Protein 2AE8 (pdb70)

Radius of gyration: 34.4 Å; Cα contacts (8 Å, |Δi|>4): 2430; chains: 6; bounding box: 59×79×112 Å

InterPro domains:
  IPR000807 Imidazoleglycerol-phosphate dehydratase [MF_00076] (1-191)
  IPR000807 Imidazoleglycerol-phosphate dehydratase [PF00475] (29-172)
  IPR000807 Imidazoleglycerol-phosphate dehydratase [PTHR23133] (4-191)
  IPR000807 Imidazoleglycerol-phosphate dehydratase [cd07914] (4-191)
  IPR020565 Imidazoleglycerol-phosphate dehydratase, conserved site [PS00954] (59-72)
  IPR020565 Imidazoleglycerol-phosphate dehydratase, conserved site [PS00955] (154-166)
  IPR020568 Ribosomal protein uS5 domain 2-type superfamily [SSF54211] (3-84)
  IPR020568 Ribosomal protein uS5 domain 2-type superfamily [SSF54211] (86-176)
  IPR038494 Imidazole glycerol phosphate dehydratase domain superfamily [G3DSA:3.30.230.40] (1-87)
  IPR038494 Imidazole glycerol phosphate dehydratase domain superfamily [G3DSA:3.30.230.40] (88-192)

Solvent-accessible surface area: 40317 Å² total

Nearest PDB structures (foldseek):
  2ae8-assembly1_A  TM=1.005E+00  e=4.399E-32  Staphylococcus aureus subsp. aureus N315
  2ae8-assembly1_F  TM=9.992E-01  e=3.218E-31  Staphylococcus aureus subsp. aureus N315
  2ae8-assembly1_B  TM=1.002E+00  e=1.544E-30  Staphylococcus aureus subsp. aureus N315
  2ae8-assembly1_E  TM=9.959E-01  e=3.183E-30  Staphylococcus aureus subsp. aureus N315
  1rhy-assembly2_B  TM=9.177E-01  e=1.881E-15  Cryptococcus neoformans

Organism: Staphylococcus aureus (strain N315) (NCBI:txid158879)

Sequence (996 aa):
IYQKQRTQLNISISDDQSPSHINTGVGFLNHHLTLFTFHSGLSLNIEAQGDDHHVTEDIGIVIGQLLLEIKDKKHFVRYGTYIPDETLARVVVDISGRPYLSFNASLSKEKVGTFDTELVEEFFRRAVVINARLTTHIDLIRGGNTHHEIIEAIFKKAFSRALGIALTATAIYQKQRNQLNISISDDQSPSHINTGVGFLNHHLTLFTFHSGLSLNIEAQGDDHHVTEDIGIVIGQLLLEIKDKKHFVRYGTYIPDETLARVVVDISGRPYLSFNASLSKEKVGTFDTELVEEFFRRAVVINARLTTHIDLIRGGNTHHEIEAIFKAFSRALGIALTATIYQKQRTQLNISISDDQSPSHINTGVGFLNHHLTLFTFHSGLSLNIEAQGDDHHVTEDIGIVIGQLLLEIKDKKHFVRYGTYIPDETLARVVVDISGRPYLSFNASLSKEKVGTFDTELVEEFFRRAVVINARLTTHIDLIRGGNTHHEIEAIFKAFSRALGIALTATIYQKQRNQLNISISDDQSPSHINTGVGFLNHHLTLFTFHSGLSLNIEAQGDDHHVTEDIGIVIGQLLLEIKDKKHFVRYGTYIPDETLARVVVDISGRPYLSFNASLSKEKVGTFDTELVEEFFRRAVVINARLTTHIDLIRGGNTHHEIEAIFKKAFSRALGIALTATAIYQKQRNQLNISISDDQSPSHINTGVGFLNHHLTLFTFHSGLSLNIEAQDDHHVTEDIGIVIGQLLLEIKDKKHFVRYGTYIPDETLARVVVDISGRPYLSFNASLSKEKVGTFDTELVEEFFRRAVVINARLTTHIDLIRGGNTHHEIEAIFKKAFSRALGIALTATIYQKQRTQLNISISDDQSPSHINTGVGFLNHHLTLFTFHSGLSLNIEAQGDHHVTEDIGIVIGQLLLEIKDKKHFVRYGTYIPDETLARVVVDISGRPYLSFNASLSKEKVGTFDTELVEEFFRRAVVINARLTTHIDLIRGGNTHHEIEAIFKKAFSRALGIALTAT

Foldseek 3Di:
DFWDWDCTKTKDKAQAQDAEADDLVDVLVSCVVLLCVQLSMHMYMDNDDPVLVSLLVVLQRLQQRLLCCVPADAFQQWFWWFAVFWIKIKIKGLDLAQAEAEADDADDQDDPNHGLVSLVSSVSSNRRSNSMHMYIHTPGDDHRSRSSSRRSNGVSNRNSRRGHGD/DWFWDCPPPKTKIKAQAQDAAADDLVDVLVSCVVLLCVQLSMHMYMDDDDPVLCSLLVVLQVLQQSLLCCVPADAWQQWFWWFAPFWIKIKIKGLPLAQAEAEADDADDCDDVNDGLVSLVSSVSSNRRSNSMHMYIHTPGDDHRSRSSSRRSNGVSNRNSRRRHGD/DFWDWDCTKTKDKAQAQDAAADDLVDVLVSCVVLLCVQLSMHMYIDHDDPCLCSLLVVLQRLQQRLLCCVPADAWQQWFWWFAPFWIKIKIKGLPLAQAEAEADDADDQDDVPHGLVSLVSSCSNNRRSNSMHMYIHTPGDDHRSRHSSRRSNGVSNRNNRGGHHD/DFWDCDPVKIKDKAQDQDAAADDLVDVLVSCVVLLCVQQSMHMYMDDDDPVLVSLLVVLQRLQQRLLCCVPADAWQQWFWWDAVQWIKIKIKGLPLAQAEAEADDADDQDDVNHGLVSLVSSCSNNRRSNSMHMYIHTPGDDHRSRSSSRRSNGVSNRNSNRGHHD/DWFWDCPPDKTKIKAQAPDAAADDLVDVLVSCVVLLCVQQSMHMYMDDPPPLVSLLVVLQRLQQRLLCCVPADAWQQWFWWFAVFWIKIKIKGLPLAQAEAEADDADDQDDVNHGLVSLVSSVSSNRRSNSMHMYIHTPGDDHRSRSSSRRSNGVSNRNSRRGHGD/DFWDWDCTKTKDKAQDQDAAADDLVDVLVSCVVLLCVQLSMHMYMDHDDVLCSLLVVLLRLQQSLLCCVPADAWQQWFWWDAPFWIKIKIKGLDLAQAEAEADDADDQDDPNHGLVSLVSSVSNNRRSNSMHMYIHTPGDDHRSRSSSRRSSGVSN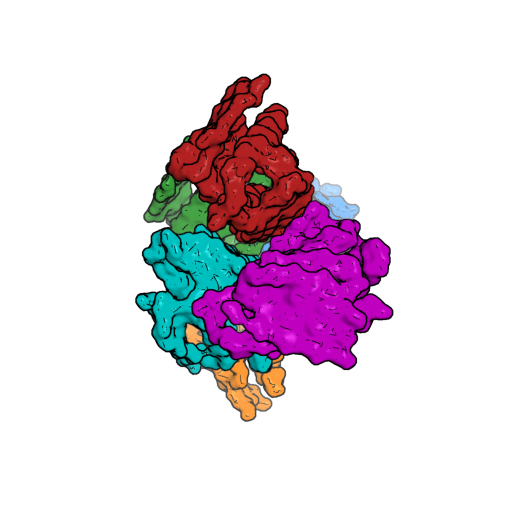RNSRRGHGD

CATH classification: 3.30.230.40 (+1 more: 3.30.230.40)

Structure (mmCIF, N/CA/C/O backbone):
data_2AE8
#
_entry.id   2AE8
#
_cell.length_a   129.247
_cell.length_b   129.247
_cell.length_c   180.143
_cell.angle_alpha   90.00
_cell.angle_beta   90.00
_cell.angle_gamma   90.00
#
_symmetry.space_group_name_H-M   'I 4'
#
loop_
_entity.id
_entity.type
_entity.pdbx_description
1 polymer 'Imidazoleglycerol-phosphate dehydratase'
2 non-polymer 'MAGNESIUM ION'
3 water water
#
loop_
_atom_site.group_PDB
_atom_site.id
_atom_site.type_symbol
_atom_site.label_atom_id
_atom_site.label_alt_id
_atom_site.label_comp_id
_atom_site.label_asym_id
_atom_site.label_entity_id
_atom_site.label_seq_id
_atom_site.pdbx_PDB_ins_code
_atom_site.Cartn_x
_atom_site.Cartn_y
_atom_site.Cartn_z
_atom_site.occupancy
_atom_site.B_iso_or_equiv
_atom_site.auth_seq_id
_atom_site.auth_comp_id
_atom_site.auth_asym_id
_atom_site.auth_atom_id
_atom_site.pdbx_PDB_model_num
ATOM 9 N N . ILE A 1 31 ? 38.489 134.287 109.623 1.00 54.61 2 ILE A N 1
ATOM 10 C CA . ILE A 1 31 ? 37.044 134.370 109.750 1.00 52.91 2 ILE A CA 1
ATOM 11 C C . ILE A 1 31 ? 36.596 135.766 109.342 1.00 51.53 2 ILE A C 1
ATOM 12 O O . ILE A 1 31 ? 37.119 136.774 109.828 1.00 51.40 2 ILE A O 1
ATOM 17 N N . TYR A 1 32 ? 35.634 135.803 108.428 1.00 49.04 3 TYR A N 1
ATOM 18 C CA . TYR A 1 32 ? 35.104 137.042 107.904 1.00 46.90 3 TYR A CA 1
ATOM 19 C C . TYR A 1 32 ? 33.709 137.141 108.447 1.00 46.94 3 TYR A C 1
ATOM 20 O O . TYR A 1 32 ? 32.965 136.165 108.409 1.00 46.53 3 TYR A O 1
ATOM 29 N N . GLN A 1 33 ? 33.367 138.300 108.995 1.00 47.24 4 GLN A N 1
ATOM 30 C CA . GLN A 1 33 ? 32.099 138.452 109.698 1.00 48.36 4 GLN A CA 1
ATOM 31 C C . GLN A 1 33 ? 31.620 139.862 109.555 1.00 48.22 4 GLN A C 1
ATOM 32 O O . GLN A 1 33 ? 32.421 140.783 109.398 1.00 47.79 4 GLN A O 1
ATOM 38 N N . LYS A 1 34 ? 30.304 140.022 109.626 1.00 48.74 5 LYS A N 1
ATOM 39 C CA . LYS A 1 34 ? 29.695 141.331 109.748 1.00 49.50 5 LYS A CA 1
ATOM 40 C C . LYS A 1 34 ? 28.224 141.226 110.116 1.00 50.39 5 LYS A C 1
ATOM 41 O O . LYS A 1 34 ? 27.600 140.167 109.972 1.00 50.75 5 LYS A O 1
ATOM 47 N N . GLN A 1 35 ? 27.684 142.332 110.610 1.00 51.19 6 GLN A N 1
ATOM 48 C CA . GLN A 1 35 ? 26.260 142.436 110.806 1.00 52.39 6 GLN A CA 1
ATOM 49 C C . GLN A 1 35 ? 25.651 143.532 109.933 1.00 52.74 6 GLN A C 1
ATOM 50 O O . GLN A 1 35 ? 26.325 144.499 109.557 1.00 52.98 6 GLN A O 1
ATOM 56 N N . ARG A 1 36 ? 24.378 143.345 109.589 1.00 53.24 7 ARG A N 1
ATOM 57 C CA . ARG A 1 36 ? 23.663 144.246 108.693 1.00 53.58 7 ARG A CA 1
ATOM 58 C C . ARG A 1 36 ? 22.252 144.506 109.214 1.00 53.76 7 ARG A C 1
ATOM 59 O O . ARG A 1 36 ? 21.599 143.604 109.745 1.00 54.16 7 ARG A O 1
ATOM 67 N N . THR A 1 41 ? 15.215 144.603 112.699 1.00 54.49 12 THR A N 1
ATOM 68 C CA . THR A 1 41 ? 15.787 143.304 112.371 1.00 54.24 12 THR A CA 1
ATOM 69 C C . THR A 1 41 ? 17.294 143.302 112.571 1.00 54.18 12 THR A C 1
ATOM 70 O O . THR A 1 41 ? 17.961 144.328 112.402 1.00 54.24 12 THR A O 1
ATOM 72 N N . GLN A 1 42 ? 17.830 142.139 112.931 1.00 53.65 13 GLN A N 1
ATOM 73 C CA . GLN A 1 42 ? 19.266 141.985 113.129 1.00 53.02 13 GLN A CA 1
ATOM 74 C C . GLN A 1 42 ? 19.749 140.810 112.296 1.00 51.91 13 GLN A C 1
ATOM 75 O O . GLN A 1 42 ? 19.134 139.742 112.304 1.00 51.67 13 GLN A O 1
ATOM 81 N N . LEU A 1 43 ? 20.846 141.017 111.576 1.00 50.51 14 LEU A N 1
ATOM 82 C CA . LEU A 1 43 ? 21.495 139.942 110.831 1.00 49.19 14 LEU A CA 1
ATOM 83 C C . LEU A 1 43 ? 22.974 139.885 111.177 1.00 47.85 14 LEU A C 1
ATOM 84 O O . LEU A 1 43 ? 23.673 140.883 111.054 1.00 47.73 14 LEU A O 1
ATOM 89 N N . ASN A 1 44 ? 23.443 138.719 111.612 1.00 46.52 15 ASN A N 1
ATOM 90 C CA . ASN A 1 44 ? 24.849 138.527 111.930 1.00 45.34 15 ASN A CA 1
ATOM 91 C C . ASN A 1 44 ? 25.388 137.286 111.230 1.00 44.33 15 ASN A C 1
ATOM 92 O O . ASN A 1 44 ? 24.895 136.167 111.455 1.00 43.35 15 ASN A O 1
ATOM 97 N N . ILE A 1 45 ? 26.406 137.487 110.396 1.00 42.95 16 ILE A N 1
ATOM 98 C CA . ILE A 1 45 ? 26.937 136.401 109.568 1.00 42.23 16 ILE A CA 1
ATOM 99 C C . ILE A 1 45 ? 28.450 136.321 109.619 1.00 41.90 16 ILE A C 1
ATOM 100 O O . ILE A 1 45 ? 29.122 137.340 109.579 1.00 41.60 16 ILE A O 1
ATOM 105 N N . SER A 1 46 ? 28.968 135.098 109.674 1.00 42.05 17 SER A N 1
ATOM 106 C CA . SER A 1 46 ? 30.388 134.856 109.459 1.00 42.69 17 SER A CA 1
ATOM 107 C C . SER A 1 46 ? 30.606 133.712 108.483 1.00 42.97 17 SER A C 1
ATOM 108 O O . SER A 1 46 ? 29.810 132.774 108.408 1.00 42.68 17 SER A O 1
ATOM 111 N N . ILE A 1 47 ? 31.698 133.790 107.742 1.00 43.71 18 ILE A N 1
ATOM 112 C CA . ILE A 1 47 ? 32.060 132.725 106.826 1.00 45.34 18 ILE A CA 1
ATOM 113 C C . ILE A 1 47 ? 33.549 132.422 106.974 1.00 46.20 18 ILE A C 1
ATOM 114 O O . ILE A 1 47 ? 34.362 133.333 107.168 1.00 46.10 18 ILE A O 1
ATOM 119 N N . SER A 1 48 ? 33.892 131.144 106.894 1.00 47.49 19 SER A N 1
ATOM 120 C CA . SER A 1 48 ? 35.270 130.699 107.081 1.00 49.31 19 SER A CA 1
ATOM 121 C C . SER A 1 48 ? 35.624 129.544 106.165 1.00 50.45 19 SER A C 1
ATOM 122 O O . SER A 1 48 ? 34.798 128.670 105.910 1.00 50.15 19 SER A O 1
ATOM 125 N N . ASP A 1 49 ? 36.869 129.542 105.693 1.00 52.35 20 ASP A N 1
ATOM 126 C CA . ASP A 1 49 ? 37.392 128.471 104.851 1.00 54.24 20 ASP A CA 1
ATOM 127 C C . ASP A 1 49 ? 38.077 127.385 105.684 1.00 55.17 20 ASP A C 1
ATOM 128 O O . ASP A 1 49 ? 39.214 126.985 105.408 1.00 55.50 20 ASP A O 1
ATOM 133 N N . ASP A 1 50 ? 37.389 126.922 106.720 1.00 56.25 21 ASP A N 1
ATOM 134 C CA . ASP A 1 50 ? 37.840 125.755 107.474 1.00 57.22 21 ASP A CA 1
ATOM 135 C C . ASP A 1 50 ? 36.678 124.808 107.740 1.00 57.70 21 ASP A C 1
ATOM 136 O O . ASP A 1 50 ? 35.609 124.913 107.106 1.00 58.23 21 ASP A O 1
ATOM 141 N N . GLN A 1 51 ? 36.891 123.888 108.677 1.00 57.74 22 GLN A N 1
ATOM 142 C CA . GLN A 1 51 ? 35.919 122.847 108.959 1.00 57.56 22 GLN A CA 1
ATOM 143 C C . GLN A 1 51 ? 35.204 123.033 110.289 1.00 56.86 22 GLN A C 1
ATOM 144 O O . GLN A 1 51 ? 34.763 122.060 110.902 1.00 57.03 22 GLN A O 1
ATOM 150 N N . SER A 1 52 ? 35.078 124.281 110.730 1.00 56.23 23 SER A N 1
ATOM 151 C CA . SER A 1 52 ? 34.226 124.594 111.880 1.00 55.61 23 SER A CA 1
ATOM 152 C C . SER A 1 52 ? 32.768 124.316 111.525 1.00 55.10 23 SER A C 1
ATOM 153 O O . SER A 1 52 ? 32.331 124.632 110.416 1.00 55.33 23 SER A O 1
ATOM 156 N N . PRO A 1 53 ? 32.012 123.697 112.451 1.00 54.49 24 PRO A N 1
ATOM 157 C CA . PRO A 1 53 ? 30.589 123.462 112.194 1.00 53.49 24 PRO A CA 1
ATOM 158 C C . PRO A 1 53 ? 29.851 124.755 111.864 1.00 52.26 24 PRO A C 1
ATOM 159 O O . PRO A 1 53 ? 30.320 125.843 112.205 1.00 52.10 24 PRO A O 1
ATOM 163 N N . SER A 1 54 ? 28.709 124.621 111.195 1.00 50.93 25 SER A N 1
ATOM 164 C CA . SER A 1 54 ? 27.932 125.768 110.739 1.00 49.53 25 SER A CA 1
ATOM 165 C C . SER A 1 54 ? 26.610 125.822 111.476 1.00 48.56 25 SER A C 1
ATOM 166 O O . SER A 1 54 ? 25.989 124.793 111.714 1.00 48.52 25 SER A O 1
ATOM 169 N N . HIS A 1 55 ? 26.190 127.023 111.847 1.00 47.20 26 HIS A N 1
ATOM 170 C CA . HIS A 1 55 ? 24.908 127.203 112.481 1.00 46.26 26 HIS A CA 1
ATOM 171 C C . HIS A 1 55 ? 24.085 128.211 111.682 1.00 44.95 26 HIS A C 1
ATOM 172 O O . HIS A 1 55 ? 24.409 129.398 111.628 1.00 44.43 26 HIS A O 1
ATOM 179 N N . ILE A 1 56 ? 23.015 127.723 111.062 1.00 43.69 27 ILE A N 1
ATOM 180 C CA . ILE A 1 56 ? 22.242 128.549 110.135 1.00 42.41 27 ILE A CA 1
ATOM 181 C C . ILE A 1 56 ? 20.806 128.759 110.606 1.00 42.00 27 ILE A C 1
ATOM 182 O O . ILE A 1 56 ? 19.999 127.836 110.645 1.00 41.54 27 ILE A O 1
ATOM 187 N N . ASN A 1 57 ? 20.517 130.000 110.966 1.00 41.93 28 ASN A N 1
ATOM 188 C CA . ASN A 1 57 ? 19.229 130.386 111.501 1.00 41.66 28 ASN A CA 1
ATOM 189 C C . ASN A 1 57 ? 18.790 131.672 110.828 1.00 41.41 28 ASN A C 1
ATOM 190 O O . ASN A 1 57 ? 19.032 132.767 111.344 1.00 41.54 28 ASN A O 1
ATOM 195 N N . THR A 1 58 ? 18.148 131.532 109.669 1.00 40.22 29 THR A N 1
ATOM 196 C CA . THR A 1 58 ? 17.781 132.670 108.835 1.00 39.09 29 THR A CA 1
ATOM 197 C C . THR A 1 58 ? 16.369 133.120 109.135 1.00 39.10 29 THR A C 1
ATOM 198 O O . THR A 1 58 ? 15.995 134.252 108.836 1.00 39.34 29 THR A O 1
ATOM 202 N N . GLY A 1 59 ? 15.581 132.226 109.717 1.00 39.13 30 GLY A N 1
ATOM 203 C CA . GLY A 1 59 ? 14.155 132.476 109.890 1.00 39.60 30 GLY A CA 1
ATOM 204 C C . GLY A 1 59 ? 13.347 132.040 108.678 1.00 39.62 30 GLY A C 1
ATOM 205 O O . GLY A 1 59 ? 12.125 132.227 108.642 1.00 39.89 30 GLY A O 1
ATOM 206 N N . VAL A 1 60 ? 14.036 131.483 107.677 1.00 39.21 31 VAL A N 1
ATOM 207 C CA . VAL A 1 60 ? 13.397 130.950 106.472 1.00 38.34 31 VAL A CA 1
ATOM 208 C C . VAL A 1 60 ? 13.820 129.493 106.338 1.00 37.62 31 VAL A C 1
ATOM 209 O O . VAL A 1 60 ? 14.985 129.188 106.025 1.00 37.75 31 VAL A O 1
ATOM 213 N N . GLY A 1 61 ? 12.880 128.590 106.593 1.00 36.76 32 GLY A N 1
ATOM 214 C CA . GLY A 1 61 ? 13.188 127.155 106.668 1.00 36.38 32 GLY A CA 1
ATOM 215 C C . GLY A 1 61 ? 13.862 126.600 105.427 1.00 35.73 32 GLY A C 1
ATOM 216 O O . GLY A 1 61 ? 14.881 125.909 105.506 1.00 35.11 32 GLY A O 1
ATOM 217 N N . PHE A 1 62 ? 13.302 126.923 104.265 1.00 35.43 33 PHE A N 1
ATOM 218 C CA . PHE A 1 62 ? 13.841 126.390 103.025 1.00 34.81 33 PHE A CA 1
ATOM 219 C C . PHE A 1 62 ? 15.238 126.970 102.783 1.00 34.31 33 PHE A C 1
ATOM 220 O O . PHE A 1 62 ? 16.138 126.267 102.327 1.00 33.49 33 PHE A O 1
ATOM 228 N N . LEU A 1 63 ? 15.415 128.245 103.117 1.00 34.41 34 LEU A N 1
ATOM 229 C CA . LEU A 1 63 ? 16.727 128.887 102.993 1.00 34.28 34 LEU A CA 1
ATOM 230 C C . LEU A 1 63 ? 17.766 128.254 103.930 1.00 34.57 34 LEU A C 1
ATOM 231 O O . LEU A 1 63 ? 18.922 128.059 103.537 1.00 34.16 34 LEU A O 1
ATOM 236 N N . ASN A 1 64 ? 17.351 127.892 105.144 1.00 34.45 35 ASN A N 1
ATOM 237 C CA . ASN A 1 64 ? 18.236 127.121 106.040 1.00 34.83 35 ASN A CA 1
ATOM 238 C C . ASN A 1 64 ? 18.771 125.867 105.363 1.00 34.68 35 ASN A C 1
ATOM 239 O O . ASN A 1 64 ? 19.983 125.614 105.379 1.00 34.72 35 ASN A O 1
ATOM 244 N N A HIS A 1 65 ? 17.878 125.089 104.758 0.50 34.62 36 HIS A N 1
ATOM 245 N N B HIS A 1 65 ? 17.859 125.101 104.767 0.50 34.74 36 HIS A N 1
ATOM 246 C CA A HIS A 1 65 ? 18.283 123.860 104.084 0.50 34.81 36 HIS A CA 1
ATOM 247 C CA B HIS A 1 65 ? 18.194 123.874 104.052 0.50 35.06 36 HIS A CA 1
ATOM 248 C C A HIS A 1 65 ? 19.224 124.124 102.906 0.50 34.67 36 HIS A C 1
ATOM 249 C C B HIS A 1 65 ? 19.185 124.116 102.910 0.50 34.80 36 HIS A C 1
ATOM 250 O O A HIS A 1 65 ? 20.231 123.427 102.748 0.50 34.36 36 HIS A O 1
ATOM 251 O O B HIS A 1 65 ? 20.185 123.402 102.783 0.50 34.48 36 HIS A O 1
ATOM 272 N N . LEU A 1 67 ? 21.183 126.742 102.399 1.00 32.69 38 LEU A N 1
ATOM 273 C CA . LEU A 1 67 ? 22.461 127.267 102.888 1.00 33.11 38 LEU A CA 1
ATOM 274 C C . LEU A 1 67 ? 23.303 126.210 103.584 1.00 33.35 38 LEU A C 1
ATOM 275 O O . LEU A 1 67 ? 24.523 126.285 103.562 1.00 34.09 38 LEU A O 1
ATOM 280 N N . THR A 1 68 ? 22.651 125.217 104.177 1.00 33.61 39 THR A N 1
ATOM 281 C CA . THR A 1 68 ? 23.360 124.066 104.724 1.00 34.83 39 THR A CA 1
ATOM 282 C C . THR A 1 68 ? 24.009 123.257 103.602 1.00 35.00 39 THR A C 1
ATOM 283 O O . THR A 1 68 ? 25.136 122.762 103.752 1.00 34.61 39 THR A O 1
ATOM 287 N N . LEU A 1 69 ? 23.306 123.146 102.471 1.00 35.15 40 LEU A N 1
ATOM 288 C CA . LEU A 1 69 ? 23.890 122.523 101.273 1.00 35.31 40 LEU A CA 1
ATOM 289 C C . LEU A 1 69 ? 25.071 123.330 100.763 1.00 34.72 40 LEU A C 1
ATOM 290 O O . LEU A 1 69 ? 26.084 122.774 100.350 1.00 34.88 40 LEU A O 1
ATOM 295 N N . PHE A 1 70 ? 24.934 124.650 100.783 1.00 35.01 41 PHE A N 1
ATOM 296 C CA . PHE A 1 70 ? 26.022 125.524 100.369 1.00 35.47 41 PHE A CA 1
ATOM 297 C C . PHE A 1 70 ? 27.281 125.283 101.224 1.00 35.69 41 PHE A C 1
ATOM 298 O O . PHE A 1 70 ? 28.396 125.219 100.700 1.00 35.18 41 PHE A O 1
ATOM 306 N N . THR A 1 71 ? 27.096 125.133 102.534 1.00 36.04 42 THR A N 1
ATOM 307 C CA . THR A 1 71 ? 28.247 124.967 103.432 1.00 36.71 42 THR A CA 1
ATOM 308 C C . THR A 1 71 ? 28.967 123.689 103.081 1.00 36.80 42 THR A C 1
ATOM 309 O O . THR A 1 71 ? 30.167 123.696 102.845 1.00 37.40 42 THR A O 1
ATOM 313 N N . PHE A 1 72 ? 28.217 122.604 102.985 1.00 37.21 43 PHE A N 1
ATOM 314 C CA . PHE A 1 72 ? 28.802 121.302 102.677 1.00 38.21 43 PHE A CA 1
ATOM 315 C C . PHE A 1 72 ? 29.526 121.236 101.326 1.00 37.75 43 PHE A C 1
ATOM 316 O O . PHE A 1 72 ? 30.624 120.678 101.235 1.00 38.06 43 PHE A O 1
ATOM 324 N N . HIS A 1 73 ? 28.912 121.785 100.275 1.00 36.19 44 HIS A N 1
ATOM 325 C CA . HIS A 1 73 ? 29.464 121.636 98.929 1.00 34.68 44 HIS A CA 1
ATOM 326 C C . HIS A 1 73 ? 30.570 122.612 98.551 1.00 34.09 44 HIS A C 1
ATOM 327 O O . HIS A 1 73 ? 31.425 122.296 97.718 1.00 34.21 44 HIS A O 1
ATOM 334 N N . SER A 1 74 ? 30.552 123.797 99.156 1.00 33.64 45 SER A N 1
ATOM 335 C CA . SER A 1 74 ? 31.595 124.788 98.952 1.00 33.83 45 SER A CA 1
ATOM 336 C C . SER A 1 74 ? 32.821 124.534 99.841 1.00 34.73 45 SER A C 1
ATOM 337 O O . SER A 1 74 ? 33.897 125.048 99.553 1.00 34.86 45 SER A O 1
ATOM 340 N N . GLY A 1 75 ? 32.628 123.791 100.928 1.00 35.41 46 GLY A N 1
ATOM 341 C CA . GLY A 1 75 ? 33.647 123.624 101.975 1.00 37.72 46 GLY A CA 1
ATOM 342 C C . GLY A 1 75 ? 33.756 124.808 102.936 1.00 38.96 46 GLY A C 1
ATOM 343 O O . GLY A 1 75 ? 34.622 124.821 103.824 1.00 39.72 46 GLY A O 1
ATOM 344 N N . LEU A 1 76 ? 32.875 125.793 102.780 1.00 39.56 47 LEU A N 1
ATOM 345 C CA . LEU A 1 76 ? 32.907 127.006 103.591 1.00 40.83 47 LEU A CA 1
ATOM 346 C C . LEU A 1 76 ? 31.967 126.888 104.781 1.00 41.70 47 LEU A C 1
ATOM 347 O O . LEU A 1 76 ? 30.834 126.429 104.639 1.00 42.04 47 LEU A O 1
ATOM 352 N N . SER A 1 77 ? 32.447 127.283 105.955 1.00 41.90 48 SER A N 1
ATOM 353 C CA . SER A 1 77 ? 31.621 127.298 107.155 1.00 42.63 48 SER A CA 1
ATOM 354 C C . SER A 1 77 ? 30.854 128.602 107.215 1.00 42.06 48 SER A C 1
ATOM 355 O O . SER A 1 77 ? 31.442 129.672 107.104 1.00 42.18 48 SER A O 1
ATOM 358 N N . LEU A 1 78 ? 29.544 128.504 107.389 1.00 42.15 49 LEU A N 1
ATOM 359 C CA . LEU A 1 78 ? 28.676 129.676 107.494 1.00 42.27 49 LEU A CA 1
ATOM 360 C C . LEU A 1 78 ? 28.024 129.696 108.851 1.00 42.23 49 LEU A C 1
ATOM 361 O O . LEU A 1 78 ? 27.545 128.665 109.324 1.00 42.14 49 LEU A O 1
ATOM 366 N N . ASN A 1 79 ? 27.965 130.874 109.457 1.00 42.16 50 ASN A N 1
ATOM 367 C CA . ASN A 1 79 ? 27.195 131.047 110.671 1.00 42.66 50 ASN A CA 1
ATOM 368 C C . ASN A 1 79 ? 26.290 132.240 110.525 1.00 42.63 50 ASN A C 1
ATOM 369 O O . ASN A 1 79 ? 26.748 133.325 110.191 1.00 42.39 50 ASN A O 1
ATOM 374 N N . ILE A 1 80 ? 24.992 132.013 110.726 1.00 43.25 51 ILE A N 1
ATOM 375 C CA . ILE A 1 80 ? 23.981 133.046 110.496 1.00 43.93 51 ILE A CA 1
ATOM 376 C C . ILE A 1 80 ? 22.969 133.144 111.624 1.00 44.84 51 ILE A C 1
ATOM 377 O O . ILE A 1 80 ? 22.314 132.165 111.965 1.00 44.80 51 ILE A O 1
ATOM 382 N N . GLU A 1 81 ? 22.847 134.345 112.176 1.00 46.64 52 GLU A N 1
ATOM 383 C CA . GLU A 1 81 ? 21.790 134.686 113.116 1.00 48.79 52 GLU A CA 1
ATOM 384 C C . GLU A 1 81 ? 20.939 135.811 112.564 1.00 49.51 52 GLU A C 1
ATOM 385 O O . GLU A 1 81 ? 21.417 136.940 112.379 1.00 49.42 52 GLU A O 1
ATOM 391 N N . ALA A 1 82 ? 19.676 135.493 112.297 1.00 50.97 53 ALA A N 1
ATOM 392 C CA . ALA A 1 82 ? 18.714 136.482 111.830 1.00 52.59 53 ALA A CA 1
ATOM 393 C C . ALA A 1 82 ? 17.628 136.667 112.884 1.00 53.82 53 ALA A C 1
ATOM 394 O O . ALA A 1 82 ? 17.034 135.687 113.351 1.00 54.10 53 ALA A O 1
ATOM 396 N N . GLN A 1 83 ? 17.390 137.919 113.277 1.00 55.18 54 GLN A N 1
ATOM 397 C CA . GLN A 1 83 ? 16.381 138.239 114.302 1.00 56.74 54 GLN A CA 1
ATOM 398 C C . GLN A 1 83 ? 15.449 139.345 113.832 1.00 57.00 54 GLN A C 1
ATOM 399 O O . GLN A 1 83 ? 15.862 140.236 113.092 1.00 57.51 54 GLN A O 1
ATOM 405 N N . GLY A 1 84 ? 14.197 139.292 114.282 1.00 57.73 55 GLY A N 1
ATOM 406 C CA . GLY A 1 84 ? 13.203 140.311 113.935 1.00 58.16 55 GLY A CA 1
ATOM 407 C C . GLY A 1 84 ? 11.812 140.000 114.464 1.00 58.41 55 GLY A C 1
ATOM 408 O O . GLY A 1 84 ? 11.438 138.834 114.620 1.00 58.44 55 GLY A O 1
ATOM 409 N N . ASP A 1 89 ? 9.334 140.059 102.524 1.00 48.91 60 ASP A N 1
ATOM 410 C CA . ASP A 1 89 ? 9.674 139.732 103.926 1.00 48.31 60 ASP A CA 1
ATOM 411 C C . ASP A 1 89 ? 10.678 138.596 103.961 1.00 46.96 60 ASP A C 1
ATOM 412 O O . ASP A 1 89 ? 11.795 138.779 104.452 1.00 47.13 60 ASP A O 1
ATOM 417 N N . ASP A 1 90 ? 10.279 137.431 103.440 1.00 45.30 61 ASP A N 1
ATOM 418 C CA . ASP A 1 90 ? 11.246 136.416 103.025 1.00 43.67 61 ASP A CA 1
ATOM 419 C C . ASP A 1 90 ? 12.195 137.023 101.991 1.00 42.31 61 ASP A C 1
ATOM 420 O O . ASP A 1 90 ? 13.377 136.684 101.957 1.00 41.25 61 ASP A O 1
ATOM 425 N N . HIS A 1 91 ? 11.656 137.930 101.173 1.00 40.97 62 HIS A N 1
ATOM 426 C CA . HIS A 1 91 ? 12.413 138.629 100.142 1.00 41.06 62 HIS A CA 1
ATOM 427 C C . HIS A 1 91 ? 13.553 139.409 100.776 1.00 40.73 62 HIS A C 1
ATOM 428 O O . HIS A 1 91 ? 14.705 139.258 100.376 1.00 40.69 62 HIS A O 1
ATOM 435 N N . HIS A 1 92 ? 13.226 140.217 101.780 1.00 40.12 63 HIS A N 1
ATOM 436 C CA . HIS A 1 92 ? 14.216 141.082 102.409 1.00 39.96 63 HIS A CA 1
ATOM 437 C C . HIS A 1 92 ? 15.302 140.259 103.083 1.00 38.84 63 HIS A C 1
ATOM 438 O O . HIS A 1 92 ? 16.484 140.523 102.891 1.00 38.84 63 HIS A O 1
ATOM 445 N N . VAL A 1 93 ? 14.894 139.230 103.820 1.00 37.93 64 VAL A N 1
ATOM 446 C CA . VAL A 1 93 ? 15.843 138.348 104.503 1.00 36.77 64 VAL A CA 1
ATOM 447 C C . VAL A 1 93 ? 16.758 137.626 103.507 1.00 35.71 64 VAL A C 1
ATOM 448 O O . VAL A 1 93 ? 17.985 137.630 103.668 1.00 34.52 64 VAL A O 1
ATOM 452 N N . THR A 1 94 ? 16.160 137.012 102.485 1.00 34.48 65 THR A N 1
ATOM 453 C CA . THR A 1 94 ? 16.926 136.296 101.451 1.00 33.67 65 THR A CA 1
ATOM 454 C C . THR A 1 94 ? 17.923 137.217 100.764 1.00 33.39 65 THR A C 1
ATOM 455 O O . THR A 1 94 ? 19.089 136.870 100.629 1.00 33.43 65 THR A O 1
ATOM 459 N N . GLU A 1 95 ? 17.463 138.390 100.335 1.00 33.69 66 GLU A N 1
ATOM 460 C CA . GLU A 1 95 ? 18.333 139.332 99.650 1.00 34.60 66 GLU A CA 1
ATOM 461 C C . GLU A 1 95 ? 19.476 139.839 100.562 1.00 34.34 66 GLU A C 1
ATOM 462 O O . GLU A 1 95 ? 20.631 139.909 100.123 1.00 33.38 66 GLU A O 1
ATOM 468 N N . ASP A 1 96 ? 19.149 140.190 101.811 1.00 34.05 67 ASP A N 1
ATOM 469 C CA . ASP A 1 96 ? 20.157 140.697 102.767 1.00 34.45 67 ASP A CA 1
ATOM 470 C C . ASP A 1 96 ? 21.226 139.668 103.092 1.00 33.43 67 ASP A C 1
ATOM 471 O O . ASP A 1 96 ? 22.401 139.994 103.173 1.00 34.33 67 ASP A O 1
ATOM 476 N N . ILE A 1 97 ? 20.809 138.429 103.298 1.00 32.43 68 ILE A N 1
ATOM 477 C CA . ILE A 1 97 ? 21.735 137.321 103.495 1.00 31.89 68 ILE A CA 1
ATOM 478 C C . ILE A 1 97 ? 22.644 137.133 102.269 1.00 31.43 68 ILE A C 1
ATOM 479 O O . ILE A 1 97 ? 23.866 136.976 102.397 1.00 31.25 68 ILE A O 1
ATOM 484 N N . GLY A 1 98 ? 22.053 137.162 101.076 1.00 31.29 69 GLY A N 1
ATOM 485 C CA . GLY A 1 98 ? 22.840 137.032 99.844 1.00 30.56 69 GLY A CA 1
ATOM 486 C C . GLY A 1 98 ? 23.856 138.155 99.683 1.00 30.36 69 GLY A C 1
ATOM 487 O O . GLY A 1 98 ? 24.995 137.915 99.274 1.00 30.77 69 GLY A O 1
ATOM 488 N N . ILE A 1 99 ? 23.458 139.381 100.014 1.00 30.35 70 ILE A N 1
ATOM 489 C CA . ILE A 1 99 ? 24.359 140.549 99.894 1.00 30.27 70 ILE A CA 1
ATOM 490 C C . ILE A 1 99 ? 25.582 140.404 100.824 1.00 30.81 70 ILE A C 1
ATOM 491 O O . ILE A 1 99 ? 26.738 140.573 100.402 1.00 30.74 70 ILE A O 1
ATOM 496 N N . VAL A 1 100 ? 25.308 140.056 102.075 1.00 30.84 71 VAL A N 1
ATOM 497 C CA . VAL A 1 100 ? 26.349 139.909 103.101 1.00 31.31 71 VAL A CA 1
ATOM 498 C C . VAL A 1 100 ? 27.286 138.747 102.790 1.00 31.42 71 VAL A C 1
ATOM 499 O O . VAL A 1 100 ? 28.507 138.893 102.902 1.00 31.44 71 VAL A O 1
ATOM 503 N N . ILE A 1 101 ? 26.721 137.609 102.377 1.00 31.30 72 ILE A N 1
ATOM 504 C CA . ILE A 1 101 ? 27.534 136.478 101.913 1.00 31.28 72 ILE A CA 1
ATOM 505 C C . ILE A 1 101 ? 28.428 136.905 100.758 1.00 31.18 72 ILE A C 1
ATOM 506 O O . ILE A 1 101 ? 29.631 136.637 100.770 1.00 31.97 72 ILE A O 1
ATOM 511 N N . GLY A 1 102 ? 27.850 137.581 99.771 1.00 31.06 73 GLY A N 1
ATOM 512 C CA . GLY A 1 102 ? 28.627 138.154 98.672 1.00 30.69 73 GLY A CA 1
ATOM 513 C C . GLY A 1 102 ? 29.798 139.028 99.134 1.00 31.01 73 GLY A C 1
ATOM 514 O O . GLY A 1 102 ? 30.938 138.808 98.729 1.00 30.13 73 GLY A O 1
ATOM 515 N N . GLN A 1 103 ? 29.518 140.012 99.979 1.00 31.24 74 GLN A N 1
ATOM 516 C CA . GLN A 1 103 ? 30.544 140.955 100.450 1.00 32.81 74 GLN A CA 1
ATOM 517 C C . GLN A 1 103 ? 31.673 140.238 101.231 1.00 32.99 74 GLN A C 1
ATOM 518 O O . GLN A 1 103 ? 32.861 140.529 101.063 1.00 33.41 74 GLN A O 1
ATOM 524 N N . LEU A 1 104 ? 31.286 139.282 102.062 1.00 33.12 75 LEU A N 1
ATOM 525 C CA . LEU A 1 104 ? 32.253 138.469 102.806 1.00 33.39 75 LEU A CA 1
ATOM 526 C C . LEU A 1 104 ? 33.065 137.558 101.917 1.00 33.38 75 LEU A C 1
ATOM 527 O O . LEU A 1 104 ? 34.258 137.328 102.177 1.00 33.19 75 LEU A O 1
ATOM 532 N N . LEU A 1 105 ? 32.438 137.017 100.868 1.00 32.84 76 LEU A N 1
ATOM 533 C CA . LEU A 1 105 ? 33.207 136.229 99.907 1.00 32.50 76 LEU A CA 1
ATOM 534 C C . LEU A 1 105 ? 34.220 137.133 99.253 1.00 32.14 76 LEU A C 1
ATOM 535 O O . LEU A 1 105 ? 35.341 136.708 98.997 1.00 32.51 76 LEU A O 1
ATOM 540 N N . LEU A 1 106 ? 33.832 138.379 98.975 1.00 31.89 77 LEU A N 1
ATOM 541 C CA . LEU A 1 106 ? 34.773 139.303 98.348 1.00 32.58 77 LEU A CA 1
ATOM 542 C C . LEU A 1 106 ? 35.982 139.544 99.266 1.00 34.01 77 LEU A C 1
ATOM 543 O O . LEU A 1 106 ? 37.127 139.632 98.796 1.00 33.91 77 LEU A O 1
ATOM 548 N N . GLU A 1 107 ? 35.719 139.633 100.568 1.00 35.50 78 GLU A N 1
ATOM 549 C CA . GLU A 1 107 ? 36.793 139.824 101.555 1.00 37.76 78 GLU A CA 1
ATOM 550 C C . GLU A 1 107 ? 37.775 138.658 101.517 1.00 38.63 78 GLU A C 1
ATOM 551 O O . GLU A 1 107 ? 38.983 138.864 101.436 1.00 39.15 78 GLU A O 1
ATOM 565 N N . ILE A 1 109 ? 38.229 136.498 99.032 1.00 40.35 80 ILE A N 1
ATOM 566 C CA . ILE A 1 109 ? 38.883 136.479 97.724 1.00 39.46 80 ILE A CA 1
ATOM 567 C C . ILE A 1 109 ? 40.052 137.467 97.676 1.00 40.18 80 ILE A C 1
ATOM 568 O O . ILE A 1 109 ? 41.131 137.152 97.165 1.00 39.64 80 ILE A O 1
ATOM 573 N N . LYS A 1 110 ? 39.817 138.660 98.198 1.00 41.18 81 LYS A N 1
ATOM 574 C CA . LYS A 1 110 ? 40.855 139.675 98.275 1.00 43.42 81 LYS A CA 1
ATOM 575 C C . LYS A 1 110 ? 42.066 139.204 99.082 1.00 44.15 81 LYS A C 1
ATOM 576 O O . LYS A 1 110 ? 43.192 139.539 98.735 1.00 45.00 81 LYS A O 1
ATOM 582 N N . ASP A 1 111 ? 41.840 138.399 100.118 1.00 45.13 82 ASP A N 1
ATOM 583 C CA . ASP A 1 111 ? 42.947 137.853 100.911 1.00 46.43 82 ASP A CA 1
ATOM 584 C C . ASP A 1 111 ? 43.728 136.748 100.214 1.00 47.24 82 ASP A C 1
ATOM 585 O O . ASP A 1 111 ? 44.935 136.634 100.426 1.00 47.31 82 ASP A O 1
ATOM 590 N N . LYS A 1 112 ? 43.048 135.938 99.400 1.00 47.98 83 LYS A N 1
ATOM 591 C CA . LYS A 1 112 ? 43.702 134.848 98.667 1.00 49.02 83 LYS A CA 1
ATOM 592 C C . LYS A 1 112 ? 44.552 135.375 97.532 1.00 49.61 83 LYS A C 1
ATOM 593 O O . LYS A 1 112 ? 44.160 136.307 96.826 1.00 49.82 83 LYS A O 1
ATOM 599 N N . LYS A 1 113 ? 45.719 134.774 97.345 1.00 50.50 84 LYS A N 1
ATOM 600 C CA . LYS A 1 113 ? 46.595 135.189 96.255 1.00 51.60 84 LYS A CA 1
ATOM 601 C C . LYS A 1 113 ? 46.308 134.358 95.008 1.00 51.12 84 LYS A C 1
ATOM 602 O O . LYS A 1 113 ? 45.650 134.824 94.072 1.00 52.30 84 LYS A O 1
ATOM 608 N N . HIS A 1 114 ? 46.790 133.123 95.011 1.00 50.19 85 HIS A N 1
ATOM 609 C CA . HIS A 1 114 ? 46.704 132.265 93.854 1.00 48.92 85 HIS A CA 1
ATOM 610 C C . HIS A 1 114 ? 45.642 131.196 94.077 1.00 46.95 85 HIS A C 1
ATOM 611 O O . HIS A 1 114 ? 45.766 130.364 94.987 1.00 46.97 85 HIS A O 1
ATOM 618 N N . PHE A 1 115 ? 44.597 131.237 93.245 1.00 43.79 86 PHE A N 1
ATOM 619 C CA . PHE A 1 115 ? 43.505 130.267 93.296 1.00 41.00 86 PHE A CA 1
ATOM 620 C C . PHE A 1 115 ? 43.111 129.808 91.886 1.00 39.25 86 PHE A C 1
ATOM 621 O O . PHE A 1 115 ? 43.451 130.456 90.895 1.00 37.96 86 PHE A O 1
ATOM 629 N N . VAL A 1 116 ? 42.410 128.684 91.813 1.00 37.53 87 VAL A N 1
ATOM 630 C CA . VAL A 1 116 ? 41.985 128.090 90.532 1.00 36.56 87 VAL A CA 1
ATOM 631 C C . VAL A 1 116 ? 41.180 129.069 89.645 1.00 35.26 87 VAL A C 1
ATOM 632 O O . VAL A 1 116 ? 41.380 129.120 88.423 1.00 34.93 87 VAL A O 1
ATOM 636 N N . ARG A 1 117 ? 40.314 129.863 90.278 1.00 33.78 88 ARG A N 1
ATOM 637 C CA . ARG A 1 117 ? 39.559 130.951 89.637 1.00 32.99 88 ARG A CA 1
ATOM 638 C C . ARG A 1 117 ? 38.321 130.496 88.840 1.00 32.14 88 ARG A C 1
ATOM 639 O O . ARG A 1 117 ? 37.269 131.115 88.946 1.00 30.87 88 ARG A O 1
ATOM 647 N N . TYR A 1 118 ? 38.468 129.428 88.055 1.00 31.38 89 TYR A N 1
ATOM 648 C CA . TYR A 1 118 ? 37.384 128.887 87.216 1.00 31.52 89 TYR A CA 1
ATOM 649 C C . TYR A 1 118 ? 36.811 127.600 87.814 1.00 30.66 89 TYR A C 1
ATOM 650 O O . TYR A 1 118 ? 37.557 126.684 88.159 1.00 30.02 89 TYR A O 1
ATOM 659 N N . GLY A 1 119 ? 35.487 127.519 87.920 1.00 29.85 90 GLY A N 1
ATOM 660 C CA . GLY A 1 119 ? 34.832 126.271 88.324 1.00 28.70 90 GLY A CA 1
ATOM 661 C C . GLY A 1 119 ? 33.544 126.000 87.552 1.00 28.92 90 GLY A C 1
ATOM 662 O O . GLY A 1 119 ? 32.766 126.931 87.263 1.00 28.36 90 GLY A O 1
ATOM 663 N N . THR A 1 120 ? 33.334 124.731 87.208 1.00 28.21 91 THR A N 1
ATOM 664 C CA . THR A 1 120 ? 32.118 124.283 86.522 1.00 28.18 91 THR A CA 1
ATOM 665 C C . THR A 1 120 ? 31.669 123.023 87.213 1.00 28.35 91 THR A C 1
ATOM 666 O O . THR A 1 120 ? 32.486 122.130 87.466 1.00 28.55 91 THR A O 1
ATOM 678 N N . TYR A 1 122 ? 28.290 120.154 86.987 1.00 28.14 93 TYR A N 1
ATOM 679 C CA . TYR A 1 122 ? 26.978 119.603 86.635 1.00 28.40 93 TYR A CA 1
ATOM 680 C C . TYR A 1 122 ? 26.490 118.812 87.830 1.00 28.24 93 TYR A C 1
ATOM 681 O O . TYR A 1 122 ? 27.269 118.033 88.396 1.00 28.17 93 TYR A O 1
ATOM 690 N N . ILE A 1 123 ? 25.222 119.011 88.205 1.00 27.33 94 ILE A N 1
ATOM 691 C CA . ILE A 1 123 ? 24.564 118.234 89.271 1.00 27.41 94 ILE A CA 1
ATOM 692 C C . ILE A 1 123 ? 23.215 117.714 88.776 1.00 27.59 94 ILE A C 1
ATOM 693 O O . ILE A 1 123 ? 22.346 118.515 88.413 1.00 27.74 94 ILE A O 1
ATOM 698 N N . PRO A 1 124 ? 23.028 116.380 88.772 1.00 27.77 95 PRO A N 1
ATOM 699 C CA . PRO A 1 124 ? 21.707 115.858 88.486 1.00 27.49 95 PRO A CA 1
ATOM 700 C C . PRO A 1 124 ? 20.886 115.684 89.765 1.00 28.14 95 PRO A C 1
ATOM 701 O O . PRO A 1 124 ? 21.434 115.385 90.849 1.00 27.12 95 PRO A O 1
ATOM 713 N N . ASP A 1 126 ? 17.484 113.561 90.179 1.00 29.29 97 ASP A N 1
ATOM 714 C CA . ASP A 1 126 ? 16.522 112.764 89.428 1.00 29.31 97 ASP A CA 1
ATOM 715 C C . ASP A 1 126 ? 16.363 113.371 88.030 1.00 28.51 97 ASP A C 1
ATOM 716 O O . ASP A 1 126 ? 17.338 113.437 87.289 1.00 28.49 97 ASP A O 1
ATOM 721 N N . GLU A 1 127 ? 15.158 113.841 87.695 1.00 28.41 98 GLU A N 1
ATOM 722 C CA . GLU A 1 127 ? 14.848 114.425 86.371 1.00 27.84 98 GLU A CA 1
ATOM 723 C C . GLU A 1 127 ? 15.664 115.666 85.999 1.00 26.97 98 GLU A C 1
ATOM 724 O O . GLU A 1 127 ? 15.905 115.934 84.824 1.00 27.26 98 GLU A O 1
ATOM 730 N N . THR A 1 128 ? 16.091 116.411 87.011 1.00 26.03 99 THR A N 1
ATOM 731 C CA . THR A 1 128 ? 16.754 117.693 86.837 1.00 24.97 99 THR A CA 1
ATOM 732 C C . THR A 1 128 ? 18.233 117.533 86.521 1.00 24.85 99 THR A C 1
ATOM 733 O O . THR A 1 128 ? 18.893 116.632 87.048 1.00 24.37 99 THR A O 1
ATOM 737 N N . LEU A 1 129 ? 18.743 118.403 85.654 1.00 23.97 100 LEU A N 1
ATOM 738 C CA . LEU A 1 129 ? 20.183 118.563 85.470 1.00 23.96 100 LEU A CA 1
ATOM 739 C C . LEU A 1 129 ? 20.502 120.055 85.458 1.00 24.11 100 LEU A C 1
ATOM 740 O O . LEU A 1 129 ? 19.909 120.825 84.686 1.00 23.81 100 LEU A O 1
ATOM 745 N N . ALA A 1 130 ? 21.417 120.480 86.322 1.00 23.91 101 ALA A N 1
ATOM 746 C CA . ALA A 1 130 ? 21.834 121.874 86.311 1.00 23.86 101 ALA A CA 1
ATOM 747 C C . ALA A 1 130 ? 23.331 121.998 86.060 1.00 24.37 101 ALA A C 1
ATOM 748 O O . ALA A 1 130 ? 24.124 121.123 86.464 1.00 24.67 101 ALA A O 1
ATOM 750 N N . ARG A 1 131 ? 23.723 123.073 85.377 1.00 23.59 102 ARG A N 1
ATOM 751 C CA . ARG A 1 131 ? 25.136 123.411 85.234 1.00 23.18 102 ARG A CA 1
ATOM 752 C C . ARG A 1 131 ? 25.366 124.810 85.791 1.00 22.87 102 ARG A C 1
ATOM 753 O O . ARG A 1 131 ? 24.605 125.726 85.502 1.00 23.29 102 ARG A O 1
ATOM 761 N N . VAL A 1 132 ? 26.412 124.973 86.595 1.00 22.47 103 VAL A N 1
ATOM 762 C CA . VAL A 1 132 ? 26.817 126.303 87.038 1.00 23.01 103 VAL A CA 1
ATOM 763 C C . VAL A 1 132 ? 28.292 126.496 86.703 1.00 24.29 103 VAL A C 1
ATOM 764 O O . VAL A 1 132 ? 29.125 125.605 86.956 1.00 24.61 103 VAL A O 1
ATOM 768 N N . VAL A 1 133 ? 28.587 127.635 86.085 1.00 24.85 104 VAL A N 1
ATOM 769 C CA . VAL A 1 133 ? 29.950 128.016 85.740 1.00 25.61 104 VAL A CA 1
ATOM 770 C C . VAL A 1 133 ? 30.253 129.273 86.554 1.00 26.59 104 VAL A C 1
ATOM 771 O O . VAL A 1 133 ? 29.506 130.256 86.489 1.00 26.43 104 VAL A O 1
ATOM 775 N N . VAL A 1 134 ? 31.316 129.215 87.354 1.00 27.98 105 VAL A N 1
ATOM 776 C CA . VAL A 1 134 ? 31.801 130.418 88.070 1.00 28.99 105 VAL A CA 1
ATOM 777 C C . VAL A 1 134 ? 33.212 130.833 87.712 1.00 29.89 105 VAL A C 1
ATOM 778 O O . VAL A 1 134 ? 34.102 129.987 87.478 1.00 30.48 105 VAL A O 1
ATOM 782 N N . ASP A 1 135 ? 33.386 132.145 87.611 1.00 30.12 106 ASP A N 1
ATOM 783 C CA . ASP A 1 135 ? 34.690 132.737 87.376 1.00 31.10 106 ASP A CA 1
ATOM 784 C C . ASP A 1 135 ? 34.875 133.854 88.390 1.00 31.00 106 ASP A C 1
ATOM 785 O O . ASP A 1 135 ? 34.148 134.857 88.374 1.00 30.50 106 ASP A O 1
ATOM 790 N N . ILE A 1 136 ? 35.832 133.654 89.295 1.00 30.81 107 ILE A N 1
ATOM 791 C CA . ILE A 1 136 ? 36.239 134.713 90.220 1.00 30.58 107 ILE A CA 1
ATOM 792 C C . ILE A 1 136 ? 37.021 135.755 89.412 1.00 30.59 107 ILE A C 1
ATOM 793 O O . ILE A 1 136 ? 38.251 135.721 89.351 1.00 30.58 107 ILE A O 1
ATOM 798 N N . SER A 1 137 ? 36.291 136.659 88.763 1.00 30.82 108 SER A N 1
ATOM 799 C CA . SER A 1 137 ? 36.876 137.527 87.743 1.00 30.73 108 SER A CA 1
ATOM 800 C C . SER A 1 137 ? 37.011 138.970 88.182 1.00 31.17 108 SER A C 1
ATOM 801 O O . SER A 1 137 ? 37.764 139.731 87.577 1.00 32.31 108 SER A O 1
ATOM 804 N N . GLY A 1 138 ? 36.246 139.366 89.188 1.00 31.05 109 GLY A N 1
ATOM 805 C CA . GLY A 1 138 ? 36.160 140.778 89.547 1.00 31.45 109 GLY A CA 1
ATOM 806 C C . GLY A 1 138 ? 35.190 141.561 88.672 1.00 31.97 109 GLY A C 1
ATOM 807 O O . GLY A 1 138 ? 35.020 142.770 88.860 1.00 32.16 109 GLY A O 1
ATOM 808 N N . ARG A 1 139 ? 34.545 140.866 87.726 1.00 31.68 110 ARG A N 1
ATOM 809 C CA . ARG A 1 139 ? 33.524 141.458 86.856 1.00 31.87 110 ARG A CA 1
ATOM 810 C C . ARG A 1 139 ? 32.139 140.968 87.290 1.00 30.57 110 ARG A C 1
ATOM 811 O O . ARG A 1 139 ? 31.755 139.851 86.943 1.00 32.05 110 ARG A O 1
ATOM 819 N N . PRO A 1 140 ? 31.382 141.786 88.051 1.00 29.50 111 PRO A N 1
ATOM 820 C CA . PRO A 1 140 ? 30.132 141.242 88.598 1.00 28.36 111 PRO A CA 1
ATOM 821 C C . PRO A 1 140 ? 29.126 141.010 87.469 1.00 27.45 111 PRO A C 1
ATOM 822 O O . PRO A 1 140 ? 28.751 141.950 86.766 1.00 27.30 111 PRO A O 1
ATOM 826 N N . TYR A 1 141 ? 28.711 139.763 87.292 1.00 26.88 112 TYR A N 1
ATOM 827 C CA . TYR A 1 141 ? 27.773 139.418 86.212 1.00 26.37 112 TYR A CA 1
ATOM 828 C C . TYR A 1 141 ? 27.103 138.077 86.501 1.00 25.66 112 TYR A C 1
ATOM 829 O O . TYR A 1 141 ? 27.781 137.055 86.710 1.00 24.81 112 TYR A O 1
ATOM 838 N N . LEU A 1 142 ? 25.775 138.084 86.499 1.00 24.88 113 LEU A N 1
ATOM 839 C CA . LEU A 1 142 ? 24.995 136.863 86.599 1.00 24.95 113 LEU A CA 1
ATOM 840 C C . LEU A 1 142 ? 24.159 136.600 85.343 1.00 25.38 113 LEU A C 1
ATOM 841 O O . LEU A 1 142 ? 23.336 137.436 84.972 1.00 24.33 113 LEU A O 1
ATOM 846 N N . SER A 1 143 ? 24.340 135.428 84.731 1.00 25.42 114 SER A N 1
ATOM 847 C CA . SER A 1 143 ? 23.412 134.955 83.709 1.00 25.91 114 SER A CA 1
ATOM 848 C C . SER A 1 143 ? 22.627 133.799 84.314 1.00 25.77 114 SER A C 1
ATOM 849 O O . SER A 1 143 ? 23.160 132.706 84.504 1.00 26.30 114 SER A O 1
ATOM 852 N N . PHE A 1 144 ? 21.373 134.069 84.648 1.00 25.47 115 PHE A N 1
ATOM 853 C CA . PHE A 1 144 ? 20.493 133.125 85.339 1.00 25.64 115 PHE A CA 1
ATOM 854 C C . PHE A 1 144 ? 19.449 132.619 84.341 1.00 26.11 115 PHE A C 1
ATOM 855 O O . PHE A 1 144 ? 18.626 133.400 83.841 1.00 25.97 115 PHE A O 1
ATOM 863 N N . ASN A 1 145 ? 19.497 131.322 84.052 1.00 25.91 116 ASN A N 1
ATOM 864 C CA . ASN A 1 145 ? 18.768 130.733 82.942 1.00 26.85 116 ASN A CA 1
ATOM 865 C C . ASN A 1 145 ? 18.073 129.481 83.463 1.00 27.22 116 ASN A C 1
ATOM 866 O O . ASN A 1 145 ? 18.533 128.362 83.244 1.00 28.03 116 ASN A O 1
ATOM 871 N N . ALA A 1 146 ? 16.985 129.681 84.186 1.00 27.30 117 ALA A N 1
ATOM 872 C CA . ALA A 1 146 ? 16.306 128.579 84.849 1.00 28.86 117 ALA A CA 1
ATOM 873 C C . ALA A 1 146 ? 14.868 128.984 85.073 1.00 29.67 117 ALA A C 1
ATOM 874 O O . ALA A 1 146 ? 14.599 129.846 85.890 1.00 30.75 117 ALA A O 1
ATOM 876 N N . SER A 1 147 ? 13.955 128.371 84.338 1.00 30.07 118 SER A N 1
ATOM 877 C CA . SER A 1 147 ? 12.538 128.578 84.552 1.00 31.23 118 SER A CA 1
ATOM 878 C C . SER A 1 147 ? 12.080 127.510 85.508 1.00 30.14 118 SER A C 1
ATOM 879 O O . SER A 1 147 ? 11.984 126.348 85.128 1.00 30.46 118 SER A O 1
ATOM 882 N N . LEU A 1 148 ? 11.777 127.909 86.734 1.00 28.50 119 LEU A N 1
ATOM 883 C CA . LEU A 1 148 ? 11.432 126.960 87.782 1.00 28.28 119 LEU A CA 1
ATOM 884 C C . LEU A 1 148 ? 9.976 126.533 87.652 1.00 27.90 119 LEU A C 1
ATOM 885 O O . LEU A 1 148 ? 9.132 127.343 87.300 1.00 28.23 119 LEU A O 1
ATOM 890 N N . SER A 1 149 ? 9.686 125.271 87.961 1.00 27.27 120 SER A N 1
ATOM 891 C CA . SER A 1 149 ? 8.404 124.684 87.605 1.00 26.70 120 SER A CA 1
ATOM 892 C C . SER A 1 149 ? 7.186 125.199 88.388 1.00 26.61 120 SER A C 1
ATOM 893 O O . SER A 1 149 ? 6.059 125.147 87.887 1.00 26.86 120 SER A O 1
ATOM 896 N N . LYS A 1 150 ? 7.395 125.679 89.608 1.00 25.32 121 LYS A N 1
ATOM 897 C CA . LYS A 1 150 ? 6.270 126.026 90.487 1.00 25.58 121 LYS A CA 1
ATOM 898 C C . LYS A 1 150 ? 6.559 127.364 91.134 1.00 25.47 121 LYS A C 1
ATOM 899 O O . LYS A 1 150 ? 7.728 127.730 91.261 1.00 24.83 121 LYS A O 1
ATOM 905 N N . GLU A 1 151 ? 5.513 128.088 91.528 1.00 24.99 122 GLU A N 1
ATOM 906 C CA . GLU A 1 151 ? 5.676 129.423 92.124 1.00 26.04 122 GLU A CA 1
ATOM 907 C C . GLU A 1 151 ? 6.157 129.368 93.581 1.00 25.58 122 GLU A C 1
ATOM 908 O O . GLU A 1 151 ? 6.745 130.320 94.081 1.00 25.44 122 GLU A O 1
ATOM 914 N N . LYS A 1 152 ? 5.901 128.251 94.252 1.00 26.76 123 LYS A N 1
ATOM 915 C CA . LYS A 1 152 ? 6.310 128.049 95.648 1.00 28.27 123 LYS A CA 1
ATOM 916 C C . LYS A 1 152 ? 6.859 126.639 95.851 1.00 28.08 123 LYS A C 1
ATOM 917 O O . LYS A 1 152 ? 6.425 125.706 95.180 1.00 27.75 123 LYS A O 1
ATOM 923 N N . VAL A 1 153 ? 7.833 126.502 96.747 1.00 28.10 124 VAL A N 1
ATOM 924 C CA . VAL A 1 153 ? 8.108 125.215 97.389 1.00 29.22 124 VAL A CA 1
ATOM 925 C C . VAL A 1 153 ? 7.779 125.388 98.864 1.00 29.87 124 VAL A C 1
ATOM 926 O O . VAL A 1 153 ? 8.391 126.213 99.554 1.00 30.43 124 VAL A O 1
ATOM 930 N N . GLY A 1 154 ? 6.775 124.658 99.340 1.00 30.73 125 GLY A N 1
ATOM 931 C CA . GLY A 1 154 ? 6.240 124.919 100.683 1.00 31.06 125 GLY A CA 1
ATOM 932 C C . GLY A 1 154 ? 5.726 126.348 100.706 1.00 31.84 125 GLY A C 1
ATOM 933 O O . GLY A 1 154 ? 4.905 126.733 99.853 1.00 31.61 125 GLY A O 1
ATOM 934 N N . THR A 1 155 ? 6.210 127.151 101.655 1.00 31.19 126 THR A N 1
ATOM 935 C CA . THR A 1 155 ? 5.769 128.549 101.763 1.00 31.35 126 THR A CA 1
ATOM 936 C C . THR A 1 155 ? 6.786 129.480 101.102 1.00 31.31 126 THR A C 1
ATOM 937 O O . THR A 1 155 ? 6.608 130.706 101.081 1.00 31.93 126 THR A O 1
ATOM 941 N N . PHE A 1 156 ? 7.854 128.901 100.559 1.00 30.25 127 PHE A N 1
ATOM 942 C CA . PHE A 1 156 ? 8.960 129.691 100.022 1.00 29.35 127 PHE A CA 1
ATOM 943 C C . PHE A 1 156 ? 8.699 130.129 98.575 1.00 28.59 127 PHE A C 1
ATOM 944 O O . PHE A 1 156 ? 8.537 129.272 97.695 1.00 26.64 127 PHE A O 1
ATOM 952 N N . ASP A 1 157 ? 8.685 131.449 98.333 1.00 27.94 128 ASP A N 1
ATOM 953 C CA . ASP A 1 157 ? 8.561 131.991 96.966 1.00 27.52 128 ASP A CA 1
ATOM 954 C C . ASP A 1 157 ? 9.795 131.666 96.128 1.00 27.27 128 ASP A C 1
ATOM 955 O O . ASP A 1 157 ? 10.911 132.094 96.395 1.00 25.53 128 ASP A O 1
ATOM 960 N N . THR A 1 158 ? 9.536 130.924 95.069 1.00 26.40 129 THR A N 1
ATOM 961 C CA . THR A 1 158 ? 10.539 130.369 94.207 1.00 26.55 129 THR A CA 1
ATOM 962 C C . THR A 1 158 ? 11.296 131.478 93.406 1.00 26.30 129 THR A C 1
ATOM 963 O O . THR A 1 158 ? 12.484 131.328 93.041 1.00 25.56 129 THR A O 1
ATOM 967 N N . GLU A 1 159 ? 10.635 132.616 93.184 1.00 25.88 130 GLU A N 1
ATOM 968 C CA . GLU A 1 159 ? 11.292 133.766 92.561 1.00 26.63 130 GLU A CA 1
ATOM 969 C C . GLU A 1 159 ? 12.457 134.333 93.406 1.00 27.15 130 GLU A C 1
ATOM 970 O O . GLU A 1 159 ? 13.272 135.103 92.911 1.00 27.81 130 GLU A O 1
ATOM 976 N N . LEU A 1 160 ? 12.552 133.917 94.664 1.00 27.17 131 LEU A N 1
ATOM 977 C CA . LEU A 1 160 ? 13.641 134.352 95.550 1.00 27.28 131 LEU A CA 1
ATOM 978 C C . LEU A 1 160 ? 14.982 133.732 95.237 1.00 27.15 131 LEU A C 1
ATOM 979 O O . LEU A 1 160 ? 16.009 134.257 95.636 1.00 28.38 131 LEU A O 1
ATOM 984 N N . VAL A 1 161 ? 14.984 132.604 94.536 1.00 26.83 132 VAL A N 1
ATOM 985 C CA . VAL A 1 161 ? 16.238 131.931 94.191 1.00 25.98 132 VAL A CA 1
ATOM 986 C C . VAL A 1 161 ? 17.129 132.806 93.292 1.00 26.26 132 VAL A C 1
ATOM 987 O O . VAL A 1 161 ? 18.325 132.983 93.565 1.00 25.76 132 VAL A O 1
ATOM 991 N N . GLU A 1 162 ? 16.558 133.350 92.218 1.00 25.93 133 GLU A N 1
ATOM 992 C CA . GLU A 1 162 ? 17.314 134.299 91.384 1.00 26.84 133 GLU A CA 1
ATOM 993 C C . GLU A 1 162 ? 17.787 135.510 92.200 1.00 27.03 133 GLU A C 1
ATOM 994 O O . GLU A 1 162 ? 18.928 135.974 92.051 1.00 27.60 133 GLU A O 1
ATOM 1000 N N . GLU A 1 163 ? 16.915 136.016 93.067 1.00 26.85 134 GLU A N 1
ATOM 1001 C CA . GLU A 1 163 ? 17.257 137.180 93.874 1.00 27.62 134 GLU A CA 1
ATOM 1002 C C . GLU A 1 163 ? 18.432 136.869 94.803 1.00 27.04 134 GLU A C 1
ATOM 1003 O O . GLU A 1 163 ? 19.312 137.716 94.965 1.00 26.84 134 GLU A O 1
ATOM 1009 N N . PHE A 1 164 ? 18.447 135.655 95.371 1.00 26.39 135 PHE A N 1
ATOM 1010 C CA . PHE A 1 164 ? 19.575 135.224 96.200 1.00 26.32 135 PHE A CA 1
ATOM 1011 C C . PHE A 1 164 ? 20.869 135.236 95.405 1.00 26.36 135 PHE A C 1
ATOM 1012 O O . PHE A 1 164 ? 21.841 135.878 95.818 1.00 25.60 135 PHE A O 1
ATOM 1020 N N . PHE A 1 165 ? 20.881 134.541 94.262 1.00 25.71 136 PHE A N 1
ATOM 1021 C CA . PHE A 1 165 ? 22.108 134.414 93.479 1.00 25.69 136 PHE A CA 1
ATOM 1022 C C . PHE A 1 165 ? 22.630 135.736 92.911 1.00 26.49 136 PHE A C 1
ATOM 1023 O O . PHE A 1 165 ? 23.847 135.934 92.823 1.00 26.43 136 PHE A O 1
ATOM 1031 N N A ARG A 1 166 ? 21.710 136.618 92.532 0.50 26.57 137 ARG A N 1
ATOM 1032 N N B ARG A 1 166 ? 21.738 136.637 92.518 0.50 26.59 137 ARG A N 1
ATOM 1033 C CA A ARG A 1 166 ? 22.054 137.964 92.077 0.50 27.36 137 ARG A CA 1
ATOM 1034 C CA B ARG A 1 166 ? 22.212 137.939 92.065 0.50 27.43 137 ARG A CA 1
ATOM 1035 C C A ARG A 1 166 ? 22.782 138.757 93.170 0.50 27.58 137 ARG A C 1
ATOM 1036 C C B ARG A 1 166 ? 22.870 138.714 93.207 0.50 27.60 137 ARG A C 1
ATOM 1037 O O A ARG A 1 166 ? 23.804 139.389 92.902 0.50 28.03 137 ARG A O 1
ATOM 1038 O O B ARG A 1 166 ? 23.940 139.295 93.013 0.50 28.04 137 ARG A O 1
ATOM 1053 N N . ALA A 1 167 ? 22.253 138.705 94.390 1.00 27.43 138 ALA A N 1
ATOM 1054 C CA . ALA A 1 167 ? 22.862 139.377 95.561 1.00 27.90 138 ALA A CA 1
ATOM 1055 C C . ALA A 1 167 ? 24.273 138.826 95.822 1.00 28.01 138 ALA A C 1
ATOM 1056 O O . ALA A 1 167 ? 25.244 139.585 95.863 1.00 28.19 138 ALA A O 1
ATOM 1058 N N . VAL A 1 168 ? 24.390 137.506 95.926 1.00 28.51 139 VAL A N 1
ATOM 1059 C CA . VAL A 1 168 ? 25.709 136.861 96.147 1.00 28.19 139 VAL A CA 1
ATOM 1060 C C . VAL A 1 168 ? 26.726 137.177 95.043 1.00 28.49 139 VAL A C 1
ATOM 1061 O O . VAL A 1 168 ? 27.838 137.663 95.318 1.00 28.72 139 VAL A O 1
ATOM 1065 N N . VAL A 1 169 ? 26.353 136.900 93.794 1.00 27.87 140 VAL A N 1
ATOM 1066 C CA . VAL A 1 169 ? 27.293 136.954 92.661 1.00 26.82 140 VAL A CA 1
ATOM 1067 C C . VAL A 1 169 ? 27.774 138.381 92.373 1.00 27.49 140 VAL A C 1
ATOM 1068 O O . VAL A 1 169 ? 28.985 138.622 92.128 1.00 27.68 140 VAL A O 1
ATOM 1072 N N . ILE A 1 170 ? 26.845 139.329 92.375 1.00 26.78 141 ILE A N 1
ATOM 1073 C CA . ILE A 1 170 ? 27.218 140.731 92.107 1.00 27.09 141 ILE A CA 1
ATOM 1074 C C . ILE A 1 170 ? 28.130 141.300 93.224 1.00 27.12 141 ILE A C 1
ATOM 1075 O O . ILE A 1 170 ? 29.122 141.987 92.951 1.00 27.00 141 ILE A O 1
ATOM 1080 N N . ASN A 1 171 ? 27.777 141.012 94.470 1.00 27.39 142 ASN A N 1
ATOM 1081 C CA . ASN A 1 171 ? 28.524 141.554 95.613 1.00 27.29 142 ASN A CA 1
ATOM 1082 C C . ASN A 1 171 ? 29.841 140.843 95.904 1.00 27.15 142 ASN A C 1
ATOM 1083 O O . ASN A 1 171 ? 30.767 141.446 96.470 1.00 27.12 142 ASN A O 1
ATOM 1088 N N . ALA A 1 172 ? 29.928 139.566 95.524 1.00 26.11 143 ALA A N 1
ATOM 1089 C CA . ALA A 1 172 ? 31.199 138.856 95.533 1.00 26.33 143 ALA A CA 1
ATOM 1090 C C . ALA A 1 172 ? 32.066 139.138 94.310 1.00 26.94 143 ALA A C 1
ATOM 1091 O O . ALA A 1 172 ? 33.224 138.679 94.247 1.00 27.27 143 ALA A O 1
ATOM 1093 N N . ARG A 1 173 ? 31.527 139.896 93.348 1.00 27.45 144 ARG A N 1
ATOM 1094 C CA . ARG A 1 173 ? 32.235 140.243 92.092 1.00 28.11 144 ARG A CA 1
ATOM 1095 C C . ARG A 1 173 ? 32.665 139.032 91.251 1.00 27.99 144 ARG A C 1
ATOM 1096 O O . ARG A 1 173 ? 33.798 138.952 90.731 1.00 27.61 144 ARG A O 1
ATOM 1104 N N . LEU A 1 174 ? 31.755 138.071 91.135 1.00 27.99 145 LEU A N 1
ATOM 1105 C CA . LEU A 1 174 ? 31.962 136.899 90.289 1.00 27.49 145 LEU A CA 1
ATOM 1106 C C . LEU A 1 174 ? 31.219 137.061 88.978 1.00 27.97 145 LEU A C 1
ATOM 1107 O O . LEU A 1 174 ? 30.206 137.764 88.908 1.00 27.64 145 LEU A O 1
ATOM 1112 N N . THR A 1 175 ? 31.706 136.404 87.936 1.00 28.34 146 THR A N 1
ATOM 1113 C CA . THR A 1 175 ? 30.820 136.140 86.807 1.00 29.23 146 THR A CA 1
ATOM 1114 C C . THR A 1 175 ? 30.369 134.682 86.857 1.00 29.24 146 THR A C 1
ATOM 1115 O O . THR A 1 175 ? 31.188 133.762 86.941 1.00 29.93 146 THR A O 1
ATOM 1119 N N . THR A 1 176 ? 29.055 134.493 86.932 1.00 28.36 147 THR A N 1
ATOM 1120 C CA . THR A 1 176 ? 28.490 133.145 86.949 1.00 27.18 147 THR A CA 1
ATOM 1121 C C . THR A 1 176 ? 27.312 132.994 85.992 1.00 26.90 147 THR A C 1
ATOM 1122 O O . THR A 1 176 ? 26.531 133.932 85.778 1.00 26.61 147 THR A O 1
ATOM 1126 N N . HIS A 1 177 ? 27.248 131.810 85.386 1.00 26.00 148 HIS A N 1
ATOM 1127 C CA . HIS A 1 177 ? 26.139 131.400 84.532 1.00 25.17 148 HIS A CA 1
ATOM 1128 C C . HIS A 1 177 ? 25.496 130.199 85.204 1.00 25.44 148 HIS A C 1
ATOM 1129 O O . HIS A 1 177 ? 26.185 129.214 85.538 1.00 24.11 148 HIS A O 1
ATOM 1136 N N . ILE A 1 178 ? 24.190 130.315 85.450 1.00 25.27 149 ILE A N 1
ATOM 1137 C CA . ILE A 1 178 ? 23.392 129.223 86.004 1.00 25.49 149 ILE A CA 1
ATOM 1138 C C . ILE A 1 178 ? 22.453 128.719 84.907 1.00 25.77 149 ILE A C 1
ATOM 1139 O O . ILE A 1 178 ? 21.703 129.509 84.316 1.00 25.93 149 ILE A O 1
ATOM 1144 N N . ASP A 1 179 ? 22.492 127.417 84.631 1.00 25.98 150 ASP A N 1
ATOM 1145 C CA . ASP A 1 179 ? 21.699 126.850 83.541 1.00 26.79 150 ASP A CA 1
ATOM 1146 C C . ASP A 1 179 ? 20.970 125.625 84.023 1.00 26.93 150 ASP A C 1
ATOM 1147 O O . ASP A 1 179 ? 21.580 124.675 84.486 1.00 27.24 150 ASP A O 1
ATOM 1152 N N . LEU A 1 180 ? 19.656 125.661 83.927 1.00 26.77 151 LEU A N 1
ATOM 1153 C CA . LEU A 1 180 ? 18.873 124.491 84.220 1.00 27.71 151 LEU A CA 1
ATOM 1154 C C . LEU A 1 180 ? 18.734 123.788 82.892 1.00 27.17 151 LEU A C 1
ATOM 1155 O O . LEU A 1 180 ? 17.975 124.238 82.046 1.00 27.97 151 LEU A O 1
ATOM 1160 N N . ILE A 1 181 ? 19.474 122.709 82.682 1.00 27.46 152 ILE A N 1
ATOM 1161 C CA . ILE A 1 181 ? 19.449 121.999 81.397 1.00 26.84 152 ILE A CA 1
ATOM 1162 C C . ILE A 1 181 ? 18.101 121.307 81.187 1.00 26.80 152 ILE A C 1
ATOM 1163 O O . ILE A 1 181 ? 17.520 121.367 80.108 1.00 26.14 152 ILE A O 1
ATOM 1168 N N . ARG A 1 182 ? 17.610 120.665 82.236 1.00 26.49 153 ARG A N 1
ATOM 1169 C CA . ARG A 1 182 ? 16.272 120.114 82.246 1.00 25.95 153 ARG A CA 1
ATOM 1170 C C . ARG A 1 182 ? 15.795 120.125 83.683 1.00 25.52 153 ARG A C 1
ATOM 1171 O O . ARG A 1 182 ? 16.601 120.099 84.599 1.00 23.77 153 ARG A O 1
ATOM 1179 N N . GLY A 1 183 ? 14.485 120.176 83.875 1.00 25.90 154 GLY A N 1
ATOM 1180 C CA . GLY A 1 183 ? 13.910 120.233 85.210 1.00 26.90 154 GLY A CA 1
ATOM 1181 C C . GLY A 1 183 ? 12.660 119.387 85.269 1.00 27.60 154 GLY A C 1
ATOM 1182 O O . GLY A 1 183 ? 12.498 118.468 84.475 1.00 28.68 154 GLY A O 1
ATOM 1183 N N . GLY A 1 184 ? 11.765 119.707 86.197 1.00 27.92 155 GLY A N 1
ATOM 1184 C CA . GLY A 1 184 ? 10.516 118.939 86.379 1.00 28.01 155 GLY A CA 1
ATOM 1185 C C . GLY A 1 184 ? 9.935 119.197 87.755 1.00 27.66 155 GLY A C 1
ATOM 1186 O O . GLY A 1 184 ? 8.816 119.706 87.888 1.00 28.52 155 GLY A O 1
ATOM 1187 N N . ASN A 1 185 ? 10.723 118.870 88.776 1.00 26.67 156 ASN A N 1
ATOM 1188 C CA . ASN A 1 185 ? 10.363 119.067 90.169 1.00 25.99 156 ASN A CA 1
ATOM 1189 C C . ASN A 1 185 ? 11.151 120.268 90.715 1.00 25.16 156 ASN A C 1
ATOM 1190 O O . ASN A 1 185 ? 12.371 120.326 90.581 1.00 23.90 156 ASN A O 1
ATOM 1195 N N . THR A 1 186 ? 10.437 121.220 91.305 1.00 24.89 157 THR A N 1
ATOM 1196 C CA . THR A 1 186 ? 11.013 122.504 91.672 1.00 25.18 157 THR A CA 1
ATOM 1197 C C . THR A 1 186 ? 12.012 122.399 92.826 1.00 24.70 157 THR A C 1
ATOM 1198 O O . THR A 1 186 ? 13.022 123.112 92.836 1.00 23.50 157 THR A O 1
ATOM 1202 N N . HIS A 1 187 ? 11.726 121.524 93.794 1.00 24.85 158 HIS A N 1
ATOM 1203 C CA . HIS A 1 187 ? 12.654 121.288 94.907 1.00 26.46 158 HIS A CA 1
ATOM 1204 C C . HIS A 1 187 ? 13.973 120.785 94.314 1.00 26.31 158 HIS A C 1
ATOM 1205 O O . HIS A 1 187 ? 15.051 121.278 94.661 1.00 26.66 158 HIS A O 1
ATOM 1212 N N . HIS A 1 188 ? 13.876 119.828 93.393 1.00 25.95 159 HIS A N 1
ATOM 1213 C CA . HIS A 1 188 ? 15.063 119.275 92.724 1.00 25.99 159 HIS A CA 1
ATOM 1214 C C . HIS A 1 188 ? 15.799 120.303 91.904 1.00 25.08 159 HIS A C 1
ATOM 1215 O O . HIS A 1 188 ? 17.029 120.293 91.862 1.00 24.04 159 HIS A O 1
ATOM 1222 N N . GLU A 1 189 ? 15.040 121.167 91.226 1.00 23.99 160 GLU A N 1
ATOM 1223 C CA . GLU A 1 189 ? 15.612 122.210 90.386 1.00 24.10 160 GLU A CA 1
ATOM 1224 C C . GLU A 1 189 ? 16.467 123.165 91.221 1.00 24.22 160 GLU A C 1
ATOM 1225 O O . GLU A 1 189 ? 17.601 123.490 90.844 1.00 23.87 160 GLU A O 1
ATOM 1231 N N A ILE A 1 190 ? 15.963 123.615 92.356 0.50 24.68 161 ILE A N 1
ATOM 1232 N N B ILE A 1 190 ? 15.916 123.615 92.348 0.50 23.52 161 ILE A N 1
ATOM 1233 C CA A ILE A 1 190 ? 16.746 124.612 93.066 0.50 25.09 161 ILE A CA 1
ATOM 1234 C CA B ILE A 1 190 ? 16.600 124.584 93.213 0.50 22.81 161 ILE A CA 1
ATOM 1235 C C A ILE A 1 190 ? 17.833 124.007 93.981 0.50 25.28 161 ILE A C 1
ATOM 1236 C C B ILE A 1 190 ? 17.826 123.958 93.884 0.50 24.03 161 ILE A C 1
ATOM 1237 O O A ILE A 1 190 ? 18.858 124.645 94.231 0.50 24.87 161 ILE A O 1
ATOM 1238 O O B ILE A 1 190 ? 18.919 124.533 93.897 0.50 23.71 161 ILE A O 1
ATOM 1247 N N . GLU A 1 191 ? 17.625 122.765 94.432 1.00 24.55 162 GLU A N 1
ATOM 1248 C CA . GLU A 1 191 ? 18.690 122.020 95.094 1.00 26.21 162 GLU A CA 1
ATOM 1249 C C . GLU A 1 191 ? 19.853 121.752 94.143 1.00 25.89 162 GLU A C 1
ATOM 1250 O O . GLU A 1 191 ? 21.026 121.937 94.520 1.00 26.72 162 GLU A O 1
ATOM 1256 N N . ALA A 1 192 ? 19.554 121.326 92.914 1.00 24.96 163 ALA A N 1
ATOM 1257 C CA . ALA A 1 192 ? 20.620 121.090 91.913 1.00 25.35 163 ALA A CA 1
ATOM 1258 C C . ALA A 1 192 ? 21.423 122.359 91.670 1.00 25.02 163 ALA A C 1
ATOM 1259 O O . ALA A 1 192 ? 22.661 122.338 91.620 1.00 25.41 163 ALA A O 1
ATOM 1261 N N . ILE A 1 193 ? 20.713 123.471 91.536 1.00 25.81 164 ILE A N 1
ATOM 1262 C CA . ILE A 1 193 ? 21.350 124.781 91.324 1.00 25.81 164 ILE A CA 1
ATOM 1263 C C . ILE A 1 193 ? 22.255 125.168 92.508 1.00 26.27 164 ILE A C 1
ATOM 1264 O O . ILE A 1 193 ? 23.410 125.580 92.300 1.00 25.88 164 ILE A O 1
ATOM 1269 N N . PHE A 1 194 ? 21.735 125.039 93.730 1.00 25.92 165 PHE A N 1
ATOM 1270 C CA . PHE A 1 194 ? 22.531 125.344 94.928 1.00 27.00 165 PHE A CA 1
ATOM 1271 C C . PHE A 1 194 ? 23.778 124.462 95.027 1.00 27.23 165 PHE A C 1
ATOM 1272 O O . PHE A 1 194 ? 24.864 124.976 95.278 1.00 27.68 165 PHE A O 1
ATOM 1280 N N A LYS A 1 195 ? 23.611 123.152 94.818 0.50 27.25 166 LYS A N 1
ATOM 1281 N N B LYS A 1 195 ? 23.617 123.157 94.808 0.50 27.51 166 LYS A N 1
ATOM 1282 C CA A LYS A 1 195 ? 24.727 122.193 94.842 0.50 27.34 166 LYS A CA 1
ATOM 1283 C CA B LYS A 1 195 ? 24.739 122.214 94.865 0.50 27.95 166 LYS A CA 1
ATOM 1284 C C A LYS A 1 195 ? 25.798 122.553 93.823 0.50 27.30 166 LYS A C 1
ATOM 1285 C C B LYS A 1 195 ? 25.804 122.525 93.816 0.50 27.59 166 LYS A C 1
ATOM 1286 O O A LYS A 1 195 ? 26.991 122.596 94.148 0.50 26.79 166 LYS A O 1
ATOM 1287 O O B LYS A 1 195 ? 27.003 122.519 94.120 0.50 27.06 166 LYS A O 1
ATOM 1298 N N . ALA A 1 196 ? 25.366 122.805 92.586 1.00 27.42 167 ALA A N 1
ATOM 1299 C CA . ALA A 1 196 ? 26.292 123.123 91.485 1.00 26.83 167 ALA A CA 1
ATOM 1300 C C . ALA A 1 196 ? 27.017 124.442 91.687 1.00 26.55 167 ALA A C 1
ATOM 1301 O O . ALA A 1 196 ? 28.210 124.528 91.436 1.00 26.43 167 ALA A O 1
ATOM 1303 N N . PHE A 1 197 ? 26.307 125.471 92.128 1.00 26.23 168 PHE A N 1
ATOM 1304 C CA . PHE A 1 197 ? 26.968 126.742 92.384 1.00 26.73 168 PHE A CA 1
ATOM 1305 C C . PHE A 1 197 ? 28.039 126.575 93.482 1.00 27.85 168 PHE A C 1
ATOM 1306 O O . PHE A 1 197 ? 29.162 127.100 93.373 1.00 27.93 168 PHE A O 1
ATOM 1314 N N . SER A 1 198 ? 27.655 125.856 94.537 1.00 28.81 169 SER A N 1
ATOM 1315 C CA . SER A 1 198 ? 28.485 125.700 95.723 1.00 29.56 169 SER A CA 1
ATOM 1316 C C . SER A 1 198 ? 29.749 124.986 95.366 1.00 30.19 169 SER A C 1
ATOM 1317 O O . SER A 1 198 ? 30.824 125.412 95.784 1.00 31.58 169 SER A O 1
ATOM 1320 N N . ARG A 1 199 ? 29.629 123.914 94.576 1.00 30.36 170 ARG A N 1
ATOM 1321 C CA . ARG A 1 199 ? 30.798 123.134 94.174 1.00 30.57 170 ARG A CA 1
ATOM 1322 C C . ARG A 1 199 ? 31.675 123.913 93.221 1.00 30.34 170 ARG A C 1
ATOM 1323 O O . ARG A 1 199 ? 32.905 123.920 93.356 1.00 30.02 170 ARG A O 1
ATOM 1331 N N . ALA A 1 200 ? 31.047 124.583 92.261 1.00 29.18 171 ALA A N 1
ATOM 1332 C CA . ALA A 1 200 ? 31.793 125.377 91.311 1.00 28.87 171 ALA A CA 1
ATOM 1333 C C . ALA A 1 200 ? 32.601 126.449 92.050 1.00 28.98 171 ALA A C 1
ATOM 1334 O O . ALA A 1 200 ? 33.778 126.676 91.732 1.00 28.71 171 ALA A O 1
ATOM 1336 N N . LEU A 1 201 ? 31.984 127.093 93.035 1.00 28.65 172 LEU A N 1
ATOM 1337 C CA . LEU A 1 201 ? 32.681 128.134 93.829 1.00 29.78 172 LEU A CA 1
ATOM 1338 C C . LEU A 1 201 ? 33.870 127.552 94.611 1.00 30.24 172 LEU A C 1
ATOM 1339 O O . LEU A 1 201 ? 34.988 128.072 94.526 1.00 30.80 172 LEU A O 1
ATOM 1344 N N . GLY A 1 202 ? 33.601 126.485 95.365 1.00 30.88 173 GLY A N 1
ATOM 1345 C CA . GLY A 1 202 ? 34.622 125.741 96.106 1.00 31.48 173 GLY A CA 1
ATOM 1346 C C . GLY A 1 202 ? 35.799 125.362 95.234 1.00 32.51 173 GLY A C 1
ATOM 1347 O O . GLY A 1 202 ? 36.955 125.477 95.654 1.00 33.08 173 GLY A O 1
ATOM 1348 N N . ILE A 1 203 ? 35.519 124.916 94.012 1.00 32.45 174 ILE A N 1
ATOM 1349 C CA . ILE A 1 203 ? 36.583 124.591 93.062 1.00 32.94 174 ILE A CA 1
ATOM 1350 C C . ILE A 1 203 ? 37.370 125.837 92.678 1.00 33.74 174 ILE A C 1
ATOM 1351 O O . ILE A 1 203 ? 38.605 125.820 92.677 1.00 33.85 174 ILE A O 1
ATOM 1356 N N . ALA A 1 204 ? 36.655 126.909 92.344 1.00 33.64 175 ALA A N 1
ATOM 1357 C CA . ALA A 1 204 ? 37.295 128.160 91.945 1.00 34.84 175 ALA A CA 1
ATOM 1358 C C . ALA A 1 204 ? 38.149 128.768 93.072 1.00 35.63 175 ALA A C 1
ATOM 1359 O O . ALA A 1 204 ? 39.167 129.412 92.808 1.00 36.29 175 ALA A O 1
ATOM 1361 N N . LEU A 1 205 ? 37.714 128.575 94.313 1.00 36.62 176 LEU A N 1
ATOM 1362 C CA . LEU A 1 205 ? 38.394 129.142 95.482 1.00 38.21 176 LEU A CA 1
ATOM 1363 C C . LEU A 1 205 ? 39.655 128.367 95.890 1.00 39.31 176 LEU A C 1
ATOM 1364 O O . LEU A 1 205 ? 40.406 128.836 96.730 1.00 40.16 176 LEU A O 1
ATOM 1369 N N . THR A 1 206 ? 39.875 127.195 95.299 1.00 40.94 177 THR A N 1
ATOM 1370 C CA . THR A 1 206 ? 41.015 126.325 95.627 1.00 42.40 177 THR A CA 1
ATOM 1371 C C . THR A 1 206 ? 42.361 127.013 95.402 1.00 43.56 177 THR A C 1
ATOM 1372 O O . THR A 1 206 ? 42.647 127.483 94.307 1.00 43.59 177 THR A O 1
ATOM 1376 N N . ALA A 1 207 ? 43.184 127.064 96.449 1.00 45.01 178 ALA A N 1
ATOM 1377 C CA . ALA A 1 207 ? 44.503 127.692 96.356 1.00 46.34 178 ALA A CA 1
ATOM 1378 C C . ALA A 1 207 ? 45.394 126.931 95.380 1.00 47.20 178 ALA A C 1
ATOM 1379 O O . ALA A 1 207 ? 45.308 125.707 95.276 1.00 47.55 178 ALA A O 1
ATOM 1381 N N . THR A 1 208 ? 46.232 127.655 94.647 1.00 48.53 179 THR A N 1
ATOM 1382 C CA . THR A 1 208 ? 47.226 127.007 93.783 1.00 49.54 179 THR A CA 1
ATOM 1383 C C . THR A 1 208 ? 48.637 127.308 94.282 1.00 49.83 179 THR A C 1
ATOM 1384 O O . THR A 1 208 ? 49.615 126.776 93.751 1.00 50.84 179 THR A O 1
ATOM 1388 N N . ALA B 1 29 ? 42.846 94.280 96.467 1.00 44.02 0 ALA B N 1
ATOM 1389 C CA . ALA B 1 29 ? 41.668 94.504 95.576 1.00 43.99 0 ALA B CA 1
ATOM 1390 C C . ALA B 1 29 ? 40.439 93.693 95.999 1.00 44.00 0 ALA B C 1
ATOM 1391 O O . ALA B 1 29 ? 40.558 92.620 96.624 1.00 44.11 0 ALA B O 1
ATOM 1401 N N . ILE B 1 31 ? 37.028 91.761 94.515 1.00 39.11 2 ILE B N 1
ATOM 1402 C CA . ILE B 1 31 ? 36.412 91.184 93.325 1.00 38.15 2 ILE B CA 1
ATOM 1403 C C . ILE B 1 31 ? 34.975 90.815 93.651 1.00 38.22 2 ILE B C 1
ATOM 1404 O O . ILE B 1 31 ? 34.706 90.102 94.620 1.00 37.48 2 ILE B O 1
ATOM 1409 N N . TYR B 1 32 ? 34.054 91.329 92.848 1.00 37.68 3 TYR B N 1
ATOM 1410 C CA . TYR B 1 32 ? 32.640 91.042 93.016 1.00 37.97 3 TYR B CA 1
ATOM 1411 C C . TYR B 1 32 ? 32.202 90.203 91.854 1.00 38.77 3 TYR B C 1
ATOM 1412 O O . TYR B 1 32 ? 32.561 90.469 90.699 1.00 38.25 3 TYR B O 1
ATOM 1421 N N . GLN B 1 33 ? 31.422 89.181 92.159 1.00 39.66 4 GLN B N 1
ATOM 1422 C CA . GLN B 1 33 ? 31.240 88.105 91.223 1.00 41.22 4 GLN B CA 1
ATOM 1423 C C . GLN B 1 33 ? 29.834 87.587 91.361 1.00 41.74 4 GLN B C 1
ATOM 1424 O O . GLN B 1 33 ? 29.286 87.571 92.461 1.00 41.12 4 GLN B O 1
ATOM 1430 N N . LYS B 1 34 ? 29.252 87.176 90.238 1.00 42.86 5 LYS B N 1
ATOM 1431 C CA . LYS B 1 34 ? 27.858 86.780 90.183 1.00 44.76 5 LYS B CA 1
ATOM 1432 C C . LYS B 1 34 ? 27.658 85.801 89.038 1.00 46.03 5 LYS B C 1
ATOM 1433 O O . LYS B 1 34 ? 28.198 85.993 87.947 1.00 45.69 5 LYS B O 1
ATOM 1439 N N . GLN B 1 35 ? 26.893 84.745 89.307 1.00 47.92 6 GLN B N 1
ATOM 1440 C CA . GLN B 1 35 ? 26.443 83.818 88.279 1.00 50.22 6 GLN B CA 1
ATOM 1441 C C . GLN B 1 35 ? 24.917 83.858 88.189 1.00 51.37 6 GLN B C 1
ATOM 1442 O O . GLN B 1 35 ? 24.224 83.664 89.185 1.00 51.91 6 GLN B O 1
ATOM 1448 N N . ARG B 1 36 ? 24.396 84.122 86.996 1.00 52.81 7 ARG B N 1
ATOM 1449 C CA . ARG B 1 36 ? 22.955 84.279 86.822 1.00 54.29 7 ARG B CA 1
ATOM 1450 C C . ARG B 1 36 ? 22.468 83.369 85.709 1.00 55.00 7 ARG B C 1
ATOM 1451 O O . ARG B 1 36 ? 22.916 83.483 84.568 1.00 55.09 7 ARG B O 1
ATOM 1459 N N . ASN B 1 37 ? 21.563 82.454 86.053 1.00 55.92 8 ASN B N 1
ATOM 1460 C CA . ASN B 1 37 ? 21.058 81.476 85.094 1.00 56.92 8 ASN B CA 1
ATOM 1461 C C . ASN B 1 37 ? 19.532 81.424 85.067 1.00 56.99 8 ASN B C 1
ATOM 1462 O O . ASN B 1 37 ? 18.896 82.115 84.264 1.00 57.31 8 ASN B O 1
ATOM 1467 N N . GLN B 1 42 ? 22.640 82.334 80.876 1.00 47.02 13 GLN B N 1
ATOM 1468 C CA . GLN B 1 42 ? 23.792 81.688 81.523 1.00 47.00 13 GLN B CA 1
ATOM 1469 C C . GLN B 1 42 ? 25.008 82.612 81.527 1.00 45.90 13 GLN B C 1
ATOM 1470 O O . GLN B 1 42 ? 25.817 82.591 80.593 1.00 46.27 13 GLN B O 1
ATOM 1476 N N . LEU B 1 43 ? 25.132 83.410 82.582 1.00 44.60 14 LEU B N 1
ATOM 1477 C CA . LEU B 1 43 ? 26.190 84.407 82.679 1.00 43.46 14 LEU B CA 1
ATOM 1478 C C . LEU B 1 43 ? 27.061 84.175 83.905 1.00 42.09 14 LEU B C 1
ATOM 1479 O O . LEU B 1 43 ? 26.564 83.853 84.980 1.00 41.55 14 LEU B O 1
ATOM 1484 N N . ASN B 1 44 ? 28.361 84.372 83.731 1.00 40.72 15 ASN B N 1
ATOM 1485 C CA . ASN B 1 44 ? 29.292 84.401 84.844 1.00 39.74 15 ASN B CA 1
ATOM 1486 C C . ASN B 1 44 ? 30.121 85.668 84.729 1.00 38.14 15 ASN B C 1
ATOM 1487 O O . ASN B 1 44 ? 30.854 85.851 83.754 1.00 37.62 15 ASN B O 1
ATOM 1492 N N . ILE B 1 45 ? 29.981 86.552 85.709 1.00 36.56 16 ILE B N 1
ATOM 1493 C CA . ILE B 1 45 ? 30.588 87.873 85.609 1.00 35.85 16 ILE B CA 1
ATOM 1494 C C . ILE B 1 45 ? 31.280 88.275 86.895 1.00 35.40 16 ILE B C 1
ATOM 1495 O O . ILE B 1 45 ? 30.746 88.072 87.979 1.00 34.76 16 ILE B O 1
ATOM 1500 N N . SER B 1 46 ? 32.469 88.851 86.753 1.00 35.34 17 SER B N 1
ATOM 1501 C CA . SER B 1 46 ? 33.158 89.470 87.862 1.00 35.91 17 SER B CA 1
ATOM 1502 C C . SER B 1 46 ? 33.620 90.847 87.456 1.00 36.01 17 SER B C 1
ATOM 1503 O O . SER B 1 46 ? 34.005 91.062 86.311 1.00 35.86 17 SER B O 1
ATOM 1506 N N . ILE B 1 47 ? 33.616 91.754 88.424 1.00 36.56 18 ILE B N 1
ATOM 1507 C CA . ILE B 1 47 ? 34.152 93.086 88.256 1.00 37.75 18 ILE B CA 1
ATOM 1508 C C . ILE B 1 47 ? 35.146 93.385 89.389 1.00 38.95 18 ILE B C 1
ATOM 1509 O O . ILE B 1 47 ? 34.970 92.907 90.508 1.00 38.38 18 ILE B O 1
ATOM 1514 N N . SER B 1 48 ? 36.175 94.173 89.092 1.00 40.89 19 SER B N 1
ATOM 1515 C CA . SER B 1 48 ? 37.164 94.559 90.100 1.00 43.17 19 SER B CA 1
ATOM 1516 C C . SER B 1 48 ? 37.773 95.923 89.809 1.00 44.61 19 SER B C 1
ATOM 1517 O O . SER B 1 48 ? 38.034 96.245 88.650 1.00 44.54 19 SER B O 1
ATOM 1520 N N . ASP B 1 49 ? 38.024 96.706 90.862 1.00 46.69 20 ASP B N 1
ATOM 1521 C CA . ASP B 1 49 ? 38.660 98.023 90.719 1.00 49.55 20 ASP B CA 1
ATOM 1522 C C . ASP B 1 49 ? 40.178 97.929 90.852 1.00 51.03 20 ASP B C 1
ATOM 1523 O O . ASP B 1 49 ? 40.808 98.713 91.566 1.00 51.76 20 ASP B O 1
ATOM 1528 N N . ASP B 1 50 ? 40.762 96.950 90.179 1.00 52.90 21 ASP B N 1
ATOM 1529 C CA . ASP B 1 50 ? 42.206 96.856 90.093 1.00 54.31 21 ASP B CA 1
ATOM 1530 C C . ASP B 1 50 ? 42.586 96.997 88.623 1.00 55.12 21 ASP B C 1
ATOM 1531 O O . ASP B 1 50 ? 41.808 97.558 87.828 1.00 55.37 21 ASP B O 1
ATOM 1536 N N . GLN B 1 51 ? 43.754 96.483 88.246 1.00 55.64 22 GLN B N 1
ATOM 1537 C CA . GLN B 1 51 ? 44.172 96.591 86.859 1.00 56.08 22 GLN B CA 1
ATOM 1538 C C . GLN B 1 51 ? 44.539 95.264 86.183 1.00 55.51 22 GLN B C 1
ATOM 1539 O O . GLN B 1 51 ? 45.416 95.209 85.320 1.00 55.99 22 GLN B O 1
ATOM 1545 N N . SER B 1 52 ? 43.828 94.208 86.560 1.00 54.60 23 SER B N 1
ATOM 1546 C CA . SER B 1 52 ? 43.962 92.903 85.930 1.00 53.73 23 SER B CA 1
ATOM 1547 C C . SER B 1 52 ? 43.344 92.878 84.520 1.00 53.04 23 SER B C 1
ATOM 1548 O O . SER B 1 52 ? 42.421 93.651 84.233 1.00 53.46 23 SER B O 1
ATOM 1551 N N . PRO B 1 53 ? 43.856 92.002 83.631 1.00 52.01 24 PRO B N 1
ATOM 1552 C CA . PRO B 1 53 ? 43.277 91.864 82.286 1.00 50.94 24 PRO B CA 1
ATOM 1553 C C . PRO B 1 53 ? 41.792 91.502 82.300 1.00 49.54 24 PRO B C 1
ATOM 1554 O O . PRO B 1 53 ? 41.338 90.776 83.188 1.00 49.95 24 PRO B O 1
ATOM 1558 N N . SER B 1 54 ? 41.045 92.023 81.328 1.00 47.85 25 SER B N 1
ATOM 1559 C CA . SER B 1 54 ? 39.624 91.714 81.190 1.00 46.04 25 SER B CA 1
ATOM 1560 C C . SER B 1 54 ? 39.435 90.648 80.145 1.00 44.71 25 SER B C 1
ATOM 1561 O O . SER B 1 54 ? 40.143 90.632 79.144 1.00 44.70 25 SER B O 1
ATOM 1564 N N . HIS B 1 55 ? 38.478 89.759 80.380 1.00 43.40 26 HIS B N 1
ATOM 1565 C CA . HIS B 1 55 ? 38.113 88.747 79.398 1.00 42.92 26 HIS B CA 1
ATOM 1566 C C . HIS B 1 55 ? 36.618 88.847 79.151 1.00 41.48 26 HIS B C 1
ATOM 1567 O O . HIS B 1 55 ? 35.818 88.470 80.003 1.00 41.44 26 HIS B O 1
ATOM 1574 N N . ILE B 1 56 ? 36.246 89.351 77.982 1.00 40.19 27 ILE B N 1
ATOM 1575 C CA . ILE B 1 56 ? 34.837 89.619 77.702 1.00 38.86 27 ILE B CA 1
ATOM 1576 C C . ILE B 1 56 ? 34.291 88.748 76.573 1.00 38.61 27 ILE B C 1
ATOM 1577 O O . ILE B 1 56 ? 34.667 88.893 75.412 1.00 38.70 27 ILE B O 1
ATOM 1582 N N . ASN B 1 57 ? 33.416 87.824 76.940 1.00 38.47 28 ASN B N 1
ATOM 1583 C CA . ASN B 1 57 ? 32.824 86.890 76.001 1.00 38.57 28 ASN B CA 1
ATOM 1584 C C . ASN B 1 57 ? 31.310 86.864 76.146 1.00 38.14 28 ASN B C 1
ATOM 1585 O O . ASN B 1 57 ? 30.747 85.926 76.743 1.00 38.11 28 ASN B O 1
ATOM 1590 N N . THR B 1 58 ? 30.652 87.897 75.600 1.00 37.23 29 THR B N 1
ATOM 1591 C CA . THR B 1 58 ? 29.190 88.048 75.725 1.00 36.27 29 THR B CA 1
ATOM 1592 C C . THR B 1 58 ? 28.420 87.247 74.686 1.00 36.42 29 THR B C 1
ATOM 1593 O O . THR B 1 58 ? 27.223 86.992 74.851 1.00 36.59 29 THR B O 1
ATOM 1597 N N . GLY B 1 59 ? 29.097 86.885 73.607 1.00 36.67 30 GLY B N 1
ATOM 1598 C CA . GLY B 1 59 ? 28.442 86.280 72.451 1.00 37.25 30 GLY B CA 1
ATOM 1599 C C . GLY B 1 59 ? 27.832 87.311 71.506 1.00 37.49 30 GLY B C 1
ATOM 1600 O O . GLY B 1 59 ? 27.098 86.946 70.584 1.00 38.02 30 GLY B O 1
ATOM 1601 N N . VAL B 1 60 ? 28.125 88.596 71.740 1.00 36.80 31 VAL B N 1
ATOM 1602 C CA . VAL B 1 60 ? 27.639 89.685 70.890 1.00 36.01 31 VAL B CA 1
ATOM 1603 C C . VAL B 1 60 ? 28.845 90.553 70.586 1.00 35.59 31 VAL B C 1
ATOM 1604 O O . VAL B 1 60 ? 29.374 91.234 71.475 1.00 35.44 31 VAL B O 1
ATOM 1608 N N . GLY B 1 61 ? 29.295 90.509 69.336 1.00 35.15 32 GLY B N 1
ATOM 1609 C CA . GLY B 1 61 ? 30.540 91.164 68.933 1.00 34.54 32 GLY B CA 1
ATOM 1610 C C . GLY B 1 61 ? 30.607 92.639 69.287 1.00 34.40 32 GLY B C 1
ATOM 1611 O O . GLY B 1 61 ? 31.591 93.109 69.862 1.00 33.59 32 GLY B O 1
ATOM 1612 N N . PHE B 1 62 ? 29.549 93.381 68.959 1.00 34.18 33 PHE B N 1
ATOM 1613 C CA . PHE B 1 62 ? 29.578 94.821 69.184 1.00 33.43 33 PHE B CA 1
ATOM 1614 C C . PHE B 1 62 ? 29.606 95.111 70.680 1.00 32.89 33 PHE B C 1
ATOM 1615 O O . PHE B 1 62 ? 30.289 96.030 71.114 1.00 33.22 33 PHE B O 1
ATOM 1623 N N . LEU B 1 63 ? 28.872 94.316 71.455 1.00 32.75 34 LEU B N 1
ATOM 1624 C CA . LEU B 1 63 ? 28.831 94.473 72.907 1.00 33.06 34 LEU B CA 1
ATOM 1625 C C . LEU B 1 63 ? 30.211 94.184 73.515 1.00 33.41 34 LEU B C 1
ATOM 1626 O O . LEU B 1 63 ? 30.651 94.904 74.408 1.00 32.85 34 LEU B O 1
ATOM 1631 N N . ASN B 1 64 ? 30.902 93.167 72.989 1.00 33.42 35 ASN B N 1
ATOM 1632 C CA . ASN B 1 64 ? 32.305 92.913 73.373 1.00 33.33 35 ASN B CA 1
ATOM 1633 C C . ASN B 1 64 ? 33.181 94.153 73.265 1.00 32.90 35 ASN B C 1
ATOM 1634 O O . ASN B 1 64 ? 33.901 94.493 74.211 1.00 33.20 35 ASN B O 1
ATOM 1639 N N A HIS B 1 65 ? 33.111 94.843 72.128 0.80 33.10 36 HIS B N 1
ATOM 1640 N N B HIS B 1 65 ? 33.107 94.820 72.113 0.20 32.66 36 HIS B N 1
ATOM 1641 C CA A HIS B 1 65 ? 33.945 96.016 71.912 0.80 33.02 36 HIS B CA 1
ATOM 1642 C CA B HIS B 1 65 ? 33.887 96.024 71.832 0.20 32.26 36 HIS B CA 1
ATOM 1643 C C A HIS B 1 65 ? 33.598 97.134 72.894 0.80 32.56 36 HIS B C 1
ATOM 1644 C C B HIS B 1 65 ? 33.587 97.156 72.816 0.20 32.14 36 HIS B C 1
ATOM 1645 O O A HIS B 1 65 ? 34.502 97.770 73.473 0.80 31.90 36 HIS B O 1
ATOM 1646 O O B HIS B 1 65 ? 34.507 97.813 73.318 0.20 31.97 36 HIS B O 1
ATOM 1667 N N . LEU B 1 67 ? 32.065 96.967 75.927 1.00 31.25 38 LEU B N 1
ATOM 1668 C CA . LEU B 1 67 ? 32.462 96.611 77.301 1.00 31.41 38 LEU B CA 1
ATOM 1669 C C . LEU B 1 67 ? 33.977 96.614 77.455 1.00 31.68 38 LEU B C 1
ATOM 1670 O O . LEU B 1 67 ? 34.488 96.903 78.525 1.00 32.75 38 LEU B O 1
ATOM 1675 N N . THR B 1 68 ? 34.704 96.320 76.382 1.00 32.38 39 THR B N 1
ATOM 1676 C CA . THR B 1 68 ? 36.160 96.476 76.423 1.00 32.78 39 THR B CA 1
ATOM 1677 C C . THR B 1 68 ? 36.503 97.951 76.635 1.00 33.00 39 THR B C 1
ATOM 1678 O O . THR B 1 68 ? 37.394 98.283 77.422 1.00 32.43 39 THR B O 1
ATOM 1682 N N . LEU B 1 69 ? 35.764 98.838 75.966 1.00 32.56 40 LEU B N 1
ATOM 1683 C CA . LEU B 1 69 ? 35.929 100.281 76.161 1.00 32.37 40 LEU B CA 1
ATOM 1684 C C . LEU B 1 69 ? 35.596 100.714 77.590 1.00 31.75 40 LEU B C 1
ATOM 1685 O O . LEU B 1 69 ? 36.322 101.513 78.208 1.00 32.16 40 LEU B O 1
ATOM 1690 N N . PHE B 1 70 ? 34.496 100.182 78.110 1.00 31.33 41 PHE B N 1
ATOM 1691 C CA . PHE B 1 70 ? 34.085 100.422 79.488 1.00 32.07 41 PHE B CA 1
ATOM 1692 C C . PHE B 1 70 ? 35.229 100.078 80.455 1.00 32.75 41 PHE B C 1
ATOM 1693 O O . PHE B 1 70 ? 35.589 100.875 81.330 1.00 32.09 41 PHE B O 1
ATOM 1701 N N . THR B 1 71 ? 35.816 98.897 80.286 1.00 33.39 42 THR B N 1
ATOM 1702 C CA . THR B 1 71 ? 36.878 98.482 81.217 1.00 34.21 42 THR B CA 1
ATOM 1703 C C . THR B 1 71 ? 38.035 99.447 81.209 1.00 34.94 42 THR B C 1
ATOM 1704 O O . THR B 1 71 ? 38.472 99.889 82.274 1.00 35.97 42 THR B O 1
ATOM 1708 N N . PHE B 1 72 ? 38.502 99.827 80.020 1.00 35.63 43 PHE B N 1
ATOM 1709 C CA . PHE B 1 72 ? 39.639 100.743 79.899 1.00 36.02 43 PHE B CA 1
ATOM 1710 C C . PHE B 1 72 ? 39.346 102.119 80.477 1.00 35.64 43 PHE B C 1
ATOM 1711 O O . PHE B 1 72 ? 40.181 102.704 81.183 1.00 35.28 43 PHE B O 1
ATOM 1719 N N . HIS B 1 73 ? 38.168 102.656 80.172 1.00 34.35 44 HIS B N 1
ATOM 1720 C CA . HIS B 1 73 ? 37.858 104.037 80.569 1.00 33.35 44 HIS B CA 1
ATOM 1721 C C . HIS B 1 73 ? 37.352 104.216 81.987 1.00 33.06 44 HIS B C 1
ATOM 1722 O O . HIS B 1 73 ? 37.455 105.314 82.523 1.00 33.37 44 HIS B O 1
ATOM 1729 N N . SER B 1 74 ? 36.791 103.154 82.577 1.00 33.13 45 SER B N 1
ATOM 1730 C CA . SER B 1 74 ? 36.360 103.170 83.981 1.00 33.38 45 SER B CA 1
ATOM 1731 C C . SER B 1 74 ? 37.480 102.785 84.964 1.00 34.51 45 SER B C 1
ATOM 1732 O O . SER B 1 74 ? 37.389 103.088 86.153 1.00 34.53 45 SER B O 1
ATOM 1735 N N . GLY B 1 75 ? 38.498 102.091 84.463 1.00 35.25 46 GLY B N 1
ATOM 1736 C CA . GLY B 1 75 ? 39.535 101.494 85.313 1.00 36.56 46 GLY B CA 1
ATOM 1737 C C . GLY B 1 75 ? 39.119 100.186 85.975 1.00 37.26 46 GLY B C 1
ATOM 1738 O O . GLY B 1 75 ? 39.876 99.619 86.775 1.00 38.26 46 GLY B O 1
ATOM 1739 N N . LEU B 1 76 ? 37.920 99.699 85.662 1.00 37.35 47 LEU B N 1
ATOM 1740 C CA . LEU B 1 76 ? 37.420 98.459 86.260 1.00 37.25 47 LEU B CA 1
ATOM 1741 C C . LEU B 1 76 ? 37.657 97.262 85.357 1.00 38.11 47 LEU B C 1
ATOM 1742 O O . LEU B 1 76 ? 37.492 97.355 84.141 1.00 38.15 47 LEU B O 1
ATOM 1747 N N . SER B 1 77 ? 38.020 96.130 85.957 1.00 37.87 48 SER B N 1
ATOM 1748 C CA . SER B 1 77 ? 38.255 94.909 85.204 1.00 38.08 48 SER B CA 1
ATOM 1749 C C . SER B 1 77 ? 36.983 94.092 85.134 1.00 37.77 48 SER B C 1
ATOM 1750 O O . SER B 1 77 ? 36.351 93.811 86.156 1.00 37.70 48 SER B O 1
ATOM 1753 N N . LEU B 1 78 ? 36.612 93.716 83.923 1.00 37.55 49 LEU B N 1
ATOM 1754 C CA . LEU B 1 78 ? 35.446 92.889 83.708 1.00 38.53 49 LEU B CA 1
ATOM 1755 C C . LEU B 1 78 ? 35.841 91.537 83.168 1.00 39.04 49 LEU B C 1
ATOM 1756 O O . LEU B 1 78 ? 36.650 91.435 82.243 1.00 39.04 49 LEU B O 1
ATOM 1761 N N . ASN B 1 79 ? 35.254 90.498 83.735 1.00 40.01 50 ASN B N 1
ATOM 1762 C CA . ASN B 1 79 ? 35.345 89.186 83.143 1.00 40.96 50 ASN B CA 1
ATOM 1763 C C . ASN B 1 79 ? 33.962 88.620 82.953 1.00 41.31 50 ASN B C 1
ATOM 1764 O O . ASN B 1 79 ? 33.220 88.423 83.910 1.00 41.42 50 ASN B O 1
ATOM 1769 N N . ILE B 1 80 ? 33.618 88.382 81.696 1.00 41.89 51 ILE B N 1
ATOM 1770 C CA . ILE B 1 80 ? 32.286 87.935 81.360 1.00 42.64 51 ILE B CA 1
ATOM 1771 C C . ILE B 1 80 ? 32.348 86.651 80.570 1.00 43.93 51 ILE B C 1
ATOM 1772 O O . ILE B 1 80 ? 33.054 86.550 79.572 1.00 43.29 51 ILE B O 1
ATOM 1777 N N . GLU B 1 81 ? 31.591 85.674 81.034 1.00 46.12 52 GLU B N 1
ATOM 1778 C CA . GLU B 1 81 ? 31.376 84.467 80.276 1.00 48.76 52 GLU B CA 1
ATOM 1779 C C . GLU B 1 81 ? 29.889 84.236 80.142 1.00 50.09 52 GLU B C 1
ATOM 1780 O O . GLU B 1 81 ? 29.197 83.992 81.130 1.00 50.18 52 GLU B O 1
ATOM 1786 N N . ALA B 1 82 ? 29.399 84.356 78.912 1.00 52.40 53 ALA B N 1
ATOM 1787 C CA . ALA B 1 82 ? 27.987 84.152 78.625 1.00 54.73 53 ALA B CA 1
ATOM 1788 C C . ALA B 1 82 ? 27.808 82.908 77.765 1.00 56.52 53 ALA B C 1
ATOM 1789 O O . ALA B 1 82 ? 28.647 82.617 76.903 1.00 56.93 53 ALA B O 1
ATOM 1791 N N . GLN B 1 83 ? 26.728 82.168 78.023 1.00 58.38 54 GLN B N 1
ATOM 1792 C CA . GLN B 1 83 ? 26.391 80.963 77.258 1.00 60.23 54 GLN B CA 1
ATOM 1793 C C . GLN B 1 83 ? 24.906 80.982 76.907 1.00 60.87 54 GLN B C 1
ATOM 1794 O O . GLN B 1 83 ? 24.081 81.493 77.678 1.00 61.40 54 GLN B O 1
ATOM 1800 N N . GLY B 1 84 ? 24.562 80.433 75.743 1.00 61.53 55 GLY B N 1
ATOM 1801 C CA . GLY B 1 84 ? 23.182 80.488 75.254 1.00 61.84 55 GLY B CA 1
ATOM 1802 C C . GLY B 1 84 ? 22.752 79.232 74.525 1.00 62.13 55 GLY B C 1
ATOM 1803 O O . GLY B 1 84 ? 23.447 78.765 73.626 1.00 62.63 55 GLY B O 1
ATOM 1804 N N . ASP B 1 89 ? 17.115 87.790 71.596 1.00 49.16 60 ASP B N 1
ATOM 1805 C CA . ASP B 1 89 ? 18.389 87.077 71.752 1.00 47.44 60 ASP B CA 1
ATOM 1806 C C . ASP B 1 89 ? 19.466 88.012 72.278 1.00 45.86 60 ASP B C 1
ATOM 1807 O O . ASP B 1 89 ? 19.849 87.906 73.460 1.00 45.04 60 ASP B O 1
ATOM 1812 N N . ASP B 1 90 ? 19.942 88.924 71.414 1.00 43.44 61 ASP B N 1
ATOM 1813 C CA . ASP B 1 90 ? 20.859 89.994 71.838 1.00 41.30 61 ASP B CA 1
ATOM 1814 C C . ASP B 1 90 ? 20.213 90.834 72.931 1.00 39.62 61 ASP B C 1
ATOM 1815 O O . ASP B 1 90 ? 20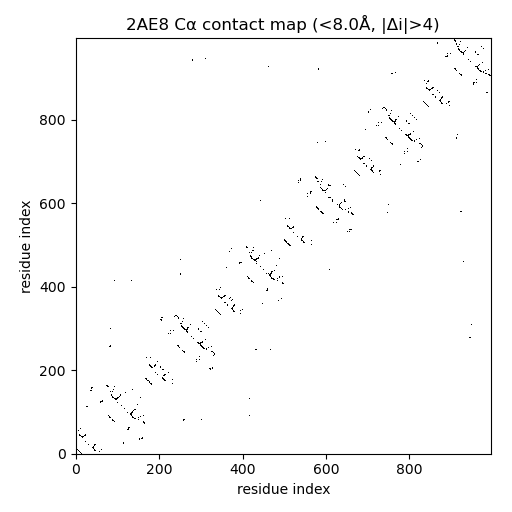.910 91.380 73.762 1.00 39.08 61 ASP B O 1
ATOM 1820 N N . HIS B 1 91 ? 18.885 90.937 72.920 1.00 38.17 62 HIS B N 1
ATOM 1821 C CA . HIS B 1 91 ? 18.167 91.750 73.909 1.00 37.72 62 HIS B CA 1
ATOM 1822 C C . HIS B 1 91 ? 18.330 91.151 75.303 1.00 37.03 62 HIS B C 1
ATOM 1823 O O . HIS B 1 91 ? 18.743 91.833 76.242 1.00 35.62 62 HIS B O 1
ATOM 1830 N N . HIS B 1 92 ? 17.997 89.870 75.435 1.00 36.26 63 HIS B N 1
ATOM 1831 C CA . HIS B 1 92 ? 18.112 89.217 76.735 1.00 36.12 63 HIS B CA 1
ATOM 1832 C C . HIS B 1 92 ? 19.557 89.275 77.212 1.00 34.95 63 HIS B C 1
ATOM 1833 O O . HIS B 1 92 ? 19.825 89.742 78.305 1.00 35.59 63 HIS B O 1
ATOM 1840 N N . VAL B 1 93 ? 20.485 88.902 76.350 1.00 34.33 64 VAL B N 1
ATOM 1841 C CA . VAL B 1 93 ? 21.907 88.914 76.695 1.00 34.34 64 VAL B CA 1
ATOM 1842 C C . VAL B 1 93 ? 22.377 90.300 77.181 1.00 33.33 64 VAL B C 1
ATOM 1843 O O . VAL B 1 93 ? 22.949 90.425 78.258 1.00 32.33 64 VAL B O 1
ATOM 1847 N N . THR B 1 94 ? 22.112 91.336 76.393 1.00 31.87 65 THR B N 1
ATOM 1848 C CA . THR B 1 94 ? 22.556 92.690 76.719 1.00 31.27 65 THR B CA 1
ATOM 1849 C C . THR B 1 94 ? 21.947 93.186 78.022 1.00 31.09 65 THR B C 1
ATOM 1850 O O . THR B 1 94 ? 22.651 93.725 78.870 1.00 30.87 65 THR B O 1
ATOM 1854 N N . GLU B 1 95 ? 20.639 92.991 78.174 1.00 31.06 66 GLU B N 1
ATOM 1855 C CA . GLU B 1 95 ? 19.930 93.381 79.380 1.00 32.16 66 GLU B CA 1
ATOM 1856 C C . GLU B 1 95 ? 20.427 92.619 80.625 1.00 31.80 66 GLU B C 1
ATOM 1857 O O . GLU B 1 95 ? 20.631 93.219 81.678 1.00 30.96 66 GLU B O 1
ATOM 1863 N N . ASP B 1 96 ? 20.589 91.305 80.503 1.00 32.20 67 ASP B N 1
ATOM 1864 C CA . ASP B 1 96 ? 21.020 90.491 81.657 1.00 32.78 67 ASP B CA 1
ATOM 1865 C C . ASP B 1 96 ? 22.442 90.842 82.077 1.00 31.51 67 ASP B C 1
ATOM 1866 O O . ASP B 1 96 ? 22.730 90.942 83.266 1.00 32.31 67 ASP B O 1
ATOM 1871 N N . ILE B 1 97 ? 23.313 91.080 81.105 1.00 30.27 68 ILE B N 1
ATOM 1872 C CA . ILE B 1 97 ? 24.652 91.584 81.385 1.00 29.56 68 ILE B CA 1
ATOM 1873 C C . ILE B 1 97 ? 24.608 92.970 82.076 1.00 29.63 68 ILE B C 1
ATOM 1874 O O . ILE B 1 97 ? 25.339 93.234 83.041 1.00 29.04 68 ILE B O 1
ATOM 1879 N N . GLY B 1 98 ? 23.739 93.850 81.587 1.00 29.57 69 GLY B N 1
ATOM 1880 C CA . GLY B 1 98 ? 23.579 95.179 82.208 1.00 28.69 69 GLY B CA 1
ATOM 1881 C C . GLY B 1 98 ? 23.082 95.105 83.641 1.00 28.19 69 GLY B C 1
ATOM 1882 O O . GLY B 1 98 ? 23.559 95.835 84.516 1.00 28.32 69 GLY B O 1
ATOM 1883 N N . ILE B 1 99 ? 22.111 94.233 83.878 1.00 27.95 70 ILE B N 1
ATOM 1884 C CA . ILE B 1 99 ? 21.547 94.047 85.212 1.00 28.42 70 ILE B CA 1
ATOM 1885 C C . ILE B 1 99 ? 22.643 93.565 86.218 1.00 29.28 70 ILE B C 1
ATOM 1886 O O . ILE B 1 99 ? 22.790 94.119 87.315 1.00 29.17 70 ILE B O 1
ATOM 1891 N N . VAL B 1 100 ? 23.419 92.567 85.807 1.00 29.87 71 VAL B N 1
ATOM 1892 C CA . VAL B 1 100 ? 24.469 91.992 86.669 1.00 30.18 71 VAL B CA 1
ATOM 1893 C C . VAL B 1 100 ? 25.574 92.989 86.945 1.00 30.44 71 VAL B C 1
ATOM 1894 O O . VAL B 1 100 ? 26.014 93.118 88.090 1.00 31.68 71 VAL B O 1
ATOM 1898 N N . ILE B 1 101 ? 26.019 93.701 85.909 1.00 30.02 72 ILE B N 1
ATOM 1899 C CA . ILE B 1 101 ? 27.015 94.753 86.087 1.00 29.63 72 ILE B CA 1
ATOM 1900 C C . ILE B 1 101 ? 26.500 95.814 87.050 1.00 29.23 72 ILE B C 1
ATOM 1901 O O . ILE B 1 101 ? 27.237 96.249 87.923 1.00 29.54 72 ILE B O 1
ATOM 1906 N N . GLY B 1 102 ? 25.238 96.221 86.909 1.00 28.63 73 GLY B N 1
ATOM 1907 C CA . GLY B 1 102 ? 24.660 97.202 87.832 1.00 28.90 73 GLY B CA 1
ATOM 1908 C C . GLY B 1 102 ? 24.663 96.696 89.273 1.00 29.54 73 GLY B C 1
ATOM 1909 O O . GLY B 1 102 ? 25.022 97.436 90.195 1.00 29.23 73 GLY B O 1
ATOM 1910 N N . GLN B 1 103 ? 24.264 95.437 89.454 1.00 30.17 74 GLN B N 1
ATOM 1911 C CA . GLN B 1 103 ? 24.190 94.810 90.778 1.00 31.38 74 GLN B CA 1
ATOM 1912 C C . GLN B 1 103 ? 25.580 94.683 91.421 1.00 31.35 74 GLN B C 1
ATOM 1913 O O . GLN B 1 103 ? 25.750 94.957 92.615 1.00 32.07 74 GLN B O 1
ATOM 1919 N N . LEU B 1 104 ? 26.571 94.289 90.628 1.00 30.89 75 LEU B N 1
ATOM 1920 C CA . LEU B 1 104 ? 27.946 94.184 91.131 1.00 30.44 75 LEU B CA 1
ATOM 1921 C C . LEU B 1 104 ? 28.511 95.554 91.458 1.00 30.51 75 LEU B C 1
ATOM 1922 O O . LEU B 1 104 ? 29.218 95.727 92.466 1.00 29.95 75 LEU B O 1
ATOM 1927 N N . LEU B 1 105 ? 28.166 96.552 90.638 1.00 30.70 76 LEU B N 1
ATOM 1928 C CA . LEU B 1 105 ? 28.589 97.920 90.927 1.00 30.25 76 LEU B CA 1
ATOM 1929 C C . LEU B 1 105 ? 28.044 98.384 92.266 1.00 29.93 76 LEU B C 1
ATOM 1930 O O . LEU B 1 105 ? 28.755 99.035 93.039 1.00 29.75 76 LEU B O 1
ATOM 1935 N N . LEU B 1 106 ? 26.786 98.050 92.540 1.00 30.54 77 LEU B N 1
ATOM 1936 C CA . LEU B 1 106 ? 26.172 98.450 93.806 1.00 30.92 77 LEU B CA 1
ATOM 1937 C C . LEU B 1 106 ? 26.945 97.812 94.970 1.00 32.03 77 LEU B C 1
ATOM 1938 O O . LEU B 1 106 ? 27.284 98.490 95.936 1.00 31.35 77 LEU B O 1
ATOM 1943 N N . GLU B 1 107 ? 27.263 96.526 94.844 1.00 33.46 78 GLU B N 1
ATOM 1944 C CA . GLU B 1 107 ? 28.084 95.850 95.863 1.00 35.94 78 GLU B CA 1
ATOM 1945 C C . GLU B 1 107 ? 29.400 96.565 96.082 1.00 36.41 78 GLU B C 1
ATOM 1946 O O . GLU B 1 107 ? 29.757 96.866 97.219 1.00 37.09 78 GLU B O 1
ATOM 1960 N N . ILE B 1 109 ? 30.058 99.747 95.386 1.00 37.31 80 ILE B N 1
ATOM 1961 C CA . ILE B 1 109 ? 29.773 101.064 95.941 1.00 37.01 80 ILE B CA 1
ATOM 1962 C C . ILE B 1 109 ? 29.483 100.990 97.444 1.00 37.61 80 ILE B C 1
ATOM 1963 O O . ILE B 1 109 ? 29.985 101.801 98.223 1.00 37.26 80 ILE B O 1
ATOM 1968 N N . LYS B 1 110 ? 28.677 100.011 97.834 1.00 38.80 81 LYS B N 1
ATOM 1969 C CA . LYS B 1 110 ? 28.371 99.756 99.239 1.00 40.95 81 LYS B CA 1
ATOM 1970 C C . LYS B 1 110 ? 29.639 99.641 100.094 1.00 42.03 81 LYS B C 1
ATOM 1971 O O . LYS B 1 110 ? 29.716 100.258 101.159 1.00 42.24 81 LYS B O 1
ATOM 1977 N N . ASP B 1 111 ? 30.639 98.912 99.596 1.00 43.20 82 ASP B N 1
ATOM 1978 C CA . ASP B 1 111 ? 31.888 98.709 100.333 1.00 45.01 82 ASP B CA 1
ATOM 1979 C C . ASP B 1 111 ? 32.829 99.909 100.371 1.00 45.81 82 ASP B C 1
ATOM 1980 O O . ASP B 1 111 ? 33.599 100.057 101.314 1.00 46.02 82 ASP B O 1
ATOM 1985 N N . LYS B 1 112 ? 32.785 100.759 99.353 1.00 47.08 83 LYS B N 1
ATOM 1986 C CA . LYS B 1 112 ? 33.494 102.029 99.415 1.00 48.38 83 LYS B CA 1
ATOM 1987 C C . LYS B 1 112 ? 32.694 102.939 100.338 1.00 49.25 83 LYS B C 1
ATOM 1988 O O . LYS B 1 112 ? 31.465 102.875 100.372 1.00 50.27 83 LYS B O 1
ATOM 1994 N N . LYS B 1 113 ? 33.371 103.766 101.115 1.00 50.08 84 LYS B N 1
ATOM 1995 C CA . LYS B 1 113 ? 32.647 104.706 101.972 1.00 50.82 84 LYS B CA 1
ATOM 1996 C C . LYS B 1 113 ? 32.848 106.147 101.512 1.00 50.56 84 LYS B C 1
ATOM 1997 O O . LYS B 1 113 ? 31.902 106.937 101.500 1.00 50.86 84 LYS B O 1
ATOM 2003 N N . HIS B 1 114 ? 34.080 106.466 101.122 1.00 49.79 85 HIS B N 1
ATOM 2004 C CA . HIS B 1 114 ? 34.456 107.806 100.702 1.00 48.93 85 HIS B CA 1
ATOM 2005 C C . HIS B 1 114 ? 34.932 107.840 99.236 1.00 47.21 85 HIS B C 1
ATOM 2006 O O . HIS B 1 114 ? 36.027 107.362 98.911 1.00 47.41 85 HIS B O 1
ATOM 2013 N N . PHE B 1 115 ? 34.113 108.428 98.364 1.00 44.80 86 PHE B N 1
ATOM 2014 C CA . PHE B 1 115 ? 34.463 108.601 96.951 1.00 41.90 86 PHE B CA 1
ATOM 2015 C C . PHE B 1 115 ? 34.011 109.978 96.436 1.00 39.91 86 PHE B C 1
ATOM 2016 O O . PHE B 1 115 ? 33.216 110.660 97.090 1.00 38.97 86 PHE B O 1
ATOM 2024 N N . VAL B 1 116 ? 34.539 110.378 95.281 1.00 37.50 87 VAL B N 1
ATOM 2025 C CA . VAL B 1 116 ? 34.240 111.679 94.666 1.00 36.35 87 VAL B CA 1
ATOM 2026 C C . VAL B 1 116 ? 32.733 111.856 94.432 1.00 35.09 87 VAL B C 1
ATOM 2027 O O . VAL B 1 116 ? 32.210 112.959 94.579 1.00 34.81 87 VAL B O 1
ATOM 2031 N N . ARG B 1 117 ? 32.053 110.758 94.095 1.00 33.73 88 ARG B N 1
ATOM 2032 C CA . ARG B 1 117 ? 30.584 110.698 93.967 1.00 33.41 88 ARG B CA 1
ATOM 2033 C C . ARG B 1 117 ? 30.020 111.285 92.660 1.00 32.64 88 ARG B C 1
ATOM 2034 O O . ARG B 1 117 ? 29.147 110.672 92.032 1.00 32.48 88 ARG B O 1
ATOM 2042 N N . TYR B 1 118 ? 30.522 112.452 92.267 1.00 31.83 89 TYR B N 1
ATOM 2043 C CA . TYR B 1 118 ? 30.063 113.149 91.064 1.00 31.87 89 TYR B CA 1
ATOM 2044 C C . TYR B 1 118 ? 31.101 113.052 89.956 1.00 31.51 89 TYR B C 1
ATOM 2045 O O . TYR B 1 118 ? 32.271 113.349 90.172 1.00 30.91 89 TYR B O 1
ATOM 2054 N N . GLY B 1 119 ? 30.677 112.636 88.763 1.00 30.54 90 GLY B N 1
ATOM 2055 C CA . GLY B 1 119 ? 31.562 112.648 87.591 1.00 29.98 90 GLY B CA 1
ATOM 2056 C C . GLY B 1 119 ? 30.830 113.106 86.338 1.00 29.98 90 GLY B C 1
ATOM 2057 O O . GLY B 1 119 ? 29.697 112.672 86.095 1.00 29.80 90 GLY B O 1
ATOM 2058 N N . THR B 1 120 ? 31.474 113.989 85.574 1.00 29.34 91 THR B N 1
ATOM 2059 C CA . THR B 1 120 ? 30.979 114.464 84.271 1.00 29.72 91 THR B CA 1
ATOM 2060 C C . THR B 1 120 ? 32.075 114.313 83.207 1.00 29.60 91 THR B C 1
ATOM 2061 O O . THR B 1 120 ? 33.226 114.707 83.433 1.00 29.54 91 THR B O 1
ATOM 2073 N N . TYR B 1 122 ? 32.785 114.845 78.832 1.00 28.01 93 TYR B N 1
ATOM 2074 C CA . TYR B 1 122 ? 32.461 115.108 77.438 1.00 27.69 93 TYR B CA 1
ATOM 2075 C C . TYR B 1 122 ? 33.410 114.271 76.588 1.00 27.89 93 TYR B C 1
ATOM 2076 O O . TYR B 1 122 ? 34.634 114.252 76.837 1.00 27.52 93 TYR B O 1
ATOM 2085 N N . ILE B 1 123 ? 32.862 113.550 75.617 1.00 26.16 94 ILE B N 1
ATOM 2086 C CA . ILE B 1 123 ? 33.696 112.830 74.658 1.00 27.04 94 ILE B CA 1
ATOM 2087 C C . ILE B 1 123 ? 33.286 113.166 73.215 1.00 27.40 94 ILE B C 1
ATOM 2088 O O . ILE B 1 123 ? 32.127 112.941 72.839 1.00 27.74 94 ILE B O 1
ATOM 2093 N N . PRO B 1 124 ? 34.241 113.660 72.408 1.00 27.37 95 PRO B N 1
ATOM 2094 C CA . PRO B 1 124 ? 34.008 113.853 70.996 1.00 27.29 95 PRO B CA 1
ATOM 2095 C C . PRO B 1 124 ? 34.441 112.601 70.218 1.00 28.90 95 PRO B C 1
ATOM 2096 O O . PRO B 1 124 ? 35.404 111.908 70.614 1.00 27.96 95 PRO B O 1
ATOM 2108 N N . ASP B 1 126 ? 34.822 112.292 66.225 1.00 29.70 97 ASP B N 1
ATOM 2109 C CA . ASP B 1 126 ? 34.660 113.056 64.999 1.00 29.15 97 ASP B CA 1
ATOM 2110 C C . ASP B 1 126 ? 33.455 114.005 65.130 1.00 28.47 97 ASP B C 1
ATOM 2111 O O . ASP B 1 126 ? 33.487 114.902 65.975 1.00 27.43 97 ASP B O 1
ATOM 2116 N N . GLU B 1 127 ? 32.408 113.790 64.327 1.00 27.48 98 GLU B N 1
ATOM 2117 C CA . GLU B 1 127 ? 31.225 114.667 64.302 1.00 27.46 98 GLU B CA 1
ATOM 2118 C C . GLU B 1 127 ? 30.410 114.646 65.600 1.00 27.02 98 GLU B C 1
ATOM 2119 O O . GLU B 1 127 ? 29.670 115.585 65.908 1.00 27.09 98 GLU B O 1
ATOM 2125 N N . THR B 1 128 ? 30.554 113.568 66.363 1.00 26.10 99 THR B N 1
ATOM 2126 C CA . THR B 1 128 ? 29.706 113.329 67.535 1.00 25.81 99 THR B CA 1
ATOM 2127 C C . THR B 1 128 ? 30.295 113.992 68.761 1.00 25.59 99 THR B C 1
ATOM 2128 O O . THR B 1 128 ? 31.523 114.058 68.908 1.00 25.18 99 THR B O 1
ATOM 2132 N N . LEU B 1 129 ? 29.425 114.475 69.643 1.00 24.53 100 LEU B N 1
ATOM 2133 C CA . LEU B 1 129 ? 29.840 114.903 70.976 1.00 24.37 100 LEU B CA 1
ATOM 2134 C C . LEU B 1 129 ? 28.825 114.366 71.985 1.00 24.73 100 LEU B C 1
ATOM 2135 O O . LEU B 1 129 ? 27.622 114.585 71.818 1.00 24.55 100 LEU B O 1
ATOM 2140 N N . ALA B 1 130 ? 29.294 113.632 72.995 1.00 23.93 101 ALA B N 1
ATOM 2141 C CA . ALA B 1 130 ? 28.415 113.190 74.063 1.00 23.99 101 ALA B CA 1
ATOM 2142 C C . ALA B 1 130 ? 28.840 113.731 75.416 1.00 24.09 101 ALA B C 1
ATOM 2143 O O . ALA B 1 130 ? 30.047 113.937 75.672 1.00 23.46 101 ALA B O 1
ATOM 2145 N N . ARG B 1 131 ? 27.847 113.967 76.273 1.00 23.50 102 ARG B N 1
ATOM 2146 C CA . ARG B 1 131 ? 28.089 114.311 77.670 1.00 23.57 102 ARG B CA 1
ATOM 2147 C C . ARG B 1 131 ? 27.380 113.298 78.545 1.00 23.71 102 ARG B C 1
ATOM 2148 O O . ARG B 1 131 ? 26.200 113.005 78.341 1.00 23.99 102 ARG B O 1
ATOM 2156 N N . VAL B 1 132 ? 28.094 112.779 79.539 1.00 22.95 103 VAL B N 1
ATOM 2157 C CA . VAL B 1 132 ? 27.460 111.921 80.542 1.00 23.68 103 VAL B CA 1
ATOM 2158 C C . VAL B 1 132 ? 27.785 112.453 81.927 1.00 24.32 103 VAL B C 1
ATOM 2159 O O . VAL B 1 132 ? 28.940 112.789 82.215 1.00 24.64 103 VAL B O 1
ATOM 2163 N N . VAL B 1 133 ? 26.750 112.532 82.756 1.00 24.94 104 VAL B N 1
ATOM 2164 C CA . VAL B 1 133 ? 26.832 113.020 84.129 1.00 25.93 104 VAL B CA 1
ATOM 2165 C C . VAL B 1 133 ? 26.385 111.870 85.014 1.00 27.26 104 VAL B C 1
ATOM 2166 O O . VAL B 1 133 ? 25.283 111.362 84.841 1.00 26.73 104 VAL B O 1
ATOM 2170 N N . VAL B 1 134 ? 27.241 111.441 85.943 1.00 28.53 105 VAL B N 1
ATOM 2171 C CA . VAL B 1 134 ? 26.806 110.439 86.935 1.00 29.13 105 VAL B CA 1
ATOM 2172 C C . VAL B 1 134 ? 26.937 110.902 88.375 1.00 29.96 105 VAL B C 1
ATOM 2173 O O . VAL B 1 134 ? 27.874 111.622 88.737 1.00 30.00 105 VAL B O 1
ATOM 2177 N N . ASP B 1 135 ? 25.946 110.533 89.170 1.00 30.15 106 ASP B N 1
ATOM 2178 C CA . ASP B 1 135 ? 25.958 110.800 90.586 1.00 31.03 106 ASP B CA 1
ATOM 2179 C C . ASP B 1 135 ? 25.733 109.460 91.270 1.00 30.86 106 ASP B C 1
ATOM 2180 O O . ASP B 1 135 ? 24.670 108.849 91.110 1.00 30.11 106 ASP B O 1
ATOM 2185 N N . ILE B 1 136 ? 26.745 108.994 92.009 1.00 30.51 107 ILE B N 1
ATOM 2186 C CA . ILE B 1 136 ? 26.570 107.811 92.870 1.00 30.48 107 ILE B CA 1
ATOM 2187 C C . ILE B 1 136 ? 25.732 108.270 94.069 1.00 30.66 107 ILE B C 1
ATOM 2188 O O . ILE B 1 136 ? 26.259 108.561 95.142 1.00 30.60 107 ILE B O 1
ATOM 2193 N N . SER B 1 137 ? 24.420 108.355 93.857 1.00 30.52 108 SER B N 1
ATOM 2194 C CA . SER B 1 137 ? 23.502 108.998 94.782 1.00 30.70 108 SER B CA 1
ATOM 2195 C C . SER B 1 137 ? 22.699 108.018 95.621 1.00 31.09 108 SER B C 1
ATOM 2196 O O . SER B 1 137 ? 22.154 108.386 96.669 1.00 30.64 108 SER B O 1
ATOM 2199 N N . GLY B 1 138 ? 22.575 106.792 95.138 1.00 31.11 109 GLY B N 1
ATOM 2200 C CA . GLY B 1 138 ? 21.642 105.834 95.733 1.00 31.77 109 GLY B CA 1
ATOM 2201 C C . GLY B 1 138 ? 20.204 105.996 95.260 1.00 32.41 109 GLY B C 1
ATOM 2202 O O . GLY B 1 138 ? 19.344 105.214 95.647 1.00 32.77 109 GLY B O 1
ATOM 2203 N N . ARG B 1 139 ? 19.941 107.004 94.421 1.00 31.95 110 ARG B N 1
ATOM 2204 C CA . ARG B 1 139 ? 18.609 107.192 93.825 1.00 32.51 110 ARG B CA 1
ATOM 2205 C C . ARG B 1 139 ? 18.636 106.725 92.363 1.00 31.34 110 ARG B C 1
ATOM 2206 O O . ARG B 1 139 ? 19.195 107.409 91.508 1.00 31.94 110 ARG B O 1
ATOM 2214 N N . PRO B 1 140 ? 18.049 105.554 92.069 1.00 30.53 111 PRO B N 1
ATOM 2215 C CA . PRO B 1 140 ? 18.194 104.989 90.726 1.00 29.40 111 PRO B CA 1
ATOM 2216 C C . PRO B 1 140 ? 17.373 105.791 89.703 1.00 28.91 111 PRO B C 1
ATOM 2217 O O . PRO B 1 140 ? 16.143 105.907 89.841 1.00 26.93 111 PRO B O 1
ATOM 2221 N N . TYR B 1 141 ? 18.063 106.373 88.721 1.00 27.87 112 TYR B N 1
ATOM 2222 C CA . TYR B 1 141 ? 17.416 107.278 87.750 1.00 27.31 112 TYR B CA 1
ATOM 2223 C C . TYR B 1 141 ? 18.300 107.468 86.523 1.00 26.56 112 TYR B C 1
ATOM 2224 O O . TYR B 1 141 ? 19.469 107.834 86.653 1.00 25.98 112 TYR B O 1
ATOM 2233 N N . LEU B 1 142 ? 17.714 107.261 85.343 1.00 25.72 113 LEU B N 1
ATOM 2234 C CA . LEU B 1 142 ? 18.392 107.503 84.060 1.00 25.23 113 LEU B CA 1
ATOM 2235 C C . LEU B 1 142 ? 17.598 108.466 83.187 1.00 25.39 113 LEU B C 1
ATOM 2236 O O . LEU B 1 142 ? 16.421 108.219 82.897 1.00 24.73 113 LEU B O 1
ATOM 2241 N N . SER B 1 143 ? 18.273 109.517 82.732 1.00 24.85 114 SER B N 1
ATOM 2242 C CA . SER B 1 143 ? 17.745 110.394 81.694 1.00 25.22 114 SER B CA 1
ATOM 2243 C C . SER B 1 143 ? 18.570 110.160 80.426 1.00 24.73 114 SER B C 1
ATOM 2244 O O . SER B 1 143 ? 19.725 110.562 80.343 1.00 24.93 114 SER B O 1
ATOM 2247 N N . PHE B 1 144 ? 17.983 109.444 79.465 1.00 24.76 115 PHE B N 1
ATOM 2248 C CA . PHE B 1 144 ? 18.692 109.045 78.252 1.00 25.18 115 PHE B CA 1
ATOM 2249 C C . PHE B 1 144 ? 18.189 109.897 77.094 1.00 25.50 115 PHE B C 1
ATOM 2250 O O . PHE B 1 144 ? 17.030 109.786 76.699 1.00 24.84 115 PHE B O 1
ATOM 2258 N N . ASN B 1 145 ? 19.047 110.750 76.560 1.00 25.53 116 ASN B N 1
ATOM 2259 C CA . ASN B 1 145 ? 18.615 111.751 75.580 1.00 26.57 116 ASN B CA 1
ATOM 2260 C C . ASN B 1 145 ? 19.555 111.680 74.398 1.00 27.58 116 ASN B C 1
ATOM 2261 O O . ASN B 1 145 ? 20.501 112.468 74.306 1.00 28.54 116 ASN B O 1
ATOM 2266 N N . ALA B 1 146 ? 19.341 110.682 73.545 1.00 28.36 117 ALA B N 1
ATOM 2267 C CA . ALA B 1 146 ? 20.204 110.425 72.405 1.00 29.62 117 ALA B CA 1
ATOM 2268 C C . ALA B 1 146 ? 19.399 109.704 71.327 1.00 30.38 117 ALA B C 1
ATOM 2269 O O . ALA B 1 146 ? 18.992 108.554 71.515 1.00 31.54 117 ALA B O 1
ATOM 2271 N N . SER B 1 147 ? 19.153 110.381 70.213 1.00 30.55 118 SER B N 1
ATOM 2272 C CA . SER B 1 147 ? 18.493 109.769 69.066 1.00 30.58 118 SER B CA 1
ATOM 2273 C C . SER B 1 147 ? 19.594 109.275 68.163 1.00 29.76 118 SER B C 1
ATOM 2274 O O . SER B 1 147 ? 20.278 110.070 67.509 1.00 30.38 118 SER B O 1
ATOM 2277 N N . LEU B 1 148 ? 19.776 107.963 68.130 1.00 28.03 119 LEU B N 1
ATOM 2278 C CA . LEU B 1 148 ? 20.862 107.376 67.354 1.00 27.35 119 LEU B CA 1
ATOM 2279 C C . LEU B 1 148 ? 20.490 107.340 65.882 1.00 26.66 119 LEU B C 1
ATOM 2280 O O . LEU B 1 148 ? 19.321 107.144 65.559 1.00 26.56 119 LEU B O 1
ATOM 2285 N N . SER B 1 149 ? 21.482 107.501 65.001 1.00 26.23 120 SER B N 1
ATOM 2286 C CA . SER B 1 149 ? 21.232 107.736 63.573 1.00 25.99 120 SER B CA 1
ATOM 2287 C C . SER B 1 149 ? 20.747 106.551 62.748 1.00 25.93 120 SER B C 1
ATOM 2288 O O . SER B 1 149 ? 20.101 106.758 61.733 1.00 26.76 120 SER B O 1
ATOM 2291 N N . LYS B 1 150 ? 21.037 105.323 63.175 1.00 25.28 121 LYS B N 1
ATOM 2292 C CA . LYS B 1 150 ? 20.668 104.139 62.397 1.00 24.61 121 LYS B CA 1
ATOM 2293 C C . LYS B 1 150 ? 20.054 103.077 63.315 1.00 24.59 121 LYS B C 1
ATOM 2294 O O . LYS B 1 150 ? 20.281 103.092 64.521 1.00 24.87 121 LYS B O 1
ATOM 2300 N N . GLU B 1 151 ? 19.261 102.177 62.756 1.00 24.43 122 GLU B N 1
ATOM 2301 C CA . GLU B 1 151 ? 18.576 101.165 63.552 1.00 25.82 122 GLU B CA 1
ATOM 2302 C C . GLU B 1 151 ? 19.536 100.020 63.949 1.00 26.05 122 GLU B C 1
ATOM 2303 O O . GLU B 1 151 ? 19.295 99.294 64.922 1.00 25.69 122 GLU B O 1
ATOM 2309 N N . LYS B 1 152 ? 20.610 99.872 63.176 1.00 26.54 123 LYS B N 1
ATOM 2310 C CA . LYS B 1 152 ? 21.631 98.855 63.423 1.00 28.02 123 LYS B CA 1
ATOM 2311 C C . LYS B 1 152 ? 23.028 99.390 63.206 1.00 28.11 123 LYS B C 1
ATOM 2312 O O . LYS B 1 152 ? 23.246 100.258 62.349 1.00 27.60 123 LYS B O 1
ATOM 2318 N N . VAL B 1 153 ? 23.976 98.855 63.979 1.00 28.62 124 VAL B N 1
ATOM 2319 C CA . VAL B 1 153 ? 25.388 98.942 63.636 1.00 30.06 124 VAL B CA 1
ATOM 2320 C C . VAL B 1 153 ? 25.852 97.508 63.431 1.00 30.45 124 VAL B C 1
ATOM 2321 O O . VAL B 1 153 ? 25.800 96.685 64.357 1.00 30.34 124 VAL B O 1
ATOM 2325 N N . GLY B 1 154 ? 26.268 97.202 62.208 1.00 30.77 125 GLY B N 1
ATOM 2326 C CA . GLY B 1 154 ? 26.448 95.809 61.785 1.00 30.92 125 GLY B CA 1
ATOM 2327 C C . GLY B 1 154 ? 25.165 95.044 62.055 1.00 31.46 125 GLY B C 1
ATOM 2328 O O . GLY B 1 154 ? 24.097 95.366 61.528 1.00 30.44 125 GLY B O 1
ATOM 2329 N N . THR B 1 155 ? 25.255 94.042 62.917 1.00 31.14 126 THR B N 1
ATOM 2330 C CA . THR B 1 155 ? 24.101 93.211 63.197 1.00 31.67 126 THR B CA 1
ATOM 2331 C C . THR B 1 155 ? 23.424 93.612 64.525 1.00 30.77 126 THR B C 1
ATOM 2332 O O . THR B 1 155 ? 22.387 93.065 64.906 1.00 31.72 126 THR B O 1
ATOM 2336 N N . PHE B 1 156 ? 24.017 94.573 65.224 1.00 29.70 127 PHE B N 1
ATOM 2337 C CA . PHE B 1 156 ? 23.556 94.980 66.566 1.00 28.87 127 PHE B CA 1
ATOM 2338 C C . PHE B 1 156 ? 22.400 95.996 66.535 1.00 28.24 127 PHE B C 1
ATOM 2339 O O . PHE B 1 156 ? 22.549 97.079 65.974 1.00 27.83 127 PHE B O 1
ATOM 2347 N N . ASP B 1 157 ? 21.283 95.652 67.180 1.00 27.65 128 ASP B N 1
ATOM 2348 C CA . ASP B 1 157 ? 20.143 96.557 67.340 1.00 27.34 128 ASP B CA 1
ATOM 2349 C C . ASP B 1 157 ? 20.501 97.700 68.273 1.00 26.90 128 ASP B C 1
ATOM 2350 O O . ASP B 1 157 ? 20.760 97.521 69.447 1.00 25.77 128 ASP B O 1
ATOM 2355 N N . THR B 1 158 ? 20.510 98.885 67.698 1.00 25.61 129 THR B N 1
ATOM 2356 C CA . THR B 1 158 ? 20.931 100.098 68.325 1.00 25.67 129 THR B CA 1
ATOM 2357 C C . THR B 1 158 ? 19.974 100.494 69.504 1.00 25.12 129 THR B C 1
ATOM 2358 O O . THR B 1 158 ? 20.386 101.148 70.484 1.00 24.31 129 THR B O 1
ATOM 2362 N N . GLU B 1 159 ? 18.713 100.080 69.434 1.00 25.24 130 GLU B N 1
ATOM 2363 C CA . GLU B 1 159 ? 17.805 100.268 70.584 1.00 26.04 130 GLU B CA 1
ATOM 2364 C C . GLU B 1 159 ? 18.285 99.581 71.880 1.00 26.26 130 GLU B C 1
ATOM 2365 O O . GLU B 1 159 ? 17.798 99.894 72.969 1.00 25.66 130 GLU B O 1
ATOM 2371 N N . LEU B 1 160 ? 19.255 98.667 71.752 1.00 26.26 131 LEU B N 1
ATOM 2372 C CA . LEU B 1 160 ? 19.781 97.933 72.910 1.00 26.36 131 LEU B CA 1
ATOM 2373 C C . LEU B 1 160 ? 20.666 98.809 73.772 1.00 25.69 131 LEU B C 1
ATOM 2374 O O . LEU B 1 160 ? 20.862 98.511 74.938 1.00 25.47 131 LEU B O 1
ATOM 2379 N N . VAL B 1 161 ? 21.225 99.867 73.189 1.00 24.72 132 VAL B N 1
ATOM 2380 C CA . VAL B 1 161 ? 22.121 100.753 73.932 1.00 24.72 132 VAL B CA 1
ATOM 2381 C C . VAL B 1 161 ? 21.403 101.360 75.158 1.00 25.27 132 VAL B C 1
ATOM 2382 O O . VAL B 1 161 ? 21.912 101.312 76.304 1.00 25.18 132 VAL B O 1
ATOM 2386 N N . GLU B 1 162 ? 20.213 101.910 74.937 1.00 24.50 133 GLU B N 1
ATOM 2387 C CA . GLU B 1 162 ? 19.449 102.466 76.067 1.00 25.88 133 GLU B CA 1
ATOM 2388 C C . GLU B 1 162 ? 19.038 101.358 77.055 1.00 26.35 133 GLU B C 1
ATOM 2389 O O . GLU B 1 162 ? 19.061 101.559 78.269 1.00 27.28 133 GLU B O 1
ATOM 2395 N N . GLU B 1 163 ? 18.648 100.194 76.543 1.00 26.44 134 GLU B N 1
ATOM 2396 C CA . GLU B 1 163 ? 18.318 99.069 77.436 1.00 27.27 134 GLU B CA 1
ATOM 2397 C C . GLU B 1 163 ? 19.486 98.671 78.349 1.00 26.98 134 GLU B C 1
ATOM 2398 O O . GLU B 1 163 ? 19.272 98.342 79.514 1.00 27.06 134 GLU B O 1
ATOM 2404 N N . PHE B 1 164 ? 20.707 98.723 77.816 1.00 26.88 135 PHE B N 1
ATOM 2405 C CA . PHE B 1 164 ? 21.908 98.368 78.583 1.00 26.85 135 PHE B CA 1
ATOM 2406 C C . PHE B 1 164 ? 22.143 99.384 79.690 1.00 27.15 135 PHE B C 1
ATOM 2407 O O . PHE B 1 164 ? 22.331 99.015 80.854 1.00 27.28 135 PHE B O 1
ATOM 2415 N N . PHE B 1 165 ? 22.107 100.669 79.334 1.00 26.06 136 PHE B N 1
ATOM 2416 C CA . PHE B 1 165 ? 22.327 101.724 80.303 1.00 26.53 136 PHE B CA 1
ATOM 2417 C C . PHE B 1 165 ? 21.268 101.832 81.390 1.00 26.51 136 PHE B C 1
ATOM 2418 O O . PHE B 1 165 ? 21.603 102.113 82.547 1.00 26.56 136 PHE B O 1
ATOM 2426 N N A ARG B 1 166 ? 20.016 101.584 81.020 0.50 26.74 137 ARG B N 1
ATOM 2427 N N B ARG B 1 166 ? 20.004 101.600 81.049 0.50 26.62 137 ARG B N 1
ATOM 2428 C CA A ARG B 1 166 ? 18.915 101.487 81.972 0.50 27.30 137 ARG B CA 1
ATOM 2429 C CA B ARG B 1 166 ? 18.973 101.532 82.082 0.50 27.12 137 ARG B CA 1
ATOM 2430 C C A ARG B 1 166 ? 19.150 100.367 82.991 0.50 27.26 137 ARG B C 1
ATOM 2431 C C B ARG B 1 166 ? 19.255 100.381 83.044 0.50 27.13 137 ARG B C 1
ATOM 2432 O O A ARG B 1 166 ? 18.956 100.567 84.185 0.50 27.10 137 ARG B O 1
ATOM 2433 O O B ARG B 1 166 ? 19.202 100.572 84.253 0.50 27.04 137 ARG B O 1
ATOM 2448 N N . ALA B 1 167 ? 19.576 99.202 82.510 1.00 27.34 138 ALA B N 1
ATOM 2449 C CA . ALA B 1 167 ? 19.838 98.037 83.374 1.00 27.59 138 ALA B CA 1
ATOM 2450 C C . ALA B 1 167 ? 20.996 98.322 84.351 1.00 27.31 138 ALA B C 1
ATOM 2451 O O . ALA B 1 167 ? 20.877 98.067 85.545 1.00 27.46 138 ALA B O 1
ATOM 2453 N N . VAL B 1 168 ? 22.085 98.891 83.843 1.00 28.00 139 VAL B N 1
ATOM 2454 C CA . VAL B 1 168 ? 23.251 99.220 84.671 1.00 27.84 139 VAL B CA 1
ATOM 2455 C C . VAL B 1 168 ? 22.946 100.301 85.717 1.00 27.41 139 VAL B C 1
ATOM 2456 O O . VAL B 1 168 ? 23.217 100.145 86.900 1.00 27.45 139 VAL B O 1
ATOM 2460 N N . VAL B 1 169 ? 22.422 101.424 85.265 1.00 26.44 140 VAL B N 1
ATOM 2461 C CA . VAL B 1 169 ? 22.224 102.602 86.099 1.00 25.94 140 VAL B CA 1
ATOM 2462 C C . VAL B 1 169 ? 21.215 102.339 87.203 1.00 26.20 140 VAL B C 1
ATOM 2463 O O . VAL B 1 169 ? 21.412 102.732 88.361 1.00 27.09 140 VAL B O 1
ATOM 2467 N N . ILE B 1 170 ? 20.130 101.671 86.857 1.00 25.79 141 ILE B N 1
ATOM 2468 C CA . ILE B 1 170 ? 19.053 101.460 87.816 1.00 26.83 141 ILE B CA 1
ATOM 2469 C C . ILE B 1 170 ? 19.496 100.453 88.893 1.00 27.06 141 ILE B C 1
ATOM 2470 O O . ILE B 1 170 ? 19.248 100.656 90.084 1.00 27.21 141 ILE B O 1
ATOM 2475 N N . ASN B 1 171 ? 20.163 99.386 88.470 1.00 27.23 142 ASN B N 1
ATOM 2476 C CA . ASN B 1 171 ? 20.579 98.346 89.421 1.00 28.07 142 ASN B CA 1
ATOM 2477 C C . ASN B 1 171 ? 21.803 98.730 90.246 1.00 28.12 142 ASN B C 1
ATOM 2478 O O . ASN B 1 171 ? 21.958 98.273 91.378 1.00 28.92 142 ASN B O 1
ATOM 2483 N N . ALA B 1 172 ? 22.652 99.594 89.687 1.00 27.73 143 ALA B N 1
ATOM 2484 C CA . ALA B 1 172 ? 23.717 100.229 90.442 1.00 26.99 143 ALA B CA 1
ATOM 2485 C C . ALA B 1 172 ? 23.265 101.373 91.355 1.00 27.42 143 ALA B C 1
ATOM 2486 O O . ALA B 1 172 ? 24.070 101.891 92.155 1.00 27.68 143 ALA B O 1
ATOM 2488 N N . ARG B 1 173 ? 21.992 101.766 91.245 1.00 27.71 144 ARG B N 1
ATOM 2489 C CA . ARG B 1 173 ? 21.420 102.900 92.001 1.00 27.12 144 ARG B CA 1
ATOM 2490 C C . ARG B 1 173 ? 22.189 104.202 91.767 1.00 27.33 144 ARG B C 1
ATOM 2491 O O . ARG B 1 173 ? 22.487 104.950 92.724 1.00 27.33 144 ARG B O 1
ATOM 2499 N N . LEU B 1 174 ? 22.526 104.461 90.500 1.00 26.55 145 LEU B N 1
ATOM 2500 C CA . LEU B 1 174 ? 23.122 105.741 90.090 1.00 26.34 145 LEU B CA 1
ATOM 2501 C C . LEU B 1 174 ? 22.041 106.673 89.560 1.00 26.03 145 LEU B C 1
ATOM 2502 O O . LEU B 1 174 ? 21.014 106.214 89.062 1.00 25.90 145 LEU B O 1
ATOM 2507 N N . THR B 1 175 ? 22.266 107.975 89.686 1.00 26.85 146 THR B N 1
ATOM 2508 C CA . THR B 1 175 ? 21.504 108.949 88.900 1.00 27.35 146 THR B CA 1
ATOM 2509 C C . THR B 1 175 ? 22.419 109.299 87.725 1.00 27.74 146 THR B C 1
ATOM 2510 O O . THR B 1 175 ? 23.577 109.706 87.934 1.00 28.10 146 THR B O 1
ATOM 2514 N N . THR B 1 176 ? 21.932 109.117 86.502 1.00 26.44 147 THR B N 1
ATOM 2515 C CA . THR B 1 176 ? 22.776 109.335 85.311 1.00 26.17 147 THR B CA 1
ATOM 2516 C C . THR B 1 176 ? 22.010 110.092 84.223 1.00 26.28 147 THR B C 1
ATOM 2517 O O . THR B 1 176 ? 20.873 109.745 83.929 1.00 26.15 147 THR B O 1
ATOM 2521 N N . HIS B 1 177 ? 22.633 111.134 83.664 1.00 25.43 148 HIS B N 1
ATOM 2522 C CA . HIS B 1 177 ? 22.096 111.826 82.488 1.00 24.84 148 HIS B CA 1
ATOM 2523 C C . HIS B 1 177 ? 23.039 111.600 81.315 1.00 25.04 148 HIS B C 1
ATOM 2524 O O . HIS B 1 177 ? 24.215 111.965 81.377 1.00 24.52 148 HIS B O 1
ATOM 2531 N N . ILE B 1 178 ? 22.506 111.004 80.249 1.00 24.53 149 ILE B N 1
ATOM 2532 C CA . ILE B 1 178 ? 23.249 110.801 79.011 1.00 24.48 149 ILE B CA 1
ATOM 2533 C C . ILE B 1 178 ? 22.664 111.717 77.930 1.00 24.66 149 ILE B C 1
ATOM 2534 O O . ILE B 1 178 ? 21.454 111.686 77.668 1.00 24.01 149 ILE B O 1
ATOM 2539 N N . ASP B 1 179 ? 23.527 112.519 77.312 1.00 24.37 150 ASP B N 1
ATOM 2540 C CA . ASP B 1 179 ? 23.100 113.494 76.304 1.00 25.32 150 ASP B CA 1
ATOM 2541 C C . ASP B 1 179 ? 24.004 113.404 75.076 1.00 25.81 150 ASP B C 1
ATOM 2542 O O . ASP B 1 179 ? 25.223 113.564 75.184 1.00 25.85 150 ASP B O 1
ATOM 2547 N N . LEU B 1 180 ? 23.404 113.160 73.917 1.00 26.21 151 LEU B N 1
ATOM 2548 C CA . LEU B 1 180 ? 24.114 113.257 72.665 1.00 27.54 151 LEU B CA 1
ATOM 2549 C C . LEU B 1 180 ? 23.956 114.690 72.222 1.00 27.46 151 LEU B C 1
ATOM 2550 O O . LEU B 1 180 ? 22.873 115.082 71.782 1.00 27.31 151 LEU B O 1
ATOM 2555 N N . ILE B 1 181 ? 25.013 115.485 72.333 1.00 27.34 152 ILE B N 1
ATOM 2556 C CA . ILE B 1 181 ? 24.920 116.909 71.992 1.00 27.39 152 ILE B CA 1
ATOM 2557 C C . ILE B 1 181 ? 24.819 117.095 70.478 1.00 27.12 152 ILE B C 1
ATOM 2558 O O . ILE B 1 181 ? 24.053 117.923 70.003 1.00 26.13 152 ILE B O 1
ATOM 2563 N N . ARG B 1 182 ? 25.588 116.302 69.736 1.00 26.28 153 ARG B N 1
ATOM 2564 C CA . ARG B 1 182 ? 25.455 116.205 68.285 1.00 25.55 153 ARG B CA 1
ATOM 2565 C C . ARG B 1 182 ? 25.940 114.827 67.844 1.00 25.71 153 ARG B C 1
ATOM 2566 O O . ARG B 1 182 ? 26.721 114.194 68.548 1.00 24.26 153 ARG B O 1
ATOM 2574 N N . GLY B 1 183 ? 25.444 114.342 66.712 1.00 25.83 154 GLY B N 1
ATOM 2575 C CA . GLY B 1 183 ? 25.846 113.039 66.223 1.00 26.54 154 GLY B CA 1
ATOM 2576 C C . GLY B 1 183 ? 25.983 113.060 64.723 1.00 27.46 154 GLY B C 1
ATOM 2577 O O . GLY B 1 183 ? 26.223 114.110 64.122 1.00 28.54 154 GLY B O 1
ATOM 2578 N N . GLY B 1 184 ? 25.800 111.898 64.112 1.00 26.83 155 GLY B N 1
ATOM 2579 C CA . GLY B 1 184 ? 25.942 111.759 62.665 1.00 27.26 155 GLY B CA 1
ATOM 2580 C C . GLY B 1 184 ? 26.223 110.315 62.297 1.00 26.71 155 GLY B C 1
ATOM 2581 O O . GLY B 1 184 ? 25.512 109.741 61.484 1.00 27.02 155 GLY B O 1
ATOM 2582 N N . ASN B 1 185 ? 27.276 109.745 62.889 1.00 25.80 156 ASN B N 1
ATOM 2583 C CA . ASN B 1 185 ? 27.645 108.330 62.674 1.00 25.51 156 ASN B CA 1
ATOM 2584 C C . ASN B 1 185 ? 27.272 107.532 63.921 1.00 25.04 156 ASN B C 1
ATOM 2585 O O . ASN B 1 185 ? 27.655 107.907 65.026 1.00 24.94 156 ASN B O 1
ATOM 2590 N N . THR B 1 186 ? 26.494 106.467 63.737 1.00 24.33 157 THR B N 1
ATOM 2591 C CA . THR B 1 186 ? 25.904 105.719 64.836 1.00 24.80 157 THR B CA 1
ATOM 2592 C C . THR B 1 186 ? 26.967 104.991 65.668 1.00 25.16 157 THR B C 1
ATOM 2593 O O . THR B 1 186 ? 26.849 104.922 66.881 1.00 24.42 157 THR B O 1
ATOM 2597 N N . HIS B 1 187 ? 27.991 104.443 65.009 1.00 25.62 158 HIS B N 1
ATOM 2598 C CA . HIS B 1 187 ? 29.088 103.789 65.725 1.00 27.16 158 HIS B CA 1
ATOM 2599 C C . HIS B 1 187 ? 29.766 104.811 66.655 1.00 26.83 158 HIS B C 1
ATOM 2600 O O . HIS B 1 187 ? 29.990 104.534 67.832 1.00 27.74 158 HIS B O 1
ATOM 2607 N N . HIS B 1 188 ? 30.039 106.003 66.127 1.00 26.29 159 HIS B N 1
ATOM 2608 C CA . HIS B 1 188 ? 30.635 107.087 66.885 1.00 25.51 159 HIS B CA 1
ATOM 2609 C C . HIS B 1 188 ? 29.737 107.524 68.036 1.00 25.27 159 HIS B C 1
ATOM 2610 O O . HIS B 1 188 ? 30.219 107.850 69.129 1.00 23.34 159 HIS B O 1
ATOM 2617 N N . GLU B 1 189 ? 28.427 107.554 67.775 1.00 24.28 160 GLU B N 1
ATOM 2618 C CA . GLU B 1 189 ? 27.460 108.006 68.763 1.00 23.90 160 GLU B CA 1
ATOM 2619 C C . GLU B 1 189 ? 27.478 107.082 69.977 1.00 24.09 160 GLU B C 1
ATOM 2620 O O . GLU B 1 189 ? 27.572 107.526 71.110 1.00 23.92 160 GLU B O 1
ATOM 2626 N N . ILE B 1 190 ? 27.340 105.792 69.727 1.00 24.33 161 ILE B N 1
ATOM 2627 C CA . ILE B 1 190 ? 27.362 104.808 70.787 1.00 24.59 161 ILE B CA 1
ATOM 2628 C C . ILE B 1 190 ? 28.720 104.784 71.505 1.00 25.38 161 ILE B C 1
ATOM 2629 O O . ILE B 1 190 ? 28.784 104.721 72.732 1.00 25.23 161 ILE B O 1
ATOM 2634 N N . GLU B 1 191 ? 29.797 104.830 70.734 1.00 26.13 162 GLU B N 1
ATOM 2635 C CA . GLU B 1 191 ? 31.137 104.813 71.316 1.00 27.33 162 GLU B CA 1
ATOM 2636 C C . GLU B 1 191 ? 31.396 106.014 72.218 1.00 26.35 162 GLU B C 1
ATOM 2637 O O . GLU B 1 191 ? 31.895 105.851 73.332 1.00 27.08 162 GLU B O 1
ATOM 2643 N N . ALA B 1 192 ? 31.072 107.223 71.757 1.00 25.89 163 ALA B N 1
ATOM 2644 C CA . ALA B 1 192 ? 31.197 108.416 72.609 1.00 24.99 163 ALA B CA 1
ATOM 2645 C C . ALA B 1 192 ? 30.414 108.265 73.917 1.00 24.85 163 ALA B C 1
ATOM 2646 O O . ALA B 1 192 ? 30.902 108.631 74.993 1.00 25.42 163 ALA B O 1
ATOM 2648 N N . ILE B 1 193 ? 29.198 107.723 73.832 1.00 24.82 164 ILE B N 1
ATOM 2649 C CA . ILE B 1 193 ? 28.368 107.504 75.030 1.00 24.33 164 ILE B CA 1
ATOM 2650 C C . ILE B 1 193 ? 29.018 106.488 76.009 1.00 25.01 164 ILE B C 1
ATOM 2651 O O . ILE B 1 193 ? 29.087 106.734 77.214 1.00 23.93 164 ILE B O 1
ATOM 2656 N N . PHE B 1 194 ? 29.479 105.353 75.488 1.00 25.50 165 PHE B N 1
ATOM 2657 C CA . PHE B 1 194 ? 30.194 104.377 76.325 1.00 26.22 165 PHE B CA 1
ATOM 2658 C C . PHE B 1 194 ? 31.465 104.951 76.933 1.00 26.62 165 PHE B C 1
ATOM 2659 O O . PHE B 1 194 ? 31.715 104.753 78.120 1.00 28.12 165 PHE B O 1
ATOM 2667 N N . LYS B 1 195 ? 32.253 105.676 76.146 1.00 26.87 166 LYS B N 1
ATOM 2668 C CA . LYS B 1 195 ? 33.460 106.311 76.664 1.00 26.98 166 LYS B CA 1
ATOM 2669 C C . LYS B 1 195 ? 33.153 107.323 77.774 1.00 26.74 166 LYS B C 1
ATOM 2670 O O . LYS B 1 195 ? 33.774 107.305 78.839 1.00 26.36 166 LYS B O 1
ATOM 2676 N N . ALA B 1 196 ? 32.192 108.207 77.528 1.00 25.99 167 ALA B N 1
ATOM 2677 C CA . ALA B 1 196 ? 31.837 109.234 78.492 1.00 25.48 167 ALA B CA 1
ATOM 2678 C C . ALA B 1 196 ? 31.248 108.650 79.772 1.00 25.67 167 ALA B C 1
ATOM 2679 O O . ALA B 1 196 ? 31.599 109.097 80.848 1.00 26.96 167 ALA B O 1
ATOM 2681 N N . PHE B 1 197 ? 30.335 107.691 79.665 1.00 25.34 168 PHE B N 1
ATOM 2682 C CA . PHE B 1 197 ? 29.767 107.082 80.861 1.00 25.59 168 PHE B CA 1
ATOM 2683 C C . PHE B 1 197 ? 30.857 106.423 81.723 1.00 26.50 168 PHE B C 1
ATOM 2684 O O . PHE B 1 197 ? 30.883 106.602 82.938 1.00 25.91 168 PHE B O 1
ATOM 2692 N N . SER B 1 198 ? 31.731 105.645 81.078 1.00 27.23 169 SER B N 1
ATOM 2693 C CA . SER B 1 198 ? 32.803 104.910 81.765 1.00 28.09 169 SER B CA 1
ATOM 2694 C C . SER B 1 198 ? 33.711 105.876 82.507 1.00 28.82 169 SER B C 1
ATOM 2695 O O . SER B 1 198 ? 34.047 105.649 83.661 1.00 29.59 169 SER B O 1
ATOM 2698 N N . ARG B 1 199 ? 34.121 106.940 81.827 1.00 29.05 170 ARG B N 1
ATOM 2699 C CA . ARG B 1 199 ? 35.023 107.903 82.409 1.00 29.69 170 ARG B CA 1
ATOM 2700 C C . ARG B 1 199 ? 34.366 108.636 83.559 1.00 29.38 170 ARG B C 1
ATOM 2701 O O . ARG B 1 199 ? 34.971 108.792 84.607 1.00 28.93 170 ARG B O 1
ATOM 2709 N N . ALA B 1 200 ? 33.125 109.080 83.360 1.00 29.15 171 ALA B N 1
ATOM 2710 C CA . ALA B 1 200 ? 32.360 109.758 84.412 1.00 28.88 171 ALA B CA 1
ATOM 2711 C C . ALA B 1 200 ? 32.188 108.854 85.631 1.00 29.28 171 ALA B C 1
ATOM 2712 O O . ALA B 1 200 ? 32.322 109.314 86.774 1.00 29.06 171 ALA B O 1
ATOM 2714 N N . LEU B 1 201 ? 31.847 107.592 85.387 1.00 29.28 172 LEU B N 1
ATOM 2715 C CA . LEU B 1 201 ? 31.738 106.604 86.459 1.00 30.35 172 LEU B CA 1
ATOM 2716 C C . LEU B 1 201 ? 33.073 106.440 87.179 1.00 31.16 172 LEU B C 1
ATOM 2717 O O . LEU B 1 201 ? 33.125 106.548 88.397 1.00 31.86 172 LEU B O 1
ATOM 2722 N N . GLY B 1 202 ? 34.143 106.204 86.418 1.00 32.22 173 GLY B N 1
ATOM 2723 C CA . GLY B 1 202 ? 35.490 106.124 86.974 1.00 32.46 173 GLY B CA 1
ATOM 2724 C C . GLY B 1 202 ? 35.782 107.297 87.898 1.00 33.36 173 GLY B C 1
ATOM 2725 O O . GLY B 1 202 ? 36.208 107.097 89.046 1.00 33.21 173 GLY B O 1
ATOM 2726 N N . ILE B 1 203 ? 35.542 108.520 87.410 1.00 32.62 174 ILE B N 1
ATOM 2727 C CA . ILE B 1 203 ? 35.783 109.741 88.196 1.00 32.81 174 ILE B CA 1
ATOM 2728 C C . ILE B 1 203 ? 35.001 109.706 89.506 1.00 33.02 174 ILE B C 1
ATOM 2729 O O . ILE B 1 203 ? 35.553 109.991 90.565 1.00 32.78 174 ILE B O 1
ATOM 2734 N N . ALA B 1 204 ? 33.714 109.370 89.415 1.00 32.56 175 ALA B N 1
ATOM 2735 C CA . ALA B 1 204 ? 32.829 109.328 90.574 1.00 32.65 175 ALA B CA 1
ATOM 2736 C C . ALA B 1 204 ? 33.258 108.279 91.619 1.00 32.72 175 ALA B C 1
ATOM 2737 O O . ALA B 1 204 ? 33.065 108.484 92.813 1.00 32.37 175 ALA B O 1
ATOM 2739 N N . LEU B 1 205 ? 33.802 107.153 91.157 1.00 33.59 176 LEU B N 1
ATOM 2740 C CA . LEU B 1 205 ? 34.237 106.067 92.045 1.00 34.72 176 LEU B CA 1
ATOM 2741 C C . LEU B 1 205 ? 35.590 106.342 92.710 1.00 36.04 176 LEU B C 1
ATOM 2742 O O . LEU B 1 205 ? 36.023 105.577 93.570 1.00 36.50 176 LEU B O 1
ATOM 2747 N N . THR B 1 206 ? 36.261 107.419 92.312 1.00 37.59 177 THR B N 1
ATOM 2748 C CA . THR B 1 206 ? 37.581 107.747 92.857 1.00 39.43 177 THR B CA 1
ATOM 2749 C C . THR B 1 206 ? 37.530 107.961 94.374 1.00 40.46 177 THR B C 1
ATOM 2750 O O . THR B 1 206 ? 36.751 108.780 94.873 1.00 39.97 177 THR B O 1
ATOM 2754 N N . ALA B 1 207 ? 38.367 107.207 95.095 1.00 42.13 178 ALA B N 1
ATOM 2755 C CA . ALA B 1 207 ? 38.427 107.254 96.558 1.00 43.57 178 ALA B CA 1
ATOM 2756 C C . ALA B 1 207 ? 38.770 108.649 97.073 1.00 44.48 178 ALA B C 1
ATOM 2757 O O . ALA B 1 207 ? 39.568 109.360 96.469 1.00 44.55 178 ALA B O 1
ATOM 2759 N N . THR B 1 208 ? 38.165 109.024 98.195 1.00 45.85 179 THR B N 1
ATOM 2760 C CA . THR B 1 208 ? 38.380 110.346 98.770 1.00 47.43 179 THR B CA 1
ATOM 2761 C C . THR B 1 208 ? 39.056 110.270 100.148 1.00 47.96 179 THR B C 1
ATOM 2762 O O . THR B 1 208 ? 39.998 111.023 100.438 1.00 48.81 179 THR B O 1
ATOM 2774 N N . ILE C 1 31 ? 62.078 122.316 73.064 1.00 55.90 2 ILE C N 1
ATOM 2775 C CA . ILE C 1 31 ? 61.635 123.433 72.254 1.00 54.01 2 ILE C CA 1
ATOM 2776 C C . ILE C 1 31 ? 61.353 122.967 70.814 1.00 52.46 2 ILE C C 1
ATOM 2777 O O . ILE C 1 31 ? 62.107 122.175 70.245 1.00 52.14 2 ILE C O 1
ATOM 2782 N N . TYR C 1 32 ? 60.233 123.434 70.263 1.00 50.37 3 TYR C N 1
ATOM 2783 C CA . TYR C 1 32 ? 59.773 123.041 68.930 1.00 48.08 3 TYR C CA 1
ATOM 2784 C C . TYR C 1 32 ? 59.657 124.299 68.089 1.00 47.50 3 TYR C C 1
ATOM 2785 O O . TYR C 1 32 ? 59.104 125.306 68.536 1.00 47.12 3 TYR C O 1
ATOM 2794 N N . GLN C 1 33 ? 60.187 124.234 66.874 1.00 47.01 4 GLN C N 1
ATOM 2795 C CA . GLN C 1 33 ? 60.632 125.429 66.172 1.00 47.60 4 GLN C CA 1
ATOM 2796 C C . GLN C 1 33 ? 60.568 125.246 64.664 1.00 47.34 4 GLN C C 1
ATOM 2797 O O . GLN C 1 33 ? 60.983 124.204 64.152 1.00 46.98 4 GLN C O 1
ATOM 2803 N N . LYS C 1 34 ? 60.072 126.259 63.950 1.00 47.66 5 LYS C N 1
ATOM 2804 C CA . LYS C 1 34 ? 60.221 126.305 62.489 1.00 47.82 5 LYS C CA 1
ATOM 2805 C C . LYS C 1 34 ? 59.968 127.671 61.869 1.00 48.72 5 LYS C C 1
ATOM 2806 O O . LYS C 1 34 ? 59.370 128.557 62.492 1.00 48.14 5 LYS C O 1
ATOM 2812 N N . GLN C 1 35 ? 60.428 127.827 60.630 1.00 49.51 6 GLN C N 1
ATOM 2813 C CA . GLN C 1 35 ? 60.163 129.046 59.886 1.00 51.41 6 GLN C CA 1
ATOM 2814 C C . GLN C 1 35 ? 59.610 128.779 58.489 1.00 52.22 6 GLN C C 1
ATOM 2815 O O . GLN C 1 35 ? 59.891 127.736 57.891 1.00 52.51 6 GLN C O 1
ATOM 2821 N N . ARG C 1 36 ? 58.801 129.723 58.005 1.00 53.36 7 ARG C N 1
ATOM 2822 C CA . ARG C 1 36 ? 58.217 129.684 56.662 1.00 54.16 7 ARG C CA 1
ATOM 2823 C C . ARG C 1 36 ? 58.558 130.943 55.877 1.00 54.30 7 ARG C C 1
ATOM 2824 O O . ARG C 1 36 ? 59.004 130.868 54.729 1.00 54.56 7 ARG C O 1
ATOM 2832 N N . THR C 1 41 ? 56.825 136.378 52.380 1.00 59.39 12 THR C N 1
ATOM 2833 C CA . THR C 1 41 ? 56.662 136.477 53.829 1.00 59.09 12 THR C CA 1
ATOM 2834 C C . THR C 1 41 ? 57.894 135.918 54.519 1.00 58.58 12 THR C C 1
ATOM 2835 O O . THR C 1 41 ? 58.715 135.239 53.895 1.00 58.81 12 THR C O 1
ATOM 2839 N N . GLN C 1 42 ? 58.011 136.208 55.810 1.00 57.58 13 GLN C N 1
ATOM 2840 C CA . GLN C 1 42 ? 58.879 135.445 56.691 1.00 56.39 13 GLN C CA 1
ATOM 2841 C C . GLN C 1 42 ? 58.159 135.221 58.015 1.00 54.67 13 GLN C C 1
ATOM 2842 O O . GLN C 1 42 ? 57.721 136.174 58.663 1.00 54.36 13 GLN C O 1
ATOM 2848 N N . LEU C 1 43 ? 58.009 133.949 58.375 1.00 52.50 14 LEU C N 1
ATOM 2849 C CA . LEU C 1 43 ? 57.384 133.548 59.629 1.00 50.60 14 LEU C CA 1
ATOM 2850 C C . LEU C 1 43 ? 58.353 132.701 60.446 1.00 48.89 14 LEU C C 1
ATOM 2851 O O . LEU C 1 43 ? 58.936 131.758 59.923 1.00 48.34 14 LEU C O 1
ATOM 2856 N N . ASN C 1 44 ? 58.502 133.037 61.725 1.00 46.94 15 ASN C N 1
ATOM 2857 C CA . ASN C 1 44 ? 59.430 132.354 62.623 1.00 45.71 15 ASN C CA 1
ATOM 2858 C C . ASN C 1 44 ? 58.729 132.054 63.945 1.00 43.71 15 ASN C C 1
ATOM 2859 O O . ASN C 1 44 ? 58.373 132.974 64.681 1.00 42.96 15 ASN C O 1
ATOM 2864 N N . ILE C 1 45 ? 58.528 130.772 64.245 1.00 41.84 16 ILE C N 1
ATOM 2865 C CA . ILE C 1 45 ? 57.727 130.398 65.407 1.00 40.64 16 ILE C CA 1
ATOM 2866 C C . ILE C 1 45 ? 58.352 129.291 66.230 1.00 40.03 16 ILE C C 1
ATOM 2867 O O . ILE C 1 45 ? 58.824 128.288 65.692 1.00 39.26 16 ILE C O 1
ATOM 2872 N N . SER C 1 46 ? 58.311 129.482 67.544 1.00 39.64 17 SER C N 1
ATOM 2873 C CA . SER C 1 46 ? 58.678 128.444 68.490 1.00 40.55 17 SER C CA 1
ATOM 2874 C C . SER C 1 46 ? 57.634 128.287 69.588 1.00 40.71 17 SER C C 1
ATOM 2875 O O . SER C 1 46 ? 56.981 129.245 69.987 1.00 40.51 17 SER C O 1
ATOM 2878 N N . ILE C 1 47 ? 57.507 127.061 70.074 1.00 41.93 18 ILE C N 1
ATOM 2879 C CA . ILE C 1 47 ? 56.609 126.733 71.164 1.00 43.76 18 ILE C CA 1
ATOM 2880 C C . ILE C 1 47 ? 57.357 125.842 72.163 1.00 44.99 18 ILE C C 1
ATOM 2881 O O . ILE C 1 47 ? 58.250 125.082 71.781 1.00 45.00 18 ILE C O 1
ATOM 2886 N N . SER C 1 48 ? 56.999 125.943 73.439 1.00 46.63 19 SER C N 1
ATOM 2887 C CA . SER C 1 48 ? 57.663 125.171 74.478 1.00 48.52 19 SER C CA 1
ATOM 2888 C C . SER C 1 48 ? 56.741 124.966 75.673 1.00 49.71 19 SER C C 1
ATOM 2889 O O . SER C 1 48 ? 56.093 125.912 76.110 1.00 49.70 19 SER C O 1
ATOM 2892 N N . ASP C 1 49 ? 56.689 123.742 76.204 1.00 51.56 20 ASP C N 1
ATOM 2893 C CA . ASP C 1 49 ? 55.902 123.463 77.413 1.00 53.66 20 ASP C CA 1
ATOM 2894 C C . ASP C 1 49 ? 56.687 123.766 78.691 1.00 55.17 20 ASP C C 1
ATOM 2895 O O . ASP C 1 49 ? 56.855 122.907 79.569 1.00 55.60 20 ASP C O 1
ATOM 2900 N N . ASP C 1 50 ? 57.178 124.989 78.790 1.00 56.52 21 ASP C N 1
ATOM 2901 C CA . ASP C 1 50 ? 57.833 125.421 80.005 1.00 58.03 21 ASP C CA 1
ATOM 2902 C C . ASP C 1 50 ? 57.332 126.822 80.317 1.00 58.79 21 ASP C C 1
ATOM 2903 O O . ASP C 1 50 ? 56.285 127.250 79.797 1.00 58.91 21 ASP C O 1
ATOM 2908 N N . GLN C 1 51 ? 58.083 127.540 81.143 1.00 59.39 22 GLN C N 1
ATOM 2909 C CA . GLN C 1 51 ? 57.663 128.858 81.560 1.00 59.82 22 GLN C CA 1
ATOM 2910 C C . GLN C 1 51 ? 58.484 130.013 81.011 1.00 59.55 22 GLN C C 1
ATOM 2911 O O . GLN C 1 51 ? 58.362 131.146 81.484 1.00 59.87 22 GLN C O 1
ATOM 2917 N N . SER C 1 52 ? 59.289 129.732 79.988 1.00 59.00 23 SER C N 1
ATOM 2918 C CA . SER C 1 52 ? 60.046 130.776 79.297 1.00 58.47 23 SER C CA 1
ATOM 2919 C C . SER C 1 52 ? 59.103 131.882 78.810 1.00 57.69 23 SER C C 1
ATOM 2920 O O . SER C 1 52 ? 57.898 131.647 78.663 1.00 58.14 23 SER C O 1
ATOM 2923 N N . PRO C 1 53 ? 59.631 133.100 78.581 1.00 56.73 24 PRO C N 1
ATOM 2924 C CA . PRO C 1 53 ? 58.722 134.197 78.228 1.00 55.71 24 PRO C CA 1
ATOM 2925 C C . PRO C 1 53 ? 58.208 134.099 76.790 1.00 54.55 24 PRO C C 1
ATOM 2926 O O . PRO C 1 53 ? 58.837 133.451 75.946 1.00 54.61 24 PRO C O 1
ATOM 2930 N N . SER C 1 54 ? 57.072 134.738 76.527 1.00 53.17 25 SER C N 1
ATOM 2931 C CA . SER C 1 54 ? 56.463 134.738 75.200 1.00 51.78 25 SER C CA 1
ATOM 2932 C C . SER C 1 54 ? 56.608 136.092 74.532 1.00 50.82 25 SER C C 1
ATOM 2933 O O . SER C 1 54 ? 56.289 137.117 75.126 1.00 50.84 25 SER C O 1
ATOM 2936 N N . HIS C 1 55 ? 57.095 136.089 73.298 1.00 49.61 26 HIS C N 1
ATOM 2937 C CA . HIS C 1 55 ? 57.125 137.293 72.486 1.00 48.90 26 HIS C CA 1
ATOM 2938 C C . HIS C 1 55 ? 56.290 137.039 71.232 1.00 47.43 26 HIS C C 1
ATOM 2939 O O . HIS C 1 55 ? 56.655 136.223 70.388 1.00 46.87 26 HIS C O 1
ATOM 2946 N N . ILE C 1 56 ? 55.167 137.738 71.116 1.00 46.26 27 ILE C N 1
ATOM 2947 C CA . ILE C 1 56 ? 54.263 137.525 69.978 1.00 44.60 27 ILE C CA 1
ATOM 2948 C C . ILE C 1 56 ? 54.148 138.772 69.098 1.00 44.01 27 ILE C C 1
ATOM 2949 O O . ILE C 1 56 ? 53.626 139.806 69.507 1.00 43.34 27 ILE C O 1
ATOM 2954 N N . ASN C 1 57 ? 54.663 138.656 67.884 1.00 43.46 28 ASN C N 1
ATOM 2955 C CA . ASN C 1 57 ? 54.623 139.740 66.918 1.00 43.39 28 ASN C CA 1
ATOM 2956 C C . ASN C 1 57 ? 54.154 139.203 65.572 1.00 42.65 28 ASN C C 1
ATOM 2957 O O . ASN C 1 57 ? 54.973 138.802 64.737 1.00 42.52 28 ASN C O 1
ATOM 2962 N N . THR C 1 58 ? 52.833 139.183 65.380 1.00 41.16 29 THR C N 1
ATOM 2963 C CA . THR C 1 58 ? 52.215 138.592 64.179 1.00 40.05 29 THR C CA 1
ATOM 2964 C C . THR C 1 58 ? 51.970 139.637 63.107 1.00 39.57 29 THR C C 1
ATOM 2965 O O . THR C 1 58 ? 51.705 139.301 61.949 1.00 39.21 29 THR C O 1
ATOM 2969 N N . GLY C 1 59 ? 52.032 140.903 63.501 1.00 39.36 30 GLY C N 1
ATOM 2970 C CA . GLY C 1 59 ? 51.646 141.989 62.607 1.00 39.26 30 GLY C CA 1
ATOM 2971 C C . GLY C 1 59 ? 50.148 142.274 62.691 1.00 38.98 30 GLY C C 1
ATOM 2972 O O . GLY C 1 59 ? 49.665 143.251 62.125 1.00 39.14 30 GLY C O 1
ATOM 2973 N N . VAL C 1 60 ? 49.420 141.424 63.413 1.00 38.19 31 VAL C N 1
ATOM 2974 C CA . VAL C 1 60 ? 47.972 141.596 63.600 1.00 37.68 31 VAL C CA 1
ATOM 2975 C C . VAL C 1 60 ? 47.680 141.822 65.072 1.00 36.79 31 VAL C C 1
ATOM 2976 O O . VAL C 1 60 ? 47.801 140.906 65.875 1.00 37.06 31 VAL C O 1
ATOM 2980 N N . GLY C 1 61 ? 47.301 143.049 65.415 1.00 36.53 32 GLY C N 1
ATOM 2981 C CA . GLY C 1 61 ? 47.123 143.455 66.811 1.00 36.01 32 GLY C CA 1
ATOM 2982 C C . GLY C 1 61 ? 46.167 142.586 67.606 1.00 35.88 32 GLY C C 1
ATOM 2983 O O . GLY C 1 61 ? 46.483 142.156 68.725 1.00 35.42 32 GLY C O 1
ATOM 2984 N N . PHE C 1 62 ? 44.991 142.318 67.029 1.00 35.49 33 PHE C N 1
ATOM 2985 C CA . PHE C 1 62 ? 44.007 141.471 67.708 1.00 34.84 33 PHE C CA 1
ATOM 2986 C C . PHE C 1 62 ? 44.539 140.072 67.914 1.00 34.02 33 PHE C C 1
ATOM 2987 O O . PHE C 1 62 ? 44.375 139.518 68.988 1.00 34.55 33 PHE C O 1
ATOM 2995 N N . LEU C 1 63 ? 45.180 139.502 66.895 1.00 34.48 34 LEU C N 1
ATOM 2996 C CA . LEU C 1 63 ? 45.734 138.147 67.008 1.00 34.17 34 LEU C CA 1
ATOM 2997 C C . LEU C 1 63 ? 46.877 138.111 68.030 1.00 34.45 34 LEU C C 1
ATOM 2998 O O . LEU C 1 63 ? 47.006 137.145 68.783 1.00 34.57 34 LEU C O 1
ATOM 3003 N N . ASN C 1 64 ? 47.686 139.173 68.074 1.00 34.61 35 ASN C N 1
ATOM 3004 C CA . ASN C 1 64 ? 48.659 139.329 69.173 1.00 34.96 35 ASN C CA 1
ATOM 3005 C C . ASN C 1 64 ? 48.006 139.087 70.545 1.00 34.78 35 ASN C C 1
ATOM 3006 O O . ASN C 1 64 ? 48.504 138.306 71.340 1.00 34.85 35 ASN C O 1
ATOM 3011 N N A HIS C 1 65 ? 46.879 139.745 70.795 0.70 35.30 36 HIS C N 1
ATOM 3012 N N B HIS C 1 65 ? 46.880 139.757 70.786 0.30 34.69 36 HIS C N 1
ATOM 3013 C CA A HIS C 1 65 ? 46.193 139.634 72.079 0.70 35.75 36 HIS C CA 1
ATOM 3014 C CA B HIS C 1 65 ? 46.157 139.657 72.053 0.30 34.57 36 HIS C CA 1
ATOM 3015 C C A HIS C 1 65 ? 45.673 138.225 72.345 0.70 35.12 36 HIS C C 1
ATOM 3016 C C B HIS C 1 65 ? 45.640 138.253 72.348 0.30 34.45 36 HIS C C 1
ATOM 3017 O O A HIS C 1 65 ? 45.840 137.700 73.452 0.70 35.48 36 HIS C O 1
ATOM 3018 O O B HIS C 1 65 ? 45.767 137.769 73.477 0.30 34.64 36 HIS C O 1
ATOM 3039 N N . LEU C 1 67 ? 46.668 135.350 71.044 1.00 33.24 38 LEU C N 1
ATOM 3040 C CA . LEU C 1 67 ? 47.770 134.411 71.189 1.00 33.77 38 LEU C CA 1
ATOM 3041 C C . LEU C 1 67 ? 48.475 134.562 72.530 1.00 34.08 38 LEU C C 1
ATOM 3042 O O . LEU C 1 67 ? 49.029 133.595 73.061 1.00 34.57 38 LEU C O 1
ATOM 3047 N N . THR C 1 68 ? 48.438 135.776 73.073 1.00 34.82 39 THR C N 1
ATOM 3048 C CA . THR C 1 68 ? 48.913 136.050 74.435 1.00 35.35 39 THR C CA 1
ATOM 3049 C C . THR C 1 68 ? 48.034 135.301 75.441 1.00 35.66 39 THR C C 1
ATOM 3050 O O . THR C 1 68 ? 48.534 134.659 76.384 1.00 34.67 39 THR C O 1
ATOM 3054 N N . LEU C 1 69 ? 46.721 135.333 75.215 1.00 35.61 40 LEU C N 1
ATOM 3055 C CA . LEU C 1 69 ? 45.800 134.530 76.027 1.00 35.74 40 LEU C CA 1
ATOM 3056 C C . LEU C 1 69 ? 46.103 133.053 75.897 1.00 35.25 40 LEU C C 1
ATOM 3057 O O . LEU C 1 69 ? 46.150 132.339 76.889 1.00 35.99 40 LEU C O 1
ATOM 3062 N N . PHE C 1 70 ? 46.317 132.594 74.673 1.00 35.04 41 PHE C N 1
ATOM 3063 C CA . PHE C 1 70 ? 46.660 131.202 74.446 1.00 35.20 41 PHE C CA 1
ATOM 3064 C C . PHE C 1 70 ? 47.873 130.754 75.296 1.00 35.64 41 PHE C C 1
ATOM 3065 O O . PHE C 1 70 ? 47.835 129.700 75.939 1.00 35.73 41 PHE C O 1
ATOM 3073 N N . THR C 1 71 ? 48.935 131.555 75.306 1.00 36.40 42 THR C N 1
ATOM 3074 C CA . THR C 1 71 ? 50.143 131.185 76.053 1.00 37.17 42 THR C CA 1
ATOM 3075 C C . THR C 1 71 ? 49.840 131.045 77.527 1.00 37.06 42 THR C C 1
ATOM 3076 O O . THR C 1 71 ? 50.202 130.058 78.134 1.00 37.60 42 THR C O 1
ATOM 3080 N N . PHE C 1 72 ? 49.145 132.030 78.085 1.00 37.59 43 PHE C N 1
ATOM 3081 C CA . PHE C 1 72 ? 48.843 132.049 79.509 1.00 37.68 43 PHE C CA 1
ATOM 3082 C C . PHE C 1 72 ? 47.952 130.895 79.906 1.00 37.48 43 PHE C C 1
ATOM 3083 O O . PHE C 1 72 ? 48.178 130.248 80.936 1.00 37.22 43 PHE C O 1
ATOM 3091 N N . HIS C 1 73 ? 46.949 130.615 79.079 1.00 36.26 44 HIS C N 1
ATOM 3092 C CA . HIS C 1 73 ? 45.951 129.611 79.430 1.00 36.04 44 HIS C CA 1
ATOM 3093 C C . HIS C 1 73 ? 46.316 128.174 79.092 1.00 35.54 44 HIS C C 1
ATOM 3094 O O . HIS C 1 73 ? 45.819 127.248 79.732 1.00 36.76 44 HIS C O 1
ATOM 3101 N N . SER C 1 74 ? 47.180 127.977 78.100 1.00 35.87 45 SER C N 1
ATOM 3102 C CA . SER C 1 74 ? 47.682 126.634 77.763 1.00 35.25 45 SER C CA 1
ATOM 3103 C C . SER C 1 74 ? 48.899 126.236 78.578 1.00 35.72 45 SER C C 1
ATOM 3104 O O . SER C 1 74 ? 49.205 125.050 78.684 1.00 34.94 45 SER C O 1
ATOM 3107 N N . GLY C 1 75 ? 49.598 127.225 79.122 1.00 36.28 46 GLY C N 1
ATOM 3108 C CA . GLY C 1 75 ? 50.885 126.980 79.761 1.00 37.82 46 GLY C CA 1
ATOM 3109 C C . GLY C 1 75 ? 52.038 126.793 78.785 1.00 38.58 46 GLY C C 1
ATOM 3110 O O . GLY C 1 75 ? 53.161 126.506 79.207 1.00 39.35 46 GLY C O 1
ATOM 3111 N N . LEU C 1 76 ? 51.782 126.971 77.488 1.00 38.99 47 LEU C N 1
ATOM 3112 C CA . LEU C 1 76 ? 52.821 126.822 76.472 1.00 39.83 47 LEU C CA 1
ATOM 3113 C C . LEU C 1 76 ? 53.369 128.185 76.098 1.00 40.71 47 LEU C C 1
ATOM 3114 O O . LEU C 1 76 ? 52.605 129.092 75.778 1.00 41.78 47 LEU C O 1
ATOM 3119 N N . SER C 1 77 ? 54.691 128.337 76.157 1.00 41.27 48 SER C N 1
ATOM 3120 C CA . SER C 1 77 ? 55.356 129.571 75.736 1.00 42.00 48 SER C CA 1
ATOM 3121 C C . SER C 1 77 ? 55.383 129.641 74.222 1.00 42.19 48 SER C C 1
ATOM 3122 O O . SER C 1 77 ? 55.804 128.688 73.563 1.00 42.68 48 SER C O 1
ATOM 3125 N N . LEU C 1 78 ? 54.949 130.765 73.669 1.00 42.52 49 LEU C N 1
ATOM 3126 C CA . LEU C 1 78 ? 54.981 130.961 72.226 1.00 43.21 49 LEU C CA 1
ATOM 3127 C C . LEU C 1 78 ? 55.843 132.146 71.859 1.00 43.35 49 LEU C C 1
ATOM 3128 O O . LEU C 1 78 ? 55.681 133.232 72.411 1.00 43.46 49 LEU C O 1
ATOM 3133 N N . ASN C 1 79 ? 56.729 131.947 70.892 1.00 43.32 50 ASN C N 1
ATOM 3134 C CA . ASN C 1 79 ? 57.455 133.067 70.320 1.00 43.57 50 ASN C CA 1
ATOM 3135 C C . ASN C 1 79 ? 57.221 133.157 68.824 1.00 43.39 50 ASN C C 1
ATOM 3136 O O . ASN C 1 79 ? 57.473 132.205 68.096 1.00 43.34 50 ASN C O 1
ATOM 3141 N N . ILE C 1 80 ? 56.709 134.302 68.384 1.00 43.35 51 ILE C N 1
ATOM 3142 C CA . ILE C 1 80 ? 56.287 134.474 67.003 1.00 43.54 51 ILE C CA 1
ATOM 3143 C C . ILE C 1 80 ? 56.827 135.768 66.451 1.00 44.30 51 ILE C C 1
ATOM 3144 O O . ILE C 1 80 ? 56.656 136.827 67.040 1.00 44.14 51 ILE C O 1
ATOM 3149 N N . GLU C 1 81 ? 57.473 135.663 65.302 1.00 45.85 52 GLU C N 1
ATOM 3150 C CA . GLU C 1 81 ? 57.928 136.818 64.569 1.00 48.11 52 GLU C CA 1
ATOM 3151 C C . GLU C 1 81 ? 57.520 136.686 63.121 1.00 49.10 52 GLU C C 1
ATOM 3152 O O . GLU C 1 81 ? 57.937 135.754 62.430 1.00 49.10 52 GLU C O 1
ATOM 3158 N N . ALA C 1 82 ? 56.675 137.610 62.684 1.00 50.89 53 ALA C N 1
ATOM 3159 C CA . ALA C 1 82 ? 56.234 137.672 61.300 1.00 53.08 53 ALA C CA 1
ATOM 3160 C C . ALA C 1 82 ? 56.744 138.959 60.672 1.00 54.73 53 ALA C C 1
ATOM 3161 O O . ALA C 1 82 ? 56.742 140.016 61.315 1.00 54.94 53 ALA C O 1
ATOM 3163 N N . GLN C 1 83 ? 57.207 138.860 59.427 1.00 56.68 54 GLN C N 1
ATOM 3164 C CA . GLN C 1 83 ? 57.622 140.036 58.661 1.00 58.40 54 GLN C CA 1
ATOM 3165 C C . GLN C 1 83 ? 57.256 139.865 57.193 1.00 59.07 54 GLN C C 1
ATOM 3166 O O . GLN C 1 83 ? 57.388 138.774 56.636 1.00 59.32 54 GLN C O 1
ATOM 3172 N N . GLY C 1 84 ? 56.778 140.947 56.581 1.00 60.02 55 GLY C N 1
ATOM 3173 C CA . GLY C 1 84 ? 56.299 140.903 55.202 1.00 60.72 55 GLY C CA 1
ATOM 3174 C C . GLY C 1 84 ? 55.773 142.238 54.708 1.00 61.31 55 GLY C C 1
ATOM 3175 O O . GLY C 1 84 ? 56.372 142.863 53.826 1.00 61.75 55 GLY C O 1
ATOM 3176 N N . ASP C 1 89 ? 45.226 138.820 53.512 1.00 50.31 60 ASP C N 1
ATOM 3177 C CA . ASP C 1 89 ? 46.398 139.471 54.126 1.00 49.73 60 ASP C CA 1
ATOM 3178 C C . ASP C 1 89 ? 46.496 139.120 55.605 1.00 48.41 60 ASP C C 1
ATOM 3179 O O . ASP C 1 89 ? 47.389 138.357 55.992 1.00 48.53 60 ASP C O 1
ATOM 3184 N N . ASP C 1 90 ? 45.582 139.665 56.424 1.00 46.64 61 ASP C N 1
ATOM 3185 C CA . ASP C 1 90 ? 45.359 139.134 57.775 1.00 44.21 61 ASP C CA 1
ATOM 3186 C C . ASP C 1 90 ? 44.964 137.670 57.648 1.00 42.59 61 ASP C C 1
ATOM 3187 O O . ASP C 1 90 ? 45.301 136.858 58.511 1.00 42.18 61 ASP C O 1
ATOM 3192 N N . HIS C 1 91 ? 44.249 137.346 56.572 1.00 40.77 62 HIS C N 1
ATOM 3193 C CA . HIS C 1 91 ? 43.827 135.973 56.306 1.00 40.32 62 HIS C CA 1
ATOM 3194 C C . HIS C 1 91 ? 45.033 135.057 56.169 1.00 39.76 62 HIS C C 1
ATOM 3195 O O . HIS C 1 91 ? 45.096 134.016 56.834 1.00 38.85 62 HIS C O 1
ATOM 3202 N N . HIS C 1 92 ? 45.977 135.433 55.304 1.00 39.11 63 HIS C N 1
ATOM 3203 C CA . HIS C 1 92 ? 47.152 134.585 55.082 1.00 39.67 63 HIS C CA 1
ATOM 3204 C C . HIS C 1 92 ? 48.024 134.491 56.339 1.00 38.28 63 HIS C C 1
ATOM 3205 O O . HIS C 1 92 ? 48.393 133.391 56.752 1.00 38.29 63 HIS C O 1
ATOM 3212 N N . VAL C 1 93 ? 48.294 135.630 56.973 1.00 37.63 64 VAL C N 1
ATOM 3213 C CA . VAL C 1 93 ? 49.063 135.628 58.233 1.00 36.77 64 VAL C CA 1
ATOM 3214 C C . VAL C 1 93 ? 48.404 134.731 59.294 1.00 35.57 64 VAL C C 1
ATOM 3215 O O . VAL C 1 93 ? 49.060 133.890 59.916 1.00 34.22 64 VAL C O 1
ATOM 3219 N N . THR C 1 94 ? 47.101 134.912 59.487 1.00 33.88 65 THR C N 1
ATOM 3220 C CA . THR C 1 94 ? 46.394 134.201 60.534 1.00 33.34 65 THR C CA 1
ATOM 3221 C C . THR C 1 94 ? 46.427 132.701 60.283 1.00 32.24 65 THR C C 1
ATOM 3222 O O . THR C 1 94 ? 46.743 131.938 61.181 1.00 31.41 65 THR C O 1
ATOM 3226 N N . GLU C 1 95 ? 46.136 132.294 59.052 1.00 32.40 66 GLU C N 1
ATOM 3227 C CA . GLU C 1 95 ? 46.096 130.878 58.706 1.00 32.98 66 GLU C CA 1
ATOM 3228 C C . GLU C 1 95 ? 47.501 130.233 58.779 1.00 32.83 66 GLU C C 1
ATOM 3229 O O . GLU C 1 95 ? 47.638 129.095 59.217 1.00 31.89 66 GLU C O 1
ATOM 3235 N N . ASP C 1 96 ? 48.515 130.971 58.326 1.00 33.11 67 ASP C N 1
ATOM 3236 C CA . ASP C 1 96 ? 49.888 130.458 58.301 1.00 34.13 67 ASP C CA 1
ATOM 3237 C C . ASP C 1 96 ? 50.428 130.229 59.706 1.00 33.11 67 ASP C C 1
ATOM 3238 O O . ASP C 1 96 ? 51.138 129.262 59.951 1.00 33.94 67 ASP C O 1
ATOM 3243 N N . ILE C 1 97 ? 50.076 131.126 60.621 1.00 32.23 68 ILE C N 1
ATOM 3244 C CA . ILE C 1 97 ? 50.424 130.979 62.016 1.00 31.42 68 ILE C CA 1
ATOM 3245 C C . ILE C 1 97 ? 49.723 129.771 62.629 1.00 31.26 68 ILE C C 1
ATOM 3246 O O . ILE C 1 97 ? 50.333 128.979 63.359 1.00 29.78 68 ILE C O 1
ATOM 3251 N N . GLY C 1 98 ? 48.428 129.633 62.337 1.00 30.98 69 GLY C N 1
ATOM 3252 C CA . GLY C 1 98 ? 47.675 128.471 62.815 1.00 30.00 69 GLY C CA 1
ATOM 3253 C C . GLY C 1 98 ? 48.232 127.156 62.310 1.00 29.63 69 GLY C C 1
ATOM 3254 O O . GLY C 1 98 ? 48.317 126.180 63.068 1.00 30.65 69 GLY C O 1
ATOM 3255 N N . ILE C 1 99 ? 48.599 127.101 61.032 1.00 30.00 70 ILE C N 1
ATOM 3256 C CA . ILE C 1 99 ? 49.149 125.860 60.465 1.00 30.51 70 ILE C CA 1
ATOM 3257 C C . ILE C 1 99 ? 50.447 125.427 61.203 1.00 31.23 70 ILE C C 1
ATOM 3258 O O . ILE C 1 99 ? 50.619 124.256 61.567 1.00 31.81 70 ILE C O 1
ATOM 3263 N N . VAL C 1 100 ? 51.331 126.391 61.430 1.00 31.88 71 VAL C N 1
ATOM 3264 C CA . VAL C 1 100 ? 52.642 126.130 62.038 1.00 31.85 71 VAL C CA 1
ATOM 3265 C C . VAL C 1 100 ? 52.480 125.756 63.498 1.00 31.98 71 VAL C C 1
ATOM 3266 O O . VAL C 1 100 ? 53.053 124.760 63.945 1.00 32.46 71 VAL C O 1
ATOM 3270 N N . ILE C 1 101 ? 51.698 126.540 64.242 1.00 31.22 72 ILE C N 1
ATOM 3271 C CA . ILE C 1 101 ? 51.371 126.176 65.616 1.00 30.94 72 ILE C CA 1
ATOM 3272 C C . ILE C 1 101 ? 50.821 124.759 65.686 1.00 30.70 72 ILE C C 1
ATOM 3273 O O . ILE C 1 101 ? 51.220 123.978 66.546 1.00 31.35 72 ILE C O 1
ATOM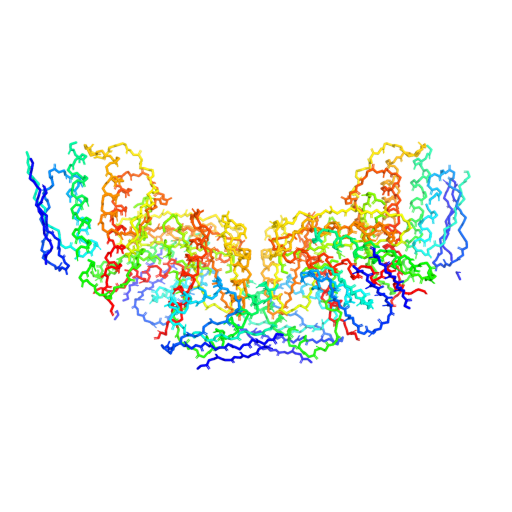 3278 N N . GLY C 1 102 ? 49.906 124.425 64.783 1.00 30.47 73 GLY C N 1
ATOM 3279 C CA . GLY C 1 102 ? 49.380 123.064 64.703 1.00 30.18 73 GLY C CA 1
ATOM 3280 C C . GLY C 1 102 ? 50.451 122.011 64.427 1.00 30.50 73 GLY C C 1
ATOM 3281 O O . GLY C 1 102 ? 50.467 120.969 65.060 1.00 30.19 73 GLY C O 1
ATOM 3282 N N . GLN C 1 103 ? 51.339 122.283 63.477 1.00 31.56 74 GLN C N 1
ATOM 3283 C CA . GLN C 1 103 ? 52.409 121.339 63.108 1.00 32.22 74 GLN C CA 1
ATOM 3284 C C . GLN C 1 103 ? 53.395 121.138 64.275 1.00 32.35 74 GLN C C 1
ATOM 3285 O O . GLN C 1 103 ? 53.829 120.007 64.563 1.00 32.45 74 GLN C O 1
ATOM 3291 N N . LEU C 1 104 ? 53.702 122.233 64.966 1.00 31.98 75 LEU C N 1
ATOM 3292 C CA . LEU C 1 104 ? 54.570 122.190 66.159 1.00 32.31 75 LEU C CA 1
ATOM 3293 C C . LEU C 1 104 ? 53.915 121.507 67.352 1.00 32.74 75 LEU C C 1
ATOM 3294 O O . LEU C 1 104 ? 54.588 120.780 68.092 1.00 32.95 75 LEU C O 1
ATOM 3299 N N . LEU C 1 105 ? 52.603 121.706 67.543 1.00 32.48 76 LEU C N 1
ATOM 3300 C CA . LEU C 1 105 ? 51.878 120.951 68.573 1.00 32.08 76 LEU C CA 1
ATOM 3301 C C . LEU C 1 105 ? 51.974 119.463 68.308 1.00 31.90 76 LEU C C 1
ATOM 3302 O O . LEU C 1 105 ? 52.156 118.664 69.235 1.00 32.92 76 LEU C O 1
ATOM 3307 N N . LEU C 1 106 ? 51.846 119.079 67.048 1.00 31.61 77 LEU C N 1
ATOM 3308 C CA . LEU C 1 106 ? 51.948 117.680 66.694 1.00 32.77 77 LEU C CA 1
ATOM 3309 C C . LEU C 1 106 ? 53.353 117.102 67.021 1.00 33.29 77 LEU C C 1
ATOM 3310 O O . LEU C 1 106 ? 53.454 115.971 67.476 1.00 32.37 77 LEU C O 1
ATOM 3315 N N . GLU C 1 107 ? 54.403 117.892 66.798 1.00 34.55 78 GLU C N 1
ATOM 3316 C CA . GLU C 1 107 ? 55.770 117.490 67.182 1.00 37.06 78 GLU C CA 1
ATOM 3317 C C . GLU C 1 107 ? 55.824 117.228 68.684 1.00 37.83 78 GLU C C 1
ATOM 3318 O O . GLU C 1 107 ? 56.306 116.175 69.128 1.00 38.42 78 GLU C O 1
ATOM 3332 N N . ILE C 1 109 ? 53.301 116.627 70.788 1.00 38.97 80 ILE C N 1
ATOM 3333 C CA . ILE C 1 109 ? 52.443 115.490 71.115 1.00 38.40 80 ILE C CA 1
ATOM 3334 C C . ILE C 1 109 ? 53.136 114.168 70.830 1.00 39.11 80 ILE C C 1
ATOM 3335 O O . ILE C 1 109 ? 53.035 113.220 71.616 1.00 38.26 80 ILE C O 1
ATOM 3340 N N . LYS C 1 110 ? 53.822 114.107 69.695 1.00 40.60 81 LYS C N 1
ATOM 3341 C CA . LYS C 1 110 ? 54.501 112.888 69.287 1.00 42.76 81 LYS C CA 1
ATOM 3342 C C . LYS C 1 110 ? 55.614 112.494 70.255 1.00 43.57 81 LYS C C 1
ATOM 3343 O O . LYS C 1 110 ? 55.861 111.306 70.459 1.00 44.14 81 LYS C O 1
ATOM 3349 N N . ASP C 1 111 ? 56.247 113.486 70.876 1.00 44.79 82 ASP C N 1
ATOM 3350 C CA . ASP C 1 111 ? 57.274 113.218 71.878 1.00 46.04 82 ASP C CA 1
ATOM 3351 C C . ASP C 1 111 ? 56.690 112.784 73.213 1.00 46.94 82 ASP C C 1
ATOM 3352 O O . ASP C 1 111 ? 57.237 111.896 73.862 1.00 47.01 82 ASP C O 1
ATOM 3357 N N . LYS C 1 112 ? 55.583 113.402 73.619 1.00 47.76 83 LYS C N 1
ATOM 3358 C CA . LYS C 1 112 ? 54.931 113.047 74.880 1.00 48.43 83 LYS C CA 1
ATOM 3359 C C . LYS C 1 112 ? 54.465 111.602 74.848 1.00 48.90 83 LYS C C 1
ATOM 3360 O O . LYS C 1 112 ? 53.975 111.111 73.830 1.00 49.22 83 LYS C O 1
ATOM 3366 N N . LYS C 1 113 ? 54.625 110.916 75.970 1.00 49.51 84 LYS C N 1
ATOM 3367 C CA . LYS C 1 113 ? 54.259 109.506 76.045 1.00 50.22 84 LYS C CA 1
ATOM 3368 C C . LYS C 1 113 ? 52.834 109.381 76.592 1.00 50.23 84 LYS C C 1
ATOM 3369 O O . LYS C 1 113 ? 51.865 109.264 75.822 1.00 50.78 84 LYS C O 1
ATOM 3375 N N . HIS C 1 114 ? 52.716 109.426 77.916 1.00 49.53 85 HIS C N 1
ATOM 3376 C CA . HIS C 1 114 ? 51.431 109.371 78.574 1.00 48.88 85 HIS C CA 1
ATOM 3377 C C . HIS C 1 114 ? 50.930 110.792 78.802 1.00 47.07 85 HIS C C 1
ATOM 3378 O O . HIS C 1 114 ? 51.680 111.663 79.265 1.00 46.99 85 HIS C O 1
ATOM 3385 N N . PHE C 1 115 ? 49.668 111.029 78.443 1.00 44.50 86 PHE C N 1
ATOM 3386 C CA . PHE C 1 115 ? 49.031 112.313 78.721 1.00 42.10 86 PHE C CA 1
ATOM 3387 C C . PHE C 1 115 ? 47.538 112.138 78.944 1.00 40.11 86 PHE C C 1
ATOM 3388 O O . PHE C 1 115 ? 46.961 111.121 78.568 1.00 39.50 86 PHE C O 1
ATOM 3396 N N . VAL C 1 116 ? 46.938 113.133 79.578 1.00 37.67 87 VAL C N 1
ATOM 3397 C CA . VAL C 1 116 ? 45.536 113.075 79.988 1.00 36.68 87 VAL C CA 1
ATOM 3398 C C . VAL C 1 116 ? 44.612 112.872 78.772 1.00 35.16 87 VAL C C 1
ATOM 3399 O O . VAL C 1 116 ? 43.622 112.142 78.856 1.00 35.16 87 VAL C O 1
ATOM 3403 N N . ARG C 1 117 ? 44.987 113.473 77.643 1.00 33.97 88 ARG C N 1
ATOM 3404 C CA . ARG C 1 117 ? 44.345 113.271 76.318 1.00 33.10 88 ARG C CA 1
ATOM 3405 C C . ARG C 1 117 ? 43.029 114.046 76.104 1.00 32.09 88 ARG C C 1
ATOM 3406 O O . ARG C 1 117 ? 42.839 114.650 75.049 1.00 31.58 88 ARG C O 1
ATOM 3414 N N . TYR C 1 118 ? 42.136 113.989 77.088 1.00 31.34 89 TYR C N 1
ATOM 3415 C CA . TYR C 1 118 ? 40.827 114.663 77.031 1.00 30.99 89 TYR C CA 1
ATOM 3416 C C . TYR C 1 118 ? 40.817 115.920 77.880 1.00 31.03 89 TYR C C 1
ATOM 3417 O O . TYR C 1 118 ? 41.304 115.917 79.016 1.00 31.05 89 TYR C O 1
ATOM 3426 N N . GLY C 1 119 ? 40.265 117.006 77.337 1.00 30.53 90 GLY C N 1
ATOM 3427 C CA . GLY C 1 119 ? 40.100 118.242 78.104 1.00 29.09 90 GLY C CA 1
ATOM 3428 C C . GLY C 1 119 ? 38.831 118.968 77.693 1.00 29.41 90 GLY C C 1
ATOM 3429 O O . GLY C 1 119 ? 38.509 119.043 76.506 1.00 29.37 90 GLY C O 1
ATOM 3430 N N . THR C 1 120 ? 38.138 119.526 78.676 1.00 28.61 91 THR C N 1
ATOM 3431 C CA . THR C 1 120 ? 36.921 120.299 78.448 1.00 29.04 91 THR C CA 1
ATOM 3432 C C . THR C 1 120 ? 37.024 121.525 79.317 1.00 29.02 91 THR C C 1
ATOM 3433 O O . THR C 1 120 ? 37.438 121.429 80.471 1.00 29.17 91 THR C O 1
ATOM 3445 N N . TYR C 1 122 ? 34.733 125.263 80.170 1.00 27.46 93 TYR C N 1
ATOM 3446 C CA . TYR C 1 122 ? 33.745 126.316 80.014 1.00 26.82 93 TYR C CA 1
ATOM 3447 C C . TYR C 1 122 ? 34.388 127.603 80.496 1.00 26.93 93 TYR C C 1
ATOM 3448 O O . TYR C 1 122 ? 35.018 127.619 81.574 1.00 27.08 93 TYR C O 1
ATOM 3457 N N . ILE C 1 123 ? 34.256 128.657 79.699 1.00 26.54 94 ILE C N 1
ATOM 3458 C CA . ILE C 1 123 ? 34.715 130.006 80.069 1.00 26.96 94 ILE C CA 1
ATOM 3459 C C . ILE C 1 123 ? 33.579 131.027 79.882 1.00 27.53 94 ILE C C 1
ATOM 3460 O O . ILE C 1 123 ? 33.074 131.181 78.760 1.00 27.50 94 ILE C O 1
ATOM 3465 N N . PRO C 1 124 ? 33.191 131.739 80.964 1.00 28.05 95 PRO C N 1
ATOM 3466 C CA . PRO C 1 124 ? 32.249 132.842 80.807 1.00 28.61 95 PRO C CA 1
ATOM 3467 C C . PRO C 1 124 ? 32.991 134.170 80.571 1.00 29.37 95 PRO C C 1
ATOM 3468 O O . PRO C 1 124 ? 34.102 134.366 81.101 1.00 29.27 95 PRO C O 1
ATOM 3480 N N . ASP C 1 126 ? 31.376 137.796 80.801 1.00 28.74 97 ASP C N 1
ATOM 3481 C CA . ASP C 1 126 ? 30.134 138.517 81.020 1.00 28.99 97 ASP C CA 1
ATOM 3482 C C . ASP C 1 126 ? 28.964 137.697 80.453 1.00 28.24 97 ASP C C 1
ATOM 3483 O O . ASP C 1 126 ? 28.725 136.585 80.935 1.00 28.35 97 ASP C O 1
ATOM 3488 N N . GLU C 1 127 ? 28.288 138.229 79.431 1.00 27.82 98 GLU C N 1
ATOM 3489 C CA . GLU C 1 127 ? 27.128 137.599 78.786 1.00 27.40 98 GLU C CA 1
ATOM 3490 C C . GLU C 1 127 ? 27.447 136.303 78.040 1.00 26.88 98 GLU C C 1
ATOM 3491 O O . GLU C 1 127 ? 26.567 135.463 77.858 1.00 25.77 98 GLU C O 1
ATOM 3497 N N . THR C 1 128 ? 28.706 136.155 77.619 1.00 25.27 99 THR C N 1
ATOM 3498 C CA . THR C 1 128 ? 29.124 135.039 76.789 1.00 25.56 99 THR C CA 1
ATOM 3499 C C . THR C 1 128 ? 29.458 133.801 77.623 1.00 25.77 99 THR C C 1
ATOM 3500 O O . THR C 1 128 ? 30.027 133.890 78.713 1.00 26.17 99 THR C O 1
ATOM 3504 N N . LEU C 1 129 ? 29.104 132.638 77.103 1.00 25.65 100 LEU C N 1
ATOM 3505 C CA . LEU C 1 129 ? 29.608 131.403 77.664 1.00 24.71 100 LEU C CA 1
ATOM 3506 C C . LEU C 1 129 ? 30.085 130.496 76.520 1.00 24.70 100 LEU C C 1
ATOM 3507 O O . LEU C 1 129 ? 29.323 130.181 75.611 1.00 23.78 100 LEU C O 1
ATOM 3512 N N . ALA C 1 130 ? 31.343 130.070 76.568 1.00 24.28 101 ALA C N 1
ATOM 3513 C CA . ALA C 1 130 ? 31.833 129.141 75.558 1.00 24.70 101 ALA C CA 1
ATOM 3514 C C . ALA C 1 130 ? 32.251 127.832 76.184 1.00 24.77 101 ALA C C 1
ATOM 3515 O O . ALA C 1 130 ? 32.711 127.811 77.334 1.00 25.61 101 ALA C O 1
ATOM 3517 N N . ARG C 1 131 ? 32.080 126.743 75.435 1.00 24.12 102 ARG C N 1
ATOM 3518 C CA . ARG C 1 131 ? 32.606 125.445 75.819 1.00 24.13 102 ARG C CA 1
ATOM 3519 C C . ARG C 1 131 ? 33.526 124.918 74.715 1.00 23.75 102 ARG C C 1
ATOM 3520 O O . ARG C 1 131 ? 33.183 124.975 73.537 1.00 22.74 102 ARG C O 1
ATOM 3528 N N . VAL C 1 132 ? 34.698 124.410 75.097 1.00 22.61 103 VAL C N 1
ATOM 3529 C CA . VAL C 1 132 ? 35.579 123.792 74.118 1.00 23.06 103 VAL C CA 1
ATOM 3530 C C . VAL C 1 132 ? 35.982 122.447 74.664 1.00 23.67 103 VAL C C 1
ATOM 3531 O O . VAL C 1 132 ? 36.346 122.326 75.839 1.00 24.70 103 VAL C O 1
ATOM 3535 N N . VAL C 1 133 ? 35.853 121.437 73.817 1.00 23.97 104 VAL C N 1
ATOM 3536 C CA . VAL C 1 133 ? 36.212 120.066 74.136 1.00 23.57 104 VAL C CA 1
ATOM 3537 C C . VAL C 1 133 ? 37.360 119.685 73.205 1.00 24.63 104 VAL C C 1
ATOM 3538 O O . VAL C 1 133 ? 37.257 119.826 71.999 1.00 24.24 104 VAL C O 1
ATOM 3542 N N . VAL C 1 134 ? 38.468 119.230 73.780 1.00 25.83 105 VAL C N 1
ATOM 3543 C CA . VAL C 1 134 ? 39.644 118.828 72.985 1.00 26.40 105 VAL C CA 1
ATOM 3544 C C . VAL C 1 134 ? 39.965 117.355 73.258 1.00 27.76 105 VAL C C 1
ATOM 3545 O O . VAL C 1 134 ? 39.993 116.922 74.426 1.00 27.36 105 VAL C O 1
ATOM 3549 N N . ASP C 1 135 ? 40.155 116.581 72.186 1.00 28.08 106 ASP C N 1
ATOM 3550 C CA . ASP C 1 135 ? 40.690 115.223 72.289 1.00 29.02 106 ASP C CA 1
ATOM 3551 C C . ASP C 1 135 ? 41.961 115.130 71.432 1.00 29.46 106 ASP C C 1
ATOM 3552 O O . ASP C 1 135 ? 41.908 115.297 70.208 1.00 28.09 106 ASP C O 1
ATOM 3557 N N . ILE C 1 136 ? 43.098 114.887 72.085 1.00 29.92 107 ILE C N 1
ATOM 3558 C CA . ILE C 1 136 ? 44.358 114.580 71.360 1.00 30.85 107 ILE C CA 1
ATOM 3559 C C . ILE C 1 136 ? 44.243 113.142 70.849 1.00 30.73 107 ILE C C 1
ATOM 3560 O O . ILE C 1 136 ? 44.714 112.192 71.479 1.00 31.24 107 ILE C O 1
ATOM 3565 N N . SER C 1 137 ? 43.576 112.992 69.713 1.00 30.49 108 SER C N 1
ATOM 3566 C CA . SER C 1 137 ? 43.117 111.701 69.269 1.00 30.47 108 SER C CA 1
ATOM 3567 C C . SER C 1 137 ? 43.932 111.151 68.115 1.00 30.79 108 SER C C 1
ATOM 3568 O O . SER C 1 137 ? 43.917 109.946 67.890 1.00 30.50 108 SER C O 1
ATOM 3571 N N . GLY C 1 138 ? 44.593 112.041 67.375 1.00 30.74 109 GLY C N 1
ATOM 3572 C CA . GLY C 1 138 ? 45.237 111.690 66.104 1.00 31.53 109 GLY C CA 1
ATOM 3573 C C . GLY C 1 138 ? 44.279 111.699 64.906 1.00 32.12 109 GLY C C 1
ATOM 3574 O O . GLY C 1 138 ? 44.694 111.445 63.771 1.00 32.23 109 GLY C O 1
ATOM 3575 N N . ARG C 1 139 ? 43.002 111.981 65.161 1.00 31.64 110 ARG C N 1
ATOM 3576 C CA . ARG C 1 139 ? 41.996 112.125 64.100 1.00 32.57 110 ARG C CA 1
ATOM 3577 C C . ARG C 1 139 ? 41.648 113.607 63.907 1.00 31.08 110 ARG C C 1
ATOM 3578 O O . ARG C 1 139 ? 40.917 114.179 64.717 1.00 31.98 110 ARG C O 1
ATOM 3586 N N . PRO C 1 140 ? 42.172 114.242 62.847 1.00 30.00 111 PRO C N 1
ATOM 3587 C CA . PRO C 1 140 ? 41.976 115.686 62.680 1.00 29.14 111 PRO C CA 1
ATOM 3588 C C . PRO C 1 140 ? 40.517 116.008 62.371 1.00 28.57 111 PRO C C 1
ATOM 3589 O O . PRO C 1 140 ? 39.997 115.551 61.353 1.00 28.36 111 PRO C O 1
ATOM 3593 N N . TYR C 1 141 ? 39.864 116.761 63.257 1.00 27.79 112 TYR C N 1
ATOM 3594 C CA . TYR C 1 141 ? 38.441 117.100 63.101 1.00 27.42 112 TYR C CA 1
ATOM 3595 C C . TYR C 1 141 ? 38.079 118.315 63.938 1.00 26.64 112 TYR C C 1
ATOM 3596 O O . TYR C 1 141 ? 38.319 118.331 65.141 1.00 26.72 112 TYR C O 1
ATOM 3605 N N . LEU C 1 142 ? 37.492 119.330 63.305 1.00 25.44 113 LEU C N 1
ATOM 3606 C CA . LEU C 1 142 ? 36.951 120.480 64.032 1.00 24.48 113 LEU C CA 1
ATOM 3607 C C . LEU C 1 142 ? 35.453 120.637 63.791 1.00 24.67 113 LEU C C 1
ATOM 3608 O O . LEU C 1 142 ? 35.012 120.740 62.648 1.00 24.03 113 LEU C O 1
ATOM 3613 N N . SER C 1 143 ? 34.689 120.677 64.877 1.00 24.85 114 SER C N 1
ATOM 3614 C CA . SER C 1 143 ? 33.297 121.117 64.825 1.00 24.83 114 SER C CA 1
ATOM 3615 C C . SER C 1 143 ? 33.225 122.516 65.427 1.00 24.27 114 SER C C 1
ATOM 3616 O O . SER C 1 143 ? 33.400 122.688 66.625 1.00 23.49 114 SER C O 1
ATOM 3619 N N . PHE C 1 144 ? 32.998 123.519 64.589 1.00 24.17 115 PHE C N 1
ATOM 3620 C CA . PHE C 1 144 ? 33.044 124.901 65.030 1.00 24.93 115 PHE C CA 1
ATOM 3621 C C . PHE C 1 144 ? 31.631 125.456 65.003 1.00 25.85 115 PHE C C 1
ATOM 3622 O O . PHE C 1 144 ? 31.058 125.634 63.920 1.00 25.97 115 PHE C O 1
ATOM 3630 N N . ASN C 1 145 ? 31.079 125.727 66.181 1.00 26.13 116 ASN C N 1
ATOM 3631 C CA . ASN C 1 145 ? 29.666 126.087 66.320 1.00 26.56 116 ASN C CA 1
ATOM 3632 C C . ASN C 1 145 ? 29.536 127.400 67.079 1.00 27.11 116 ASN C C 1
ATOM 3633 O O . ASN C 1 145 ? 29.295 127.431 68.291 1.00 27.44 116 ASN C O 1
ATOM 3638 N N . ALA C 1 146 ? 29.722 128.491 66.370 1.00 27.31 117 ALA C N 1
ATOM 3639 C CA . ALA C 1 146 ? 29.750 129.782 67.034 1.00 28.98 117 ALA C CA 1
ATOM 3640 C C . ALA C 1 146 ? 29.402 130.842 66.020 1.00 29.76 117 ALA C C 1
ATOM 3641 O O . ALA C 1 146 ? 30.178 131.080 65.107 1.00 31.89 117 ALA C O 1
ATOM 3643 N N . SER C 1 147 ? 28.242 131.470 66.171 1.00 29.86 118 SER C N 1
ATOM 3644 C CA . SER C 1 147 ? 27.850 132.546 65.297 1.00 30.58 118 SER C CA 1
ATOM 3645 C C . SER C 1 147 ? 28.244 133.859 65.937 1.00 29.68 118 SER C C 1
ATOM 3646 O O . SER C 1 147 ? 27.588 134.315 66.871 1.00 30.12 118 SER C O 1
ATOM 3649 N N . LEU C 1 148 ? 29.301 134.471 65.426 1.00 27.98 119 LEU C N 1
ATOM 3650 C CA . LEU C 1 148 ? 29.871 135.649 66.076 1.00 27.86 119 LEU C CA 1
ATOM 3651 C C . LEU C 1 148 ? 29.027 136.865 65.751 1.00 27.19 119 LEU C C 1
ATOM 3652 O O . LEU C 1 148 ? 28.503 136.962 64.653 1.00 27.40 119 LEU C O 1
ATOM 3657 N N . SER C 1 149 ? 28.913 137.791 66.696 1.00 26.93 120 SER C N 1
ATOM 3658 C CA . SER C 1 149 ? 27.914 138.858 66.604 1.00 26.47 120 SER C CA 1
ATOM 3659 C C . SER C 1 149 ? 28.227 139.975 65.598 1.00 25.99 120 SER C C 1
ATOM 3660 O O . SER C 1 149 ? 27.315 140.626 65.120 1.00 26.23 120 SER C O 1
ATOM 3663 N N . LYS C 1 150 ? 29.498 140.205 65.268 1.00 25.48 121 LYS C N 1
ATOM 3664 C CA . LYS C 1 150 ? 29.841 141.324 64.387 1.00 24.21 121 LYS C CA 1
ATOM 3665 C C . LYS C 1 150 ? 30.829 140.861 63.331 1.00 25.07 121 LYS C C 1
ATOM 3666 O O . LYS C 1 150 ? 31.550 139.895 63.554 1.00 26.24 121 LYS C O 1
ATOM 3672 N N . GLU C 1 151 ? 30.883 141.556 62.202 1.00 24.47 122 GLU C N 1
ATOM 3673 C CA . GLU C 1 151 ? 31.784 141.167 61.116 1.00 25.06 122 GLU C CA 1
ATOM 3674 C C . GLU C 1 151 ? 33.246 141.534 61.439 1.00 25.36 122 GLU C C 1
ATOM 3675 O O . GLU C 1 151 ? 34.181 140.900 60.933 1.00 24.85 122 GLU C O 1
ATOM 3681 N N . LYS C 1 152 ? 33.430 142.543 62.293 1.00 26.15 123 LYS C N 1
ATOM 3682 C CA . LYS C 1 152 ? 34.770 142.997 62.689 1.00 27.67 123 LYS C CA 1
ATOM 3683 C C . LYS C 1 152 ? 34.882 143.258 64.177 1.00 27.44 123 LYS C C 1
ATOM 3684 O O . LYS C 1 152 ? 33.921 143.713 64.810 1.00 27.14 123 LYS C O 1
ATOM 3690 N N . VAL C 1 153 ? 36.066 142.986 64.720 1.00 27.54 124 VAL C N 1
ATOM 3691 C CA . VAL C 1 153 ? 36.475 143.570 66.008 1.00 28.27 124 VAL C CA 1
ATOM 3692 C C . VAL C 1 153 ? 37.669 144.479 65.720 1.00 28.40 124 VAL C C 1
ATOM 3693 O O . VAL C 1 153 ? 38.717 144.014 65.291 1.00 28.03 124 VAL C O 1
ATOM 3697 N N . GLY C 1 154 ? 37.481 145.781 65.901 1.00 28.61 125 GLY C N 1
ATOM 3698 C CA . GLY C 1 154 ? 38.422 146.763 65.357 1.00 28.77 125 GLY C CA 1
ATOM 3699 C C . GLY C 1 154 ? 38.553 146.588 63.847 1.00 28.83 125 GLY C C 1
ATOM 3700 O O . GLY C 1 154 ? 37.556 146.642 63.114 1.00 28.49 125 GLY C O 1
ATOM 3701 N N . THR C 1 155 ? 39.781 146.353 63.387 1.00 28.40 126 THR C N 1
ATOM 3702 C CA . THR C 1 155 ? 40.071 146.127 61.984 1.00 29.26 126 THR C CA 1
ATOM 3703 C C . THR C 1 155 ? 40.122 144.630 61.651 1.00 29.27 126 THR C C 1
ATOM 3704 O O . THR C 1 155 ? 40.300 144.265 60.484 1.00 30.51 126 THR C O 1
ATOM 3708 N N . PHE C 1 156 ? 40.004 143.776 62.665 1.00 28.33 127 PHE C N 1
ATOM 3709 C CA . PHE C 1 156 ? 40.182 142.328 62.504 1.00 28.29 127 PHE C CA 1
ATOM 3710 C C . PHE C 1 156 ? 38.906 141.652 61.995 1.00 27.59 127 PHE C C 1
ATOM 3711 O O . PHE C 1 156 ? 37.876 141.738 62.660 1.00 26.48 127 PHE C O 1
ATOM 3719 N N . ASP C 1 157 ? 38.998 140.958 60.854 1.00 27.14 128 ASP C N 1
ATOM 3720 C CA . ASP C 1 157 ? 37.858 140.187 60.313 1.00 27.02 128 ASP C CA 1
ATOM 3721 C C . ASP C 1 157 ? 37.554 138.967 61.177 1.00 26.17 128 ASP C C 1
ATOM 3722 O O . ASP C 1 157 ? 38.329 138.032 61.299 1.00 24.44 128 ASP C O 1
ATOM 3727 N N . THR C 1 158 ? 36.357 138.980 61.723 1.00 24.99 129 THR C N 1
ATOM 3728 C CA . THR C 1 158 ? 35.876 138.004 62.668 1.00 24.79 129 THR C CA 1
ATOM 3729 C C . THR C 1 158 ? 35.795 136.563 62.062 1.00 24.38 129 THR C C 1
ATOM 3730 O O . THR C 1 158 ? 35.953 135.549 62.779 1.00 23.35 129 THR C O 1
ATOM 3734 N N . GLU C 1 159 ? 35.633 136.468 60.742 1.00 23.88 130 GLU C N 1
ATOM 3735 C CA . GLU C 1 159 ? 35.624 135.155 60.064 1.00 24.76 130 GLU C CA 1
ATOM 3736 C C . GLU C 1 159 ? 36.987 134.446 60.159 1.00 25.56 130 GLU C C 1
ATOM 3737 O O . GLU C 1 159 ? 37.094 133.225 59.966 1.00 24.79 130 GLU C O 1
ATOM 3743 N N . LEU C 1 160 ? 38.016 135.214 60.516 1.00 25.38 131 LEU C N 1
ATOM 3744 C CA . LEU C 1 160 ? 39.372 134.666 60.694 1.00 26.49 131 LEU C CA 1
ATOM 3745 C C . LEU C 1 160 ? 39.489 133.724 61.878 1.00 26.51 131 LEU C C 1
ATOM 3746 O O . LEU C 1 160 ? 40.360 132.870 61.906 1.00 27.22 131 LEU C O 1
ATOM 3751 N N . VAL C 1 161 ? 38.603 133.868 62.856 1.00 26.46 132 VAL C N 1
ATOM 3752 C CA . VAL C 1 161 ? 38.647 133.024 64.051 1.00 26.37 132 VAL C CA 1
ATOM 3753 C C . VAL C 1 161 ? 38.499 131.543 63.721 1.00 26.29 132 VAL C C 1
ATOM 3754 O O . VAL C 1 161 ? 39.342 130.731 64.094 1.00 25.82 132 VAL C O 1
ATOM 3758 N N . GLU C 1 162 ? 37.442 131.183 62.993 1.00 25.85 133 GLU C N 1
ATOM 3759 C CA . GLU C 1 162 ? 37.281 129.797 62.533 1.00 26.13 133 GLU C CA 1
ATOM 3760 C C . GLU C 1 162 ? 38.456 129.316 61.675 1.00 26.15 133 GLU C C 1
ATOM 3761 O O . GLU C 1 162 ? 38.866 128.156 61.781 1.00 26.21 133 GLU C O 1
ATOM 3767 N N . GLU C 1 163 ? 38.992 130.197 60.824 1.00 26.02 134 GLU C N 1
ATOM 3768 C CA . GLU C 1 163 ? 40.123 129.812 59.953 1.00 26.59 134 GLU C CA 1
ATOM 3769 C C . GLU C 1 163 ? 41.356 129.465 60.789 1.00 25.92 134 GLU C C 1
ATOM 3770 O O . GLU C 1 163 ? 42.081 128.526 60.463 1.00 25.58 134 GLU C O 1
ATOM 3776 N N . PHE C 1 164 ? 41.588 130.239 61.846 1.00 25.87 135 PHE C N 1
ATOM 3777 C CA . PHE C 1 164 ? 42.705 129.966 62.750 1.00 26.09 135 PHE C CA 1
ATOM 3778 C C . PHE C 1 164 ? 42.541 128.612 63.414 1.00 26.08 135 PHE C C 1
ATOM 3779 O O . PHE C 1 164 ? 43.456 127.786 63.406 1.00 26.33 135 PHE C O 1
ATOM 3787 N N . PHE C 1 165 ? 41.364 128.369 63.988 1.00 25.44 136 PHE C N 1
ATOM 3788 C CA . PHE C 1 165 ? 41.136 127.122 64.697 1.00 25.63 136 PHE C CA 1
ATOM 3789 C C . PHE C 1 165 ? 41.179 125.898 63.811 1.00 25.93 136 PHE C C 1
ATOM 3790 O O . PHE C 1 165 ? 41.706 124.876 64.230 1.00 25.92 136 PHE C O 1
ATOM 3798 N N A ARG C 1 166 ? 40.646 125.968 62.592 0.50 26.21 137 ARG C N 1
ATOM 3799 N N B ARG C 1 166 ? 40.641 126.012 62.597 0.50 26.32 137 ARG C N 1
ATOM 3800 C CA A ARG C 1 166 ? 40.800 124.813 61.694 0.50 26.72 137 ARG C CA 1
ATOM 3801 C CA B ARG C 1 166 ? 40.745 124.951 61.587 0.50 26.92 137 ARG C CA 1
ATOM 3802 C C A ARG C 1 166 ? 42.280 124.554 61.375 0.50 26.90 137 ARG C C 1
ATOM 3803 C C B ARG C 1 166 ? 42.214 124.593 61.285 0.50 27.07 137 ARG C C 1
ATOM 3804 O O A ARG C 1 166 ? 42.722 123.411 61.400 0.50 27.15 137 ARG C O 1
ATOM 3805 O O B ARG C 1 166 ? 42.581 123.425 61.238 0.50 27.34 137 ARG C O 1
ATOM 3820 N N . ALA C 1 167 ? 43.044 125.612 61.113 1.00 27.43 138 ALA C N 1
ATOM 3821 C CA . ALA C 1 167 ? 44.478 125.434 60.820 1.00 27.85 138 ALA C CA 1
ATOM 3822 C C . ALA C 1 167 ? 45.199 124.698 61.977 1.00 27.65 138 ALA C C 1
ATOM 3823 O O . ALA C 1 167 ? 45.911 123.724 61.749 1.00 28.49 138 ALA C O 1
ATOM 3825 N N . VAL C 1 168 ? 44.967 125.123 63.213 1.00 28.58 139 VAL C N 1
ATOM 3826 C CA . VAL C 1 168 ? 45.641 124.516 64.382 1.00 28.45 139 VAL C CA 1
ATOM 3827 C C . VAL C 1 168 ? 45.194 123.072 64.601 1.00 29.02 139 VAL C C 1
ATOM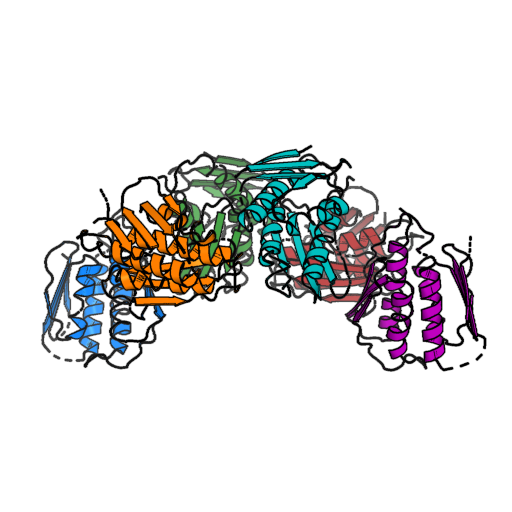 3828 O O . VAL C 1 168 ? 46.016 122.138 64.703 1.00 29.20 139 VAL C O 1
ATOM 3832 N N . VAL C 1 169 ? 43.879 122.895 64.699 1.00 27.58 140 VAL C N 1
ATOM 3833 C CA . VAL C 1 169 ? 43.283 121.610 65.027 1.00 27.19 140 VAL C CA 1
ATOM 3834 C C . VAL C 1 169 ? 43.584 120.530 63.991 1.00 27.59 140 VAL C C 1
ATOM 3835 O O . VAL C 1 169 ? 43.919 119.384 64.346 1.00 27.71 140 VAL C O 1
ATOM 3839 N N . ILE C 1 170 ? 43.426 120.867 62.715 1.00 27.59 141 ILE C N 1
ATOM 3840 C CA . ILE C 1 170 ? 43.642 119.862 61.674 1.00 28.31 141 ILE C CA 1
ATOM 3841 C C . ILE C 1 170 ? 45.124 119.472 61.631 1.00 28.55 141 ILE C C 1
ATOM 3842 O O . ILE C 1 170 ? 45.458 118.301 61.466 1.00 29.46 141 ILE C O 1
ATOM 3847 N N . ASN C 1 171 ? 45.997 120.460 61.790 1.00 28.89 142 ASN C N 1
ATOM 3848 C CA . ASN C 1 171 ? 47.425 120.206 61.643 1.00 29.68 142 ASN C CA 1
ATOM 3849 C C . ASN C 1 171 ? 48.080 119.558 62.873 1.00 29.65 142 ASN C C 1
ATOM 3850 O O . ASN C 1 171 ? 49.104 118.865 62.747 1.00 30.03 142 ASN C O 1
ATOM 3855 N N . ALA C 1 172 ? 47.456 119.751 64.042 1.00 29.02 143 ALA C N 1
ATOM 3856 C CA . ALA C 1 172 ? 47.873 119.118 65.294 1.00 28.52 143 ALA C CA 1
ATOM 3857 C C . ALA C 1 172 ? 47.273 117.738 65.479 1.00 29.07 143 ALA C C 1
ATOM 3858 O O . ALA C 1 172 ? 47.639 117.020 66.419 1.00 29.87 143 ALA C O 1
ATOM 3860 N N . ARG C 1 173 ? 46.365 117.367 64.571 1.00 29.05 144 ARG C N 1
ATOM 3861 C CA . ARG C 1 173 ? 45.630 116.092 64.607 1.00 28.24 144 ARG C CA 1
ATOM 3862 C C . ARG C 1 173 ? 44.798 115.916 65.884 1.00 27.84 144 ARG C C 1
ATOM 3863 O O . ARG C 1 173 ? 44.808 114.853 66.534 1.00 27.45 144 ARG C O 1
ATOM 3871 N N . LEU C 1 174 ? 44.077 116.979 66.233 1.00 27.40 145 LEU C N 1
ATOM 3872 C CA . LEU C 1 174 ? 43.156 116.977 67.364 1.00 26.85 145 LEU C CA 1
ATOM 3873 C C . LEU C 1 174 ? 41.728 116.812 66.877 1.00 26.63 145 LEU C C 1
ATOM 3874 O O . LEU C 1 174 ? 41.410 117.201 65.752 1.00 25.05 145 LEU C O 1
ATOM 3879 N N . THR C 1 175 ? 40.879 116.233 67.725 1.00 27.24 146 THR C N 1
ATOM 3880 C CA . THR C 1 175 ? 39.449 116.323 67.532 1.00 28.17 146 THR C CA 1
ATOM 3881 C C . THR C 1 175 ? 39.010 117.418 68.504 1.00 28.54 146 THR C C 1
ATOM 3882 O O . THR C 1 175 ? 39.237 117.287 69.707 1.00 28.59 146 THR C O 1
ATOM 3886 N N . THR C 1 176 ? 38.449 118.519 67.990 1.00 28.14 147 THR C N 1
ATOM 3887 C CA . THR C 1 176 ? 37.879 119.561 68.870 1.00 27.71 147 THR C CA 1
ATOM 3888 C C . THR C 1 176 ? 36.485 120.100 68.482 1.00 27.44 147 THR C C 1
ATOM 3889 O O . THR C 1 176 ? 36.175 120.279 67.314 1.00 26.11 147 THR C O 1
ATOM 3893 N N . HIS C 1 177 ? 35.649 120.286 69.507 1.00 26.65 148 HIS C N 1
ATOM 3894 C CA . HIS C 1 177 ? 34.319 120.876 69.345 1.00 24.63 148 HIS C CA 1
ATOM 3895 C C . HIS C 1 177 ? 34.353 122.196 70.074 1.00 24.43 148 HIS C C 1
ATOM 3896 O O . HIS C 1 177 ? 34.667 122.251 71.269 1.00 24.35 148 HIS C O 1
ATOM 3903 N N . ILE C 1 178 ? 34.067 123.263 69.340 1.00 23.15 149 ILE C N 1
ATOM 3904 C CA . ILE C 1 178 ? 33.959 124.603 69.916 1.00 23.40 149 ILE C CA 1
ATOM 3905 C C . ILE C 1 178 ? 32.489 125.017 69.861 1.00 24.32 149 ILE C C 1
ATOM 3906 O O . ILE C 1 178 ? 31.863 124.929 68.797 1.00 24.38 149 ILE C O 1
ATOM 3911 N N . ASP C 1 179 ? 31.951 125.464 70.987 1.00 25.06 150 ASP C N 1
ATOM 3912 C CA . ASP C 1 179 ? 30.528 125.798 71.094 1.00 26.22 150 ASP C CA 1
ATOM 3913 C C . ASP C 1 179 ? 30.357 127.137 71.821 1.00 26.91 150 ASP C C 1
ATOM 3914 O O . ASP C 1 179 ? 30.785 127.281 72.970 1.00 27.04 150 ASP C O 1
ATOM 3919 N N . LEU C 1 180 ? 29.769 128.121 71.147 1.00 27.23 151 LEU C N 1
ATOM 3920 C CA . LEU C 1 180 ? 29.315 129.322 71.827 1.00 28.08 151 LEU C CA 1
ATOM 3921 C C . LEU C 1 180 ? 27.963 129.002 72.396 1.00 28.21 151 LEU C C 1
ATOM 3922 O O . LEU C 1 180 ? 26.998 128.844 71.645 1.00 29.06 151 LEU C O 1
ATOM 3927 N N . ILE C 1 181 ? 27.872 128.868 73.710 1.00 27.90 152 ILE C N 1
ATOM 3928 C CA . ILE C 1 181 ? 26.588 128.522 74.319 1.00 27.51 152 ILE C CA 1
ATOM 3929 C C . ILE C 1 181 ? 25.648 129.730 74.324 1.00 26.86 152 ILE C C 1
ATOM 3930 O O . ILE C 1 181 ? 24.481 129.620 73.965 1.00 25.74 152 ILE C O 1
ATOM 3935 N N . ARG C 1 182 ? 26.189 130.893 74.671 1.00 25.63 153 ARG C N 1
ATOM 3936 C CA . ARG C 1 182 ? 25.469 132.142 74.483 1.00 25.60 153 ARG C CA 1
ATOM 3937 C C . ARG C 1 182 ? 26.512 133.210 74.206 1.00 25.35 153 ARG C C 1
ATOM 3938 O O . ARG C 1 182 ? 27.683 133.016 74.527 1.00 24.42 153 ARG C O 1
ATOM 3946 N N . GLY C 1 183 ? 26.120 134.292 73.544 1.00 25.60 154 GLY C N 1
ATOM 3947 C CA . GLY C 1 183 ? 27.069 135.363 73.251 1.00 26.21 154 GLY C CA 1
ATOM 3948 C C . GLY C 1 183 ? 26.419 136.721 73.369 1.00 26.52 154 GLY C C 1
ATOM 3949 O O . GLY C 1 183 ? 25.452 136.887 74.102 1.00 27.00 154 GLY C O 1
ATOM 3950 N N . GLY C 1 184 ? 26.946 137.695 72.636 1.00 26.19 155 GLY C N 1
ATOM 3951 C CA . GLY C 1 184 ? 26.404 139.054 72.674 1.00 26.53 155 GLY C CA 1
ATOM 3952 C C . GLY C 1 184 ? 27.423 140.064 72.191 1.00 25.65 155 GLY C C 1
ATOM 3953 O O . GLY C 1 184 ? 27.166 140.812 71.249 1.00 25.97 155 GLY C O 1
ATOM 3954 N N . ASN C 1 185 ? 28.583 140.072 72.840 1.00 25.30 156 ASN C N 1
ATOM 3955 C CA . ASN C 1 185 ? 29.665 140.985 72.485 1.00 25.49 156 ASN C CA 1
ATOM 3956 C C . ASN C 1 185 ? 30.769 140.178 71.812 1.00 24.72 156 ASN C C 1
ATOM 3957 O O . ASN C 1 185 ? 31.210 139.175 72.352 1.00 24.73 156 ASN C O 1
ATOM 3962 N N . THR C 1 186 ? 31.184 140.618 70.630 1.00 24.99 157 THR C N 1
ATOM 3963 C CA . THR C 1 186 ? 32.027 139.822 69.750 1.00 24.53 157 THR C CA 1
ATOM 3964 C C . THR C 1 186 ? 33.439 139.599 70.328 1.00 24.54 157 THR C C 1
ATOM 3965 O O . THR C 1 186 ? 34.009 138.527 70.194 1.00 24.43 157 THR C O 1
ATOM 3969 N N . HIS C 1 187 ? 33.995 140.616 70.972 1.00 25.47 158 HIS C N 1
ATOM 3970 C CA . HIS C 1 187 ? 35.313 140.483 71.613 1.00 25.50 158 HIS C CA 1
ATOM 3971 C C . HIS C 1 187 ? 35.230 139.414 72.692 1.00 25.18 158 HIS C C 1
ATOM 3972 O O . HIS C 1 187 ? 36.104 138.558 72.801 1.00 25.34 158 HIS C O 1
ATOM 3979 N N . HIS C 1 188 ? 34.159 139.457 73.484 1.00 24.98 159 HIS C N 1
ATOM 3980 C CA . HIS C 1 188 ? 33.944 138.453 74.522 1.00 25.19 159 HIS C CA 1
ATOM 3981 C C . HIS C 1 188 ? 33.810 137.055 73.973 1.00 24.72 159 HIS C C 1
ATOM 3982 O O . HIS C 1 188 ? 34.379 136.119 74.531 1.00 23.82 159 HIS C O 1
ATOM 3989 N N . GLU C 1 189 ? 33.037 136.916 72.888 1.00 24.94 160 GLU C N 1
ATOM 3990 C CA . GLU C 1 189 ? 32.840 135.620 72.216 1.00 24.25 160 GLU C CA 1
ATOM 3991 C C . GLU C 1 189 ? 34.178 134.981 71.814 1.00 24.28 160 GLU C C 1
ATOM 3992 O O . GLU C 1 189 ? 34.440 133.825 72.119 1.00 24.17 160 GLU C O 1
ATOM 3998 N N . ILE C 1 190 ? 35.014 135.741 71.126 1.00 24.89 161 ILE C N 1
ATOM 3999 C CA . ILE C 1 190 ? 36.299 135.245 70.616 1.00 24.76 161 ILE C CA 1
ATOM 4000 C C . ILE C 1 190 ? 37.294 134.964 71.773 1.00 25.57 161 ILE C C 1
ATOM 4001 O O . ILE C 1 190 ? 37.963 133.921 71.825 1.00 25.49 161 ILE C O 1
ATOM 4006 N N . GLU C 1 191 ? 37.363 135.904 72.707 1.00 26.39 162 GLU C N 1
ATOM 4007 C CA . GLU C 1 191 ? 38.174 135.747 73.905 1.00 26.88 162 GLU C CA 1
ATOM 4008 C C . GLU C 1 191 ? 37.778 134.517 74.702 1.00 26.12 162 GLU C C 1
ATOM 4009 O O . GLU C 1 191 ? 38.638 133.745 75.078 1.00 26.35 162 GLU C O 1
ATOM 4015 N N . ALA C 1 192 ? 36.481 134.316 74.961 1.00 25.86 163 ALA C N 1
ATOM 4016 C CA . ALA C 1 192 ? 36.024 133.109 75.672 1.00 25.11 163 ALA C CA 1
ATOM 4017 C C . ALA C 1 192 ? 36.423 131.828 74.933 1.00 25.43 163 ALA C C 1
ATOM 4018 O O . ALA C 1 192 ? 36.831 130.834 75.548 1.00 25.84 163 ALA C O 1
ATOM 4020 N N . ILE C 1 193 ? 36.257 131.833 73.611 1.00 24.86 164 ILE C N 1
ATOM 4021 C CA . ILE C 1 193 ? 36.639 130.686 72.791 1.00 24.77 164 ILE C CA 1
ATOM 4022 C C . ILE C 1 193 ? 38.154 130.383 72.899 1.00 24.96 164 ILE C C 1
ATOM 4023 O O . ILE C 1 193 ? 38.566 129.231 73.033 1.00 24.25 164 ILE C O 1
ATOM 4028 N N . PHE C 1 194 ? 38.963 131.423 72.795 1.00 25.47 165 PHE C N 1
ATOM 4029 C CA . PHE C 1 194 ? 40.418 131.256 72.887 1.00 26.59 165 PHE C CA 1
ATOM 4030 C C . PHE C 1 194 ? 40.861 130.764 74.252 1.00 26.12 165 PHE C C 1
ATOM 4031 O O . PHE C 1 194 ? 41.714 129.891 74.323 1.00 26.66 165 PHE C O 1
ATOM 4039 N N . LYS C 1 195 ? 40.286 131.322 75.316 1.00 26.40 166 LYS C N 1
ATOM 4040 C CA . LYS C 1 195 ? 40.573 130.870 76.684 1.00 27.13 166 LYS C CA 1
ATOM 4041 C C . LYS C 1 195 ? 40.174 129.435 76.921 1.00 27.20 166 LYS C C 1
ATOM 4042 O O . LYS C 1 195 ? 40.947 128.651 77.497 1.00 26.38 166 LYS C O 1
ATOM 4048 N N . ALA C 1 196 ? 38.957 129.087 76.496 1.00 26.15 167 ALA C N 1
ATOM 4049 C CA . ALA C 1 196 ? 38.465 127.720 76.629 1.00 25.82 167 ALA C CA 1
ATOM 4050 C C . ALA C 1 196 ? 39.300 126.719 75.852 1.00 26.05 167 ALA C C 1
ATOM 4051 O O . ALA C 1 196 ? 39.636 125.638 76.382 1.00 26.36 167 ALA C O 1
ATOM 4053 N N . PHE C 1 197 ? 39.589 127.020 74.585 1.00 25.55 168 PHE C N 1
ATOM 4054 C CA . PHE C 1 197 ? 40.407 126.091 73.806 1.00 25.85 168 PHE C CA 1
ATOM 4055 C C . PHE C 1 197 ? 41.785 125.887 74.477 1.00 26.17 168 PHE C C 1
ATOM 4056 O O . PHE C 1 197 ? 42.281 124.766 74.581 1.00 26.02 168 PHE C O 1
ATOM 4064 N N . SER C 1 198 ? 42.397 126.990 74.896 1.00 27.02 169 SER C N 1
ATOM 4065 C CA . SER C 1 198 ? 43.769 126.955 75.423 1.00 28.19 169 SER C CA 1
ATOM 4066 C C . SER C 1 198 ? 43.835 126.132 76.698 1.00 29.20 169 SER C C 1
ATOM 4067 O O . SER C 1 198 ? 44.753 125.328 76.894 1.00 29.77 169 SER C O 1
ATOM 4070 N N . ARG C 1 199 ? 42.848 126.348 77.563 1.00 28.76 170 ARG C N 1
ATOM 4071 C CA . ARG C 1 199 ? 42.780 125.673 78.827 1.00 29.85 170 ARG C CA 1
ATOM 4072 C C . ARG C 1 199 ? 42.525 124.189 78.604 1.00 29.23 170 ARG C C 1
ATOM 4073 O O . ARG C 1 199 ? 43.198 123.336 79.208 1.00 29.04 170 ARG C O 1
ATOM 4081 N N . ALA C 1 200 ? 41.575 123.871 77.720 1.00 27.97 171 ALA C N 1
ATOM 4082 C CA . ALA C 1 200 ? 41.274 122.484 77.365 1.00 27.66 171 ALA C CA 1
ATOM 4083 C C . ALA C 1 200 ? 42.470 121.753 76.734 1.00 28.04 171 ALA C C 1
ATOM 4084 O O . ALA C 1 200 ? 42.692 120.558 77.011 1.00 28.02 171 ALA C O 1
ATOM 4086 N N . LEU C 1 201 ? 43.224 122.450 75.889 1.00 27.60 172 LEU C N 1
ATOM 4087 C CA . LEU C 1 201 ? 44.436 121.849 75.314 1.00 28.70 172 LEU C CA 1
ATOM 4088 C C . LEU C 1 201 ? 45.464 121.567 76.421 1.00 29.81 172 LEU C C 1
ATOM 4089 O O . LEU C 1 201 ? 46.020 120.458 76.485 1.00 30.57 172 LEU C O 1
ATOM 4094 N N . GLY C 1 202 ? 45.660 122.555 77.302 1.00 30.30 173 GLY C N 1
ATOM 4095 C CA . GLY C 1 202 ? 46.557 122.452 78.459 1.00 31.17 173 GLY C CA 1
ATOM 4096 C C . GLY C 1 202 ? 46.262 121.280 79.364 1.00 32.08 173 GLY C C 1
ATOM 4097 O O . GLY C 1 202 ? 47.187 120.532 79.759 1.00 32.11 173 GLY C O 1
ATOM 4098 N N . ILE C 1 203 ? 44.977 121.106 79.691 1.00 31.24 174 ILE C N 1
ATOM 4099 C CA . ILE C 1 203 ? 44.501 119.932 80.413 1.00 32.01 174 ILE C CA 1
ATOM 4100 C C . ILE C 1 203 ? 44.831 118.621 79.692 1.00 32.22 174 ILE C C 1
ATOM 4101 O O . ILE C 1 203 ? 45.358 117.694 80.308 1.00 32.18 174 ILE C O 1
ATOM 4106 N N . ALA C 1 204 ? 44.508 118.549 78.399 1.00 31.90 175 ALA C N 1
ATOM 4107 C CA . ALA C 1 204 ? 44.731 117.345 77.599 1.00 32.42 175 ALA C CA 1
ATOM 4108 C C . ALA C 1 204 ? 46.208 116.945 77.481 1.00 32.70 175 ALA C C 1
ATOM 4109 O O . ALA C 1 204 ? 46.524 115.757 77.396 1.00 33.45 175 ALA C O 1
ATOM 4111 N N . LEU C 1 205 ? 47.087 117.937 77.469 1.00 33.32 176 LEU C N 1
ATOM 4112 C CA . LEU C 1 205 ? 48.526 117.719 77.280 1.00 35.19 176 LEU C CA 1
ATOM 4113 C C . LEU C 1 205 ? 49.265 117.315 78.558 1.00 36.45 176 LEU C C 1
ATOM 4114 O O . LEU C 1 205 ? 50.445 116.936 78.501 1.00 37.26 176 LEU C O 1
ATOM 4119 N N . THR C 1 206 ? 48.589 117.434 79.697 1.00 38.08 177 THR C N 1
ATOM 4120 C CA . THR C 1 206 ? 49.170 117.130 81.015 1.00 39.47 177 THR C CA 1
ATOM 4121 C C . THR C 1 206 ? 49.692 115.697 81.104 1.00 40.90 177 THR C C 1
ATOM 4122 O O . THR C 1 206 ? 48.960 114.733 80.869 1.00 40.34 177 THR C O 1
ATOM 4126 N N . ALA C 1 207 ? 50.979 115.574 81.438 1.00 42.72 178 ALA C N 1
ATOM 4127 C CA . ALA C 1 207 ? 51.647 114.278 81.482 1.00 44.14 178 ALA C CA 1
ATOM 4128 C C . ALA C 1 207 ? 50.983 113.373 82.504 1.00 45.17 178 ALA C C 1
ATOM 4129 O O . ALA C 1 207 ? 50.561 113.830 83.565 1.00 45.40 178 ALA C O 1
ATOM 4131 N N . THR C 1 208 ? 50.858 112.095 82.159 1.00 46.68 179 THR C N 1
ATOM 4132 C CA . THR C 1 208 ? 50.413 111.088 83.109 1.00 48.41 179 THR C CA 1
ATOM 4133 C C . THR C 1 208 ? 51.634 110.317 83.624 1.00 48.60 179 THR C C 1
ATOM 4134 O O . THR C 1 208 ? 51.607 109.776 84.733 1.00 49.71 179 THR C O 1
ATOM 4146 N N . ILE D 1 31 ? 51.617 141.387 22.549 1.00 53.81 2 ILE D N 1
ATOM 4147 C CA . ILE D 1 31 ? 51.280 142.217 23.702 1.00 52.06 2 ILE D CA 1
ATOM 4148 C C . ILE D 1 31 ? 50.180 143.197 23.312 1.00 50.84 2 ILE D C 1
ATOM 4149 O O . ILE D 1 31 ? 50.217 143.793 22.234 1.00 50.60 2 ILE D O 1
ATOM 4154 N N . TYR D 1 32 ? 49.201 143.348 24.199 1.00 48.85 3 TYR D N 1
ATOM 4155 C CA . TYR D 1 32 ? 48.105 144.285 24.010 1.00 46.93 3 TYR D CA 1
ATOM 4156 C C . TYR D 1 32 ? 48.179 145.225 25.190 1.00 46.76 3 TYR D C 1
ATOM 4157 O O . TYR D 1 32 ? 48.388 144.784 26.325 1.00 46.38 3 TYR D O 1
ATOM 4166 N N . GLN D 1 33 ? 48.052 146.520 24.927 1.00 46.60 4 GLN D N 1
ATOM 4167 C CA . GLN D 1 33 ? 48.200 147.511 25.979 1.00 47.42 4 GLN D CA 1
ATOM 4168 C C . GLN D 1 33 ? 47.416 148.764 25.692 1.00 47.72 4 GLN D C 1
ATOM 4169 O O . GLN D 1 33 ? 47.107 149.065 24.546 1.00 47.48 4 GLN D O 1
ATOM 4175 N N . LYS D 1 34 ? 47.092 149.493 26.751 1.00 48.58 5 LYS D N 1
ATOM 4176 C CA . LYS D 1 34 ? 46.526 150.819 26.616 1.00 49.55 5 LYS D CA 1
ATOM 4177 C C . LYS D 1 34 ? 46.610 151.572 27.925 1.00 50.74 5 LYS D C 1
ATOM 4178 O O . LYS D 1 34 ? 46.942 150.997 28.960 1.00 50.65 5 LYS D O 1
ATOM 4184 N N . GLN D 1 35 ? 46.308 152.864 27.855 1.00 52.14 6 GLN D N 1
ATOM 4185 C CA . GLN D 1 35 ? 46.182 153.703 29.028 1.00 54.09 6 GLN D CA 1
ATOM 4186 C C . GLN D 1 35 ? 44.752 154.207 29.138 1.00 55.16 6 GLN D C 1
ATOM 4187 O O . GLN D 1 35 ? 44.069 154.383 28.125 1.00 55.52 6 GLN D O 1
ATOM 4193 N N . ARG D 1 36 ? 44.302 154.409 30.372 1.00 56.53 7 ARG D N 1
ATOM 4194 C CA . ARG D 1 36 ? 42.990 154.990 30.648 1.00 57.59 7 ARG D CA 1
ATOM 4195 C C . ARG D 1 36 ? 43.199 156.101 31.662 1.00 58.26 7 ARG D C 1
ATOM 4196 O O . ARG D 1 36 ? 43.332 155.852 32.865 1.00 58.42 7 ARG D O 1
ATOM 4204 N N . ASN D 1 37 ? 43.265 157.329 31.162 1.00 59.07 8 ASN D N 1
ATOM 4205 C CA . ASN D 1 37 ? 43.515 158.487 32.013 1.00 59.84 8 ASN D CA 1
ATOM 4206 C C . ASN D 1 37 ? 42.332 159.449 32.013 1.00 60.04 8 ASN D C 1
ATOM 4207 O O . ASN D 1 37 ? 42.166 160.243 32.942 1.00 60.72 8 ASN D O 1
ATOM 4212 N N . GLN D 1 42 ? 45.945 157.959 36.657 1.00 50.83 13 GLN D N 1
ATOM 4213 C CA . GLN D 1 42 ? 46.723 157.354 35.577 1.00 50.79 13 GLN D CA 1
ATOM 4214 C C . GLN D 1 42 ? 46.643 155.819 35.622 1.00 49.90 13 GLN D C 1
ATOM 4215 O O . GLN D 1 42 ? 46.916 155.194 36.657 1.00 49.87 13 GLN D O 1
ATOM 4221 N N . LEU D 1 43 ? 46.266 155.220 34.495 1.00 48.46 14 LEU D N 1
ATOM 4222 C CA . LEU D 1 43 ? 46.177 153.768 34.387 1.00 47.22 14 LEU D CA 1
ATOM 4223 C C . LEU D 1 43 ? 46.851 153.292 33.104 1.00 45.75 14 LEU D C 1
ATOM 4224 O O . LEU D 1 43 ? 46.565 153.800 32.032 1.00 45.58 14 LEU D O 1
ATOM 4229 N N . ASN D 1 44 ? 47.742 152.320 33.233 1.00 44.39 15 ASN D N 1
ATOM 4230 C CA . ASN D 1 44 ? 48.423 151.736 32.092 1.00 43.53 15 ASN D CA 1
ATOM 4231 C C . ASN D 1 44 ? 48.532 150.234 32.321 1.00 42.17 15 ASN D C 1
ATOM 4232 O O . ASN D 1 44 ? 49.013 149.796 33.363 1.00 41.62 15 ASN D O 1
ATOM 4237 N N . ILE D 1 45 ? 48.052 149.456 31.352 1.00 41.10 16 ILE D N 1
ATOM 4238 C CA . ILE D 1 45 ? 47.951 148.008 31.497 1.00 40.13 16 ILE D CA 1
ATOM 4239 C C . ILE D 1 45 ? 48.332 147.320 30.209 1.00 39.77 16 ILE D C 1
ATOM 4240 O O . ILE D 1 45 ? 47.965 147.765 29.121 1.00 39.50 16 ILE D O 1
ATOM 4245 N N . SER D 1 46 ? 49.041 146.210 30.343 1.00 39.57 17 SER D N 1
ATOM 4246 C CA . SER D 1 46 ? 49.328 145.372 29.209 1.00 39.98 17 SER D CA 1
ATOM 4247 C C . SER D 1 46 ? 48.993 143.948 29.583 1.00 40.37 17 SER D C 1
ATOM 4248 O O . SER D 1 46 ? 49.072 143.574 30.747 1.00 39.60 17 SER D O 1
ATOM 4251 N N . ILE D 1 47 ? 48.619 143.167 28.578 1.00 41.15 18 ILE D N 1
ATOM 4252 C CA . ILE D 1 47 ? 48.319 141.760 28.751 1.00 42.41 18 ILE D CA 1
ATOM 4253 C C . ILE D 1 47 ? 48.965 140.991 27.602 1.00 43.16 18 ILE D C 1
ATOM 4254 O O . ILE D 1 47 ? 49.062 141.501 26.481 1.00 42.72 18 ILE D O 1
ATOM 4259 N N . SER D 1 48 ? 49.413 139.776 27.892 1.00 44.55 19 SER D N 1
ATOM 4260 C CA . SER D 1 48 ? 50.059 138.937 26.894 1.00 46.52 19 SER D CA 1
ATOM 4261 C C . SER D 1 48 ? 49.923 137.456 27.214 1.00 47.66 19 SER D C 1
ATOM 4262 O O . SER D 1 48 ? 49.950 137.055 28.370 1.00 47.37 19 SER D O 1
ATOM 4265 N N . ASP D 1 49 ? 49.810 136.650 26.166 1.00 49.61 20 ASP D N 1
ATOM 4266 C CA . ASP D 1 49 ? 49.723 135.210 26.301 1.00 51.96 20 ASP D CA 1
ATOM 4267 C C . ASP D 1 49 ? 51.097 134.543 26.171 1.00 53.44 20 ASP D C 1
ATOM 4268 O O . ASP D 1 49 ? 51.274 133.590 25.416 1.00 53.99 20 ASP D O 1
ATOM 4273 N N . ASP D 1 50 ? 52.076 135.058 26.898 1.00 55.22 21 ASP D N 1
ATOM 4274 C CA . ASP D 1 50 ? 53.372 134.404 26.988 1.00 56.74 21 ASP D CA 1
ATOM 4275 C C . ASP D 1 50 ? 53.570 134.012 28.441 1.00 57.59 21 ASP D C 1
ATOM 4276 O O . ASP D 1 50 ? 52.617 134.063 29.244 1.00 58.11 21 ASP D O 1
ATOM 4281 N N . GLN D 1 51 ? 54.789 133.620 28.790 1.00 58.17 22 GLN D N 1
ATOM 4282 C CA . GLN D 1 51 ? 55.091 133.390 30.186 1.00 58.75 22 GLN D CA 1
ATOM 4283 C C . GLN D 1 51 ? 56.014 134.455 30.773 1.00 58.41 22 GLN D C 1
ATOM 4284 O O . GLN D 1 51 ? 56.808 134.178 31.674 1.00 58.77 22 GLN D O 1
ATOM 4290 N N . SER D 1 52 ? 55.882 135.684 30.277 1.00 57.78 23 SER D N 1
ATOM 4291 C CA . SER D 1 52 ? 56.636 136.809 30.816 1.00 57.22 23 SER D CA 1
ATOM 4292 C C . SER D 1 52 ? 56.093 137.188 32.201 1.00 56.76 23 SER D C 1
ATOM 4293 O O . SER D 1 52 ? 54.913 136.942 32.485 1.00 57.02 23 SER D O 1
ATOM 4296 N N . PRO D 1 53 ? 56.949 137.773 33.070 1.00 55.70 24 PRO D N 1
ATOM 4297 C CA . PRO D 1 53 ? 56.560 138.131 34.443 1.00 54.70 24 PRO D CA 1
ATOM 4298 C C . PRO D 1 53 ? 55.486 139.215 34.515 1.00 53.48 24 PRO D C 1
ATOM 4299 O O . PRO D 1 53 ? 55.357 140.028 33.600 1.00 53.51 24 PRO D O 1
ATOM 4303 N N . SER D 1 54 ? 54.726 139.209 35.607 1.00 52.27 25 SER D N 1
ATOM 4304 C CA . SER D 1 54 ? 53.652 140.173 35.826 1.00 51.00 25 SER D CA 1
ATOM 4305 C C . SER D 1 54 ? 54.013 141.183 36.893 1.00 50.03 25 SER D C 1
ATOM 4306 O O . SER D 1 54 ? 54.564 140.823 37.924 1.00 50.11 25 SER D O 1
ATOM 4309 N N . HIS D 1 55 ? 53.688 142.446 36.651 1.00 49.08 26 HIS D N 1
ATOM 4310 C CA . HIS D 1 55 ? 53.833 143.471 37.671 1.00 48.41 26 HIS D CA 1
ATOM 4311 C C . HIS D 1 55 ? 52.488 144.140 37.901 1.00 46.98 26 HIS D C 1
ATOM 4312 O O . HIS D 1 55 ? 51.974 144.833 37.028 1.00 47.14 26 HIS D O 1
ATOM 4319 N N . ILE D 1 56 ? 51.925 143.939 39.086 1.00 45.49 27 ILE D N 1
ATOM 4320 C CA . ILE D 1 56 ? 50.593 144.459 39.376 1.00 44.05 27 ILE D CA 1
ATOM 4321 C C . ILE D 1 56 ? 50.610 145.455 40.527 1.00 43.42 27 ILE D C 1
ATOM 4322 O O . ILE D 1 56 ? 50.831 145.097 41.690 1.00 42.86 27 ILE D O 1
ATOM 4327 N N . ASN D 1 57 ? 50.355 146.706 40.171 1.00 42.48 28 ASN D N 1
ATOM 4328 C CA . ASN D 1 57 ? 50.343 147.806 41.105 1.00 41.87 28 ASN D CA 1
ATOM 4329 C C . ASN D 1 57 ? 49.079 148.632 40.897 1.00 41.32 28 ASN D C 1
ATOM 4330 O O . ASN D 1 57 ? 49.100 149.655 40.214 1.00 41.16 28 ASN D O 1
ATOM 4335 N N . THR D 1 58 ? 47.972 148.164 41.481 1.00 40.82 29 THR D N 1
ATOM 4336 C CA . THR D 1 58 ? 46.658 148.788 41.307 1.00 40.10 29 THR D CA 1
ATOM 4337 C C . THR D 1 58 ? 46.428 149.842 42.375 1.00 40.23 29 THR D C 1
ATOM 4338 O O . THR D 1 58 ? 45.567 150.716 42.226 1.00 40.38 29 THR D O 1
ATOM 4342 N N . GLY D 1 59 ? 47.171 149.736 43.472 1.00 40.00 30 GLY D N 1
ATOM 4343 C CA . GLY D 1 59 ? 46.945 150.602 44.629 1.00 40.56 30 GLY D CA 1
ATOM 4344 C C . GLY D 1 59 ? 45.890 150.037 45.561 1.00 40.43 30 GLY D C 1
ATOM 4345 O O . GLY D 1 59 ? 45.523 150.665 46.558 1.00 40.79 30 GLY D O 1
ATOM 4346 N N . VAL D 1 60 ? 45.387 148.852 45.228 1.00 40.03 31 VAL D N 1
ATOM 4347 C CA . VAL D 1 60 ? 44.403 148.172 46.049 1.00 39.37 31 VAL D CA 1
ATOM 4348 C C . VAL D 1 60 ? 44.982 146.812 46.359 1.00 38.91 31 VAL D C 1
ATOM 4349 O O . VAL D 1 60 ? 45.076 145.944 45.479 1.00 39.47 31 VAL D O 1
ATOM 4353 N N . GLY D 1 61 ? 45.376 146.629 47.616 1.00 38.41 32 GLY D N 1
ATOM 4354 C CA . GLY D 1 61 ? 46.086 145.421 48.032 1.00 37.21 32 GLY D CA 1
ATOM 4355 C C . GLY D 1 61 ? 45.348 144.134 47.700 1.00 36.47 32 GLY D C 1
ATOM 4356 O O . GLY D 1 61 ? 45.917 143.196 47.143 1.00 35.58 32 GLY D O 1
ATOM 4357 N N . PHE D 1 62 ? 44.071 144.082 48.049 1.00 35.68 33 PHE D N 1
ATOM 4358 C CA . PHE D 1 62 ? 43.344 142.844 47.867 1.00 34.86 33 PHE D CA 1
ATOM 4359 C C . PHE D 1 62 ? 43.225 142.510 46.381 1.00 34.03 33 PHE D C 1
ATOM 4360 O O . PHE D 1 62 ? 43.321 141.342 45.992 1.00 33.11 33 PHE D O 1
ATOM 4368 N N . LEU D 1 63 ? 43.016 143.544 45.569 1.00 33.61 34 LEU D N 1
ATOM 4369 C CA . LEU D 1 63 ? 42.930 143.406 44.121 1.00 33.73 34 LEU D CA 1
ATOM 4370 C C . LEU D 1 63 ? 44.278 142.927 43.538 1.00 34.02 34 LEU D C 1
ATOM 4371 O O . LEU D 1 63 ? 44.316 142.075 42.635 1.00 33.76 34 LEU D O 1
ATOM 4376 N N . ASN D 1 64 ? 45.382 143.452 44.078 1.00 34.08 35 ASN D N 1
ATOM 4377 C CA . ASN D 1 64 ? 46.718 142.960 43.711 1.00 34.23 35 ASN D CA 1
ATOM 4378 C C . ASN D 1 64 ? 46.812 141.446 43.830 1.00 33.89 35 ASN D C 1
ATOM 4379 O O . ASN D 1 64 ? 47.241 140.771 42.894 1.00 34.16 35 ASN D O 1
ATOM 4384 N N A HIS D 1 65 ? 46.388 140.917 44.971 0.50 33.83 36 HIS D N 1
ATOM 4385 N N B HIS D 1 65 ? 46.396 140.927 44.985 0.50 33.84 36 HIS D N 1
ATOM 4386 C CA A HIS D 1 65 ? 46.434 139.480 45.212 0.50 34.03 36 HIS D CA 1
ATOM 4387 C CA B HIS D 1 65 ? 46.392 139.486 45.257 0.50 34.08 36 HIS D CA 1
ATOM 4388 C C A HIS D 1 65 ? 45.501 138.683 44.282 0.50 33.67 36 HIS D C 1
ATOM 4389 C C B HIS D 1 65 ? 45.512 138.705 44.274 0.50 33.68 36 HIS 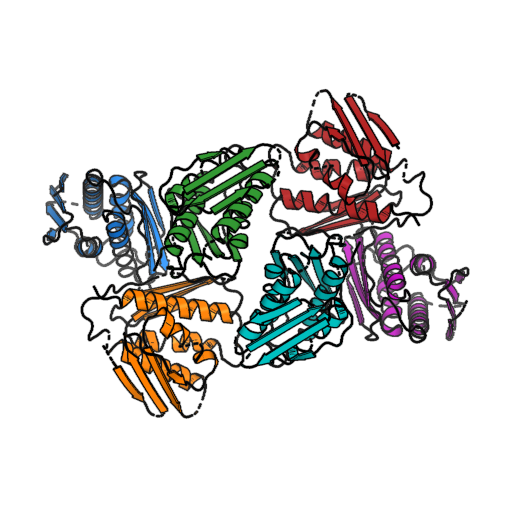D C 1
ATOM 4390 O O A HIS D 1 65 ? 45.872 137.607 43.813 0.50 33.45 36 HIS D O 1
ATOM 4391 O O B HIS D 1 65 ? 45.921 137.663 43.764 0.50 33.48 36 HIS D O 1
ATOM 4412 N N . LEU D 1 67 ? 44.403 139.658 41.212 1.00 32.67 38 LEU D N 1
ATOM 4413 C CA . LEU D 1 67 ? 44.938 139.744 39.851 1.00 32.93 38 LEU D CA 1
ATOM 4414 C C . LEU D 1 67 ? 46.175 138.875 39.649 1.00 33.35 38 LEU D C 1
ATOM 4415 O O . LEU D 1 67 ? 46.415 138.381 38.552 1.00 33.40 38 LEU D O 1
ATOM 4420 N N . THR D 1 68 ? 46.940 138.672 40.721 1.00 33.92 39 THR D N 1
ATOM 4421 C CA . THR D 1 68 ? 48.082 137.770 40.693 1.00 34.17 39 THR D CA 1
ATOM 4422 C C . THR D 1 68 ? 47.568 136.345 40.503 1.00 34.74 39 THR D C 1
ATOM 4423 O O . THR D 1 68 ? 48.115 135.572 39.698 1.00 34.74 39 THR D O 1
ATOM 4427 N N . LEU D 1 69 ? 46.486 136.000 41.198 1.00 34.77 40 LEU D N 1
ATOM 4428 C CA . LEU D 1 69 ? 45.826 134.705 40.942 1.00 35.04 40 LEU D CA 1
ATOM 4429 C C . LEU D 1 69 ? 45.375 134.594 39.482 1.00 34.20 40 LEU D C 1
ATOM 4430 O O . LEU D 1 69 ? 45.592 133.579 38.820 1.00 33.95 40 LEU D O 1
ATOM 4435 N N . PHE D 1 70 ? 44.758 135.655 38.977 1.00 34.34 41 PHE D N 1
ATOM 4436 C CA . PHE D 1 70 ? 44.298 135.672 37.595 1.00 34.70 41 PHE D CA 1
ATOM 4437 C C . PHE D 1 70 ? 45.449 135.366 36.602 1.00 35.12 41 PHE D C 1
ATOM 4438 O O . PHE D 1 70 ? 45.303 134.536 35.700 1.00 34.59 41 PHE D O 1
ATOM 4446 N N . THR D 1 71 ? 46.597 136.011 36.786 1.00 35.49 42 THR D N 1
ATOM 4447 C CA . THR D 1 71 ? 47.717 135.796 35.869 1.00 35.85 42 THR D CA 1
ATOM 4448 C C . THR D 1 71 ? 48.189 134.355 35.907 1.00 36.13 42 THR D C 1
ATOM 4449 O O . THR D 1 71 ? 48.394 133.753 34.858 1.00 36.07 42 THR D O 1
ATOM 4453 N N . PHE D 1 72 ? 48.332 133.799 37.112 1.00 36.41 43 PHE D N 1
ATOM 4454 C CA . PHE D 1 72 ? 48.797 132.424 37.268 1.00 36.90 43 PHE D CA 1
ATOM 4455 C C . PHE D 1 72 ? 47.841 131.400 36.661 1.00 36.87 43 PHE D C 1
ATOM 4456 O O . PHE D 1 72 ? 48.260 130.485 35.933 1.00 36.95 43 PHE D O 1
ATOM 4464 N N . HIS D 1 73 ? 46.550 131.553 36.940 1.00 35.95 44 HIS D N 1
ATOM 4465 C CA . HIS D 1 73 ? 45.585 130.529 36.538 1.00 35.36 44 HIS D CA 1
ATOM 4466 C C . HIS D 1 73 ? 45.098 130.667 35.100 1.00 34.90 44 HIS D C 1
ATOM 4467 O O . HIS D 1 73 ? 44.700 129.685 34.482 1.00 34.60 44 HIS D O 1
ATOM 4474 N N . SER D 1 74 ? 45.162 131.877 34.555 1.00 35.39 45 SER D N 1
ATOM 4475 C CA . SER D 1 74 ? 44.754 132.107 33.163 1.00 35.54 45 SER D CA 1
ATOM 4476 C C . SER D 1 74 ? 45.882 131.833 32.157 1.00 36.52 45 SER D C 1
ATOM 4477 O O . SER D 1 74 ? 45.630 131.624 30.965 1.00 36.41 45 SER D O 1
ATOM 4480 N N . GLY D 1 75 ? 47.119 131.849 32.641 1.00 37.31 46 GLY D N 1
ATOM 4481 C CA . GLY D 1 75 ? 48.299 131.715 31.770 1.00 38.54 46 GLY D CA 1
ATOM 4482 C C . GLY D 1 75 ? 48.695 133.020 31.107 1.00 39.30 46 GLY D C 1
ATOM 4483 O O . GLY D 1 75 ? 49.673 133.065 30.362 1.00 40.02 46 GLY D O 1
ATOM 4484 N N . LEU D 1 76 ? 47.933 134.082 31.367 1.00 39.41 47 LEU D N 1
ATOM 4485 C CA . LEU D 1 76 ? 48.212 135.391 30.795 1.00 40.16 47 LEU D CA 1
ATOM 4486 C C . LEU D 1 76 ? 49.077 136.205 31.746 1.00 40.74 47 LEU D C 1
ATOM 4487 O O . LEU D 1 76 ? 48.956 136.061 32.960 1.00 41.07 47 LEU D O 1
ATOM 4492 N N . SER D 1 77 ? 49.958 137.035 31.187 1.00 40.69 48 SER D N 1
ATOM 4493 C CA . SER D 1 77 ? 50.790 137.949 31.969 1.00 41.07 48 SER D CA 1
ATOM 4494 C C . SER D 1 77 ? 50.164 139.339 31.987 1.00 40.52 48 SER D C 1
ATOM 4495 O O . SER D 1 77 ? 49.784 139.867 30.945 1.00 40.59 48 SER D O 1
ATOM 4498 N N . LEU D 1 78 ? 50.058 139.919 33.174 1.00 40.55 49 LEU D N 1
ATOM 4499 C CA . LEU D 1 78 ? 49.456 141.227 33.354 1.00 41.14 49 LEU D CA 1
ATOM 4500 C C . LEU D 1 78 ? 50.444 142.196 33.962 1.00 41.50 49 LEU D C 1
ATOM 4501 O O . LEU D 1 78 ? 51.119 141.874 34.938 1.00 41.00 49 LEU D O 1
ATOM 4506 N N . ASN D 1 79 ? 50.489 143.397 33.406 1.00 41.89 50 ASN D N 1
ATOM 4507 C CA . ASN D 1 79 ? 51.241 144.475 34.007 1.00 42.73 50 ASN D CA 1
ATOM 4508 C C . ASN D 1 79 ? 50.362 145.687 34.130 1.00 42.69 50 ASN D C 1
ATOM 4509 O O . ASN D 1 79 ? 49.804 146.149 33.145 1.00 42.45 50 ASN D O 1
ATOM 4514 N N . ILE D 1 80 ? 50.222 146.173 35.357 1.00 42.80 51 ILE D N 1
ATOM 4515 C CA . ILE D 1 80 ? 49.311 147.260 35.652 1.00 43.59 51 ILE D CA 1
ATOM 4516 C C . ILE D 1 80 ? 50.028 148.324 36.458 1.00 44.49 51 ILE D C 1
ATOM 4517 O O . ILE D 1 80 ? 50.637 148.032 37.473 1.00 44.10 51 ILE D O 1
ATOM 4522 N N . GLU D 1 81 ? 49.935 149.559 35.991 1.00 46.58 52 GLU D N 1
ATOM 4523 C CA . GLU D 1 81 ? 50.427 150.699 36.731 1.00 48.83 52 GLU D CA 1
ATOM 4524 C C . GLU D 1 81 ? 49.307 151.686 36.909 1.00 49.68 52 GLU D C 1
ATOM 4525 O O . GLU D 1 81 ? 48.851 152.295 35.941 1.00 49.66 52 GLU D O 1
ATOM 4531 N N . ALA D 1 82 ? 48.847 151.809 38.149 1.00 51.37 53 ALA D N 1
ATOM 4532 C CA . ALA D 1 82 ? 47.865 152.822 38.515 1.00 53.44 53 ALA D CA 1
ATOM 4533 C C . ALA D 1 82 ? 48.564 153.886 39.345 1.00 54.87 53 ALA D C 1
ATOM 4534 O O . ALA D 1 82 ? 49.459 153.573 40.140 1.00 55.08 53 ALA D O 1
ATOM 4536 N N . GLN D 1 83 ? 48.163 155.139 39.141 1.00 56.51 54 GLN D N 1
ATOM 4537 C CA . GLN D 1 83 ? 48.771 156.282 39.810 1.00 58.38 54 GLN D CA 1
ATOM 4538 C C . GLN D 1 83 ? 47.710 157.348 40.083 1.00 58.88 54 GLN D C 1
ATOM 4539 O O . GLN D 1 83 ? 46.845 157.595 39.240 1.00 59.16 54 GLN D O 1
ATOM 4545 N N . GLY D 1 84 ? 47.776 157.973 41.261 1.00 59.71 55 GLY D N 1
ATOM 4546 C CA . GLY D 1 84 ? 46.896 159.102 41.592 1.00 60.38 55 GLY D CA 1
ATOM 4547 C C . GLY D 1 84 ? 46.496 159.200 43.055 1.00 61.04 55 GLY D C 1
ATOM 4548 O O . GLY D 1 84 ? 47.345 159.183 43.952 1.00 61.48 55 GLY D O 1
ATOM 4549 N N . ASP D 1 89 ? 36.227 155.255 45.088 1.00 49.97 60 ASP D N 1
ATOM 4550 C CA . ASP D 1 89 ? 37.683 155.422 44.941 1.00 49.24 60 ASP D CA 1
ATOM 4551 C C . ASP D 1 89 ? 38.349 154.079 44.649 1.00 48.06 60 ASP D C 1
ATOM 4552 O O . ASP D 1 89 ? 39.001 153.937 43.609 1.00 48.26 60 ASP D O 1
ATOM 4557 N N . ASP D 1 90 ? 38.184 153.103 45.552 1.00 46.58 61 ASP D N 1
ATOM 4558 C CA . ASP D 1 90 ? 38.463 151.694 45.218 1.00 45.12 61 ASP D CA 1
ATOM 4559 C C . ASP D 1 90 ? 37.525 151.245 44.099 1.00 43.73 61 ASP D C 1
ATOM 4560 O O . ASP D 1 90 ? 37.894 150.391 43.294 1.00 43.58 61 ASP D O 1
ATOM 4565 N N . HIS D 1 91 ? 36.321 151.821 44.071 1.00 42.11 62 HIS D N 1
ATOM 4566 C CA . HIS D 1 91 ? 35.292 151.497 43.083 1.00 41.58 62 HIS D CA 1
ATOM 4567 C C . HIS D 1 91 ? 35.735 151.884 41.683 1.00 40.96 62 HIS D C 1
ATOM 4568 O O . HIS D 1 91 ? 35.694 151.058 40.759 1.00 40.51 62 HIS D O 1
ATOM 4575 N N . HIS D 1 92 ? 36.146 153.142 41.533 1.00 40.04 63 HIS D N 1
ATOM 4576 C CA . HIS D 1 92 ? 36.566 153.653 40.235 1.00 39.75 63 HIS D CA 1
ATOM 4577 C C . HIS D 1 92 ? 37.766 152.878 39.737 1.00 38.49 63 HIS D C 1
ATOM 4578 O O . HIS D 1 92 ? 37.773 152.438 38.600 1.00 38.82 63 HIS D O 1
ATOM 4585 N N . VAL D 1 93 ? 38.744 152.668 40.611 1.00 37.29 64 VAL D N 1
ATOM 4586 C CA . VAL D 1 93 ? 39.975 151.954 40.250 1.00 36.35 64 VAL D CA 1
ATOM 4587 C C . VAL D 1 93 ? 39.711 150.489 39.862 1.00 35.23 64 VAL D C 1
ATOM 4588 O O . VAL D 1 93 ? 40.214 150.009 38.842 1.00 34.31 64 VAL D O 1
ATOM 4592 N N . THR D 1 94 ? 38.938 149.780 40.681 1.00 33.77 65 THR D N 1
ATOM 4593 C CA . THR D 1 94 ? 38.604 148.388 40.375 1.00 33.27 65 THR D CA 1
ATOM 4594 C C . THR D 1 94 ? 37.853 148.290 39.047 1.00 32.52 65 THR D C 1
ATOM 4595 O O . THR D 1 94 ? 38.228 147.507 38.179 1.00 32.19 65 THR D O 1
ATOM 4599 N N . GLU D 1 95 ? 36.822 149.107 38.887 1.00 32.29 66 GLU D N 1
ATOM 4600 C CA . GLU D 1 95 ? 36.048 149.124 37.656 1.00 33.06 66 GLU D CA 1
ATOM 4601 C C . GLU D 1 95 ? 36.898 149.481 36.407 1.00 33.08 66 GLU D C 1
ATOM 4602 O O . GLU D 1 95 ? 36.780 148.812 35.369 1.00 32.18 66 GLU D O 1
ATOM 4608 N N . ASP D 1 96 ? 37.729 150.526 36.512 1.00 32.63 67 ASP D N 1
ATOM 4609 C CA . ASP D 1 96 ? 38.567 150.951 35.370 1.00 33.50 67 ASP D CA 1
ATOM 4610 C C . ASP D 1 96 ? 39.516 149.856 34.914 1.00 32.27 67 ASP D C 1
ATOM 4611 O O . ASP D 1 96 ? 39.665 149.625 33.721 1.00 33.04 67 ASP D O 1
ATOM 4616 N N . ILE D 1 97 ? 40.159 149.195 35.875 1.00 31.21 68 ILE D N 1
ATOM 4617 C CA . ILE D 1 97 ? 41.028 148.054 35.595 1.00 30.28 68 ILE D CA 1
ATOM 4618 C C . ILE D 1 97 ? 40.252 146.937 34.887 1.00 30.23 68 ILE D C 1
ATOM 4619 O O . ILE D 1 97 ? 40.708 146.388 33.865 1.00 29.97 68 ILE D O 1
ATOM 4624 N N . GLY D 1 98 ? 39.069 146.604 35.409 1.00 29.22 69 GLY D N 1
ATOM 4625 C CA . GLY D 1 98 ? 38.253 145.570 34.755 1.00 28.43 69 GLY D CA 1
ATOM 4626 C C . GLY D 1 98 ? 37.841 145.901 33.329 1.00 27.88 69 GLY D C 1
ATOM 4627 O O . GLY D 1 98 ? 37.849 145.034 32.460 1.00 28.56 69 GLY D O 1
ATOM 4628 N N . ILE D 1 99 ? 37.472 147.152 33.082 1.00 28.10 70 ILE D N 1
ATOM 4629 C CA . ILE D 1 99 ? 37.065 147.587 31.736 1.00 28.91 70 ILE D CA 1
ATOM 4630 C C . ILE D 1 99 ? 38.254 147.449 30.758 1.00 29.66 70 ILE D C 1
ATOM 4631 O O . ILE D 1 99 ? 38.136 146.831 29.680 1.00 29.59 70 ILE D O 1
ATOM 4636 N N . VAL D 1 100 ? 39.393 148.008 31.158 1.00 29.59 71 VAL D N 1
ATOM 4637 C CA . VAL D 1 100 ? 40.601 147.942 30.328 1.00 29.84 71 VAL D CA 1
ATOM 4638 C C . VAL D 1 100 ? 41.043 146.508 30.071 1.00 29.53 71 VAL D C 1
ATOM 4639 O O . VAL D 1 100 ? 41.312 146.149 28.927 1.00 30.14 71 VAL D O 1
ATOM 4643 N N . ILE D 1 101 ? 41.110 145.686 31.121 1.00 29.38 72 ILE D N 1
ATOM 4644 C CA . ILE D 1 101 ? 41.372 144.252 30.933 1.00 29.17 72 ILE D CA 1
ATOM 4645 C C . ILE D 1 101 ? 40.350 143.650 29.959 1.00 29.59 72 ILE D C 1
ATOM 4646 O O . ILE D 1 101 ? 40.715 142.905 29.044 1.00 30.46 72 ILE D O 1
ATOM 4651 N N . GLY D 1 102 ? 39.070 143.967 30.134 1.00 29.62 73 GLY D N 1
ATOM 4652 C CA . GLY D 1 102 ? 38.051 143.451 29.203 1.00 28.83 73 GLY D CA 1
ATOM 4653 C C . GLY D 1 102 ? 38.356 143.827 27.754 1.00 28.81 73 GLY D C 1
ATOM 4654 O O . GLY D 1 102 ? 38.350 142.976 26.868 1.00 28.75 73 GLY D O 1
ATOM 4655 N N . GLN D 1 103 ? 38.626 145.105 27.514 1.00 29.30 74 GLN D N 1
ATOM 4656 C CA . GLN D 1 103 ? 38.899 145.596 26.159 1.00 30.41 74 GLN D CA 1
ATOM 4657 C C . GLN D 1 103 ? 40.167 144.961 25.584 1.00 30.87 74 GLN D C 1
ATOM 4658 O O . GLN D 1 103 ? 40.207 144.613 24.406 1.00 31.65 74 GLN D O 1
ATOM 4664 N N . LEU D 1 104 ? 41.189 144.778 26.418 1.00 30.87 75 LEU D N 1
ATOM 4665 C CA . LEU D 1 104 ? 42.416 144.148 25.931 1.00 31.01 75 LEU D CA 1
ATOM 4666 C C . LEU D 1 104 ? 42.206 142.674 25.611 1.00 30.76 75 LEU D C 1
ATOM 4667 O O . LEU D 1 104 ? 42.714 142.184 24.604 1.00 30.54 75 LEU D O 1
ATOM 4672 N N . LEU D 1 105 ? 41.439 141.972 26.453 1.00 30.29 76 LEU D N 1
ATOM 4673 C CA . LEU D 1 105 ? 41.053 140.587 26.146 1.00 29.98 76 LEU D CA 1
ATOM 4674 C C . LEU D 1 105 ? 40.363 140.502 24.806 1.00 29.29 76 LEU D C 1
ATOM 4675 O O . LEU D 1 105 ? 40.602 139.570 24.038 1.00 30.01 76 LEU D O 1
ATOM 4680 N N . LEU D 1 106 ? 39.522 141.485 24.517 1.00 29.54 77 LEU D N 1
ATOM 4681 C CA . LEU D 1 106 ? 38.788 141.514 23.249 1.00 29.73 77 LEU D CA 1
ATOM 4682 C C . LEU D 1 106 ? 39.755 141.636 22.052 1.00 30.84 77 LEU D C 1
ATOM 4683 O O . LEU D 1 106 ? 39.615 140.933 21.052 1.00 28.83 77 LEU D O 1
ATOM 4688 N N . GLU D 1 107 ? 40.736 142.528 22.166 1.00 32.61 78 GLU D N 1
ATOM 4689 C CA . GLU D 1 107 ? 41.779 142.629 21.127 1.00 35.27 78 GLU D CA 1
ATOM 4690 C C . GLU D 1 107 ? 42.439 141.272 20.879 1.00 35.80 78 GLU D C 1
ATOM 4691 O O . GLU D 1 107 ? 42.527 140.813 19.734 1.00 36.17 78 GLU D O 1
ATOM 4705 N N . ILE D 1 109 ? 41.340 138.243 21.628 1.00 36.96 80 ILE D N 1
ATOM 4706 C CA . ILE D 1 109 ? 40.360 137.320 21.049 1.00 36.69 80 ILE D CA 1
ATOM 4707 C C . ILE D 1 109 ? 40.187 137.528 19.545 1.00 36.79 80 ILE D C 1
ATOM 4708 O O . ILE D 1 109 ? 40.138 136.563 18.782 1.00 36.18 80 ILE D O 1
ATOM 4713 N N . LYS D 1 110 ? 40.087 138.786 19.131 1.00 37.86 81 LYS D N 1
ATOM 4714 C CA . LYS D 1 110 ? 39.923 139.128 17.719 1.00 40.07 81 LYS D CA 1
ATOM 4715 C C . LYS D 1 110 ? 41.103 138.674 16.843 1.00 41.23 81 LYS D C 1
ATOM 4716 O O . LYS D 1 110 ? 40.912 138.353 15.674 1.00 41.86 81 LYS D O 1
ATOM 4722 N N . ASP D 1 111 ? 42.301 138.644 17.415 1.00 42.21 82 ASP D N 1
ATOM 4723 C CA . ASP D 1 111 ? 43.489 138.141 16.727 1.00 43.82 82 ASP D CA 1
ATOM 4724 C C . ASP D 1 111 ? 43.548 136.628 16.626 1.00 44.81 82 ASP D C 1
ATOM 4725 O O . ASP D 1 111 ? 44.201 136.092 15.734 1.00 45.61 82 ASP D O 1
ATOM 4730 N N . LYS D 1 112 ? 42.906 135.930 17.553 1.00 45.69 83 LYS D N 1
ATOM 4731 C CA . LYS D 1 112 ? 42.917 134.476 17.525 1.00 46.56 83 LYS D CA 1
ATOM 4732 C C . LYS D 1 112 ? 41.944 133.941 16.491 1.00 47.37 83 LYS D C 1
ATOM 4733 O O . LYS D 1 112 ? 40.902 134.545 16.206 1.00 47.83 83 LYS D O 1
ATOM 4739 N N . LYS D 1 113 ? 42.288 132.807 15.904 1.00 48.08 84 LYS D N 1
ATOM 4740 C CA . LYS D 1 113 ? 41.414 132.229 14.899 1.00 48.96 84 LYS D CA 1
ATOM 4741 C C . LYS D 1 113 ? 40.608 131.097 15.524 1.00 48.55 84 LYS D C 1
ATOM 4742 O O . LYS D 1 113 ? 39.418 131.248 15.821 1.00 48.99 84 LYS D O 1
ATOM 4748 N N . HIS D 1 114 ? 41.275 129.971 15.726 1.00 47.48 85 HIS D N 1
ATOM 4749 C CA . HIS D 1 114 ? 40.643 128.791 16.257 1.00 46.48 85 HIS D CA 1
ATOM 4750 C C . HIS D 1 114 ? 41.005 128.620 17.732 1.00 44.48 85 HIS D C 1
ATOM 4751 O O . HIS D 1 114 ? 42.171 128.384 18.077 1.00 44.45 85 HIS D O 1
ATOM 4758 N N . PHE D 1 115 ? 39.999 128.746 18.597 1.00 41.29 86 PHE D N 1
ATOM 4759 C CA . PHE D 1 115 ? 40.185 128.486 20.016 1.00 38.49 86 PHE D CA 1
ATOM 4760 C C . PHE D 1 115 ? 39.079 127.587 20.582 1.00 36.60 86 PHE D C 1
ATOM 4761 O O . PHE D 1 115 ? 38.042 127.368 19.946 1.00 35.66 86 PHE D O 1
ATOM 4769 N N . VAL D 1 116 ? 39.329 127.049 21.764 1.00 34.58 87 VAL D N 1
ATOM 4770 C CA . VAL D 1 116 ? 38.393 126.130 22.414 1.00 33.13 87 VAL D CA 1
ATOM 4771 C C . VAL D 1 116 ? 37.009 126.787 22.647 1.00 31.67 87 VAL D C 1
ATOM 4772 O O . VAL D 1 116 ? 35.976 126.139 22.444 1.00 31.25 87 VAL D O 1
ATOM 4776 N N . ARG D 1 117 ? 37.006 128.067 23.026 1.00 29.93 88 ARG D N 1
ATOM 4777 C CA . ARG D 1 117 ? 35.781 128.891 23.133 1.00 28.83 88 ARG D CA 1
ATOM 4778 C C . ARG D 1 117 ? 34.991 128.653 24.434 1.00 28.08 88 ARG D C 1
ATOM 4779 O O . ARG D 1 117 ? 34.543 129.615 25.068 1.00 26.80 88 ARG D O 1
ATOM 4787 N N . TYR D 1 118 ? 34.818 127.385 24.809 1.00 27.22 89 TYR D N 1
ATOM 4788 C CA . TYR D 1 118 ? 34.080 127.013 26.015 1.00 28.04 89 TYR D CA 1
ATOM 4789 C C . TYR D 1 118 ? 35.015 126.530 27.121 1.00 28.54 89 TYR D C 1
ATOM 4790 O O . TYR D 1 118 ? 35.895 125.684 26.887 1.00 28.38 89 TYR D O 1
ATOM 4799 N N . GLY D 1 119 ? 34.822 127.072 28.327 1.00 27.42 90 GLY D N 1
ATOM 4800 C CA . GLY D 1 119 ? 35.573 126.630 29.495 1.00 27.18 90 GLY D CA 1
ATOM 4801 C C . GLY D 1 119 ? 34.698 126.592 30.744 1.00 27.06 90 GLY D C 1
ATOM 4802 O O . GLY D 1 119 ? 33.895 127.523 30.978 1.00 25.94 90 GLY D O 1
ATOM 4803 N N . THR D 1 120 ? 34.850 125.513 31.516 1.00 26.07 91 THR D N 1
ATOM 4804 C CA . THR D 1 120 ? 34.208 125.362 32.836 1.00 26.61 91 THR D CA 1
ATOM 4805 C C . THR D 1 120 ? 35.233 124.922 33.862 1.00 26.60 91 THR D C 1
ATOM 4806 O O . THR D 1 120 ? 36.022 124.020 33.603 1.00 27.68 91 THR D O 1
ATOM 4818 N N . TYR D 1 122 ? 35.364 124.129 38.200 1.00 25.10 93 TYR D N 1
ATOM 4819 C CA . TYR D 1 122 ? 35.022 124.109 39.612 1.00 24.78 93 TYR D CA 1
ATOM 4820 C C . TYR D 1 122 ? 36.291 124.258 40.443 1.00 25.21 93 TYR D C 1
ATOM 4821 O O . TYR D 1 122 ? 37.291 123.579 40.162 1.00 25.46 93 TYR D O 1
ATOM 4830 N N . ILE D 1 123 ? 36.257 125.130 41.453 1.00 24.53 94 ILE D N 1
ATOM 4831 C CA . ILE D 1 123 ? 37.379 125.281 42.403 1.00 24.85 94 ILE D CA 1
ATOM 4832 C C . ILE D 1 123 ? 36.837 125.207 43.828 1.00 25.60 94 ILE D C 1
ATOM 4833 O O . ILE D 1 123 ? 35.943 126.013 44.182 1.00 25.50 94 ILE D O 1
ATOM 4838 N N . PRO D 1 124 ? 37.382 124.281 44.651 1.00 25.78 95 PRO D N 1
ATOM 4839 C CA . PRO D 1 124 ? 37.071 124.275 46.068 1.00 26.49 95 PRO D CA 1
ATOM 4840 C C . PRO D 1 124 ? 38.102 125.074 46.887 1.00 28.07 95 PRO D C 1
ATOM 4841 O O . PRO D 1 124 ? 39.310 125.074 46.557 1.00 28.06 95 PRO D O 1
ATOM 4853 N N . ASP D 1 126 ? 38.533 125.199 50.864 1.00 29.14 97 ASP D N 1
ATOM 4854 C CA . ASP D 1 126 ? 37.975 124.682 52.110 1.00 29.60 97 ASP D CA 1
ATOM 4855 C C . ASP D 1 126 ? 36.448 124.509 51.993 1.00 28.30 97 ASP D C 1
ATOM 4856 O O . ASP D 1 126 ? 35.995 123.725 51.171 1.00 28.41 97 ASP D O 1
ATOM 4861 N N . GLU D 1 127 ? 35.675 125.255 52.775 1.00 28.15 98 GLU D N 1
ATOM 4862 C CA . GLU D 1 127 ? 34.214 125.123 52.789 1.00 27.31 98 GLU D CA 1
ATOM 4863 C C . GLU D 1 127 ? 33.554 125.528 51.466 1.00 26.71 98 GLU D C 1
ATOM 4864 O O . GLU D 1 127 ? 32.442 125.072 51.153 1.00 27.16 98 GLU D O 1
ATOM 4870 N N . THR D 1 128 ? 34.251 126.370 50.700 1.00 25.37 99 THR D N 1
ATOM 4871 C CA . THR D 1 128 ? 33.713 127.004 49.502 1.00 25.01 99 THR D CA 1
ATOM 4872 C C . THR D 1 128 ? 33.860 126.123 48.248 1.00 24.96 99 THR D C 1
ATOM 4873 O O . THR D 1 128 ? 34.879 125.445 48.063 1.00 25.02 99 THR D O 1
ATOM 4877 N N . LEU D 1 129 ? 32.842 126.147 47.392 1.00 23.79 100 LEU D N 1
ATOM 4878 C CA . LEU D 1 129 ? 32.933 125.548 46.054 1.00 23.26 100 LEU D CA 1
ATOM 4879 C C . LEU D 1 129 ? 32.380 126.546 45.051 1.00 22.84 100 LEU D C 1
ATOM 4880 O O . LEU D 1 129 ? 31.247 127.015 45.199 1.00 23.04 100 LEU D O 1
ATOM 4885 N N . ALA D 1 130 ? 33.161 126.895 44.042 1.00 22.53 101 ALA D N 1
ATOM 4886 C CA . ALA D 1 130 ? 32.661 127.797 43.026 1.00 22.47 101 ALA D CA 1
ATOM 4887 C C . ALA D 1 130 ? 32.745 127.151 41.663 1.00 22.68 101 ALA D C 1
ATOM 4888 O O . ALA D 1 130 ? 33.672 126.368 41.371 1.00 22.31 101 ALA D O 1
ATOM 4890 N N . ARG D 1 131 ? 31.761 127.467 40.826 1.00 21.90 102 ARG D N 1
ATOM 4891 C CA . ARG D 1 131 ? 31.798 127.081 39.424 1.00 21.25 102 ARG D CA 1
ATOM 4892 C C . ARG D 1 131 ? 31.732 128.318 38.542 1.00 21.70 102 ARG D C 1
ATOM 4893 O O . ARG D 1 131 ? 30.880 129.196 38.728 1.00 21.83 102 ARG D O 1
ATOM 4901 N N . VAL D 1 132 ? 32.613 128.371 37.551 1.00 20.69 103 VAL D N 1
ATOM 4902 C CA . VAL D 1 132 ? 32.534 129.405 36.553 1.00 21.52 103 VAL D CA 1
ATOM 4903 C C . VAL D 1 132 ? 32.517 128.782 35.161 1.00 21.87 103 VAL D C 1
ATOM 4904 O O . VAL D 1 132 ? 33.271 127.862 34.878 1.00 22.87 103 VAL D O 1
ATOM 4908 N N . VAL D 1 133 ? 31.622 129.294 34.323 1.00 22.37 104 VAL D N 1
ATOM 4909 C CA . VAL D 1 133 ? 31.435 128.833 32.951 1.00 22.38 104 VAL D CA 1
ATOM 4910 C C . VAL D 1 133 ? 31.667 130.049 32.062 1.00 23.24 104 VAL D C 1
ATOM 4911 O O . VAL D 1 133 ? 31.012 131.068 32.222 1.00 22.78 104 VAL D O 1
ATOM 4915 N N . VAL D 1 134 ? 32.629 129.950 31.152 1.00 23.70 105 VAL D N 1
ATOM 4916 C CA . VAL D 1 134 ? 32.840 131.019 30.189 1.00 24.58 105 VAL D CA 1
ATOM 4917 C C . VAL D 1 134 ? 32.701 130.543 28.768 1.00 25.52 105 VAL D C 1
ATOM 4918 O O . VAL D 1 134 ? 33.105 129.417 28.425 1.00 24.73 105 VAL D O 1
ATOM 4922 N N . ASP D 1 135 ? 32.044 131.389 27.978 1.00 24.89 106 ASP D N 1
ATOM 4923 C CA . ASP D 1 135 ? 31.915 131.180 26.552 1.00 26.07 106 ASP D CA 1
ATOM 4924 C C . ASP D 1 135 ? 32.389 132.460 25.862 1.00 25.89 106 ASP D C 1
ATOM 4925 O O . ASP D 1 135 ? 31.819 133.530 26.070 1.00 24.97 106 ASP D O 1
ATOM 4930 N N . ILE D 1 136 ? 33.449 132.354 25.064 1.00 25.90 107 ILE D N 1
ATOM 4931 C CA . ILE D 1 136 ? 33.897 133.492 24.236 1.00 26.10 107 ILE D CA 1
ATOM 4932 C C . ILE D 1 136 ? 32.935 133.544 23.043 1.00 26.01 107 ILE D C 1
ATOM 4933 O O . ILE D 1 136 ? 33.234 133.020 21.972 1.00 26.26 107 ILE D O 1
ATOM 4938 N N . SER D 1 137 ? 31.758 134.136 23.262 1.00 25.91 108 SER D N 1
ATOM 4939 C CA . SER D 1 137 ? 30.639 134.074 22.330 1.00 25.61 108 SER D CA 1
ATOM 4940 C C . SER D 1 137 ? 30.517 135.301 21.439 1.00 26.11 108 SER D C 1
ATOM 4941 O O . SER D 1 137 ? 29.871 135.244 20.381 1.00 25.89 108 SER D O 1
ATOM 4944 N N . GLY D 1 138 ? 31.058 136.427 21.895 1.00 26.73 109 GLY D N 1
ATOM 4945 C CA . GLY D 1 138 ? 30.748 137.716 21.275 1.00 27.41 109 GLY D CA 1
ATOM 4946 C C . GLY D 1 138 ? 29.424 138.312 21.747 1.00 27.92 109 GLY D C 1
ATOM 4947 O O . GLY D 1 138 ? 29.026 139.384 21.288 1.00 27.62 109 GLY D O 1
ATOM 4948 N N . ARG D 1 139 ? 28.754 137.621 22.672 1.00 27.63 110 ARG D N 1
ATOM 4949 C CA . ARG D 1 139 ? 27.522 138.118 23.303 1.00 28.59 110 ARG D CA 1
ATOM 4950 C C . ARG D 1 139 ? 27.804 138.484 24.759 1.00 27.80 110 ARG D C 1
ATOM 4951 O O . ARG D 1 139 ? 27.869 137.600 25.610 1.00 29.30 110 ARG D O 1
ATOM 4959 N N . PRO D 1 140 ? 27.971 139.790 25.054 1.00 27.34 111 PRO D N 1
ATOM 4960 C CA . PRO D 1 140 ? 28.387 140.253 26.399 1.00 26.42 111 PRO D CA 1
ATOM 4961 C C . PRO D 1 140 ? 27.268 139.973 27.411 1.00 26.37 111 PRO D C 1
ATOM 4962 O O . PRO D 1 140 ? 26.202 140.604 27.341 1.00 25.18 111 PRO D O 1
ATOM 4966 N N . TYR D 1 141 ? 27.505 139.032 28.318 1.00 26.05 112 TYR D N 1
ATOM 4967 C CA . TYR D 1 141 ? 26.488 138.668 29.312 1.00 25.40 112 TYR D CA 1
ATOM 4968 C C . TYR D 1 141 ? 27.135 138.075 30.569 1.00 24.73 112 TYR D C 1
ATOM 4969 O O . TYR D 1 141 ? 27.921 137.128 30.480 1.00 24.77 112 TYR D O 1
ATOM 4978 N N . LEU D 1 142 ? 26.785 138.619 31.732 1.00 23.09 113 LEU D N 1
ATOM 4979 C CA . LEU D 1 142 ? 27.211 138.060 33.021 1.00 22.06 113 LEU D CA 1
ATOM 4980 C C . LEU D 1 142 ? 26.010 137.635 33.881 1.00 22.15 113 LEU D C 1
ATOM 4981 O O . LEU D 1 142 ? 25.118 138.442 34.143 1.00 21.05 113 LEU D O 1
ATOM 4986 N N . SER D 1 143 ? 25.997 136.372 34.291 1.00 21.46 114 SER D N 1
ATOM 4987 C CA . SER D 1 143 ? 25.093 135.910 35.334 1.00 22.47 114 SER D CA 1
ATOM 4988 C C . SER D 1 143 ? 25.933 135.677 36.602 1.00 22.20 114 SER D C 1
ATOM 4989 O O . SER D 1 143 ? 26.716 134.721 36.682 1.00 22.11 114 SER D O 1
ATOM 4992 N N . PHE D 1 144 ? 25.806 136.578 37.568 1.00 22.13 115 PHE D N 1
ATOM 4993 C CA . PHE D 1 144 ? 26.615 136.539 38.785 1.00 22.98 115 PHE D CA 1
ATOM 4994 C C . PHE D 1 144 ? 25.740 136.093 39.963 1.00 23.63 115 PHE D C 1
ATOM 4995 O O . PHE D 1 144 ? 24.862 136.834 40.409 1.00 24.13 115 PHE D O 1
ATOM 5003 N N . ASN D 1 145 ? 25.984 134.881 40.445 1.00 23.36 116 ASN D N 1
ATOM 5004 C CA . ASN D 1 145 ? 25.159 134.255 41.461 1.00 24.17 116 ASN D CA 1
ATOM 5005 C C . ASN D 1 145 ? 26.026 133.842 42.637 1.00 24.85 116 ASN D C 1
ATOM 5006 O O . ASN D 1 145 ? 26.463 132.688 42.743 1.00 24.93 116 ASN D O 1
ATOM 5011 N N . ALA D 1 146 ? 26.295 134.791 43.512 1.00 25.39 117 ALA D N 1
ATOM 5012 C CA . ALA D 1 146 ? 27.186 134.533 44.639 1.00 26.58 117 ALA D CA 1
ATOM 5013 C C . ALA D 1 146 ? 26.871 135.561 45.685 1.00 27.52 117 ALA D C 1
ATOM 5014 O O . ALA D 1 146 ? 27.164 136.721 45.480 1.00 28.38 117 ALA D O 1
ATOM 5016 N N . SER D 1 147 ? 26.241 135.151 46.787 1.00 28.00 118 SER D N 1
ATOM 5017 C CA . SER D 1 147 ? 26.035 136.049 47.917 1.00 28.61 118 SER D CA 1
ATOM 5018 C C . SER D 1 147 ? 27.210 135.889 48.850 1.00 27.87 118 SER D C 1
ATOM 5019 O O . SER D 1 147 ? 27.353 134.863 49.519 1.00 28.77 118 SER D O 1
ATOM 5022 N N . LEU D 1 148 ? 28.025 136.927 48.918 1.00 26.55 119 LEU D N 1
ATOM 5023 C CA . LEU D 1 148 ? 29.289 136.870 49.644 1.00 26.10 119 LEU D CA 1
ATOM 5024 C C . LEU D 1 148 ? 28.976 137.061 51.110 1.00 25.84 119 LEU D C 1
ATOM 5025 O O . LEU D 1 148 ? 28.044 137.787 51.450 1.00 25.69 119 LEU D O 1
ATOM 5030 N N . SER D 1 149 ? 29.742 136.397 51.971 1.00 25.14 120 SER D N 1
ATOM 5031 C CA . SER D 1 149 ? 29.409 136.326 53.376 1.00 25.24 120 SER D CA 1
ATOM 5032 C C . SER D 1 149 ? 29.616 137.581 54.208 1.00 24.65 120 SER D C 1
ATOM 5033 O O . SER D 1 149 ? 28.956 137.733 55.229 1.00 25.42 120 SER D O 1
ATOM 5036 N N . LYS D 1 150 ? 30.502 138.482 53.786 1.00 23.79 121 LYS D N 1
ATOM 5037 C CA . LYS D 1 150 ? 30.838 139.648 54.600 1.00 23.26 121 LYS D CA 1
ATOM 5038 C C . LYS D 1 150 ? 30.903 140.865 53.691 1.00 23.33 121 LYS D C 1
ATOM 5039 O O . LYS D 1 150 ? 31.128 140.720 52.495 1.00 22.95 121 LYS D O 1
ATOM 5045 N N . GLU D 1 151 ? 30.662 142.049 54.259 1.00 23.20 122 GLU D N 1
ATOM 5046 C CA . GLU D 1 151 ? 30.688 143.315 53.519 1.00 24.54 122 GLU D CA 1
ATOM 5047 C C . GLU D 1 151 ? 32.103 143.772 53.131 1.00 24.30 122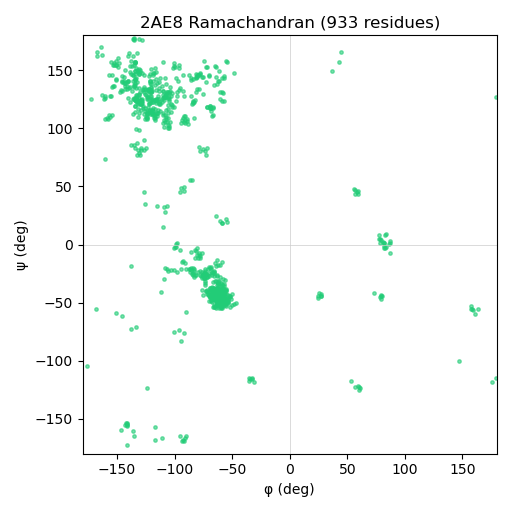 GLU D C 1
ATOM 5048 O O . GLU D 1 151 ? 32.280 144.520 52.167 1.00 24.63 122 GLU D O 1
ATOM 5054 N N . LYS D 1 152 ? 33.100 143.334 53.889 1.00 25.29 123 LYS D N 1
ATOM 5055 C CA . LYS D 1 152 ? 34.491 143.634 53.584 1.00 25.58 123 LYS D CA 1
ATOM 5056 C C . LYS D 1 152 ? 35.389 142.424 53.816 1.00 25.67 123 LYS D C 1
ATOM 5057 O O . LYS D 1 152 ? 35.075 141.560 54.617 1.00 25.07 123 LYS D O 1
ATOM 5063 N N . VAL D 1 153 ? 36.505 142.371 53.099 1.00 25.88 124 VAL D N 1
ATOM 5064 C CA . VAL D 1 153 ? 37.641 141.545 53.489 1.00 26.78 124 VAL D CA 1
ATOM 5065 C C . VAL D 1 153 ? 38.776 142.545 53.673 1.00 26.91 124 VAL D C 1
ATOM 5066 O O . VAL D 1 153 ? 39.158 143.240 52.729 1.00 26.12 124 VAL D O 1
ATOM 5070 N N . GLY D 1 154 ? 39.269 142.660 54.900 1.00 27.51 125 GLY D N 1
ATOM 5071 C CA . GLY D 1 154 ? 40.177 143.765 55.244 1.00 28.47 125 GLY D CA 1
ATOM 5072 C C . GLY D 1 154 ? 39.480 145.085 54.994 1.00 28.48 125 GLY D C 1
ATOM 5073 O O . GLY D 1 154 ? 38.406 145.350 55.547 1.00 27.56 125 GLY D O 1
ATOM 5074 N N . THR D 1 155 ? 40.068 145.917 54.143 1.00 28.61 126 THR D N 1
ATOM 5075 C CA . THR D 1 155 ? 39.464 147.209 53.831 1.00 29.30 126 THR D CA 1
ATOM 5076 C C . THR D 1 155 ? 38.700 147.167 52.511 1.00 29.10 126 THR D C 1
ATOM 5077 O O . THR D 1 155 ? 38.111 148.177 52.101 1.00 29.82 126 THR D O 1
ATOM 5081 N N . PHE D 1 156 ? 38.729 146.021 51.834 1.00 28.73 127 PHE D N 1
ATOM 5082 C CA . PHE D 1 156 ? 38.167 145.893 50.475 1.00 28.37 127 PHE D CA 1
ATOM 5083 C C . PHE D 1 156 ? 36.659 145.636 50.544 1.00 27.81 127 PHE D C 1
ATOM 5084 O O . PHE D 1 156 ? 36.246 144.666 51.156 1.00 27.14 127 PHE D O 1
ATOM 5092 N N . ASP D 1 157 ? 35.852 146.500 49.915 1.00 28.01 128 ASP D N 1
ATOM 5093 C CA . ASP D 1 157 ? 34.392 146.300 49.808 1.00 27.26 128 ASP D CA 1
ATOM 5094 C C . ASP D 1 157 ? 34.078 145.122 48.883 1.00 26.42 128 ASP D C 1
ATOM 5095 O O . ASP D 1 157 ? 34.430 145.147 47.702 1.00 24.97 128 ASP D O 1
ATOM 5100 N N . THR D 1 158 ? 33.414 144.095 49.418 1.00 25.04 129 THR D N 1
ATOM 5101 C CA . THR D 1 158 ? 33.189 142.869 48.648 1.00 25.00 129 THR D CA 1
ATOM 5102 C C . THR D 1 158 ? 32.223 143.064 47.468 1.00 25.01 129 THR D C 1
ATOM 5103 O O . THR D 1 158 ? 32.236 142.273 46.508 1.00 24.63 129 THR D O 1
ATOM 5107 N N . GLU D 1 159 ? 31.422 144.130 47.514 1.00 24.68 130 GLU D N 1
ATOM 5108 C CA . GLU D 1 159 ? 30.503 144.433 46.421 1.00 25.47 130 GLU D CA 1
ATOM 5109 C C . GLU D 1 159 ? 31.277 144.747 45.141 1.00 25.76 130 GLU D C 1
ATOM 5110 O O . GLU D 1 159 ? 30.744 144.642 44.049 1.00 24.49 130 GLU D O 1
ATOM 5116 N N . LEU D 1 160 ? 32.561 145.076 45.286 1.00 25.32 131 LEU D N 1
ATOM 5117 C CA . LEU D 1 160 ? 33.417 145.389 44.125 1.00 25.95 131 LEU D CA 1
ATOM 5118 C C . LEU D 1 160 ? 33.742 144.176 43.266 1.00 25.68 131 LEU D C 1
ATOM 5119 O O . LEU D 1 160 ? 34.157 144.335 42.129 1.00 26.58 131 LEU D O 1
ATOM 5124 N N . VAL D 1 161 ? 33.593 142.975 43.823 1.00 25.41 132 VAL D N 1
ATOM 5125 C CA . VAL D 1 161 ? 33.906 141.731 43.086 1.00 25.07 132 VAL D CA 1
ATOM 5126 C C . VAL D 1 161 ? 32.978 141.591 41.860 1.00 25.24 132 VAL D C 1
ATOM 5127 O O . VAL D 1 161 ? 33.442 141.386 40.718 1.00 24.55 132 VAL D O 1
ATOM 5131 N N . GLU D 1 162 ? 31.672 141.737 42.083 1.00 24.48 133 GLU D N 1
ATOM 5132 C CA . GLU D 1 162 ? 30.719 141.715 40.953 1.00 24.71 133 GLU D CA 1
ATOM 5133 C C . GLU D 1 162 ? 30.967 142.863 39.981 1.00 24.39 133 GLU D C 1
ATOM 5134 O O . GLU D 1 162 ? 30.805 142.709 38.773 1.00 24.07 133 GLU D O 1
ATOM 5140 N N . GLU D 1 163 ? 31.333 144.029 40.508 1.00 25.19 134 GLU D N 1
ATOM 5141 C CA . GLU D 1 163 ? 31.636 145.157 39.637 1.00 26.20 134 GLU D CA 1
ATOM 5142 C C . GLU D 1 163 ? 32.850 144.856 38.746 1.00 25.57 134 GLU D C 1
ATOM 5143 O O . GLU D 1 163 ? 32.837 145.193 37.570 1.00 25.75 134 GLU D O 1
ATOM 5149 N N . PHE D 1 164 ? 33.870 144.205 39.295 1.00 25.32 135 PHE D N 1
ATOM 5150 C CA . PHE D 1 164 ? 35.061 143.850 38.495 1.00 25.14 135 PHE D CA 1
ATOM 5151 C C . PHE D 1 164 ? 34.700 142.881 37.377 1.00 24.99 135 PHE D C 1
ATOM 5152 O O . PHE D 1 164 ? 35.051 143.077 36.205 1.00 25.05 135 PHE D O 1
ATOM 5160 N N . PHE D 1 165 ? 33.990 141.823 37.745 1.00 24.14 136 PHE D N 1
ATOM 5161 C CA . PHE D 1 165 ? 33.607 140.825 36.772 1.00 23.74 136 PHE D CA 1
ATOM 5162 C C . PHE D 1 165 ? 32.687 141.351 35.683 1.00 24.19 136 PHE D C 1
ATOM 5163 O O . PHE D 1 165 ? 32.865 141.002 34.522 1.00 23.59 136 PHE D O 1
ATOM 5171 N N A ARG D 1 166 ? 31.712 142.187 36.027 0.50 24.10 137 ARG D N 1
ATOM 5172 N N B ARG D 1 166 ? 31.733 142.200 36.063 0.50 24.23 137 ARG D N 1
ATOM 5173 C CA A ARG D 1 166 ? 30.875 142.742 34.970 0.50 24.92 137 ARG D CA 1
ATOM 5174 C CA B ARG D 1 166 ? 30.834 142.844 35.105 0.50 25.14 137 ARG D CA 1
ATOM 5175 C C A ARG D 1 166 ? 31.723 143.551 33.994 0.50 25.13 137 ARG D C 1
ATOM 5176 C C B ARG D 1 166 ? 31.608 143.660 34.063 0.50 25.28 137 ARG D C 1
ATOM 5177 O O A ARG D 1 166 ? 31.577 143.394 32.786 0.50 25.20 137 ARG D O 1
ATOM 5178 O O B ARG D 1 166 ? 31.296 143.617 32.881 0.50 25.36 137 ARG D O 1
ATOM 5193 N N . ALA D 1 167 ? 32.625 144.382 34.525 1.00 25.58 138 ALA D N 1
ATOM 5194 C CA . ALA D 1 167 ? 33.477 145.226 33.671 1.00 26.06 138 ALA D CA 1
ATOM 5195 C C . ALA D 1 167 ? 34.296 144.390 32.685 1.00 25.73 138 ALA D C 1
ATOM 5196 O O . ALA D 1 167 ? 34.299 144.661 31.492 1.00 26.74 138 ALA D O 1
ATOM 5198 N N . VAL D 1 168 ? 34.954 143.353 33.183 1.00 26.19 139 VAL D N 1
ATOM 5199 C CA . VAL D 1 168 ? 35.741 142.459 32.337 1.00 25.81 139 VAL D CA 1
ATOM 5200 C C . VAL D 1 168 ? 34.891 141.688 31.314 1.00 26.00 139 VAL D C 1
ATOM 5201 O O . VAL D 1 168 ? 35.162 141.708 30.104 1.00 25.83 139 VAL D O 1
ATOM 5205 N N . VAL D 1 169 ? 33.878 140.989 31.808 1.00 24.84 140 VAL D N 1
ATOM 5206 C CA . VAL D 1 169 ? 33.059 140.114 30.970 1.00 23.89 140 VAL D CA 1
ATOM 5207 C C . VAL D 1 169 ? 32.345 140.891 29.856 1.00 24.06 140 VAL D C 1
ATOM 5208 O O . VAL D 1 169 ? 32.368 140.483 28.670 1.00 23.54 140 VAL D O 1
ATOM 5212 N N . ILE D 1 170 ? 31.709 141.999 30.221 1.00 23.36 141 ILE D N 1
ATOM 5213 C CA . ILE D 1 170 ? 30.948 142.782 29.233 1.00 23.93 141 ILE D CA 1
ATOM 5214 C C . ILE D 1 170 ? 31.878 143.389 28.179 1.00 24.55 141 ILE D C 1
ATOM 5215 O O . ILE D 1 170 ? 31.596 143.329 26.986 1.00 24.19 141 ILE D O 1
ATOM 5220 N N . ASN D 1 171 ? 32.999 143.954 28.621 1.00 25.44 142 ASN D N 1
ATOM 5221 C CA . ASN D 1 171 ? 33.906 144.595 27.670 1.00 25.52 142 ASN D CA 1
ATOM 5222 C C . ASN D 1 171 ? 34.715 143.617 26.811 1.00 25.91 142 ASN D C 1
ATOM 5223 O O . ASN D 1 171 ? 35.021 143.910 25.650 1.00 25.93 142 ASN D O 1
ATOM 5228 N N . ALA D 1 172 ? 34.991 142.426 27.340 1.00 25.26 143 ALA D N 1
ATOM 5229 C CA . ALA D 1 172 ? 35.587 141.365 26.527 1.00 25.49 143 ALA D CA 1
ATOM 5230 C C . ALA D 1 172 ? 34.571 140.608 25.664 1.00 25.49 143 ALA D C 1
ATOM 5231 O O . ALA D 1 172 ? 34.955 139.733 24.881 1.00 25.80 143 ALA D O 1
ATOM 5233 N N . ARG D 1 173 ? 33.286 140.947 25.798 1.00 25.58 144 ARG D N 1
ATOM 5234 C CA . ARG D 1 173 ? 32.192 140.263 25.059 1.00 25.15 144 ARG D CA 1
ATOM 5235 C C . ARG D 1 173 ? 32.169 138.743 25.293 1.00 24.54 144 ARG D C 1
ATOM 5236 O O . ARG D 1 173 ? 32.097 137.946 24.355 1.00 24.45 144 ARG D O 1
ATOM 5244 N N . LEU D 1 174 ? 32.260 138.347 26.558 1.00 23.61 145 LEU D N 1
ATOM 5245 C CA . LEU D 1 174 ? 32.089 136.965 26.943 1.00 22.98 145 LEU D CA 1
ATOM 5246 C C . LEU D 1 174 ? 30.696 136.755 27.505 1.00 22.88 145 LEU D C 1
ATOM 5247 O O . LEU D 1 174 ? 30.085 137.681 28.033 1.00 22.32 145 LEU D O 1
ATOM 5252 N N . THR D 1 175 ? 30.232 135.519 27.431 1.00 22.49 146 THR D N 1
ATOM 5253 C CA . THR D 1 175 ? 29.093 135.082 28.211 1.00 23.12 146 THR D CA 1
ATOM 5254 C C . THR D 1 175 ? 29.682 134.278 29.373 1.00 24.16 146 THR D C 1
ATOM 5255 O O . THR D 1 175 ? 30.352 133.267 29.152 1.00 24.07 146 THR D O 1
ATOM 5259 N N . THR D 1 176 ? 29.458 134.723 30.602 1.00 23.74 147 THR D N 1
ATOM 5260 C CA . THR D 1 176 ? 29.943 133.943 31.746 1.00 23.92 147 THR D CA 1
ATOM 5261 C C . THR D 1 176 ? 28.930 133.825 32.882 1.00 23.67 147 THR D C 1
ATOM 5262 O O . THR D 1 176 ? 28.194 134.766 33.172 1.00 23.46 147 THR D O 1
ATOM 5266 N N . HIS D 1 177 ? 28.878 132.638 33.473 1.00 23.09 148 HIS D N 1
ATOM 5267 C CA . HIS D 1 177 ? 28.022 132.382 34.619 1.00 22.49 148 HIS D CA 1
ATOM 5268 C C . HIS D 1 177 ? 28.974 132.092 35.762 1.00 22.78 148 HIS D C 1
ATOM 5269 O O . HIS D 1 177 ? 29.835 131.198 35.669 1.00 22.30 148 HIS D O 1
ATOM 5276 N N . ILE D 1 178 ? 28.802 132.842 36.841 1.00 23.12 149 ILE D N 1
ATOM 5277 C CA . ILE D 1 178 ? 29.545 132.623 38.077 1.00 23.30 149 ILE D CA 1
ATOM 5278 C C . ILE D 1 178 ? 28.591 132.138 39.160 1.00 23.64 149 ILE D C 1
ATOM 5279 O O . ILE D 1 178 ? 27.610 132.827 39.474 1.00 23.80 149 ILE D O 1
ATOM 5284 N N . ASP D 1 179 ? 28.891 130.973 39.736 1.00 23.58 150 ASP D N 1
ATOM 5285 C CA . ASP D 1 179 ? 28.056 130.361 40.763 1.00 24.29 150 ASP D CA 1
ATOM 5286 C C . ASP D 1 179 ? 28.885 129.973 41.999 1.00 24.82 150 ASP D C 1
ATOM 5287 O O . ASP D 1 179 ? 29.871 129.235 41.904 1.00 23.92 150 ASP D O 1
ATOM 5292 N N . LEU D 1 180 ? 28.478 130.489 43.149 1.00 24.80 151 LEU D N 1
ATOM 5293 C CA . LEU D 1 180 ? 28.991 130.053 44.415 1.00 26.15 151 LEU D CA 1
ATOM 5294 C C . LEU D 1 180 ? 28.102 128.909 44.825 1.00 26.67 151 LEU D C 1
ATOM 5295 O O . LEU D 1 180 ? 26.977 129.145 45.237 1.00 27.26 151 LEU D O 1
ATOM 5300 N N . ILE D 1 181 ? 28.577 127.675 44.704 1.00 26.18 152 ILE D N 1
ATOM 5301 C CA . ILE D 1 181 ? 27.742 126.519 45.043 1.00 26.29 152 ILE D CA 1
ATOM 5302 C C . ILE D 1 181 ? 27.528 126.389 46.555 1.00 26.29 152 ILE D C 1
ATOM 5303 O O . ILE D 1 181 ? 26.422 126.073 47.025 1.00 25.48 152 ILE D O 1
ATOM 5308 N N . ARG D 1 182 ? 28.584 126.663 47.311 1.00 24.97 153 ARG D N 1
ATOM 5309 C CA . ARG D 1 182 ? 28.494 126.759 48.766 1.00 25.26 153 ARG D CA 1
ATOM 5310 C C . ARG D 1 182 ? 29.604 127.688 49.218 1.00 25.46 153 ARG D C 1
ATOM 5311 O O . ARG D 1 182 ? 30.596 127.845 48.508 1.00 25.15 153 ARG D O 1
ATOM 5319 N N . GLY D 1 183 ? 29.435 128.333 50.369 1.00 25.91 154 GLY D N 1
ATOM 5320 C CA . GLY D 1 183 ? 30.424 129.328 50.816 1.00 26.89 154 GLY D CA 1
ATOM 5321 C C . GLY D 1 183 ? 30.644 129.238 52.306 1.00 26.98 154 GLY D C 1
ATOM 5322 O O . GLY D 1 183 ? 30.389 128.205 52.917 1.00 28.05 154 GLY D O 1
ATOM 5323 N N . GLY D 1 184 ? 31.106 130.329 52.900 1.00 27.38 155 GLY D N 1
ATOM 5324 C CA . GLY D 1 184 ? 31.244 130.427 54.353 1.00 26.47 155 GLY D CA 1
ATOM 5325 C C . GLY D 1 184 ? 32.272 131.491 54.704 1.00 26.49 155 GLY D C 1
ATOM 5326 O O . GLY D 1 184 ? 31.984 132.404 55.485 1.00 27.22 155 GLY D O 1
ATOM 5327 N N . ASN D 1 185 ? 33.463 131.386 54.120 1.00 25.15 156 ASN D N 1
ATOM 5328 C CA . ASN D 1 185 ? 34.527 132.380 54.359 1.00 24.58 156 ASN D CA 1
ATOM 5329 C C . ASN D 1 185 ? 34.637 133.271 53.134 1.00 23.95 156 ASN D C 1
ATOM 5330 O O . ASN D 1 185 ? 34.808 132.767 52.029 1.00 23.23 156 ASN D O 1
ATOM 5335 N N . THR D 1 186 ? 34.527 134.581 53.323 1.00 23.57 157 THR D N 1
ATOM 5336 C CA . THR D 1 186 ? 34.443 135.507 52.196 1.00 23.73 157 THR D CA 1
ATOM 5337 C C . THR D 1 186 ? 35.721 135.550 51.358 1.00 23.62 157 THR D C 1
ATOM 5338 O O . THR D 1 186 ? 35.680 135.672 50.127 1.00 22.95 157 THR D O 1
ATOM 5342 N N . HIS D 1 187 ? 36.864 135.468 52.025 1.00 24.35 158 HIS D N 1
ATOM 5343 C CA . HIS D 1 187 ? 38.136 135.472 51.290 1.00 24.53 158 HIS D CA 1
ATOM 5344 C C . HIS D 1 187 ? 38.170 134.227 50.405 1.00 24.33 158 HIS D C 1
ATOM 5345 O O . HIS D 1 187 ? 38.549 134.300 49.245 1.00 25.10 158 HIS D O 1
ATOM 5352 N N . HIS D 1 188 ? 37.756 133.090 50.953 1.00 23.82 159 HIS D N 1
ATOM 5353 C CA . HIS D 1 188 ? 37.673 131.847 50.198 1.00 24.46 159 HIS D CA 1
ATOM 5354 C C . HIS D 1 188 ? 36.692 131.933 49.025 1.00 24.55 159 HIS D C 1
ATOM 5355 O O . HIS D 1 188 ? 37.000 131.485 47.923 1.00 23.81 159 HIS D O 1
ATOM 5362 N N . GLU D 1 189 ? 35.504 132.491 49.279 1.00 24.19 160 GLU D N 1
ATOM 5363 C CA . GLU D 1 189 ? 34.485 132.673 48.236 1.00 23.68 160 GLU D CA 1
ATOM 5364 C C . GLU D 1 189 ? 35.063 133.455 47.054 1.00 23.63 160 GLU D C 1
ATOM 5365 O O . GLU D 1 189 ? 34.952 133.036 45.909 1.00 23.43 160 GLU D O 1
ATOM 5371 N N . ILE D 1 190 ? 35.708 134.580 47.339 1.00 23.70 161 ILE D N 1
ATOM 5372 C CA . ILE D 1 190 ? 36.256 135.437 46.292 1.00 23.79 161 ILE D CA 1
ATOM 5373 C C . ILE D 1 190 ? 37.429 134.777 45.552 1.00 25.00 161 ILE D C 1
ATOM 5374 O O . ILE D 1 190 ? 37.496 134.828 44.322 1.00 24.35 161 ILE D O 1
ATOM 5379 N N . GLU D 1 191 ? 38.338 134.160 46.303 1.00 25.84 162 GLU D N 1
ATOM 5380 C CA . GLU D 1 191 ? 39.476 133.467 45.704 1.00 27.44 162 GLU D CA 1
ATOM 5381 C C . GLU D 1 191 ? 39.020 132.314 44.833 1.00 25.58 162 GLU D C 1
ATOM 5382 O O . GLU D 1 191 ? 39.534 132.134 43.750 1.00 25.90 162 GLU D O 1
ATOM 5388 N N . ALA D 1 192 ? 38.052 131.529 45.294 1.00 25.43 163 ALA D N 1
ATOM 5389 C CA . ALA D 1 192 ? 37.523 130.452 44.471 1.00 24.31 163 ALA D CA 1
ATOM 5390 C C . ALA D 1 192 ? 36.988 130.986 43.140 1.00 24.14 163 ALA D C 1
ATOM 5391 O O . ALA D 1 192 ? 37.222 130.388 42.070 1.00 23.91 163 ALA D O 1
ATOM 5393 N N . ILE D 1 193 ? 36.293 132.119 43.198 1.00 23.95 164 ILE D N 1
ATOM 5394 C CA . ILE D 1 193 ? 35.675 132.697 41.999 1.00 23.56 164 ILE D CA 1
ATOM 5395 C C . ILE D 1 193 ? 36.750 133.204 41.031 1.00 23.54 164 ILE D C 1
ATOM 5396 O O . ILE D 1 193 ? 36.705 132.916 39.841 1.00 22.25 164 ILE D O 1
ATOM 5401 N N . PHE D 1 194 ? 37.708 133.961 41.553 1.00 23.51 165 PHE D N 1
ATOM 5402 C CA . PHE D 1 194 ? 38.828 134.408 40.728 1.00 24.66 165 PHE D CA 1
ATOM 5403 C C . PHE D 1 194 ? 39.581 133.250 40.077 1.00 23.67 165 PHE D C 1
ATOM 5404 O O . PHE D 1 194 ? 39.863 133.310 38.896 1.00 24.80 165 PHE D O 1
ATOM 5412 N N A LYS D 1 195 ? 39.872 132.198 40.843 0.50 24.14 166 LYS D N 1
ATOM 5413 N N B LYS D 1 195 ? 39.852 132.195 40.840 0.50 24.35 166 LYS D N 1
ATOM 5414 C CA A LYS D 1 195 ? 40.583 131.028 40.315 0.50 24.04 166 LYS D CA 1
ATOM 5415 C CA B LYS D 1 195 ? 40.580 131.029 40.336 0.50 24.44 166 LYS D CA 1
ATOM 5416 C C A LYS D 1 195 ? 39.761 130.319 39.243 0.50 24.38 166 LYS D C 1
ATOM 5417 C C B LYS D 1 195 ? 39.779 130.256 39.285 0.50 24.60 166 LYS D C 1
ATOM 5418 O O A LYS D 1 195 ? 40.270 130.005 38.160 0.50 23.96 166 LYS D O 1
ATOM 5419 O O B LYS D 1 195 ? 40.323 129.845 38.251 0.50 24.11 166 LYS D O 1
ATOM 5430 N N . ALA D 1 196 ? 38.485 130.065 39.550 1.00 23.93 167 ALA D N 1
ATOM 5431 C CA . ALA D 1 196 ? 37.605 129.357 38.625 1.00 22.95 167 ALA D CA 1
ATOM 5432 C C . ALA D 1 196 ? 37.430 130.130 37.312 1.00 22.92 167 ALA D C 1
ATOM 5433 O O . ALA D 1 196 ? 37.526 129.543 36.226 1.00 22.62 167 ALA D O 1
ATOM 5435 N N . PHE D 1 197 ? 37.197 131.438 37.407 1.00 22.50 168 PHE D N 1
ATOM 5436 C CA . PHE D 1 197 ? 37.075 132.261 36.204 1.00 22.99 168 PHE D CA 1
ATOM 5437 C C . PHE D 1 197 ? 38.376 132.282 35.384 1.00 23.99 168 PHE D C 1
ATOM 5438 O O . PHE D 1 197 ? 38.358 132.171 34.158 1.00 23.90 168 PHE D O 1
ATOM 5446 N N . SER D 1 198 ? 39.496 132.477 36.070 1.00 25.27 169 SER D N 1
ATOM 5447 C CA . SER D 1 198 ? 40.801 132.535 35.412 1.00 26.18 169 SER D CA 1
ATOM 5448 C C . SER D 1 198 ? 41.095 131.267 34.628 1.00 26.74 169 SER D C 1
ATOM 5449 O O . SER D 1 198 ? 41.515 131.335 33.481 1.00 27.72 169 SER D O 1
ATOM 5452 N N . ARG D 1 199 ? 40.842 130.110 35.238 1.00 27.07 170 ARG D N 1
ATOM 5453 C CA . ARG D 1 199 ? 41.109 128.839 34.608 1.00 27.78 170 ARG D CA 1
ATOM 5454 C C . ARG D 1 199 ? 40.143 128.545 33.462 1.00 27.63 170 ARG D C 1
ATOM 5455 O O . ARG D 1 199 ? 40.552 128.018 32.416 1.00 26.66 170 ARG D O 1
ATOM 5463 N N . ALA D 1 200 ? 38.863 128.867 33.661 1.00 26.77 171 ALA D N 1
ATOM 5464 C CA . ALA D 1 200 ? 37.849 128.661 32.616 1.00 26.28 171 ALA D CA 1
ATOM 5465 C C . ALA D 1 200 ? 38.151 129.536 31.398 1.00 26.62 171 ALA D C 1
ATOM 5466 O O . ALA D 1 200 ? 37.974 129.092 30.261 1.00 26.94 171 ALA D O 1
ATOM 5468 N N . LEU D 1 201 ? 38.597 130.771 31.630 1.00 26.44 172 LEU D N 1
ATOM 5469 C CA . LEU D 1 201 ? 39.024 131.650 30.523 1.00 27.71 172 LEU D CA 1
ATOM 5470 C C . LEU D 1 201 ? 40.261 131.116 29.764 1.00 28.27 172 LEU D C 1
ATOM 5471 O O . LEU D 1 201 ? 40.297 131.131 28.533 1.00 29.23 172 LEU D O 1
ATOM 5476 N N . GLY D 1 202 ? 41.257 130.644 30.503 1.00 29.23 173 GLY D N 1
ATOM 5477 C CA . GLY D 1 202 ? 42.475 130.081 29.912 1.00 29.29 173 GLY D CA 1
ATOM 5478 C C . GLY D 1 202 ? 42.179 128.831 29.110 1.00 29.70 173 GLY D C 1
ATOM 5479 O O . GLY D 1 202 ? 42.774 128.611 28.048 1.00 29.82 173 GLY D O 1
ATOM 5480 N N . ILE D 1 203 ? 41.268 127.996 29.618 1.00 28.89 174 ILE D N 1
ATOM 5481 C CA . ILE D 1 203 ? 40.774 126.864 28.847 1.00 29.32 174 ILE D CA 1
ATOM 5482 C C . ILE D 1 203 ? 40.119 127.340 27.547 1.00 29.44 174 ILE D C 1
ATOM 5483 O O . ILE D 1 203 ? 40.409 126.818 26.466 1.00 29.66 174 ILE D O 1
ATOM 5488 N N . ALA D 1 204 ? 39.245 128.337 27.649 1.00 29.40 175 ALA D N 1
ATOM 5489 C CA . ALA D 1 204 ? 38.505 128.819 26.480 1.00 29.82 175 ALA D CA 1
ATOM 5490 C C . ALA D 1 204 ? 39.423 129.478 25.448 1.00 30.35 175 ALA D C 1
ATOM 5491 O O . ALA D 1 204 ? 39.152 129.422 24.254 1.00 30.52 175 ALA D O 1
ATOM 5493 N N . LEU D 1 205 ? 40.495 130.113 25.917 1.00 31.63 176 LEU D N 1
ATOM 5494 C CA . LEU D 1 205 ? 41.425 130.827 25.029 1.00 32.94 176 LEU D CA 1
ATOM 5495 C C . LEU D 1 205 ? 42.421 129.903 24.329 1.00 34.23 176 LEU D C 1
ATOM 5496 O O . LEU D 1 205 ? 43.139 130.343 23.428 1.00 34.71 176 LEU D O 1
ATOM 5501 N N . THR D 1 206 ? 42.466 128.637 24.734 1.00 35.51 177 THR D N 1
ATOM 5502 C CA . THR D 1 206 ? 43.453 127.698 24.195 1.00 37.28 177 THR D CA 1
ATOM 5503 C C . THR D 1 206 ? 43.315 127.520 22.687 1.00 38.71 177 THR D C 1
ATOM 5504 O O . THR D 1 206 ? 42.211 127.305 22.175 1.00 38.58 177 THR D O 1
ATOM 5508 N N . ALA D 1 207 ? 44.451 127.624 21.988 1.00 40.33 178 ALA D N 1
ATOM 5509 C CA . ALA D 1 207 ? 44.511 127.477 20.530 1.00 41.53 178 ALA D CA 1
ATOM 5510 C C . ALA D 1 207 ? 43.978 126.151 20.045 1.00 42.52 178 ALA D C 1
ATOM 5511 O O . ALA D 1 207 ? 44.166 125.111 20.674 1.00 42.54 178 ALA D O 1
ATOM 5513 N N . THR D 1 208 ? 43.308 126.206 18.904 1.00 44.19 179 THR D N 1
ATOM 5514 C CA . THR D 1 208 ? 42.834 125.009 18.237 1.00 45.57 179 THR D CA 1
ATOM 5515 C C . THR D 1 208 ? 43.359 125.026 16.793 1.00 45.86 179 THR D C 1
ATOM 5516 O O . THR D 1 208 ? 43.745 123.989 16.248 1.00 46.55 179 THR D O 1
ATOM 5520 N N . ALA E 1 29 ? 35.613 107.631 5.272 1.00 53.41 0 ALA E N 1
ATOM 5521 C CA . ALA E 1 29 ? 34.256 107.812 5.875 1.00 53.30 0 ALA E CA 1
ATOM 5522 C C . ALA E 1 29 ? 33.452 106.519 5.934 1.00 53.34 0 ALA E C 1
ATOM 5523 O O . ALA E 1 29 ? 33.255 105.850 4.917 1.00 53.18 0 ALA E O 1
ATOM 5533 N N . ILE E 1 31 ? 29.725 105.155 6.924 1.00 45.97 2 ILE E N 1
ATOM 5534 C CA . ILE E 1 31 ? 28.389 105.736 7.013 1.00 42.41 2 ILE E CA 1
ATOM 5535 C C . ILE E 1 31 ? 27.334 104.715 7.421 1.00 40.92 2 ILE E C 1
ATOM 5536 O O . ILE E 1 31 ? 27.204 103.648 6.814 1.00 39.16 2 ILE E O 1
ATOM 5541 N N . TYR E 1 32 ? 26.586 105.076 8.464 1.00 38.49 3 TYR E N 1
ATOM 5542 C CA . TYR E 1 32 ? 25.520 104.251 9.002 1.00 37.50 3 TYR E CA 1
ATOM 5543 C C . TYR E 1 32 ? 24.214 104.809 8.513 1.00 37.50 3 TYR E C 1
ATOM 5544 O O . TYR E 1 32 ? 23.950 106.006 8.634 1.00 36.14 3 TYR E O 1
ATOM 5553 N N . GLN E 1 33 ? 23.369 103.944 7.980 1.00 37.78 4 GLN E N 1
ATOM 5554 C CA . GLN E 1 33 ? 22.175 104.453 7.366 1.00 39.12 4 GLN E CA 1
ATOM 5555 C C . GLN E 1 33 ? 20.964 103.570 7.591 1.00 39.59 4 GLN E C 1
ATOM 5556 O O . GLN E 1 33 ? 21.070 102.359 7.733 1.00 38.84 4 GLN E O 1
ATOM 5562 N N . LYS E 1 34 ? 19.805 104.208 7.623 1.00 41.10 5 LYS E N 1
ATOM 5563 C CA . LYS E 1 34 ? 18.561 103.511 7.836 1.00 43.22 5 LYS E CA 1
ATOM 5564 C C . LYS E 1 34 ? 17.446 104.260 7.142 1.00 44.78 5 LYS E C 1
ATOM 5565 O O . LYS E 1 34 ? 17.425 105.490 7.104 1.00 44.48 5 LYS E O 1
ATOM 5571 N N . GLN E 1 35 ? 16.541 103.487 6.563 1.00 47.24 6 GLN E N 1
ATOM 5572 C CA . GLN E 1 35 ? 15.309 104.002 6.008 1.00 50.14 6 GLN E CA 1
ATOM 5573 C C . GLN E 1 35 ? 14.147 103.418 6.794 1.00 51.36 6 GLN E C 1
ATOM 5574 O O . GLN E 1 35 ? 14.106 102.212 7.050 1.00 51.80 6 GLN E O 1
ATOM 5580 N N . ARG E 1 36 ? 13.213 104.280 7.178 1.00 52.94 7 ARG E N 1
ATOM 5581 C CA . ARG E 1 36 ? 12.115 103.892 8.058 1.00 54.62 7 ARG E CA 1
ATOM 5582 C C . ARG E 1 36 ? 10.812 104.490 7.534 1.00 55.23 7 ARG E C 1
ATOM 5583 O O . ARG E 1 36 ? 10.632 105.713 7.530 1.00 55.38 7 ARG E O 1
ATOM 5591 N N . ASN E 1 37 ? 9.927 103.611 7.061 1.00 56.18 8 ASN E N 1
ATOM 5592 C CA . ASN E 1 37 ? 8.646 104.000 6.477 1.00 56.86 8 ASN E CA 1
ATOM 5593 C C . ASN E 1 37 ? 7.508 103.182 7.086 1.00 57.17 8 ASN E C 1
ATOM 5594 O O . ASN E 1 37 ? 6.861 103.613 8.044 1.00 57.76 8 ASN E O 1
ATOM 5599 N N . GLN E 1 42 ? 8.161 108.386 6.673 1.00 44.60 13 GLN E N 1
ATOM 5600 C CA . GLN E 1 42 ? 9.025 108.055 5.534 1.00 44.68 13 GLN E CA 1
ATOM 5601 C C . GLN E 1 42 ? 10.330 108.844 5.609 1.00 43.79 13 GLN E C 1
ATOM 5602 O O . GLN E 1 42 ? 10.393 110.026 5.218 1.00 43.97 13 GLN E O 1
ATOM 5608 N N . LEU E 1 43 ? 11.365 108.168 6.103 1.00 41.96 14 LEU E N 1
ATOM 5609 C CA . LEU E 1 43 ? 12.606 108.814 6.508 1.00 40.35 14 LEU E CA 1
ATOM 5610 C C . LEU E 1 43 ? 13.830 108.099 5.977 1.00 38.73 14 LEU E C 1
ATOM 5611 O O . LEU E 1 43 ? 13.934 106.891 6.078 1.00 38.78 14 LEU E O 1
ATOM 5616 N N . ASN E 1 44 ? 14.764 108.866 5.444 1.00 37.17 15 ASN E N 1
ATOM 5617 C CA . ASN E 1 44 ? 16.061 108.338 5.074 1.00 36.04 15 ASN E CA 1
ATOM 5618 C C . ASN E 1 44 ? 17.094 109.072 5.890 1.00 34.71 15 ASN E C 1
ATOM 5619 O O . ASN E 1 44 ? 17.231 110.288 5.774 1.00 34.75 15 ASN E O 1
ATOM 5624 N N . ILE E 1 45 ? 17.815 108.347 6.731 1.00 33.53 16 ILE E N 1
ATOM 5625 C CA . ILE E 1 45 ? 18.775 109.005 7.606 1.00 32.88 16 ILE E CA 1
ATOM 5626 C C . ILE E 1 45 ? 20.090 108.273 7.614 1.00 32.80 16 ILE E C 1
ATOM 5627 O O . ILE E 1 45 ? 20.131 107.031 7.690 1.00 33.14 16 ILE E O 1
ATOM 5632 N N . SER E 1 46 ? 21.163 109.049 7.558 1.00 32.78 17 SER E N 1
ATOM 5633 C CA . SER E 1 46 ? 22.503 108.507 7.713 1.00 33.06 17 SER E CA 1
ATOM 5634 C C . SER E 1 46 ? 23.336 109.358 8.658 1.00 33.64 17 SER E C 1
ATOM 5635 O O . SER E 1 46 ? 23.161 110.583 8.738 1.00 33.58 17 SER E O 1
ATOM 5638 N N . ILE E 1 47 ? 24.260 108.697 9.347 1.00 34.12 18 ILE E N 1
ATOM 5639 C CA . ILE E 1 47 ? 25.160 109.343 10.285 1.00 34.75 18 ILE E CA 1
ATOM 5640 C C . ILE E 1 47 ? 26.598 108.829 10.062 1.00 36.06 18 ILE E C 1
ATOM 5641 O O . ILE E 1 47 ? 26.811 107.647 9.751 1.00 35.18 18 ILE E O 1
ATOM 5646 N N . SER E 1 48 ? 27.567 109.728 10.198 1.00 36.79 19 SER E N 1
ATOM 5647 C CA . SER E 1 48 ? 28.967 109.384 10.030 1.00 39.23 19 SER E CA 1
ATOM 5648 C C . SER E 1 48 ? 29.847 110.167 11.005 1.00 39.99 19 SER E C 1
ATOM 5649 O O . SER E 1 48 ? 29.617 111.346 11.243 1.00 39.49 19 SER E O 1
ATOM 5652 N N . ASP E 1 49 ? 30.861 109.510 11.552 1.00 42.01 20 ASP E N 1
ATOM 5653 C CA . ASP E 1 49 ? 31.805 110.171 12.452 1.00 44.81 20 ASP E CA 1
ATOM 5654 C C . ASP E 1 49 ? 32.949 110.826 11.664 1.00 46.51 20 ASP E C 1
ATOM 5655 O O . ASP E 1 49 ? 34.134 110.562 11.903 1.00 47.13 20 ASP E O 1
ATOM 5660 N N . ASP E 1 50 ? 32.588 111.684 10.721 1.00 48.18 21 ASP E N 1
ATOM 5661 C CA . ASP E 1 50 ? 33.567 112.367 9.886 1.00 50.08 21 ASP E CA 1
ATOM 5662 C C . ASP E 1 50 ? 33.105 113.799 9.670 1.00 51.02 21 ASP E C 1
ATOM 5663 O O . ASP E 1 50 ? 32.103 114.234 10.263 1.00 51.22 21 ASP E O 1
ATOM 5668 N N . GLN E 1 51 ? 33.805 114.517 8.796 1.00 51.85 22 GLN E N 1
ATOM 5669 C CA . GLN E 1 51 ? 33.407 115.879 8.477 1.00 53.15 22 GLN E CA 1
ATOM 5670 C C . GLN E 1 51 ? 32.775 116.099 7.099 1.00 52.87 22 GLN E C 1
ATOM 5671 O O . GLN E 1 51 ? 32.929 117.168 6.505 1.00 53.42 22 GLN E O 1
ATOM 5677 N N . SER E 1 52 ? 32.035 115.106 6.611 1.00 52.22 23 SER E N 1
ATOM 5678 C CA . SER E 1 52 ? 31.253 115.275 5.383 1.00 51.72 23 SER E CA 1
ATOM 5679 C C . SER E 1 52 ? 30.073 116.225 5.612 1.00 50.86 23 SER E C 1
ATOM 5680 O O . SER E 1 52 ? 29.501 116.245 6.709 1.00 51.13 23 SER E O 1
ATOM 5683 N N . PRO E 1 53 ? 29.716 117.033 4.588 1.00 49.61 24 PRO E N 1
ATOM 5684 C CA . PRO E 1 53 ? 28.560 117.938 4.682 1.00 48.15 24 PRO E CA 1
ATOM 5685 C C . PRO E 1 53 ? 27.290 117.270 5.214 1.00 46.34 24 PRO E C 1
ATOM 5686 O O . PRO E 1 53 ? 27.074 116.076 4.995 1.00 45.89 24 PRO E O 1
ATOM 5690 N N . SER E 1 54 ? 26.483 118.049 5.933 1.00 44.67 25 SER E N 1
ATOM 5691 C CA . SER E 1 54 ? 25.218 117.585 6.483 1.00 42.61 25 SER E CA 1
ATOM 5692 C C . SER E 1 54 ? 24.083 118.213 5.713 1.00 41.45 25 SER E C 1
ATOM 5693 O O . SER E 1 54 ? 24.040 119.418 5.569 1.00 41.95 25 SER E O 1
ATOM 5696 N N . HIS E 1 55 ? 23.172 117.390 5.213 1.00 40.67 26 HIS E N 1
ATOM 5697 C CA . HIS E 1 55 ? 21.941 117.879 4.618 1.00 39.69 26 HIS E CA 1
ATOM 5698 C C . HIS E 1 55 ? 20.768 117.468 5.500 1.00 38.30 26 HIS E C 1
ATOM 5699 O O . HIS E 1 55 ? 20.472 116.280 5.613 1.00 37.58 26 HIS E O 1
ATOM 5706 N N . ILE E 1 56 ? 20.080 118.452 6.081 1.00 36.83 27 ILE E N 1
ATOM 5707 C CA . ILE E 1 56 ? 18.987 118.165 7.023 1.00 35.34 27 ILE E CA 1
ATOM 5708 C C . ILE E 1 56 ? 17.654 118.758 6.560 1.00 35.14 27 ILE E C 1
ATOM 5709 O O . ILE E 1 56 ? 17.465 119.978 6.521 1.00 34.58 27 ILE E O 1
ATOM 5714 N N . ASN E 1 57 ? 16.739 117.870 6.206 1.00 34.56 28 ASN E N 1
ATOM 5715 C CA . ASN E 1 57 ? 15.454 118.257 5.672 1.00 34.85 28 ASN E CA 1
ATOM 5716 C C . ASN E 1 57 ? 14.398 117.424 6.382 1.00 34.62 28 ASN E C 1
ATOM 5717 O O . ASN E 1 57 ? 13.977 116.366 5.886 1.00 34.83 28 ASN E O 1
ATOM 5722 N N . THR E 1 58 ? 14.007 117.873 7.574 1.00 33.24 29 THR E N 1
ATOM 5723 C CA . THR E 1 58 ? 13.080 117.096 8.405 1.00 32.65 29 THR E CA 1
ATOM 5724 C C . THR E 1 58 ? 11.652 117.529 8.129 1.00 32.50 29 THR E C 1
ATOM 5725 O O . THR E 1 58 ? 10.716 116.851 8.520 1.00 32.64 29 THR E O 1
ATOM 5729 N N . GLY E 1 59 ? 11.494 118.669 7.468 1.00 32.15 30 GLY E N 1
ATOM 5730 C CA . GLY E 1 59 ? 10.179 119.271 7.314 1.00 32.47 30 GLY E CA 1
ATOM 5731 C C . GLY E 1 59 ? 9.722 119.996 8.578 1.00 32.65 30 GLY E C 1
ATOM 5732 O O . GLY E 1 59 ? 8.627 120.538 8.615 1.00 33.22 30 GLY E O 1
ATOM 5733 N N . VAL E 1 60 ? 10.561 120.013 9.611 1.00 31.65 31 VAL E N 1
ATOM 5734 C CA . VAL E 1 60 ? 10.265 120.767 10.840 1.00 31.19 31 VAL E CA 1
ATOM 5735 C C . VAL E 1 60 ? 11.341 121.822 10.944 1.00 30.48 31 VAL E C 1
ATOM 5736 O O . VAL E 1 60 ? 12.490 121.498 11.236 1.00 30.68 31 VAL E O 1
ATOM 5740 N N . GLY E 1 61 ? 10.980 123.080 10.684 1.00 30.12 32 GLY E N 1
ATOM 5741 C CA . GLY E 1 61 ? 11.956 124.170 10.642 1.00 29.65 32 GLY E CA 1
ATOM 5742 C C . GLY E 1 61 ? 12.896 124.261 11.835 1.00 29.72 32 GLY E C 1
ATOM 5743 O O . GLY E 1 61 ? 14.125 124.304 11.679 1.00 29.84 32 GLY E O 1
ATOM 5744 N N . PHE E 1 62 ? 12.325 124.275 13.037 1.00 28.86 33 PHE E N 1
ATOM 5745 C CA . PHE E 1 62 ? 13.105 124.457 14.253 1.00 27.87 33 PHE E CA 1
ATOM 5746 C C . PHE E 1 62 ? 13.994 123.230 14.500 1.00 27.29 33 PHE E C 1
ATOM 5747 O O . PHE E 1 62 ? 15.137 123.370 14.937 1.00 26.96 33 PHE E O 1
ATOM 5755 N N . LEU E 1 63 ? 13.457 122.040 14.220 1.00 27.18 34 LEU E N 1
ATOM 5756 C CA . LEU E 1 63 ? 14.229 120.800 14.337 1.00 27.31 34 LEU E CA 1
ATOM 5757 C C . LEU E 1 63 ? 15.412 120.788 13.366 1.00 27.40 34 LEU E C 1
ATOM 5758 O O . LEU E 1 63 ? 16.481 120.313 13.717 1.00 26.92 34 LEU E O 1
ATOM 5763 N N . ASN E 1 64 ? 15.224 121.322 12.159 1.00 27.62 35 ASN E N 1
ATOM 5764 C CA . ASN E 1 64 ? 16.376 121.537 11.251 1.00 28.64 35 ASN E CA 1
ATOM 5765 C C . ASN E 1 64 ? 17.523 122.297 11.932 1.00 28.36 35 ASN E C 1
ATOM 5766 O O . ASN E 1 64 ? 18.663 121.833 11.908 1.00 29.07 35 ASN E O 1
ATOM 5771 N N A HIS E 1 65 ? 17.206 123.434 12.549 0.50 28.35 36 HIS E N 1
ATOM 5772 N N B HIS E 1 65 ? 17.218 123.446 12.540 0.50 28.27 36 HIS E N 1
ATOM 5773 C CA A HIS E 1 65 ? 18.195 124.275 13.234 0.50 28.42 36 HIS E CA 1
ATOM 5774 C CA B HIS E 1 65 ? 18.239 124.261 13.216 0.50 28.26 36 HIS E CA 1
ATOM 5775 C C A HIS E 1 65 ? 18.909 123.534 14.379 0.50 28.06 36 HIS E C 1
ATOM 5776 C C B HIS E 1 65 ? 18.928 123.497 14.360 0.50 27.97 36 HIS E C 1
ATOM 5777 O O A HIS E 1 65 ? 20.138 123.592 14.493 0.50 28.05 36 HIS E O 1
ATOM 5778 O O B HIS E 1 65 ? 20.159 123.507 14.464 0.50 27.95 36 HIS E O 1
ATOM 5799 N N . LEU E 1 67 ? 19.186 120.204 14.876 1.00 27.29 38 LEU E N 1
ATOM 5800 C CA . LEU E 1 67 ? 19.995 119.102 14.345 1.00 27.89 38 LEU E CA 1
ATOM 5801 C C . LEU E 1 67 ? 21.254 119.565 13.624 1.00 28.40 38 LEU E C 1
ATOM 5802 O O . LEU E 1 67 ? 22.265 118.862 13.643 1.00 29.01 38 LEU E O 1
ATOM 5807 N N . THR E 1 68 ? 21.210 120.753 13.019 1.00 28.78 39 THR E N 1
ATOM 5808 C CA . THR E 1 68 ? 22.417 121.366 12.465 1.00 29.47 39 THR E CA 1
ATOM 5809 C C . THR E 1 68 ? 23.395 121.638 13.598 1.00 29.92 39 THR E C 1
ATOM 5810 O O . THR E 1 68 ? 24.597 121.361 13.467 1.00 29.28 39 THR E O 1
ATOM 5814 N N . LEU E 1 69 ? 22.889 122.170 14.718 1.00 29.67 40 LEU E N 1
ATOM 5815 C CA . LEU E 1 69 ? 23.718 122.332 15.914 1.00 30.14 40 LEU E CA 1
ATOM 5816 C C . LEU E 1 69 ? 24.306 121.011 16.398 1.00 29.81 40 LEU E C 1
ATOM 5817 O O . LEU E 1 69 ? 25.473 120.954 16.774 1.00 30.48 40 LEU E O 1
ATOM 5822 N N . PHE E 1 70 ? 23.488 119.965 16.419 1.00 29.34 41 PHE E N 1
ATOM 5823 C CA . PHE E 1 70 ? 23.944 118.645 16.815 1.00 30.24 41 PHE E CA 1
ATOM 5824 C C . PHE E 1 70 ? 25.140 118.210 15.958 1.00 30.91 41 PHE E C 1
ATOM 5825 O O . PHE E 1 70 ? 26.143 117.755 16.504 1.00 30.89 41 PHE E O 1
ATOM 5833 N N . THR E 1 71 ? 25.039 118.365 14.634 1.00 31.69 42 THR E N 1
ATOM 5834 C CA . THR E 1 71 ? 26.134 117.937 13.743 1.00 32.52 42 THR E CA 1
ATOM 5835 C C . THR E 1 71 ? 27.394 118.721 14.001 1.00 32.96 42 THR E C 1
ATOM 5836 O O . THR E 1 71 ? 28.469 118.145 14.058 1.00 33.21 42 THR E O 1
ATOM 5840 N N . PHE E 1 72 ? 27.269 120.032 14.177 1.00 33.11 43 PHE E N 1
ATOM 5841 C CA . PHE E 1 72 ? 28.458 120.832 14.413 1.00 33.72 43 PHE E CA 1
ATOM 5842 C C . PHE E 1 72 ? 29.123 120.497 15.740 1.00 33.23 43 PHE E C 1
ATOM 5843 O O . PHE E 1 72 ? 30.344 120.320 15.792 1.00 33.47 43 PHE E O 1
ATOM 5851 N N . HIS E 1 73 ? 28.328 120.385 16.805 1.00 31.35 44 HIS E N 1
ATOM 5852 C CA . HIS E 1 73 ? 28.893 120.183 18.134 1.00 30.69 44 HIS E CA 1
ATOM 5853 C C . HIS E 1 73 ? 29.286 118.761 18.491 1.00 29.49 44 HIS E C 1
ATOM 5854 O O . HIS E 1 73 ? 30.159 118.578 19.323 1.00 30.14 44 HIS E O 1
ATOM 5861 N N . SER E 1 74 ? 28.654 117.769 17.873 1.00 29.13 45 SER E N 1
ATOM 5862 C CA . SER E 1 74 ? 28.993 116.362 18.131 1.00 28.34 45 SER E CA 1
ATOM 5863 C C . SER E 1 74 ? 30.156 115.865 17.270 1.00 29.39 45 SER E C 1
ATOM 5864 O O . SER E 1 74 ? 30.778 114.863 17.613 1.00 28.47 45 SER E O 1
ATOM 5867 N N . GLY E 1 75 ? 30.399 116.532 16.145 1.00 29.52 46 GLY E N 1
ATOM 5868 C CA . GLY E 1 75 ? 31.393 116.067 15.163 1.00 31.65 46 GLY E CA 1
ATOM 5869 C C . GLY E 1 75 ? 30.865 115.001 14.215 1.00 32.92 46 GLY E C 1
ATOM 5870 O O . GLY E 1 75 ? 31.630 114.410 13.449 1.00 33.95 46 GLY E O 1
ATOM 5871 N N . LEU E 1 76 ? 29.560 114.745 14.260 1.00 33.29 47 LEU E N 1
ATOM 5872 C CA . LEU E 1 76 ? 28.937 113.709 13.442 1.00 34.32 47 LEU E CA 1
ATOM 5873 C C . LEU E 1 76 ? 28.172 114.334 12.282 1.00 35.09 47 LEU E C 1
ATOM 5874 O O . LEU E 1 76 ? 27.383 115.245 12.509 1.00 36.41 47 LEU E O 1
ATOM 5879 N N . SER E 1 77 ? 28.387 113.856 11.050 1.00 35.03 48 SER E N 1
ATOM 5880 C CA . SER E 1 77 ? 27.603 114.329 9.890 1.00 35.10 48 SER E CA 1
ATOM 5881 C C . SER E 1 77 ? 26.277 113.628 9.850 1.00 34.26 48 SER E C 1
ATOM 5882 O O . SER E 1 77 ? 26.189 112.405 9.973 1.00 34.25 48 SER E O 1
ATOM 5885 N N . LEU E 1 78 ? 25.237 114.404 9.643 1.00 34.28 49 LEU E N 1
ATOM 5886 C CA . LEU E 1 78 ? 23.905 113.868 9.691 1.00 34.15 49 LEU E CA 1
ATOM 5887 C C . LEU E 1 78 ? 23.250 114.249 8.392 1.00 34.00 49 LEU E C 1
ATOM 5888 O O . LEU E 1 78 ? 23.267 115.423 7.998 1.00 33.49 49 LEU E O 1
ATOM 5893 N N . ASN E 1 79 ? 22.659 113.264 7.732 1.00 34.10 50 ASN E N 1
ATOM 5894 C CA . ASN E 1 79 ? 21.889 113.523 6.531 1.00 34.34 50 ASN E CA 1
ATOM 5895 C C . ASN E 1 79 ? 20.479 112.986 6.690 1.00 34.34 50 ASN E C 1
ATOM 5896 O O . ASN E 1 79 ? 20.288 111.818 7.024 1.00 33.43 50 ASN E O 1
ATOM 5901 N N . ILE E 1 80 ? 19.493 113.853 6.479 1.00 34.22 51 ILE E N 1
ATOM 5902 C CA . ILE E 1 80 ? 18.097 113.482 6.725 1.00 35.04 51 ILE E CA 1
ATOM 5903 C C . ILE E 1 80 ? 17.218 113.939 5.587 1.00 36.52 51 ILE E C 1
ATOM 5904 O O . ILE E 1 80 ? 17.210 115.107 5.235 1.00 36.22 51 ILE E O 1
ATOM 5909 N N . GLU E 1 81 ? 16.476 113.000 5.026 1.00 39.04 52 GLU E N 1
ATOM 5910 C CA . GLU E 1 81 ? 15.447 113.330 4.068 1.00 42.01 52 GLU E CA 1
ATOM 5911 C C . GLU E 1 81 ? 14.154 112.742 4.580 1.00 43.40 52 GLU E C 1
ATOM 5912 O O . GLU E 1 81 ? 14.031 111.522 4.736 1.00 43.44 52 GLU E O 1
ATOM 5918 N N . ALA E 1 82 ? 13.221 113.633 4.902 1.00 45.66 53 ALA E N 1
ATOM 5919 C CA . ALA E 1 82 ? 11.857 113.268 5.238 1.00 47.91 53 ALA E CA 1
ATOM 5920 C C . ALA E 1 82 ? 11.012 113.755 4.071 1.00 49.73 53 ALA E C 1
ATOM 5921 O O . ALA E 1 82 ? 11.186 114.887 3.605 1.00 50.55 53 ALA E O 1
ATOM 5923 N N . GLN E 1 83 ? 10.130 112.899 3.565 1.00 51.63 54 GLN E N 1
ATOM 5924 C CA . GLN E 1 83 ? 9.272 113.286 2.442 1.00 53.06 54 GLN E CA 1
ATOM 5925 C C . GLN E 1 83 ? 7.817 113.039 2.800 1.00 53.25 54 GLN E C 1
ATOM 5926 O O . GLN E 1 83 ? 7.521 112.164 3.611 1.00 53.60 54 GLN E O 1
ATOM 5932 N N . ASP E 1 89 ? 1.547 115.794 13.509 1.00 44.01 60 ASP E N 1
ATOM 5933 C CA . ASP E 1 89 ? 2.559 115.605 12.473 1.00 42.23 60 ASP E CA 1
ATOM 5934 C C . ASP E 1 89 ? 3.957 115.779 13.052 1.00 40.31 60 ASP E C 1
ATOM 5935 O O . ASP E 1 89 ? 4.791 114.865 12.922 1.00 39.50 60 ASP E O 1
ATOM 5940 N N . ASP E 1 90 ? 4.217 116.932 13.689 1.00 38.07 61 ASP E N 1
ATOM 5941 C CA . ASP E 1 90 ? 5.570 117.220 14.221 1.00 35.72 61 ASP E CA 1
ATOM 5942 C C . ASP E 1 90 ? 6.027 116.195 15.251 1.00 33.35 61 ASP E C 1
ATOM 5943 O O . ASP E 1 90 ? 7.203 115.903 15.320 1.00 32.42 61 ASP E O 1
ATOM 5948 N N . HIS E 1 91 ? 5.101 115.685 16.062 1.00 31.31 62 HIS E N 1
ATOM 5949 C CA . HIS E 1 91 ? 5.434 114.693 17.100 1.00 30.31 62 HIS E CA 1
ATOM 5950 C C . HIS E 1 91 ? 5.996 113.423 16.465 1.00 28.95 62 HIS E C 1
ATOM 5951 O O . HIS E 1 91 ? 7.050 112.939 16.860 1.00 26.86 62 HIS E O 1
ATOM 5958 N N . HIS E 1 92 ? 5.282 112.888 15.478 1.00 28.94 63 HIS E N 1
ATOM 5959 C CA . HIS E 1 92 ? 5.689 111.607 14.873 1.00 29.23 63 HIS E CA 1
ATOM 5960 C C . HIS E 1 92 ? 7.049 111.761 14.204 1.00 28.26 63 HIS E C 1
ATOM 5961 O O . HIS E 1 92 ? 7.927 110.939 14.392 1.00 28.21 63 HIS E O 1
ATOM 5968 N N . VAL E 1 93 ? 7.225 112.854 13.478 1.00 27.69 64 VAL E N 1
ATOM 5969 C CA . VAL E 1 93 ? 8.459 113.107 12.749 1.00 27.60 64 VAL E CA 1
ATOM 5970 C C . VAL E 1 93 ? 9.633 113.287 13.701 1.00 27.03 64 VAL E C 1
ATOM 5971 O O . VAL E 1 93 ? 10.695 112.694 13.505 1.00 25.77 64 VAL E O 1
ATOM 5975 N N . THR E 1 94 ? 9.447 114.119 14.727 1.00 25.54 65 THR E N 1
ATOM 5976 C CA . THR E 1 94 ? 10.511 114.345 15.706 1.00 25.13 65 THR E CA 1
ATOM 5977 C C . THR E 1 94 ? 10.874 113.054 16.416 1.00 24.99 65 THR E C 1
ATOM 5978 O O . THR E 1 94 ? 12.047 112.731 16.559 1.00 24.48 65 THR E O 1
ATOM 5982 N N . GLU E 1 95 ? 9.868 112.307 16.857 1.00 24.96 66 GLU E N 1
ATOM 5983 C CA . GLU E 1 95 ? 10.136 111.067 17.558 1.00 26.59 66 GLU E CA 1
ATOM 5984 C C . GLU E 1 95 ? 10.803 110.006 16.650 1.00 27.01 66 GLU E C 1
ATOM 5985 O O . GLU E 1 95 ? 11.738 109.322 17.080 1.00 26.76 66 GLU E O 1
ATOM 5991 N N . ASP E 1 96 ? 10.303 109.862 15.423 1.00 27.74 67 ASP E N 1
ATOM 5992 C CA . ASP E 1 96 ? 10.853 108.863 14.498 1.00 28.79 67 ASP E CA 1
ATOM 5993 C C . ASP E 1 96 ? 12.305 109.162 14.161 1.00 27.87 67 ASP E C 1
ATOM 5994 O O . ASP E 1 96 ? 13.154 108.261 14.122 1.00 28.53 67 ASP E O 1
ATOM 5999 N N . ILE E 1 97 ? 12.588 110.430 13.920 1.00 27.10 68 ILE E N 1
ATOM 6000 C CA . ILE E 1 97 ? 13.963 110.866 13.707 1.00 26.61 68 ILE E CA 1
ATOM 6001 C C . ILE E 1 97 ? 14.832 110.558 14.928 1.00 26.17 68 ILE E C 1
ATOM 6002 O O . ILE E 1 97 ? 15.930 110.026 14.774 1.00 25.78 68 ILE E O 1
ATOM 6007 N N . GLY E 1 98 ? 14.359 110.901 16.130 1.00 25.70 69 GLY E N 1
ATOM 6008 C CA . GLY E 1 98 ? 15.112 110.587 17.371 1.00 25.33 69 GLY E CA 1
ATOM 6009 C C . GLY E 1 98 ? 15.411 109.095 17.532 1.00 25.32 69 GLY E C 1
ATOM 6010 O O . GLY E 1 98 ? 16.522 108.701 17.923 1.00 24.51 69 GLY E O 1
ATOM 6011 N N . ILE E 1 99 ? 14.415 108.266 17.222 1.00 25.51 70 ILE E N 1
ATOM 6012 C CA . ILE E 1 99 ? 14.568 106.801 17.351 1.00 25.38 70 ILE E CA 1
ATOM 6013 C C . ILE E 1 99 ? 15.660 106.301 16.385 1.00 26.14 70 ILE E C 1
ATOM 6014 O O . ILE E 1 99 ? 16.565 105.534 16.779 1.00 26.21 70 ILE E O 1
ATOM 6019 N N . VAL E 1 100 ? 15.582 106.770 15.141 1.00 26.55 71 VAL E N 1
ATOM 6020 C CA . VAL E 1 100 ? 16.514 106.339 14.080 1.00 27.38 71 VAL E CA 1
ATOM 6021 C C . VAL E 1 100 ? 17.921 106.801 14.409 1.00 27.20 71 VAL E C 1
ATOM 6022 O O . VAL E 1 100 ? 18.876 106.008 14.357 1.00 26.83 71 VAL E O 1
ATOM 6026 N N . ILE E 1 101 ? 18.059 108.069 14.793 1.00 26.94 72 ILE E N 1
ATOM 6027 C CA . ILE E 1 101 ? 19.377 108.563 15.200 1.00 26.59 72 ILE E CA 1
ATOM 6028 C C . ILE E 1 101 ? 19.921 107.722 16.348 1.00 26.76 72 ILE E C 1
ATOM 6029 O O . ILE E 1 101 ? 21.119 107.378 16.355 1.00 26.44 72 ILE E O 1
ATOM 6034 N N . GLY E 1 102 ? 19.060 107.403 17.318 1.00 26.30 73 GLY E N 1
ATOM 6035 C CA . GLY E 1 102 ? 19.468 106.594 18.478 1.00 26.57 73 GLY E CA 1
ATOM 6036 C C . GLY E 1 102 ? 19.966 105.210 18.025 1.00 26.87 73 GLY E C 1
ATOM 6037 O O . GLY E 1 102 ? 21.033 104.761 18.433 1.00 26.26 73 GLY E O 1
ATOM 6038 N N . GLN E 1 103 ? 19.181 104.544 17.188 1.00 27.01 74 GLN E N 1
ATOM 6039 C CA . GLN E 1 103 ? 19.539 103.219 16.649 1.00 28.02 74 GLN E CA 1
ATOM 6040 C C . GLN E 1 103 ? 20.871 103.205 15.858 1.00 27.82 74 GLN E C 1
ATOM 6041 O O . GLN E 1 103 ? 21.661 102.262 15.958 1.00 28.01 74 GLN E O 1
ATOM 6047 N N . LEU E 1 104 ? 21.128 104.265 15.103 1.00 27.44 75 LEU E N 1
ATOM 6048 C CA . LEU E 1 104 ? 22.371 104.380 14.324 1.00 27.33 75 LEU E CA 1
ATOM 6049 C C . LEU E 1 104 ? 23.564 104.672 15.220 1.00 27.64 75 LEU E C 1
ATOM 6050 O O . LEU E 1 104 ? 24.683 104.184 14.974 1.00 26.69 75 LEU E O 1
ATOM 6055 N N . LEU E 1 105 ? 23.328 105.447 16.281 1.00 26.73 76 LEU E N 1
ATOM 6056 C CA . LEU E 1 105 ? 24.368 105.692 17.266 1.00 27.47 76 LEU E CA 1
ATOM 6057 C C . LEU E 1 105 ? 24.732 104.401 17.962 1.00 27.04 76 LEU E C 1
ATOM 6058 O O . LEU E 1 105 ? 25.892 104.172 18.253 1.00 27.53 76 LEU E O 1
ATOM 6063 N N . LEU E 1 106 ? 23.747 103.552 18.233 1.00 27.15 77 LEU E N 1
ATOM 6064 C CA . LEU E 1 106 ? 24.055 102.259 18.841 1.00 28.55 77 LEU E CA 1
ATOM 6065 C C . LEU E 1 106 ? 24.988 101.409 17.930 1.00 29.51 77 LEU E C 1
ATOM 6066 O O . LEU E 1 106 ? 25.954 100.817 18.407 1.00 29.68 77 LEU E O 1
ATOM 6071 N N . GLU E 1 107 ? 24.709 101.377 16.631 1.00 31.38 78 GLU E N 1
ATOM 6072 C CA . GLU E 1 107 ? 25.544 100.585 15.696 1.00 33.34 78 GLU E CA 1
ATOM 6073 C C . GLU E 1 107 ? 26.951 101.162 15.669 1.00 33.61 78 GLU E C 1
ATOM 6074 O O . GLU E 1 107 ? 27.946 100.436 15.808 1.00 32.95 78 GLU E O 1
ATOM 6088 N N . ILE E 1 109 ? 28.365 102.873 18.015 1.00 34.68 80 ILE E N 1
ATOM 6089 C CA . ILE E 1 109 ? 28.971 102.581 19.327 1.00 34.02 80 ILE E CA 1
ATOM 6090 C C . ILE E 1 109 ? 29.476 101.129 19.430 1.00 34.95 80 ILE E C 1
ATOM 6091 O O . ILE E 1 109 ? 30.593 100.880 19.896 1.00 34.94 80 ILE E O 1
ATOM 6096 N N . LYS E 1 110 ? 28.653 100.188 18.989 1.00 36.15 81 LYS E N 1
ATOM 6097 C CA . LYS E 1 110 ? 29.039 98.781 18.932 1.00 38.33 81 LYS E CA 1
ATOM 6098 C C . LYS E 1 110 ? 30.310 98.562 18.111 1.00 38.98 81 LYS E C 1
ATOM 6099 O O . LYS E 1 110 ? 31.055 97.642 18.404 1.00 39.61 81 LYS E O 1
ATOM 6105 N N . ASP E 1 111 ? 30.554 99.406 17.105 1.00 40.17 82 ASP E N 1
ATOM 6106 C CA . ASP E 1 111 ? 31.706 99.242 16.200 1.00 41.47 82 ASP E CA 1
ATOM 6107 C C . ASP E 1 111 ? 32.981 99.854 16.762 1.00 42.35 82 ASP E C 1
ATOM 6108 O O . ASP E 1 111 ? 34.078 99.433 16.413 1.00 42.60 82 ASP E O 1
ATOM 6113 N N . LYS E 1 112 ? 32.843 100.860 17.618 1.00 43.20 83 LYS E N 1
ATOM 6114 C CA . LYS E 1 112 ? 34.003 101.457 18.269 1.00 44.12 83 LYS E CA 1
ATOM 6115 C C . LYS E 1 112 ? 34.520 100.562 19.385 1.00 44.90 83 LYS E C 1
ATOM 6116 O O . LYS E 1 112 ? 33.744 99.913 20.092 1.00 45.44 83 LYS E O 1
ATOM 6122 N N . LYS E 1 113 ? 35.833 100.528 19.561 1.00 45.80 84 LYS E N 1
ATOM 6123 C CA . LYS E 1 113 ? 36.417 99.670 20.597 1.00 46.75 84 LYS E CA 1
ATOM 6124 C C . LYS E 1 113 ? 36.676 100.462 21.878 1.00 46.42 84 LYS E C 1
ATOM 6125 O O . LYS E 1 113 ? 35.963 100.327 22.876 1.00 47.04 84 LYS E O 1
ATOM 6131 N N . HIS E 1 114 ? 37.703 101.293 21.842 1.00 45.68 85 HIS E N 1
ATOM 6132 C CA . HIS E 1 114 ? 38.091 102.052 23.005 1.00 44.76 85 HIS E CA 1
ATOM 6133 C C . HIS E 1 114 ? 37.670 103.512 22.826 1.00 42.79 85 HIS E C 1
ATOM 6134 O O . HIS E 1 114 ? 38.075 104.179 21.868 1.00 42.32 85 HIS E O 1
ATOM 6141 N N . PHE E 1 115 ? 36.823 103.982 23.744 1.00 40.17 86 PHE E N 1
ATOM 6142 C CA . PHE E 1 115 ? 36.356 105.365 23.722 1.00 37.57 86 PHE E CA 1
ATOM 6143 C C . PHE E 1 115 ? 36.269 105.969 25.123 1.00 35.85 86 PHE E C 1
ATOM 6144 O O . PHE E 1 115 ? 36.259 105.248 26.119 1.00 35.34 86 PHE E O 1
ATOM 6152 N N . VAL E 1 116 ? 36.216 107.292 25.177 1.00 34.30 87 VAL E N 1
ATOM 6153 C CA . VAL E 1 116 ? 36.250 108.045 26.436 1.00 33.32 87 VAL E CA 1
ATOM 6154 C C . VAL E 1 116 ? 35.078 107.673 27.350 1.00 32.30 87 VAL E C 1
ATOM 6155 O O . VAL E 1 116 ? 35.226 107.652 28.565 1.00 32.48 87 VAL E O 1
ATOM 6159 N N . ARG E 1 117 ? 33.936 107.357 26.740 1.00 31.15 88 ARG E N 1
ATOM 6160 C CA . ARG E 1 117 ? 32.718 106.845 27.419 1.00 30.30 88 ARG E CA 1
ATOM 6161 C C . ARG E 1 117 ? 31.934 107.880 28.249 1.00 29.58 88 ARG E C 1
ATOM 6162 O O . ARG E 1 117 ? 30.699 107.896 28.202 1.00 29.16 88 ARG E O 1
ATOM 6170 N N . TYR E 1 118 ? 32.652 108.727 28.986 1.00 28.80 89 TYR E N 1
ATOM 6171 C CA . TYR E 1 118 ? 32.040 109.734 29.864 1.00 28.58 89 TYR E CA 1
ATOM 6172 C C . TYR E 1 118 ? 32.219 111.120 29.281 1.00 28.28 89 TYR E C 1
ATOM 6173 O O . TYR E 1 118 ? 33.325 111.496 28.919 1.00 27.13 89 TYR E O 1
ATOM 6182 N N . GLY E 1 119 ? 31.121 111.879 29.172 1.00 27.30 90 GLY E N 1
ATOM 6183 C CA . GLY E 1 119 ? 31.203 113.277 28.762 1.00 25.44 90 GLY E CA 1
ATOM 6184 C C . GLY E 1 119 ? 30.232 114.169 29.530 1.00 25.85 90 GLY E C 1
ATOM 6185 O O . GLY E 1 119 ? 29.086 113.775 29.791 1.00 24.65 90 GLY E O 1
ATOM 6186 N N . THR E 1 120 ? 30.705 115.362 29.888 1.00 25.27 91 THR E N 1
ATOM 6187 C CA . THR E 1 120 ? 29.903 116.372 30.589 1.00 25.75 91 THR E CA 1
ATOM 6188 C C . THR E 1 120 ? 30.175 117.698 29.916 1.00 25.67 91 THR E C 1
ATOM 6189 O O . THR E 1 120 ? 31.329 118.008 29.633 1.00 25.97 91 THR E O 1
ATOM 6201 N N . TYR E 1 122 ? 28.847 121.988 30.106 1.00 23.39 93 TYR E N 1
ATOM 6202 C CA . TYR E 1 122 ? 28.033 123.125 30.499 1.00 23.73 93 TYR E CA 1
ATOM 6203 C C . TYR E 1 122 ? 27.997 124.091 29.340 1.00 23.54 93 TYR E C 1
ATOM 6204 O O . TYR E 1 122 ? 29.047 124.379 28.759 1.00 23.14 93 TYR E O 1
ATOM 6213 N N . ILE E 1 123 ? 26.810 124.585 28.991 1.00 22.52 94 ILE E N 1
ATOM 6214 C CA . ILE E 1 123 ? 26.682 125.610 27.929 1.00 22.80 94 ILE E CA 1
ATOM 6215 C C . ILE E 1 123 ? 25.816 126.787 28.412 1.00 22.91 94 ILE E C 1
ATOM 6216 O O . ILE E 1 123 ? 24.659 126.563 28.801 1.00 22.29 94 ILE E O 1
ATOM 6221 N N . PRO E 1 124 ? 26.350 128.032 28.360 1.00 22.98 95 PRO E N 1
ATOM 6222 C CA . PRO E 1 124 ? 25.518 129.163 28.679 1.00 23.14 95 PRO E CA 1
ATOM 6223 C C . PRO E 1 124 ? 24.948 129.740 27.395 1.00 24.12 95 PRO E C 1
ATOM 6224 O O . PRO E 1 124 ? 25.593 129.689 26.333 1.00 23.88 95 PRO E O 1
ATOM 6236 N N . ASP E 1 126 ? 23.232 133.320 26.898 1.00 24.10 97 ASP E N 1
ATOM 6237 C CA . ASP E 1 126 ? 22.819 134.494 27.657 1.00 25.05 97 ASP E CA 1
ATOM 6238 C C . ASP E 1 126 ? 22.368 134.089 29.090 1.00 24.07 97 ASP E C 1
ATOM 6239 O O . ASP E 1 126 ? 23.181 133.600 29.869 1.00 23.30 97 ASP E O 1
ATOM 6244 N N . GLU E 1 127 ? 21.086 134.275 29.416 1.00 24.14 98 GLU E N 1
ATOM 6245 C CA . GLU E 1 127 ? 20.563 134.013 30.762 1.00 23.50 98 GLU E CA 1
ATOM 6246 C C . GLU E 1 127 ? 20.568 132.522 31.163 1.00 22.73 98 GLU E C 1
ATOM 6247 O O . GLU E 1 127 ? 20.568 132.187 32.338 1.00 22.27 98 GLU E O 1
ATOM 6253 N N . THR E 1 128 ? 20.548 131.643 30.166 1.00 21.67 99 THR E N 1
ATOM 6254 C CA . THR E 1 128 ? 20.411 130.202 30.369 1.00 21.27 99 THR E CA 1
ATOM 6255 C C . THR E 1 128 ? 21.763 129.546 30.630 1.00 21.45 99 THR E C 1
ATOM 6256 O O . THR E 1 128 ? 22.778 129.927 30.027 1.00 21.53 99 THR E O 1
ATOM 6260 N N . LEU E 1 129 ? 21.760 128.547 31.511 1.00 20.83 100 LEU E N 1
ATOM 6261 C CA . LEU E 1 129 ? 22.867 127.617 31.640 1.00 19.84 100 LEU E CA 1
ATOM 6262 C C . LEU E 1 129 ? 22.308 126.185 31.691 1.00 20.04 100 LEU E C 1
ATOM 6263 O O . LEU E 1 129 ? 21.427 125.882 32.526 1.00 18.74 100 LEU E O 1
ATOM 6268 N N . ALA E 1 130 ? 22.817 125.321 30.818 1.00 19.86 101 ALA E N 1
ATOM 6269 C CA . ALA E 1 130 ? 22.427 123.897 30.828 1.00 20.52 101 ALA E CA 1
ATOM 6270 C C . ALA E 1 130 ? 23.643 123.021 31.088 1.00 21.39 101 ALA E C 1
ATOM 6271 O O . ALA E 1 130 ? 24.751 123.365 30.664 1.00 22.13 101 ALA E O 1
ATOM 6273 N N . ARG E 1 131 ? 23.438 121.905 31.788 1.00 21.19 102 ARG E N 1
ATOM 6274 C CA . ARG E 1 131 ? 24.451 120.877 31.905 1.00 20.92 102 ARG E CA 1
ATOM 6275 C C . ARG E 1 131 ? 23.905 119.579 31.348 1.00 20.81 102 ARG E C 1
ATOM 6276 O O . ARG E 1 131 ? 22.801 119.181 31.687 1.00 20.82 102 ARG E O 1
ATOM 6284 N N . VAL E 1 132 ? 24.673 118.912 30.488 1.00 20.18 103 VAL E N 1
ATOM 6285 C CA . VAL E 1 132 ? 24.310 117.567 30.091 1.00 20.72 103 VAL E CA 1
ATOM 6286 C C . VAL E 1 132 ? 25.468 116.612 30.421 1.00 21.83 103 VAL E C 1
ATOM 6287 O O . VAL E 1 132 ? 26.612 116.924 30.143 1.00 22.25 103 VAL E O 1
ATOM 6291 N N . VAL E 1 133 ? 25.132 115.483 31.035 1.00 22.25 104 VAL E N 1
ATOM 6292 C CA . VAL E 1 133 ? 26.061 114.395 31.375 1.00 22.67 104 VAL E CA 1
ATOM 6293 C C . VAL E 1 133 ? 25.678 113.163 30.544 1.00 22.79 104 VAL E C 1
ATOM 6294 O O . VAL E 1 133 ? 24.527 112.733 30.540 1.00 22.28 104 VAL E O 1
ATOM 6298 N N . VAL E 1 134 ? 26.650 112.630 29.809 1.00 22.99 105 VAL E N 1
ATOM 6299 C CA . VAL E 1 134 ? 26.435 111.459 28.935 1.00 23.59 105 VAL E CA 1
ATOM 6300 C C . VAL E 1 134 ? 27.371 110.346 29.376 1.00 25.44 105 VAL E C 1
ATOM 6301 O O . VAL E 1 134 ? 28.577 110.580 29.539 1.00 26.82 105 VAL E O 1
ATOM 6305 N N . ASP E 1 135 ? 26.817 109.163 29.620 1.00 25.49 106 ASP E N 1
ATOM 6306 C CA . ASP E 1 135 ? 27.617 107.962 29.804 1.00 26.77 106 ASP E CA 1
ATOM 6307 C C . ASP E 1 135 ? 27.201 106.946 28.752 1.00 26.39 106 ASP E C 1
ATOM 6308 O O . ASP E 1 135 ? 26.051 106.511 28.720 1.00 25.27 106 ASP E O 1
ATOM 6313 N N . ILE E 1 136 ? 28.136 106.605 27.868 1.00 27.10 107 ILE E N 1
ATOM 6314 C CA . ILE E 1 136 ? 27.932 105.475 26.929 1.00 27.43 107 ILE E CA 1
ATOM 6315 C C . ILE E 1 136 ? 28.027 104.167 27.710 1.00 27.93 107 ILE E C 1
ATOM 6316 O O . ILE E 1 136 ? 29.049 103.458 27.663 1.00 28.34 107 ILE E O 1
ATOM 6321 N N . SER E 1 137 ? 26.954 103.847 28.434 1.00 27.81 108 SER E N 1
ATOM 6322 C CA . SER E 1 137 ? 26.972 102.777 29.412 1.00 27.68 108 SER E CA 1
ATOM 6323 C C . SER E 1 137 ? 26.358 101.465 28.931 1.00 27.96 108 SER E C 1
ATOM 6324 O O . SER E 1 137 ? 26.609 100.417 29.528 1.00 27.64 108 SER E O 1
ATOM 6327 N N . GLY E 1 138 ? 25.509 101.526 27.913 1.00 27.76 109 GLY E N 1
ATOM 6328 C CA . GLY E 1 138 ? 24.692 100.369 27.560 1.00 28.09 109 GLY E CA 1
ATOM 6329 C C . GLY E 1 138 ? 23.429 100.210 28.390 1.00 28.25 109 GLY E C 1
ATOM 6330 O O . GLY E 1 138 ? 22.635 99.312 28.126 1.00 28.83 109 GLY E O 1
ATOM 6331 N N . ARG E 1 139 ? 23.227 101.089 29.377 1.00 28.10 110 ARG E N 1
ATOM 6332 C CA . ARG E 1 139 ? 22.007 101.095 30.210 1.00 28.80 110 ARG E CA 1
ATOM 6333 C C . ARG E 1 139 ? 21.095 102.248 29.794 1.00 27.58 110 ARG E C 1
ATOM 6334 O O . ARG E 1 139 ? 21.356 103.377 30.143 1.00 29.50 110 ARG E O 1
ATOM 6342 N N . PRO E 1 140 ? 20.029 101.978 29.037 1.00 26.73 111 PRO E N 1
ATOM 6343 C CA . PRO E 1 140 ? 19.234 103.101 28.507 1.00 25.04 111 PRO E CA 1
ATOM 6344 C C . PRO E 1 140 ? 18.475 103.836 29.627 1.00 24.93 111 PRO E C 1
ATOM 6345 O O . PRO E 1 140 ? 17.615 103.239 30.322 1.00 22.78 111 PRO E O 1
ATOM 6349 N N . TYR E 1 141 ? 18.816 105.115 29.812 1.00 23.51 112 TYR E N 1
ATOM 6350 C CA . TYR E 1 141 ? 18.254 105.912 30.911 1.00 23.07 112 TYR E CA 1
ATOM 6351 C C . TYR E 1 141 ? 18.402 107.402 30.624 1.00 22.84 112 TYR E C 1
ATOM 6352 O O . TYR E 1 141 ? 19.511 107.902 30.348 1.00 23.05 112 TYR E O 1
ATOM 6361 N N . LEU E 1 142 ? 17.290 108.114 30.717 1.00 21.82 113 LEU E N 1
ATOM 6362 C CA . LEU E 1 142 ? 17.302 109.583 30.614 1.00 20.76 113 LEU E CA 1
ATOM 6363 C C . LEU E 1 142 ? 16.679 110.232 31.848 1.00 21.60 113 LEU E C 1
ATOM 6364 O O . LEU E 1 142 ? 15.534 109.933 32.205 1.00 20.50 113 LEU E O 1
ATOM 6369 N N . SER E 1 143 ? 17.421 111.149 32.464 1.00 21.13 114 SER E N 1
ATOM 6370 C CA . SER E 1 143 ? 16.873 112.009 33.507 1.00 21.33 114 SER E CA 1
ATOM 6371 C C . SER E 1 143 ? 16.780 113.399 32.899 1.00 20.90 114 SER E C 1
ATOM 6372 O O . SER E 1 143 ? 17.806 114.040 32.635 1.00 19.98 114 SER E O 1
ATOM 6375 N N . PHE E 1 144 ? 15.556 113.821 32.607 1.00 20.45 115 PHE E N 1
ATOM 6376 C CA . PHE E 1 144 ? 15.316 115.092 31.908 1.00 21.11 115 PHE E CA 1
ATOM 6377 C C . PHE E 1 144 ? 14.723 116.121 32.883 1.00 22.02 115 PHE E C 1
ATOM 6378 O O . PHE E 1 144 ? 13.566 115.971 33.318 1.00 21.81 115 PHE E O 1
ATOM 6386 N N . ASN E 1 145 ? 15.504 117.159 33.200 1.00 21.99 116 ASN E N 1
ATOM 6387 C CA . ASN E 1 145 ? 15.175 118.104 34.261 1.00 22.03 116 ASN E CA 1
ATOM 6388 C C . ASN E 1 145 ? 15.283 119.515 33.710 1.00 22.81 116 ASN E C 1
ATOM 6389 O O . ASN E 1 145 ? 16.304 120.190 33.889 1.00 22.52 116 ASN E O 1
ATOM 6394 N N . ALA E 1 146 ? 14.238 119.957 33.020 1.00 22.98 117 ALA E N 1
ATOM 6395 C CA . ALA E 1 146 ? 14.271 121.263 32.361 1.00 24.82 117 ALA E CA 1
ATOM 6396 C C . ALA E 1 146 ? 12.834 121.695 32.173 1.00 26.07 117 ALA E C 1
ATOM 6397 O O . ALA E 1 146 ? 12.127 121.119 31.349 1.00 27.68 117 ALA E O 1
ATOM 6399 N N . SER E 1 147 ? 12.400 122.684 32.940 1.00 26.21 118 SER E N 1
ATOM 6400 C CA . SER E 1 147 ? 11.078 123.261 32.763 1.00 27.65 118 SER E CA 1
ATOM 6401 C C . SER E 1 147 ? 11.204 124.384 31.767 1.00 26.42 118 SER E C 1
ATOM 6402 O O . SER E 1 147 ? 11.751 125.436 32.095 1.00 27.63 118 SER E O 1
ATOM 6405 N N . LEU E 1 148 ? 10.701 124.177 30.561 1.00 24.24 119 LEU E N 1
ATOM 6406 C CA . LEU E 1 148 ? 10.950 125.149 29.498 1.00 23.25 119 LEU E CA 1
ATOM 6407 C C . LEU E 1 148 ? 9.955 126.287 29.661 1.00 23.10 119 LEU E C 1
ATOM 6408 O O . LEU E 1 148 ? 8.820 126.054 30.064 1.00 21.37 119 LEU E O 1
ATOM 6413 N N . SER E 1 149 ? 10.371 127.494 29.313 1.00 22.11 120 SER E N 1
ATOM 6414 C CA . SER E 1 149 ? 9.602 128.687 29.646 1.00 22.10 120 SER E CA 1
ATOM 6415 C C . SER E 1 149 ? 8.299 128.900 28.870 1.00 21.24 120 SER E C 1
ATOM 6416 O O . SER E 1 149 ? 7.373 129.534 29.387 1.00 21.62 120 SER E O 1
ATOM 6419 N N . LYS E 1 150 ? 8.209 128.395 27.648 1.00 19.82 121 LYS E N 1
ATOM 6420 C CA . LYS E 1 150 ? 7.035 128.691 26.820 1.00 19.83 121 LYS E CA 1
ATOM 6421 C C . LYS E 1 150 ? 6.551 127.399 26.169 1.00 20.05 121 LYS E C 1
ATOM 6422 O O . LYS E 1 150 ? 7.336 126.442 26.039 1.00 19.81 121 LYS E O 1
ATOM 6428 N N . GLU E 1 151 ? 5.279 127.363 25.779 1.00 18.97 122 GLU E N 1
ATOM 6429 C CA . GLU E 1 151 ? 4.689 126.155 25.154 1.00 20.81 122 GLU E CA 1
ATOM 6430 C C . GLU E 1 151 ? 5.154 125.930 23.701 1.00 20.22 122 GLU E C 1
ATOM 6431 O O . GLU E 1 151 ? 5.213 124.791 23.225 1.00 20.70 122 GLU E O 1
ATOM 6437 N N . LYS E 1 152 ? 5.476 127.020 23.006 1.00 20.29 123 LYS E N 1
ATOM 6438 C CA . LYS E 1 152 ? 5.941 127.002 21.619 1.00 21.87 123 LYS E CA 1
ATOM 6439 C C . LYS E 1 152 ? 7.164 127.872 21.444 1.00 21.52 123 LYS E C 1
ATOM 6440 O O . LYS E 1 152 ? 7.328 128.866 22.153 1.00 21.80 123 LYS E O 1
ATOM 6446 N 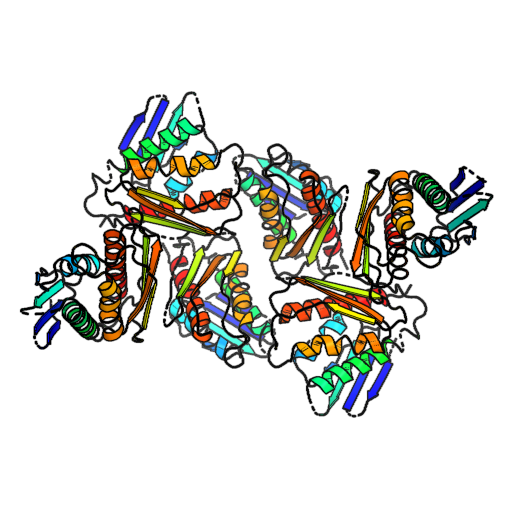N . VAL E 1 153 ? 8.015 127.502 20.493 1.00 22.36 124 VAL E N 1
ATOM 6447 C CA . VAL E 1 153 ? 8.970 128.452 19.912 1.00 23.27 124 VAL E CA 1
ATOM 6448 C C . VAL E 1 153 ? 8.656 128.477 18.430 1.00 23.78 124 VAL E C 1
ATOM 6449 O O . VAL E 1 153 ? 8.779 127.459 17.742 1.00 23.66 124 VAL E O 1
ATOM 6453 N N . GLY E 1 154 ? 8.185 129.620 17.947 1.00 24.42 125 GLY E N 1
ATOM 6454 C CA . GLY E 1 154 ? 7.564 129.672 16.613 1.00 24.50 125 GLY E CA 1
ATOM 6455 C C . GLY E 1 154 ? 6.346 128.757 16.572 1.00 24.72 125 GLY E C 1
ATOM 6456 O O . GLY E 1 154 ? 5.431 128.877 17.399 1.00 23.66 125 GLY E O 1
ATOM 6457 N N . THR E 1 155 ? 6.338 127.812 15.635 1.00 24.60 126 THR E N 1
ATOM 6458 C CA . THR E 1 155 ? 5.244 126.835 15.571 1.00 24.79 126 THR E CA 1
ATOM 6459 C C . THR E 1 155 ? 5.635 125.509 16.248 1.00 25.11 126 THR E C 1
ATOM 6460 O O . THR E 1 155 ? 4.856 124.542 16.258 1.00 25.64 126 THR E O 1
ATOM 6464 N N . PHE E 1 156 ? 6.843 125.448 16.791 1.00 23.34 127 PHE E N 1
ATOM 6465 C CA . PHE E 1 156 ? 7.352 124.190 17.372 1.00 23.25 127 PHE E CA 1
ATOM 6466 C C . PHE E 1 156 ? 6.889 123.993 18.816 1.00 22.16 127 PHE E C 1
ATOM 6467 O O . PHE E 1 156 ? 7.182 124.825 19.671 1.00 21.40 127 PHE E O 1
ATOM 6475 N N . ASP E 1 157 ? 6.187 122.889 19.075 1.00 21.74 128 ASP E N 1
ATOM 6476 C CA . ASP E 1 157 ? 5.802 122.484 20.441 1.00 21.99 128 ASP E CA 1
ATOM 6477 C C . ASP E 1 157 ? 7.036 122.116 21.277 1.00 21.14 128 ASP E C 1
ATOM 6478 O O . ASP E 1 157 ? 7.752 121.142 20.968 1.00 20.05 128 ASP E O 1
ATOM 6483 N N . THR E 1 158 ? 7.275 122.865 22.354 1.00 20.44 129 THR E N 1
ATOM 6484 C CA . THR E 1 158 ? 8.484 122.657 23.153 1.00 19.97 129 THR E CA 1
ATOM 6485 C C . THR E 1 158 ? 8.461 121.322 23.909 1.00 20.39 129 THR E C 1
ATOM 6486 O O . THR E 1 158 ? 9.525 120.819 24.311 1.00 20.82 129 THR E O 1
ATOM 6490 N N . GLU E 1 159 ? 7.274 120.733 24.111 1.00 20.21 130 GLU E N 1
ATOM 6491 C CA . GLU E 1 159 ? 7.213 119.411 24.742 1.00 20.88 130 GLU E CA 1
ATOM 6492 C C . GLU E 1 159 ? 7.926 118.333 23.916 1.00 21.36 130 GLU E C 1
ATOM 6493 O O . GLU E 1 159 ? 8.271 117.285 24.441 1.00 22.42 130 GLU E O 1
ATOM 6499 N N . LEU E 1 160 ? 8.162 118.619 22.641 1.00 21.26 131 LEU E N 1
ATOM 6500 C CA . LEU E 1 160 ? 8.848 117.693 21.719 1.00 21.76 131 LEU E CA 1
ATOM 6501 C C . LEU E 1 160 ? 10.340 117.542 22.011 1.00 21.54 131 LEU E C 1
ATOM 6502 O O . LEU E 1 160 ? 10.965 116.582 21.593 1.00 22.73 131 LEU E O 1
ATOM 6507 N N . VAL E 1 161 ? 10.918 118.506 22.710 1.00 21.13 132 VAL E N 1
ATOM 6508 C CA . VAL E 1 161 ? 12.347 118.417 23.091 1.00 20.39 132 VAL E CA 1
ATOM 6509 C C . VAL E 1 161 ? 12.637 117.192 23.971 1.00 20.75 132 VAL E C 1
ATOM 6510 O O . VAL E 1 161 ? 13.510 116.376 23.649 1.00 20.62 132 VAL E O 1
ATOM 6514 N N . GLU E 1 162 ? 11.904 117.047 25.071 1.00 20.70 133 GLU E N 1
ATOM 6515 C CA . GLU E 1 162 ? 12.019 115.828 25.880 1.00 22.16 133 GLU E CA 1
ATOM 6516 C C . GLU E 1 162 ? 11.739 114.549 25.066 1.00 21.90 133 GLU E C 1
ATOM 6517 O O . GLU E 1 162 ? 12.399 113.520 25.247 1.00 21.64 133 GLU E O 1
ATOM 6523 N N . GLU E 1 163 ? 10.750 114.606 24.177 1.00 21.43 134 GLU E N 1
ATOM 6524 C CA . GLU E 1 163 ? 10.406 113.432 23.375 1.00 22.08 134 GLU E CA 1
ATOM 6525 C C . GLU E 1 163 ? 11.571 113.063 22.448 1.00 21.86 134 GLU E C 1
ATOM 6526 O O . GLU E 1 163 ? 11.886 111.887 22.316 1.00 21.89 134 GLU E O 1
ATOM 6532 N N . PHE E 1 164 ? 12.193 114.064 21.828 1.00 21.24 135 PHE E N 1
ATOM 6533 C CA . PHE E 1 164 ? 13.380 113.819 20.986 1.00 21.86 135 PHE E CA 1
ATOM 6534 C C . PHE E 1 164 ? 14.500 113.147 21.780 1.00 21.93 135 PHE E C 1
ATOM 6535 O O . PHE E 1 164 ? 15.027 112.118 21.349 1.00 22.60 135 PHE E O 1
ATOM 6543 N N . PHE E 1 165 ? 14.879 113.738 22.914 1.00 21.30 136 PHE E N 1
ATOM 6544 C CA . PHE E 1 165 ? 15.986 113.194 23.709 1.00 22.55 136 PHE E CA 1
ATOM 6545 C C . PHE E 1 165 ? 15.715 111.818 24.281 1.00 23.29 136 PHE E C 1
ATOM 6546 O O . PHE E 1 165 ? 16.643 111.005 24.365 1.00 23.17 136 PHE E O 1
ATOM 6554 N N A ARG E 1 166 ? 14.467 111.539 24.670 0.50 23.20 137 ARG E N 1
ATOM 6555 N N B ARG E 1 166 ? 14.466 111.538 24.643 0.50 23.56 137 ARG E N 1
ATOM 6556 C CA A ARG E 1 166 ? 14.139 110.182 25.118 0.50 23.98 137 ARG E CA 1
ATOM 6557 C CA B ARG E 1 166 ? 14.139 110.207 25.142 0.50 24.75 137 ARG E CA 1
ATOM 6558 C C A ARG E 1 166 ? 14.403 109.189 24.006 0.50 23.79 137 ARG E C 1
ATOM 6559 C C B ARG E 1 166 ? 14.246 109.135 24.051 0.50 24.19 137 ARG E C 1
ATOM 6560 O O A ARG E 1 166 ? 15.088 108.190 24.221 0.50 24.00 137 ARG E O 1
ATOM 6561 O O B ARG E 1 166 ? 14.685 108.026 24.327 0.50 24.36 137 ARG E O 1
ATOM 6576 N N . ALA E 1 167 ? 13.857 109.475 22.826 1.00 24.08 138 ALA E N 1
ATOM 6577 C CA . ALA E 1 167 ? 13.994 108.570 21.672 1.00 24.95 138 ALA E CA 1
ATOM 6578 C C . ALA E 1 167 ? 15.485 108.293 21.354 1.00 24.68 138 ALA E C 1
ATOM 6579 O O . ALA E 1 167 ? 15.888 107.131 21.141 1.00 25.28 138 ALA E O 1
ATOM 6581 N N . VAL E 1 168 ? 16.294 109.347 21.344 1.00 24.20 139 VAL E N 1
ATOM 6582 C CA . VAL E 1 168 ? 17.739 109.203 21.041 1.00 24.10 139 VAL E CA 1
ATOM 6583 C C . VAL E 1 168 ? 18.491 108.386 22.111 1.00 24.03 139 VAL E C 1
ATOM 6584 O O . VAL E 1 168 ? 19.216 107.412 21.810 1.00 23.94 139 VAL E O 1
ATOM 6588 N N . VAL E 1 169 ? 18.328 108.797 23.360 1.00 23.03 140 VAL E N 1
ATOM 6589 C CA . VAL E 1 169 ? 19.084 108.258 24.486 1.00 22.72 140 VAL E CA 1
ATOM 6590 C C . VAL E 1 169 ? 18.747 106.795 24.768 1.00 23.59 140 VAL E C 1
ATOM 6591 O O . VAL E 1 169 ? 19.657 105.960 24.999 1.00 23.12 140 VAL E O 1
ATOM 6595 N N . ILE E 1 170 ? 17.454 106.474 24.737 1.00 23.16 141 ILE E N 1
ATOM 6596 C CA . ILE E 1 170 ? 17.006 105.107 25.049 1.00 23.48 141 ILE E CA 1
ATOM 6597 C C . ILE E 1 170 ? 17.450 104.143 23.931 1.00 23.98 141 ILE E C 1
ATOM 6598 O O . ILE E 1 170 ? 17.932 103.019 24.200 1.00 23.95 141 ILE E O 1
ATOM 6603 N N . ASN E 1 171 ? 17.287 104.588 22.691 1.00 23.48 142 ASN E N 1
ATOM 6604 C CA . ASN E 1 171 ? 17.639 103.755 21.550 1.00 24.36 142 ASN E CA 1
ATOM 6605 C C . ASN E 1 171 ? 19.139 103.596 21.311 1.00 24.70 142 ASN E C 1
ATOM 6606 O O . ASN E 1 171 ? 19.577 102.538 20.867 1.00 25.25 142 ASN E O 1
ATOM 6611 N N . ALA E 1 172 ? 19.918 104.625 21.662 1.00 23.81 143 ALA E N 1
ATOM 6612 C CA . ALA E 1 172 ? 21.378 104.556 21.649 1.00 24.34 143 ALA E CA 1
ATOM 6613 C C . ALA E 1 172 ? 21.960 103.848 22.852 1.00 24.06 143 ALA E C 1
ATOM 6614 O O . ALA E 1 172 ? 23.162 103.594 22.882 1.00 24.76 143 ALA E O 1
ATOM 6616 N N . ARG E 1 173 ? 21.110 103.545 23.832 1.00 24.26 144 ARG E N 1
ATOM 6617 C CA . ARG E 1 173 ? 21.502 102.919 25.115 1.00 24.53 144 ARG E CA 1
ATOM 6618 C C . ARG E 1 173 ? 22.523 103.726 25.902 1.00 24.41 144 ARG E C 1
ATOM 6619 O O . ARG E 1 173 ? 23.533 103.197 26.397 1.00 24.38 144 ARG E O 1
ATOM 6627 N N . LEU E 1 174 ? 22.276 105.030 25.985 1.00 24.09 145 LEU E N 1
ATOM 6628 C CA . LEU E 1 174 ? 23.094 105.933 26.792 1.00 23.05 145 LEU E CA 1
ATOM 6629 C C . LEU E 1 174 ? 22.420 106.122 28.131 1.00 23.49 145 LEU E C 1
ATOM 6630 O O . LEU E 1 174 ? 21.198 106.011 28.233 1.00 23.08 145 LEU E O 1
ATOM 6635 N N . THR E 1 175 ? 23.187 106.441 29.162 1.00 23.91 146 THR E N 1
ATOM 6636 C CA . THR E 1 175 ? 22.537 107.077 30.296 1.00 25.35 146 THR E CA 1
ATOM 6637 C C . THR E 1 175 ? 22.891 108.541 30.253 1.00 25.95 146 THR E C 1
ATOM 6638 O O . THR E 1 175 ? 24.065 108.907 30.130 1.00 26.55 146 THR E O 1
ATOM 6642 N N . THR E 1 176 ? 21.865 109.382 30.214 1.00 25.48 147 THR E N 1
ATOM 6643 C CA . THR E 1 176 ? 22.117 110.827 30.189 1.00 23.95 147 THR E CA 1
ATOM 6644 C C . THR E 1 176 ? 21.230 111.610 31.147 1.00 24.01 147 THR E C 1
ATOM 6645 O O . THR E 1 176 ? 20.078 111.247 31.378 1.00 22.93 147 THR E O 1
ATOM 6649 N N . HIS E 1 177 ? 21.826 112.638 31.754 1.00 22.27 148 HIS E N 1
ATOM 6650 C CA . HIS E 1 177 ? 21.138 113.548 32.661 1.00 21.49 148 HIS E CA 1
ATOM 6651 C C . HIS E 1 177 ? 21.186 114.903 31.989 1.00 21.53 148 HIS E C 1
ATOM 6652 O O . HIS E 1 177 ? 22.265 115.382 31.663 1.00 21.38 148 HIS E O 1
ATOM 6659 N N . ILE E 1 178 ? 20.017 115.492 31.749 1.00 21.98 149 ILE E N 1
ATOM 6660 C CA . ILE E 1 178 ? 19.912 116.840 31.192 1.00 21.53 149 ILE E CA 1
ATOM 6661 C C . ILE E 1 178 ? 19.400 117.797 32.273 1.00 22.37 149 ILE E C 1
ATOM 6662 O O . ILE E 1 178 ? 18.342 117.567 32.843 1.00 22.44 149 ILE E O 1
ATOM 6667 N N . ASP E 1 179 ? 20.138 118.875 32.547 1.00 22.94 150 ASP E N 1
ATOM 6668 C CA . ASP E 1 179 ? 19.764 119.792 33.637 1.00 23.56 150 ASP E CA 1
ATOM 6669 C C . ASP E 1 179 ? 19.796 121.216 33.146 1.00 23.47 150 ASP E C 1
ATOM 6670 O O . ASP E 1 179 ? 20.837 121.689 32.670 1.00 23.44 150 ASP E O 1
ATOM 6675 N N . LEU E 1 180 ? 18.657 121.896 33.247 1.00 23.34 151 LEU E N 1
ATOM 6676 C CA . LEU E 1 180 ? 18.610 123.323 32.981 1.00 23.90 151 LEU E CA 1
ATOM 6677 C C . LEU E 1 180 ? 18.866 123.948 34.312 1.00 23.59 151 LEU E C 1
ATOM 6678 O O . LEU E 1 180 ? 18.018 123.893 35.212 1.00 24.03 151 LEU E O 1
ATOM 6683 N N . ILE E 1 181 ? 20.058 124.509 34.483 1.00 23.34 152 ILE E N 1
ATOM 6684 C CA . ILE E 1 181 ? 20.432 125.096 35.764 1.00 22.67 152 ILE E CA 1
ATOM 6685 C C . ILE E 1 181 ? 19.678 126.418 35.975 1.00 22.53 152 ILE E C 1
ATOM 6686 O O . ILE E 1 181 ? 19.198 126.704 37.068 1.00 21.96 152 ILE E O 1
ATOM 6691 N N . ARG E 1 182 ? 19.556 127.202 34.908 1.00 21.89 153 ARG E N 1
ATOM 6692 C CA . ARG E 1 182 ? 18.725 128.397 34.936 1.00 21.44 153 ARG E CA 1
ATOM 6693 C C . ARG E 1 182 ? 18.303 128.690 33.510 1.00 21.14 153 ARG E C 1
ATOM 6694 O O . ARG E 1 182 ? 18.936 128.247 32.553 1.00 19.18 153 ARG E O 1
ATOM 6702 N N . GLY E 1 183 ? 17.208 129.417 33.355 1.00 21.62 154 GLY E N 1
ATOM 6703 C CA . GLY E 1 183 ? 16.673 129.639 32.028 1.00 22.67 154 GLY E CA 1
ATOM 6704 C C . GLY E 1 183 ? 16.043 131.000 31.946 1.00 23.33 154 GLY E C 1
ATOM 6705 O O . GLY E 1 183 ? 16.360 131.888 32.736 1.00 25.17 154 GLY E O 1
ATOM 6706 N N . GLY E 1 184 ? 15.169 131.184 30.974 1.00 23.81 155 GLY E N 1
ATOM 6707 C CA . GLY E 1 184 ? 14.453 132.450 30.836 1.00 24.40 155 GLY E CA 1
ATOM 6708 C C . GLY E 1 184 ? 13.851 132.547 29.461 1.00 24.12 155 GLY E C 1
ATOM 6709 O O . GLY E 1 184 ? 12.643 132.771 29.334 1.00 24.96 155 GLY E O 1
ATOM 6710 N N . ASN E 1 185 ? 14.699 132.402 28.442 1.00 22.11 156 ASN E N 1
ATOM 6711 C CA . ASN E 1 185 ? 14.266 132.432 27.051 1.00 21.77 156 ASN E CA 1
ATOM 6712 C C . ASN E 1 185 ? 14.239 131.008 26.530 1.00 21.30 156 ASN E C 1
ATOM 6713 O O . ASN E 1 185 ? 15.232 130.291 26.656 1.00 20.58 156 ASN E O 1
ATOM 6718 N N . THR E 1 186 ? 13.106 130.609 25.957 1.00 20.44 157 THR E N 1
ATOM 6719 C CA . THR E 1 186 ? 12.893 129.228 25.564 1.00 20.56 157 THR E CA 1
ATOM 6720 C C . THR E 1 186 ? 13.799 128.748 24.429 1.00 20.06 157 THR E C 1
ATOM 6721 O O . THR E 1 186 ? 14.251 127.601 24.440 1.00 20.22 157 THR E O 1
ATOM 6725 N N . HIS E 1 187 ? 14.029 129.599 23.427 1.00 20.29 158 HIS E N 1
ATOM 6726 C CA . HIS E 1 187 ? 14.939 129.254 22.331 1.00 20.62 158 HIS E CA 1
ATOM 6727 C C . HIS E 1 187 ? 16.320 128.974 22.928 1.00 21.18 158 HIS E C 1
ATOM 6728 O O . HIS E 1 187 ? 16.974 127.992 22.570 1.00 21.05 158 HIS E O 1
ATOM 6735 N N . HIS E 1 188 ? 16.753 129.848 23.833 1.00 20.62 159 HIS E N 1
ATOM 6736 C CA . HIS E 1 188 ? 18.047 129.704 24.501 1.00 21.14 159 HIS E CA 1
ATOM 6737 C C . HIS E 1 188 ? 18.146 128.435 25.325 1.00 20.80 159 HIS E C 1
ATOM 6738 O O . HIS E 1 188 ? 19.184 127.765 25.304 1.00 20.34 159 HIS E O 1
ATOM 6745 N N . GLU E 1 189 ? 17.075 128.116 26.050 1.00 19.68 160 GLU E N 1
ATOM 6746 C CA . GLU E 1 189 ? 17.032 126.913 26.888 1.00 19.75 160 GLU E CA 1
ATOM 6747 C C . GLU E 1 189 ? 17.234 125.661 26.026 1.00 19.66 160 GLU E C 1
ATOM 6748 O O . GLU E 1 189 ? 18.003 124.773 26.388 1.00 19.27 160 GLU E O 1
ATOM 6754 N N . ILE E 1 190 ? 16.528 125.599 24.908 1.00 19.08 161 ILE E N 1
ATOM 6755 C CA . ILE E 1 190 ? 16.569 124.421 24.042 1.00 19.59 161 ILE E CA 1
ATOM 6756 C C . ILE E 1 190 ? 17.901 124.304 23.300 1.00 20.09 161 ILE E C 1
ATOM 6757 O O . ILE E 1 190 ? 18.472 123.224 23.199 1.00 20.49 161 ILE E O 1
ATOM 6762 N N . GLU E 1 191 ? 18.390 125.431 22.805 1.00 20.77 162 GLU E N 1
ATOM 6763 C CA . GLU E 1 191 ? 19.667 125.463 22.116 1.00 22.46 162 GLU E CA 1
ATOM 6764 C C . GLU E 1 191 ? 20.814 125.108 23.048 1.00 21.46 162 GLU E C 1
ATOM 6765 O O . GLU E 1 191 ? 21.698 124.360 22.668 1.00 22.21 162 GLU E O 1
ATOM 6771 N N . ALA E 1 192 ? 20.801 125.643 24.261 1.00 20.87 163 ALA E N 1
ATOM 6772 C CA . ALA E 1 192 ? 21.804 125.285 25.278 1.00 21.01 163 ALA E CA 1
ATOM 6773 C C . ALA E 1 192 ? 21.825 123.779 25.550 1.00 20.58 163 ALA E C 1
ATOM 6774 O O . ALA E 1 192 ? 22.887 123.165 25.618 1.00 21.40 163 ALA E O 1
ATOM 6776 N N . ILE E 1 193 ? 20.646 123.188 25.703 1.00 21.75 164 ILE E N 1
ATOM 6777 C CA . ILE E 1 193 ? 20.505 121.725 25.856 1.00 21.30 164 ILE E CA 1
ATOM 6778 C C . ILE E 1 193 ? 21.035 120.927 24.648 1.00 21.80 164 ILE E C 1
ATOM 6779 O O . ILE E 1 193 ? 21.784 119.950 24.816 1.00 20.71 164 ILE E O 1
ATOM 6784 N N . PHE E 1 194 ? 20.627 121.315 23.445 1.00 21.69 165 PHE E N 1
ATOM 6785 C CA . PHE E 1 194 ? 21.143 120.658 22.237 1.00 21.71 165 PHE E CA 1
ATOM 6786 C C . PHE E 1 194 ? 22.664 120.708 22.131 1.00 21.97 165 PHE E C 1
ATOM 6787 O O . PHE E 1 194 ? 23.298 119.669 21.899 1.00 22.27 165 PHE E O 1
ATOM 6795 N N A LYS E 1 195 ? 23.234 121.899 22.322 0.50 21.32 166 LYS E N 1
ATOM 6796 N N B LYS E 1 195 ? 23.232 121.898 22.307 0.50 21.47 166 LYS E N 1
ATOM 6797 C CA A LYS E 1 195 ? 24.686 122.113 22.288 0.50 21.52 166 LYS E CA 1
ATOM 6798 C CA B LYS E 1 195 ? 24.678 122.077 22.259 0.50 21.81 166 LYS E CA 1
ATOM 6799 C C A LYS E 1 195 ? 25.440 121.325 23.347 0.50 21.60 166 LYS E C 1
ATOM 6800 C C B LYS E 1 195 ? 25.397 121.259 23.331 0.50 21.78 166 LYS E C 1
ATOM 6801 O O A LYS E 1 195 ? 26.480 120.736 23.061 0.50 22.18 166 LYS E O 1
ATOM 6802 O O B LYS E 1 195 ? 26.349 120.545 23.023 0.50 22.45 166 LYS E O 1
ATOM 6813 N N . ALA E 1 196 ? 24.933 121.355 24.578 1.00 21.51 167 ALA E N 1
ATOM 6814 C CA . ALA E 1 196 ? 25.522 120.624 25.687 1.00 20.81 167 ALA E CA 1
ATOM 6815 C C . ALA E 1 196 ? 25.456 119.111 25.480 1.00 21.31 167 ALA E C 1
ATOM 6816 O O . ALA E 1 196 ? 26.449 118.413 25.721 1.00 21.47 167 ALA E O 1
ATOM 6818 N N . PHE E 1 197 ? 24.309 118.606 25.047 1.00 20.94 168 PHE E N 1
ATOM 6819 C CA . PHE E 1 197 ? 24.206 117.175 24.762 1.00 22.55 168 PHE E CA 1
ATOM 6820 C C . PHE E 1 197 ? 25.164 116.724 23.648 1.00 22.74 168 PHE E C 1
ATOM 6821 O O . PHE E 1 197 ? 25.807 115.681 23.763 1.00 23.87 168 PHE E O 1
ATOM 6829 N N . SER E 1 198 ? 25.222 117.498 22.570 1.00 24.19 169 SER E N 1
ATOM 6830 C CA . SER E 1 198 ? 26.008 117.152 21.387 1.00 24.77 169 SER E CA 1
ATOM 6831 C C . SER E 1 198 ? 27.491 117.109 21.718 1.00 25.33 169 SER E C 1
ATOM 6832 O O . SER E 1 198 ? 28.199 116.197 21.298 1.00 25.20 169 SER E O 1
ATOM 6835 N N . ARG E 1 199 ? 27.949 118.107 22.469 1.00 26.17 170 ARG E N 1
ATOM 6836 C CA . ARG E 1 199 ? 29.332 118.168 22.924 1.00 27.17 170 ARG E CA 1
ATOM 6837 C C . ARG E 1 199 ? 29.673 117.039 23.867 1.00 27.17 170 ARG E C 1
ATOM 6838 O O . ARG E 1 199 ? 30.722 116.397 23.728 1.00 27.28 170 ARG E O 1
ATOM 6846 N N . ALA E 1 200 ? 28.805 116.808 24.847 1.00 25.98 171 ALA E N 1
ATOM 6847 C CA . ALA E 1 200 ? 29.033 115.745 25.805 1.00 25.40 171 ALA E CA 1
ATOM 6848 C C . ALA E 1 200 ? 29.138 114.407 25.071 1.00 25.96 171 ALA E C 1
ATOM 6849 O O . ALA E 1 200 ? 30.017 113.591 25.380 1.00 25.98 171 ALA E O 1
ATOM 6851 N N . LEU E 1 201 ? 28.257 114.185 24.106 1.00 25.63 172 LEU E N 1
ATOM 6852 C CA . LEU E 1 201 ? 28.304 112.966 23.296 1.00 26.47 172 LEU E CA 1
ATOM 6853 C C . LEU E 1 201 ? 29.601 112.888 22.464 1.00 27.09 172 LEU E C 1
ATOM 6854 O O . LEU E 1 201 ? 30.261 111.847 22.449 1.00 28.17 172 LEU E O 1
ATOM 6859 N N . GLY E 1 202 ? 29.944 113.981 21.788 1.00 27.77 173 GLY E N 1
ATOM 6860 C CA . GLY E 1 202 ? 31.224 114.113 21.074 1.00 28.46 173 GLY E CA 1
ATOM 6861 C C . GLY E 1 202 ? 32.418 113.670 21.922 1.00 28.81 173 GLY E C 1
ATOM 6862 O O . GLY E 1 202 ? 33.244 112.851 21.483 1.00 28.14 173 GLY E O 1
ATOM 6863 N N . ILE E 1 203 ? 32.484 114.195 23.146 1.00 28.67 174 ILE E N 1
ATOM 6864 C CA . ILE E 1 203 ? 33.528 113.855 24.107 1.00 29.56 174 ILE E CA 1
ATOM 6865 C C . ILE E 1 203 ? 33.513 112.368 24.453 1.00 30.17 174 ILE E C 1
ATOM 6866 O O . ILE E 1 203 ? 34.561 111.714 24.450 1.00 30.16 174 ILE E O 1
ATOM 6871 N N . ALA E 1 204 ? 32.329 111.839 24.756 1.00 30.01 175 ALA E N 1
ATOM 6872 C CA . ALA E 1 204 ? 32.205 110.446 25.175 1.00 30.40 175 ALA E CA 1
ATOM 6873 C C . ALA E 1 204 ? 32.635 109.493 24.054 1.00 30.67 175 ALA E C 1
ATOM 6874 O O . ALA E 1 204 ? 33.252 108.469 24.322 1.00 30.97 175 ALA E O 1
ATOM 6876 N N . LEU E 1 205 ? 32.315 109.855 22.813 1.00 31.26 176 LEU E N 1
ATOM 6877 C CA . LEU E 1 205 ? 32.583 109.024 21.635 1.00 32.48 176 LEU E CA 1
ATOM 6878 C C . LEU E 1 205 ? 34.051 109.065 21.174 1.00 33.38 176 LEU E C 1
ATOM 6879 O O . LEU E 1 205 ? 34.445 108.263 20.327 1.00 33.30 176 LEU E O 1
ATOM 6884 N N . THR E 1 206 ? 34.842 110.001 21.706 1.00 34.60 177 THR E N 1
ATOM 6885 C CA . THR E 1 206 ? 36.241 110.155 21.294 1.00 35.94 177 THR E CA 1
ATOM 6886 C C . THR E 1 206 ? 37.045 108.867 21.527 1.00 37.39 177 THR E C 1
ATOM 6887 O O . THR E 1 206 ? 36.979 108.269 22.605 1.00 36.37 177 THR E O 1
ATOM 6891 N N . ALA E 1 207 ? 37.796 108.442 20.506 1.00 39.03 178 ALA E N 1
ATOM 6892 C CA . ALA E 1 207 ? 38.521 107.176 20.592 1.00 40.68 178 ALA E CA 1
ATOM 6893 C C . ALA E 1 207 ? 39.661 107.298 21.582 1.00 41.88 178 ALA E C 1
ATOM 6894 O O . ALA E 1 207 ? 40.277 108.362 21.725 1.00 42.41 178 ALA E O 1
ATOM 6896 N N . THR E 1 208 ? 39.925 106.204 22.278 1.00 43.35 179 THR E N 1
ATOM 6897 C CA . THR E 1 208 ? 40.989 106.174 23.264 1.00 44.92 179 THR E CA 1
ATOM 6898 C C . THR E 1 208 ? 42.110 105.229 22.799 1.00 45.05 179 THR E C 1
ATOM 6899 O O . THR E 1 208 ? 41.893 104.376 21.923 1.00 45.15 179 THR E O 1
ATOM 6911 N N . ILE F 1 31 ? 56.393 101.954 44.212 1.00 58.33 2 ILE F N 1
ATOM 6912 C CA . ILE F 1 31 ? 55.410 101.323 45.086 1.00 56.14 2 ILE F CA 1
ATOM 6913 C C . ILE F 1 31 ? 55.488 101.920 46.489 1.00 54.78 2 ILE F C 1
ATOM 6914 O O . ILE F 1 31 ? 56.576 102.050 47.068 1.00 54.67 2 ILE F O 1
ATOM 6919 N N . TYR F 1 32 ? 54.322 102.287 47.019 1.00 52.32 3 TYR F N 1
ATOM 6920 C CA . TYR F 1 32 ? 54.203 102.818 48.367 1.00 50.09 3 TYR F CA 1
ATOM 6921 C C . TYR F 1 32 ? 53.412 101.803 49.161 1.00 49.67 3 TYR F C 1
ATOM 6922 O O . TYR F 1 32 ? 52.379 101.327 48.707 1.00 49.14 3 TYR F O 1
ATOM 6931 N N . GLN F 1 33 ? 53.910 101.460 50.341 1.00 49.23 4 GLN F N 1
ATOM 6932 C CA . GLN F 1 33 ? 53.308 100.403 51.127 1.00 49.42 4 GLN F CA 1
ATOM 6933 C C . GLN F 1 33 ? 53.514 100.629 52.613 1.00 49.21 4 GLN F C 1
ATOM 6934 O O . GLN F 1 33 ? 54.420 101.354 53.021 1.00 48.75 4 GLN F O 1
ATOM 6940 N N . LYS F 1 34 ? 52.646 100.011 53.408 1.00 49.52 5 LYS F N 1
ATOM 6941 C CA . LYS F 1 34 ? 52.812 99.944 54.850 1.00 50.02 5 LYS F CA 1
ATOM 6942 C C . LYS F 1 34 ? 51.859 98.932 55.468 1.00 50.91 5 LYS F C 1
ATOM 6943 O O . LYS F 1 34 ? 50.912 98.467 54.819 1.00 51.01 5 LYS F O 1
ATOM 6949 N N . GLN F 1 35 ? 52.133 98.592 56.724 1.00 51.56 6 GLN F N 1
ATOM 6950 C CA . GLN F 1 35 ? 51.218 97.812 57.540 1.00 52.68 6 GLN F CA 1
ATOM 6951 C C . GLN F 1 35 ? 50.613 98.668 58.648 1.00 52.69 6 GLN F C 1
ATOM 6952 O O . GLN F 1 35 ? 51.170 99.701 59.029 1.00 52.80 6 GLN F O 1
ATOM 6958 N N . ARG F 1 36 ? 49.458 98.232 59.140 1.00 53.11 7 ARG F N 1
ATOM 6959 C CA . ARG F 1 36 ? 48.764 98.887 60.243 1.00 53.41 7 ARG F CA 1
ATOM 6960 C C . ARG F 1 36 ? 47.777 97.909 60.879 1.00 53.55 7 ARG F C 1
ATOM 6961 O O . ARG F 1 36 ? 47.964 96.694 60.821 1.00 54.14 7 ARG F O 1
ATOM 6969 N N . THR F 1 41 ? 44.419 92.218 64.753 1.00 58.52 12 THR F N 1
ATOM 6970 C CA . THR F 1 41 ? 44.162 92.460 63.340 1.00 58.32 12 THR F CA 1
ATOM 6971 C C . THR F 1 41 ? 45.446 92.773 62.574 1.00 57.72 12 THR F C 1
ATOM 6972 O O . THR F 1 41 ? 46.437 93.214 63.151 1.00 57.79 12 THR F O 1
ATOM 6976 N N . GLN F 1 42 ? 45.420 92.548 61.267 1.00 56.87 13 GLN F N 1
ATOM 6977 C CA . GLN F 1 42 ? 46.568 92.838 60.430 1.00 56.10 13 GLN F CA 1
ATOM 6978 C C . GLN F 1 42 ? 46.113 93.469 59.117 1.00 54.78 13 GLN F C 1
ATOM 6979 O O . GLN F 1 42 ? 45.158 93.004 58.496 1.00 54.89 13 GLN F O 1
ATOM 6985 N N . LEU F 1 43 ? 46.808 94.527 58.709 1.00 52.99 14 LEU F N 1
ATOM 6986 C CA . LEU F 1 43 ? 46.499 95.236 57.478 1.00 51.57 14 LEU F CA 1
ATOM 6987 C C . LEU F 1 43 ? 47.773 95.509 56.678 1.00 50.12 14 LEU F C 1
ATOM 6988 O O . LEU F 1 43 ? 48.669 96.193 57.156 1.00 49.71 14 LEU F O 1
ATOM 6993 N N . ASN F 1 44 ? 47.850 94.970 55.467 1.00 48.94 15 ASN F N 1
ATOM 6994 C CA . ASN F 1 44 ? 48.969 95.269 54.568 1.00 47.98 15 ASN F CA 1
ATOM 6995 C C . ASN F 1 44 ? 48.490 95.856 53.247 1.00 46.60 15 ASN F C 1
ATOM 6996 O O . ASN F 1 44 ? 47.725 95.219 52.524 1.00 46.22 15 ASN F O 1
ATOM 7001 N N . ILE F 1 45 ? 48.952 97.062 52.931 1.00 45.18 16 ILE F N 1
ATOM 7002 C CA . ILE F 1 45 ? 48.482 97.756 51.737 1.00 44.45 16 ILE F CA 1
ATOM 7003 C C . ILE F 1 45 ? 49.615 98.380 50.940 1.00 43.85 16 ILE F C 1
ATOM 7004 O O . ILE F 1 45 ? 50.500 99.030 51.498 1.00 43.53 16 ILE F O 1
ATOM 7009 N N . SER F 1 46 ? 49.561 98.197 49.626 1.00 43.72 17 SER F N 1
ATOM 7010 C CA . SER F 1 46 ? 50.465 98.895 48.725 1.00 43.97 17 SER F CA 1
ATOM 7011 C C . SER F 1 46 ? 49.675 99.612 47.645 1.00 44.20 17 SER F C 1
ATOM 7012 O O . SER F 1 46 ? 48.643 99.125 47.197 1.00 43.78 17 SER F O 1
ATOM 7015 N N . ILE F 1 47 ? 50.174 100.767 47.221 1.00 45.26 18 ILE F N 1
ATOM 7016 C CA . ILE F 1 47 ? 49.573 101.501 46.114 1.00 46.53 18 ILE F CA 1
ATOM 7017 C C . ILE F 1 47 ? 50.660 101.890 45.113 1.00 47.36 18 ILE F C 1
ATOM 7018 O O . ILE F 1 47 ? 51.809 102.132 45.501 1.00 47.68 18 ILE F O 1
ATOM 7023 N N . SER F 1 48 ? 50.307 101.921 43.831 1.00 48.21 19 SER F N 1
ATOM 7024 C CA . SER F 1 48 ? 51.266 102.264 42.780 1.00 49.75 19 SER F CA 1
ATOM 7025 C C . SER F 1 48 ? 50.573 102.785 41.526 1.00 50.44 19 SER F C 1
ATOM 7026 O O . SER F 1 48 ? 49.479 102.345 41.182 1.00 50.24 19 SER F O 1
ATOM 7029 N N . ASP F 1 49 ? 51.226 103.720 40.844 1.00 52.02 20 ASP F N 1
ATOM 7030 C CA . ASP F 1 49 ? 50.697 104.281 39.609 1.00 53.85 20 ASP F CA 1
ATOM 7031 C C . ASP F 1 49 ? 51.257 103.585 38.364 1.00 55.09 20 ASP F C 1
ATOM 7032 O O . ASP F 1 49 ? 51.678 104.233 37.401 1.00 55.21 20 ASP F O 1
ATOM 7037 N N . ASP F 1 50 ? 51.283 102.260 38.405 1.00 56.41 21 ASP F N 1
ATOM 7038 C CA . ASP F 1 50 ? 51.526 101.464 37.218 1.00 57.70 21 ASP F CA 1
ATOM 7039 C C . ASP F 1 50 ? 50.224 100.751 36.879 1.00 58.07 21 ASP F C 1
ATOM 7040 O O . ASP F 1 50 ? 49.150 101.103 37.408 1.00 58.43 21 ASP F O 1
ATOM 7045 N N . GLN F 1 51 ? 50.303 99.763 35.999 1.00 58.40 22 GLN F N 1
ATOM 7046 C CA . GLN F 1 51 ? 49.125 98.989 35.678 1.00 58.65 22 GLN F CA 1
ATOM 7047 C C . GLN F 1 51 ? 49.261 97.532 36.114 1.00 58.23 22 GLN F C 1
ATOM 7048 O O . GLN F 1 51 ? 48.728 96.628 35.467 1.00 58.24 22 GLN F O 1
ATOM 7054 N N . SER F 1 52 ? 49.965 97.309 37.223 1.00 57.78 23 SER F N 1
ATOM 7055 C CA . SER F 1 52 ? 50.050 95.976 37.812 1.00 57.37 23 SER F CA 1
ATOM 7056 C C . SER F 1 52 ? 48.672 95.515 38.289 1.00 56.83 23 SER F C 1
ATOM 7057 O O . SER F 1 52 ? 47.818 96.343 38.610 1.00 57.17 23 SER F O 1
ATOM 7060 N N . PRO F 1 53 ? 48.439 94.193 38.321 1.00 56.25 24 PRO F N 1
ATOM 7061 C CA . PRO F 1 53 ? 47.151 93.683 38.811 1.00 55.38 24 PRO F CA 1
ATOM 7062 C C . PRO F 1 53 ? 46.886 94.067 40.269 1.00 54.41 24 PRO F C 1
ATOM 7063 O O . PRO F 1 53 ? 47.831 94.218 41.058 1.00 54.42 24 PRO F O 1
ATOM 7067 N N . SER F 1 54 ? 45.610 94.230 40.613 1.00 52.87 25 SER F N 1
ATOM 7068 C CA . SER F 1 54 ? 45.215 94.594 41.966 1.00 51.52 25 SER F CA 1
ATOM 7069 C C . SER F 1 54 ? 44.656 93.386 42.682 1.00 50.72 25 SER F C 1
ATOM 7070 O O . SER F 1 54 ? 43.812 92.679 42.137 1.00 50.67 25 SER F O 1
ATOM 7073 N N . HIS F 1 55 ? 45.121 93.158 43.907 1.00 49.72 26 HIS F N 1
ATOM 7074 C CA . HIS F 1 55 ? 44.528 92.148 44.773 1.00 48.99 26 HIS F CA 1
ATOM 7075 C C . HIS F 1 55 ? 43.893 92.819 45.989 1.00 47.61 26 HIS F C 1
ATOM 7076 O O . HIS F 1 55 ? 44.589 93.381 46.831 1.00 47.02 26 HIS F O 1
ATOM 7083 N N . ILE F 1 56 ? 42.569 92.748 46.074 1.00 46.48 27 ILE F N 1
ATOM 7084 C CA . ILE F 1 56 ? 41.834 93.421 47.146 1.00 45.48 27 ILE F CA 1
ATOM 7085 C C . ILE F 1 56 ? 41.035 92.445 48.008 1.00 45.14 27 ILE F C 1
ATOM 7086 O O . ILE F 1 56 ? 40.073 91.817 47.551 1.00 45.13 27 ILE F O 1
ATOM 7091 N N . ASN F 1 57 ? 41.462 92.320 49.260 1.00 44.72 28 ASN F N 1
ATOM 7092 C CA . ASN F 1 57 ? 40.850 91.415 50.223 1.00 44.49 28 ASN F CA 1
ATOM 7093 C C . ASN F 1 57 ? 40.737 92.108 51.578 1.00 43.74 28 ASN F C 1
ATOM 7094 O O . ASN F 1 57 ? 41.618 91.969 52.431 1.00 43.79 28 ASN F O 1
ATOM 7099 N N . THR F 1 58 ? 39.650 92.857 51.762 1.00 42.13 29 THR F N 1
ATOM 7100 C CA . THR F 1 58 ? 39.450 93.685 52.956 1.00 40.96 29 THR F CA 1
ATOM 7101 C C . THR F 1 58 ? 38.708 92.914 54.037 1.00 40.45 29 THR F C 1
ATOM 7102 O O . THR F 1 58 ? 38.672 93.329 55.194 1.00 40.17 29 THR F O 1
ATOM 7106 N N . GLY F 1 59 ? 38.087 91.811 53.646 1.00 40.13 30 GLY F N 1
ATOM 7107 C CA . GLY F 1 59 ? 37.192 91.089 54.537 1.00 40.15 30 GLY F CA 1
ATOM 7108 C C . GLY F 1 59 ? 35.764 91.621 54.502 1.00 40.03 30 GLY F C 1
ATOM 7109 O O . GLY F 1 59 ? 34.895 91.112 55.212 1.00 40.04 30 GLY F O 1
ATOM 7110 N N . VAL F 1 60 ? 35.531 92.649 53.681 1.00 39.45 31 VAL F N 1
ATOM 7111 C CA . VAL F 1 60 ? 34.206 93.263 53.515 1.00 38.87 31 VAL F CA 1
ATOM 7112 C C . VAL F 1 60 ? 33.832 93.238 52.033 1.00 38.48 31 VAL F C 1
ATOM 7113 O O . VAL F 1 60 ? 34.434 93.949 51.216 1.00 38.63 31 VAL F O 1
ATOM 7117 N N . GLY F 1 61 ? 32.854 92.405 51.685 1.00 38.07 32 GLY F N 1
ATOM 7118 C CA . GLY F 1 61 ? 32.513 92.157 50.283 1.00 37.99 32 GLY F CA 1
ATOM 7119 C C . GLY F 1 61 ? 32.225 93.431 49.491 1.00 37.47 32 GLY F C 1
ATOM 7120 O O . GLY F 1 61 ? 32.797 93.657 48.409 1.00 37.46 32 GLY F O 1
ATOM 7121 N N . PHE F 1 62 ? 31.350 94.274 50.040 1.00 36.81 33 PHE F N 1
ATOM 7122 C CA . PHE F 1 62 ? 30.971 95.505 49.349 1.00 35.74 33 PHE F CA 1
ATOM 7123 C C . PHE F 1 62 ? 32.169 96.419 49.184 1.00 35.17 33 PHE F C 1
ATOM 7124 O O . PHE F 1 62 ? 32.341 97.033 48.134 1.00 35.68 33 PHE F O 1
ATOM 7132 N N . LEU F 1 63 ? 32.995 96.516 50.219 1.00 35.00 34 LEU F N 1
ATOM 7133 C CA . LEU F 1 63 ? 34.193 97.353 50.152 1.00 35.00 34 LEU F CA 1
ATOM 7134 C C . LEU F 1 63 ? 35.199 96.849 49.095 1.00 34.69 34 LEU F C 1
ATOM 7135 O O . LEU F 1 63 ? 35.843 97.650 48.413 1.00 34.01 34 LEU F O 1
ATOM 7140 N N . ASN F 1 64 ? 35.339 95.526 48.965 1.00 35.05 35 ASN F N 1
ATOM 7141 C CA . ASN F 1 64 ? 36.130 94.946 47.854 1.00 35.29 35 ASN F CA 1
ATOM 7142 C C . ASN F 1 64 ? 35.668 95.465 46.482 1.00 34.82 35 ASN F C 1
ATOM 7143 O O . ASN F 1 64 ? 36.473 95.959 45.688 1.00 35.27 35 ASN F O 1
ATOM 7148 N N A HIS F 1 65 ? 34.373 95.355 46.209 0.80 35.27 36 HIS F N 1
ATOM 7149 N N B HIS F 1 65 ? 34.365 95.357 46.229 0.20 34.55 36 HIS F N 1
ATOM 7150 C CA A HIS F 1 65 ? 33.818 95.831 44.936 0.80 35.38 36 HIS F CA 1
ATOM 7151 C CA B HIS F 1 65 ? 33.755 95.835 44.986 0.20 34.07 36 HIS F CA 1
ATOM 7152 C C A HIS F 1 65 ? 34.089 97.318 44.714 0.80 34.59 36 HIS F C 1
ATOM 7153 C C B HIS F 1 65 ? 34.041 97.310 44.718 0.20 33.99 36 HIS F C 1
ATOM 7154 O O A HIS F 1 65 ? 34.511 97.706 43.626 0.80 34.13 36 HIS F O 1
ATOM 7155 O O B HIS F 1 65 ? 34.408 97.679 43.601 0.20 33.90 36 HIS F O 1
ATOM 7176 N N . LEU F 1 67 ? 36.472 99.281 46.102 1.00 33.10 38 LEU F N 1
ATOM 7177 C CA . LEU F 1 67 ? 37.894 99.544 45.929 1.00 33.62 38 LEU F CA 1
ATOM 7178 C C . LEU F 1 67 ? 38.414 98.993 44.618 1.00 34.17 38 LEU F C 1
ATOM 7179 O O . LEU F 1 67 ? 39.350 99.553 44.059 1.00 34.76 38 LEU F O 1
ATOM 7184 N N . THR F 1 68 ? 37.790 97.923 44.117 1.00 34.92 39 THR F N 1
ATOM 7185 C CA . THR F 1 68 ? 38.051 97.464 42.748 1.00 35.90 39 THR F CA 1
ATOM 7186 C C . THR F 1 68 ? 37.714 98.574 41.747 1.00 36.39 39 THR F C 1
ATOM 7187 O O . THR F 1 68 ? 38.493 98.840 40.824 1.00 36.21 39 THR F O 1
ATOM 7191 N N . LEU F 1 69 ? 36.579 99.244 41.954 1.00 36.09 40 LEU F N 1
ATOM 7192 C CA . LEU F 1 69 ? 36.222 100.406 41.129 1.00 36.40 40 LEU F CA 1
ATOM 7193 C C . LEU F 1 69 ? 37.244 101.527 41.231 1.00 35.93 40 LEU F C 1
ATOM 7194 O O . LEU F 1 69 ? 37.658 102.082 40.223 1.00 36.74 40 LEU F O 1
ATOM 7199 N N . PHE F 1 70 ? 37.660 101.853 42.446 1.00 35.92 41 PHE F N 1
ATOM 7200 C CA . PHE F 1 70 ? 38.697 102.857 42.642 1.00 36.70 41 PHE F CA 1
ATOM 7201 C C . PHE F 1 70 ? 39.957 102.559 41.801 1.00 37.08 41 PHE F C 1
ATOM 7202 O O . PHE F 1 70 ? 40.512 103.455 41.170 1.00 36.23 41 PHE F O 1
ATOM 7210 N N . THR F 1 71 ? 40.401 101.302 41.780 1.00 37.78 42 THR F N 1
ATOM 7211 C CA . THR F 1 71 ? 41.655 100.999 41.073 1.00 38.46 42 THR F CA 1
ATOM 7212 C C . THR F 1 71 ? 41.529 101.301 39.593 1.00 38.33 42 THR F C 1
ATOM 7213 O O . THR F 1 71 ? 42.403 101.945 39.009 1.00 39.00 42 THR F O 1
ATOM 7217 N N . PHE F 1 72 ? 40.425 100.848 39.009 1.00 38.74 43 PHE F N 1
ATOM 7218 C CA . PHE F 1 72 ? 40.133 101.034 37.593 1.00 38.87 43 PHE F CA 1
ATOM 7219 C C . PHE F 1 72 ? 39.998 102.505 37.199 1.00 38.52 43 PHE F C 1
ATOM 7220 O O . PHE F 1 72 ? 40.593 102.956 36.206 1.00 38.58 43 PHE F O 1
ATOM 7228 N N . HIS F 1 73 ? 39.232 103.268 37.977 1.00 37.16 44 HIS F N 1
ATOM 7229 C CA . HIS F 1 73 ? 38.907 104.636 37.580 1.00 36.15 44 HIS F CA 1
ATOM 7230 C C . HIS F 1 73 ? 40.002 105.644 37.909 1.00 35.88 44 HIS F C 1
ATOM 7231 O O . HIS F 1 73 ? 40.109 106.675 37.245 1.00 36.23 44 HIS F O 1
ATOM 7238 N N . SER F 1 74 ? 40.811 105.344 38.924 1.00 36.06 45 SER F N 1
ATOM 7239 C CA . SER F 1 74 ? 41.952 106.187 39.280 1.00 35.91 45 SER F CA 1
ATOM 7240 C C . SER F 1 74 ? 43.201 105.825 38.480 1.00 36.53 45 SER F C 1
ATOM 7241 O O . SER F 1 74 ? 44.094 106.649 38.330 1.00 36.06 45 SER F O 1
ATOM 7244 N N . GLY F 1 75 ? 43.264 104.592 37.991 1.00 37.82 46 GLY F N 1
ATOM 7245 C CA . GLY F 1 75 ? 44.486 104.082 37.342 1.00 39.35 46 GLY F CA 1
ATOM 7246 C C . GLY F 1 75 ? 45.577 103.679 38.320 1.00 40.57 46 GLY F C 1
ATOM 7247 O O . GLY F 1 75 ? 46.712 103.363 37.917 1.00 41.52 46 GLY F O 1
ATOM 7248 N N . LEU F 1 76 ? 45.254 103.678 39.608 1.00 41.13 47 LEU F N 1
ATOM 7249 C CA . LEU F 1 76 ? 46.206 103.257 40.629 1.00 41.97 47 LEU F CA 1
ATOM 7250 C C . LEU F 1 76 ? 45.988 101.798 40.996 1.00 42.62 47 LEU F C 1
ATOM 7251 O O . LEU F 1 76 ? 44.855 101.390 41.215 1.00 42.98 47 LEU F O 1
ATOM 7256 N N . SER F 1 77 ? 47.071 101.020 41.057 1.00 42.94 48 SER F N 1
ATOM 7257 C CA . SER F 1 77 ? 47.000 99.625 41.495 1.00 43.36 48 SER F CA 1
ATOM 7258 C C . SER F 1 77 ? 46.987 99.562 43.010 1.00 43.03 48 SER F C 1
ATOM 7259 O O . SER F 1 77 ? 47.815 100.192 43.675 1.00 42.97 48 SER F O 1
ATOM 7262 N N . LEU F 1 78 ? 46.047 98.797 43.549 1.00 42.90 49 LEU F N 1
ATOM 7263 C CA . LEU F 1 78 ? 45.916 98.615 44.982 1.00 43.16 49 LEU F CA 1
ATOM 7264 C C . LEU F 1 78 ? 46.037 97.156 45.343 1.00 43.49 49 LEU F C 1
ATOM 7265 O O . LEU F 1 78 ? 45.374 96.304 44.756 1.00 43.52 49 LEU F O 1
ATOM 7270 N N . ASN F 1 79 ? 46.848 96.881 46.349 1.00 44.03 50 ASN F N 1
ATOM 7271 C CA . ASN F 1 79 ? 46.874 95.563 46.933 1.00 44.75 50 ASN F CA 1
ATOM 7272 C C . ASN F 1 79 ? 46.584 95.641 48.417 1.00 45.00 50 ASN F C 1
ATOM 7273 O O . ASN F 1 79 ? 47.236 96.383 49.143 1.00 45.15 50 ASN F O 1
ATOM 7278 N N . ILE F 1 80 ? 45.584 94.887 48.857 1.00 45.45 51 ILE F N 1
ATOM 7279 C CA . ILE F 1 80 ? 45.150 94.951 50.242 1.00 46.28 51 ILE F CA 1
ATOM 7280 C C . ILE F 1 80 ? 44.972 93.578 50.852 1.00 47.44 51 ILE F C 1
ATOM 7281 O O . ILE F 1 80 ? 44.234 92.737 50.333 1.00 47.03 51 ILE F O 1
ATOM 7286 N N . GLU F 1 81 ? 45.639 93.390 51.985 1.00 49.22 52 GLU F N 1
ATOM 7287 C CA . GLU F 1 81 ? 45.520 92.188 52.781 1.00 51.25 52 GLU F CA 1
ATOM 7288 C C . GLU F 1 81 ? 45.102 92.518 54.195 1.00 52.23 52 GLU F C 1
ATOM 7289 O O . GLU F 1 81 ? 45.858 93.143 54.955 1.00 52.19 52 GLU F O 1
ATOM 7295 N N . ALA F 1 82 ? 43.889 92.096 54.540 1.00 53.72 53 ALA F N 1
ATOM 7296 C CA . ALA F 1 82 ? 43.372 92.273 55.887 1.00 55.31 53 ALA F CA 1
ATOM 7297 C C . ALA F 1 82 ? 43.030 90.926 56.494 1.00 56.50 53 ALA F C 1
ATOM 7298 O O . ALA F 1 82 ? 42.318 90.122 55.888 1.00 56.72 53 ALA F O 1
ATOM 7300 N N . GLN F 1 83 ? 43.572 90.685 57.685 1.00 57.95 54 GLN F N 1
ATOM 7301 C CA . GLN F 1 83 ? 43.203 89.534 58.503 1.00 59.21 54 GLN F CA 1
ATOM 7302 C C . GLN F 1 83 ? 42.893 89.974 59.926 1.00 59.56 54 GLN F C 1
ATOM 7303 O O . GLN F 1 83 ? 43.628 90.767 60.512 1.00 59.63 54 GLN F O 1
ATOM 7309 N N . GLY F 1 84 ? 41.791 89.461 60.466 1.00 60.13 55 GLY F N 1
ATOM 7310 C CA . GLY F 1 84 ? 41.319 89.848 61.792 1.00 60.68 55 GLY F CA 1
ATOM 7311 C C . GLY F 1 84 ? 40.096 89.069 62.247 1.00 61.06 55 GLY F C 1
ATOM 7312 O O . GLY F 1 84 ? 39.817 87.968 61.754 1.00 61.70 55 GLY F O 1
ATOM 7313 N N . ASP F 1 90 ? 32.991 96.193 60.886 1.00 41.79 61 ASP F N 1
ATOM 7314 C CA . ASP F 1 90 ? 33.146 96.782 59.546 1.00 41.37 61 ASP F CA 1
ATOM 7315 C C . ASP F 1 90 ? 33.675 98.214 59.563 1.00 40.54 61 ASP F C 1
ATOM 7316 O O . ASP F 1 90 ? 34.353 98.632 58.625 1.00 40.31 61 ASP F O 1
ATOM 7321 N N . HIS F 1 91 ? 33.363 98.949 60.631 1.00 39.53 62 HIS F N 1
ATOM 7322 C CA . HIS F 1 91 ? 33.730 100.357 60.772 1.00 39.34 62 HIS F CA 1
ATOM 7323 C C . HIS F 1 91 ? 35.231 100.523 60.950 1.00 39.11 62 HIS F C 1
ATOM 7324 O O . HIS F 1 91 ? 35.844 101.406 60.340 1.00 38.46 62 HIS F O 1
ATOM 7331 N N . HIS F 1 92 ? 35.821 99.694 61.808 1.00 38.65 63 HIS F N 1
ATOM 7332 C CA . HIS F 1 92 ? 37.254 99.793 62.057 1.00 38.67 63 HIS F CA 1
ATOM 7333 C C . HIS F 1 92 ? 38.053 99.395 60.821 1.00 37.89 63 HIS F C 1
ATOM 7334 O O . HIS F 1 92 ? 38.957 100.109 60.436 1.00 38.04 63 HIS F O 1
ATOM 7341 N N . VAL F 1 93 ? 37.680 98.283 60.190 1.00 37.28 64 VAL F N 1
ATOM 7342 C CA . VAL F 1 93 ? 38.310 97.840 58.945 1.00 36.86 64 VAL F CA 1
ATOM 7343 C C . VAL F 1 93 ? 38.216 98.951 57.887 1.00 36.19 64 VAL F C 1
ATOM 7344 O O . VAL F 1 93 ? 39.224 99.365 57.313 1.00 36.05 64 VAL F O 1
ATOM 7348 N N . THR F 1 94 ? 37.004 99.457 57.663 1.00 35.27 65 THR F N 1
ATOM 7349 C CA . THR F 1 94 ? 36.774 100.469 56.636 1.00 34.26 65 THR F CA 1
ATOM 7350 C C . THR F 1 94 ? 37.580 101.722 56.895 1.00 33.50 65 THR F C 1
ATOM 7351 O O . THR F 1 94 ? 38.229 102.234 55.996 1.00 33.30 65 THR F O 1
ATOM 7355 N N . GLU F 1 95 ? 37.555 102.203 58.129 1.00 33.34 66 GLU F N 1
ATOM 7356 C CA . GLU F 1 95 ? 38.299 103.399 58.466 1.00 34.10 66 GLU F CA 1
ATOM 7357 C C . GLU F 1 95 ? 39.824 103.180 58.371 1.00 34.00 66 GLU F C 1
ATOM 7358 O O . GLU F 1 95 ? 40.544 104.060 57.896 1.00 33.29 66 GLU F O 1
ATOM 7364 N N . ASP F 1 96 ? 40.287 102.012 58.828 1.00 34.42 67 ASP F N 1
ATOM 7365 C CA . ASP F 1 96 ? 41.727 101.688 58.823 1.00 35.33 67 ASP F CA 1
ATOM 7366 C C . ASP F 1 96 ? 42.275 101.686 57.412 1.00 33.99 67 ASP F C 1
ATOM 7367 O O . ASP F 1 96 ? 43.323 102.244 57.154 1.00 35.11 67 ASP F O 1
ATOM 7372 N N . ILE F 1 97 ? 41.549 101.050 56.507 1.00 33.66 68 ILE F N 1
ATOM 7373 C CA . ILE F 1 97 ? 41.918 101.012 55.102 1.00 32.83 68 ILE F CA 1
ATOM 7374 C C . ILE F 1 97 ? 41.966 102.422 54.511 1.00 32.57 68 ILE F C 1
ATOM 7375 O O . ILE F 1 97 ? 42.940 102.784 53.861 1.00 32.68 68 ILE F O 1
ATOM 7380 N N . GLY F 1 98 ? 40.926 103.226 54.746 1.00 32.13 69 GLY F N 1
ATOM 7381 C CA . GLY F 1 98 ? 40.918 104.619 54.275 1.00 31.26 69 GLY F CA 1
ATOM 7382 C C . GLY F 1 98 ? 42.058 105.489 54.784 1.00 30.88 69 GLY F C 1
ATOM 7383 O O . GLY F 1 98 ? 42.631 106.290 54.030 1.00 31.01 69 GLY F O 1
ATOM 7384 N N . ILE F 1 99 ? 42.386 105.345 56.066 1.00 30.90 70 ILE F N 1
ATOM 7385 C CA . ILE F 1 99 ? 43.510 106.080 56.665 1.00 30.87 70 ILE F CA 1
ATOM 7386 C C . ILE F 1 99 ? 44.840 105.710 55.974 1.00 31.43 70 ILE F C 1
ATOM 7387 O O . ILE F 1 99 ? 45.641 106.590 55.620 1.00 31.54 70 ILE F O 1
ATOM 7392 N N . VAL F 1 100 ? 45.043 104.410 55.773 1.00 31.69 71 VAL F N 1
ATOM 7393 C CA . VAL F 1 100 ? 46.282 103.904 55.155 1.00 31.88 71 VAL F CA 1
ATOM 7394 C C . VAL F 1 100 ? 46.357 104.308 53.689 1.00 31.64 71 VAL F C 1
ATOM 7395 O O . VAL F 1 100 ? 47.385 104.843 53.245 1.00 31.38 71 VAL F O 1
ATOM 7399 N N . ILE F 1 101 ? 45.268 104.096 52.939 1.00 31.04 72 ILE F N 1
ATOM 7400 C CA . ILE F 1 101 ? 45.216 104.621 51.573 1.00 30.88 72 ILE F CA 1
ATOM 7401 C C . ILE F 1 101 ? 45.565 106.111 51.545 1.00 30.69 72 ILE F C 1
ATOM 7402 O O . ILE F 1 101 ? 46.377 106.534 50.728 1.00 31.07 72 ILE F O 1
ATOM 7407 N N . GLY F 1 102 ? 44.975 106.905 52.437 1.00 30.92 73 GLY F N 1
ATOM 7408 C CA . GLY F 1 102 ? 45.244 108.352 52.446 1.00 31.03 73 GLY F CA 1
ATOM 7409 C C . GLY F 1 102 ? 46.711 108.710 52.699 1.00 31.66 73 GLY F C 1
ATOM 7410 O O . GLY F 1 102 ? 47.273 109.598 52.051 1.00 30.91 73 GLY F O 1
ATOM 7411 N N . GLN F 1 103 ? 47.323 108.021 53.657 1.00 32.47 74 GLN F N 1
ATOM 7412 C CA . GLN F 1 103 ? 48.742 108.210 53.988 1.00 33.22 74 GLN F CA 1
ATOM 7413 C C . GLN F 1 103 ? 49.657 107.822 52.820 1.00 33.25 74 GLN F C 1
ATOM 7414 O O . GLN F 1 103 ? 50.612 108.537 52.483 1.00 33.72 74 GLN F O 1
ATOM 7420 N N . LEU F 1 104 ? 49.353 106.690 52.194 1.00 32.92 75 LEU F N 1
ATOM 7421 C CA . LEU F 1 104 ? 50.108 106.260 51.015 1.00 32.94 75 LEU F CA 1
ATOM 7422 C C . LEU F 1 104 ? 49.951 107.226 49.835 1.00 32.85 75 LEU F C 1
ATOM 7423 O O . LEU F 1 104 ? 50.922 107.521 49.109 1.00 31.69 75 LEU F O 1
ATOM 7428 N N . LEU F 1 105 ? 48.724 107.735 49.648 1.00 32.14 76 LEU F N 1
ATOM 7429 C CA . LEU F 1 105 ? 48.482 108.740 48.619 1.00 31.39 76 LEU F CA 1
ATOM 7430 C C . LEU F 1 105 ? 49.327 109.973 48.854 1.00 31.00 76 LEU F C 1
ATOM 7431 O O . LEU F 1 105 ? 49.851 110.566 47.902 1.00 31.72 76 LEU F O 1
ATOM 7436 N N . LEU F 1 106 ? 49.469 110.361 50.113 1.00 31.01 77 LEU F N 1
ATOM 7437 C CA . LEU F 1 106 ? 50.291 111.514 50.447 1.00 32.24 77 LEU F CA 1
ATOM 7438 C C . LEU F 1 106 ? 51.790 111.262 50.145 1.00 33.32 77 LEU F C 1
ATOM 7439 O O . LEU F 1 106 ? 52.504 112.162 49.695 1.00 33.00 77 LEU F O 1
ATOM 7444 N N . GLU F 1 107 ? 52.255 110.040 50.382 1.00 35.18 78 GLU F N 1
ATOM 7445 C CA . GLU F 1 107 ? 53.639 109.680 50.000 1.00 37.65 78 GLU F CA 1
ATOM 7446 C C . GLU F 1 107 ? 53.812 109.875 48.503 1.00 38.31 78 GLU F C 1
ATOM 7447 O O . GLU F 1 107 ? 54.709 110.588 48.055 1.00 38.75 78 GLU F O 1
ATOM 7461 N N . ILE F 1 109 ? 51.990 111.657 46.349 1.00 38.74 80 ILE F N 1
ATOM 7462 C CA . ILE F 1 109 ? 51.868 113.076 45.996 1.00 38.01 80 ILE F CA 1
ATOM 7463 C C . ILE F 1 109 ? 53.153 113.864 46.297 1.00 38.74 80 ILE F C 1
ATOM 7464 O O . ILE F 1 109 ? 53.579 114.718 45.512 1.00 37.89 80 ILE F O 1
ATOM 7469 N N . LYS F 1 110 ? 53.755 113.582 47.447 1.00 40.10 81 LYS F N 1
ATOM 7470 C CA . LYS F 1 110 ? 54.980 114.255 47.862 1.00 41.86 81 LYS F CA 1
ATOM 7471 C C . LYS F 1 110 ? 56.147 113.996 46.896 1.00 42.67 81 LYS F C 1
ATOM 7472 O O . LYS F 1 110 ? 56.971 114.880 46.677 1.00 43.02 81 LYS F O 1
ATOM 7478 N N . ASP F 1 111 ? 56.183 112.800 46.314 1.00 43.95 82 ASP F N 1
ATOM 7479 C CA . ASP F 1 111 ? 57.160 112.441 45.280 1.00 45.31 82 ASP F CA 1
ATOM 7480 C C . ASP F 1 111 ? 56.910 113.125 43.929 1.00 46.21 82 ASP F C 1
ATOM 7481 O O . ASP F 1 111 ? 57.848 113.337 43.156 1.00 46.57 82 ASP F O 1
ATOM 7486 N N . LYS F 1 112 ? 55.654 113.455 43.628 1.00 46.96 83 LYS F N 1
ATOM 7487 C CA . LYS F 1 112 ? 55.325 114.120 42.364 1.00 47.39 83 LYS F CA 1
ATOM 7488 C C . LYS F 1 112 ? 55.641 115.602 42.404 1.00 48.31 83 LYS F C 1
ATOM 7489 O O . LYS F 1 112 ? 55.321 116.290 43.372 1.00 48.57 83 LYS F O 1
ATOM 7495 N N . LYS F 1 113 ? 56.285 116.098 41.351 1.00 49.24 84 LYS F N 1
ATOM 7496 C CA . LYS F 1 113 ? 56.600 117.523 41.271 1.00 50.03 84 LYS F CA 1
ATOM 7497 C C . LYS F 1 113 ? 55.468 118.284 40.580 1.00 49.94 84 LYS F C 1
ATOM 7498 O O . LYS F 1 113 ? 54.878 119.196 41.157 1.00 50.63 84 LYS F O 1
ATOM 7504 N N . HIS F 1 114 ? 55.167 117.884 39.347 1.00 49.36 85 HIS F N 1
ATOM 7505 C CA . HIS F 1 114 ? 54.274 118.621 38.482 1.00 48.49 85 HIS F CA 1
ATOM 7506 C C . HIS F 1 114 ? 53.043 117.775 38.171 1.00 46.79 85 HIS F C 1
ATOM 7507 O O . HIS F 1 114 ? 53.145 116.771 37.459 1.00 46.88 85 HIS F O 1
ATOM 7514 N N . PHE F 1 115 ? 51.888 118.175 38.715 1.00 44.22 86 PHE F N 1
ATOM 7515 C CA . PHE F 1 115 ? 50.622 117.485 38.447 1.00 41.50 86 PHE F CA 1
ATOM 7516 C C . PHE F 1 115 ? 49.437 118.446 38.218 1.00 39.49 86 PHE F C 1
ATOM 7517 O O . PHE F 1 115 ? 49.470 119.607 38.627 1.00 38.78 86 PHE F O 1
ATOM 7525 N N . VAL F 1 116 ? 48.406 117.947 37.549 1.00 37.18 87 VAL F N 1
ATOM 7526 C CA . VAL F 1 116 ? 47.239 118.765 37.179 1.00 36.09 87 VAL F CA 1
ATOM 7527 C C . VAL F 1 116 ? 46.603 119.436 38.412 1.00 34.43 87 VAL F C 1
ATOM 7528 O O . VAL F 1 116 ? 46.205 120.598 38.348 1.00 34.20 87 VAL F O 1
ATOM 7532 N N . ARG F 1 117 ? 46.571 118.710 39.531 1.00 33.31 88 ARG F N 1
ATOM 7533 C CA . ARG F 1 117 ? 46.147 119.231 40.847 1.00 32.64 88 ARG F CA 1
ATOM 7534 C C . ARG F 1 117 ? 44.626 119.312 41.028 1.00 31.80 88 ARG F C 1
ATOM 7535 O O . ARG F 1 117 ? 44.123 118.955 42.091 1.00 31.38 88 ARG F O 1
ATOM 7543 N N . TYR F 1 118 ? 43.918 119.792 40.006 1.00 31.05 89 TYR F N 1
ATOM 7544 C CA . TYR F 1 118 ? 42.434 119.950 40.032 1.00 30.49 89 TYR F CA 1
ATOM 7545 C C . TYR F 1 118 ? 41.741 118.904 39.172 1.00 30.02 89 TYR F C 1
ATOM 7546 O O . TYR F 1 118 ? 42.116 118.701 38.015 1.00 29.49 89 TYR F O 1
ATOM 7555 N N . GLY F 1 119 ? 40.719 118.251 39.731 1.00 29.05 90 GLY F N 1
ATOM 7556 C CA . GLY F 1 119 ? 39.910 117.296 38.993 1.00 27.97 90 GLY F CA 1
ATOM 7557 C C . GLY F 1 119 ? 38.445 117.371 39.401 1.00 27.83 90 GLY F C 1
ATOM 7558 O O . GLY F 1 119 ? 38.113 117.537 40.587 1.00 27.26 90 GLY F O 1
ATOM 7559 N N . THR F 1 120 ? 37.575 117.274 38.408 1.00 27.20 91 THR F N 1
ATOM 7560 C CA . THR F 1 120 ? 36.128 117.217 38.632 1.00 27.61 91 THR F CA 1
ATOM 7561 C C . THR F 1 120 ? 35.581 116.127 37.756 1.00 27.53 91 THR F C 1
ATOM 7562 O O . THR F 1 120 ? 35.998 115.981 36.610 1.00 28.41 91 THR F O 1
ATOM 7574 N N . TYR F 1 122 ? 31.647 114.184 36.933 1.00 26.03 93 TYR F N 1
ATOM 7575 C CA . TYR F 1 122 ? 30.263 113.791 37.094 1.00 24.83 93 TYR F CA 1
ATOM 7576 C C . TYR F 1 122 ? 30.112 112.360 36.622 1.00 24.44 93 TYR F C 1
ATOM 7577 O O . TYR F 1 122 ? 30.620 112.010 35.557 1.00 24.25 93 TYR F O 1
ATOM 7586 N N . ILE F 1 123 ? 29.380 111.554 37.387 1.00 23.66 94 ILE F N 1
ATOM 7587 C CA . ILE F 1 123 ? 29.057 110.183 37.008 1.00 23.93 94 ILE F CA 1
ATOM 7588 C C . ILE F 1 123 ? 27.558 109.946 37.256 1.00 24.25 94 ILE F C 1
ATOM 7589 O O . ILE F 1 123 ? 27.082 110.127 38.379 1.00 23.40 94 ILE F O 1
ATOM 7594 N N . PRO F 1 124 ? 26.825 109.533 36.206 1.00 24.71 95 PRO F N 1
ATOM 7595 C CA . PRO F 1 124 ? 25.448 109.097 36.325 1.00 24.93 95 PRO F CA 1
ATOM 7596 C C . PRO F 1 124 ? 25.393 107.591 36.517 1.00 25.95 95 PRO F C 1
ATOM 7597 O O . PRO F 1 124 ? 26.214 106.843 35.933 1.00 26.17 95 PRO F O 1
ATOM 7609 N N . ASP F 1 126 ? 22.123 105.298 36.291 1.00 26.45 97 ASP F N 1
ATOM 7610 C CA . ASP F 1 126 ? 20.680 105.338 36.109 1.00 26.94 97 ASP F CA 1
ATOM 7611 C C . ASP F 1 126 ? 20.126 106.654 36.697 1.00 25.72 97 ASP F C 1
ATOM 7612 O O . ASP F 1 126 ? 20.532 107.725 36.257 1.00 25.92 97 ASP F O 1
ATOM 7617 N N . GLU F 1 127 ? 19.266 106.560 37.704 1.00 25.77 98 GLU F N 1
ATOM 7618 C CA . GLU F 1 127 ? 18.643 107.725 38.365 1.00 25.27 98 GLU F CA 1
ATOM 7619 C C . GLU F 1 127 ? 19.627 108.678 39.077 1.00 25.02 98 GLU F C 1
ATOM 7620 O O . GLU F 1 127 ? 19.353 109.880 39.239 1.00 23.64 98 GLU F O 1
ATOM 7626 N N . THR F 1 128 ? 20.763 108.125 39.506 1.00 23.21 99 THR F N 1
ATOM 7627 C CA . THR F 1 128 ? 21.727 108.852 40.303 1.00 23.43 99 THR F CA 1
ATOM 7628 C C . THR F 1 128 ? 22.631 109.739 39.444 1.00 23.04 99 THR F C 1
ATOM 7629 O O . THR F 1 128 ? 22.996 109.384 38.321 1.00 22.74 99 THR F O 1
ATOM 7633 N N . LEU F 1 129 ? 22.981 110.897 39.982 1.00 22.57 100 LEU F N 1
ATOM 7634 C CA . LEU F 1 129 ? 24.062 111.680 39.426 1.00 22.92 100 LEU F CA 1
ATOM 7635 C C . LEU F 1 129 ? 24.938 112.183 40.572 1.00 22.95 100 LEU F C 1
ATOM 7636 O O . LEU F 1 129 ? 24.450 112.816 41.493 1.00 23.80 100 LEU F O 1
ATOM 7641 N N . ALA F 1 130 ? 26.236 111.914 40.509 1.00 22.48 101 ALA F N 1
ATOM 7642 C CA . ALA F 1 130 ? 27.124 112.474 41.518 1.00 22.70 101 ALA F CA 1
ATOM 7643 C C . ALA F 1 130 ? 28.179 113.339 40.890 1.00 22.76 101 ALA F C 1
ATOM 7644 O O . ALA F 1 130 ? 28.584 113.112 39.738 1.00 23.66 101 ALA F O 1
ATOM 7646 N N . ARG F 1 131 ? 28.624 114.335 41.655 1.00 22.65 102 ARG F N 1
ATOM 7647 C CA . ARG F 1 131 ? 29.776 115.134 41.277 1.00 22.67 102 ARG F CA 1
ATOM 7648 C C . ARG F 1 131 ? 30.804 115.082 42.400 1.00 22.69 102 ARG F C 1
ATOM 7649 O O . ARG F 1 131 ? 30.470 115.270 43.577 1.00 23.36 102 ARG F O 1
ATOM 7657 N N . VAL F 1 132 ? 32.058 114.847 42.029 1.00 21.97 103 VAL F N 1
ATOM 7658 C CA . VAL F 1 132 ? 33.152 114.978 42.972 1.00 22.52 103 VAL F CA 1
ATOM 7659 C C . VAL F 1 132 ? 34.195 115.927 42.415 1.00 22.43 103 VAL F C 1
ATOM 7660 O O . VAL F 1 132 ? 34.573 115.841 41.255 1.00 23.13 103 VAL F O 1
ATOM 7664 N N . VAL F 1 133 ? 34.647 116.838 43.263 1.00 22.34 104 VAL F N 1
ATOM 7665 C CA . VAL F 1 133 ? 35.665 117.816 42.915 1.00 22.50 104 VAL F CA 1
ATOM 7666 C C . VAL F 1 133 ? 36.835 117.548 43.865 1.00 23.63 104 VAL F C 1
ATOM 7667 O O . VAL F 1 133 ? 36.655 117.553 45.077 1.00 22.87 104 VAL F O 1
ATOM 7671 N N . VAL F 1 134 ? 38.018 117.273 43.317 1.00 24.94 105 VAL F N 1
ATOM 7672 C CA . VAL F 1 134 ? 39.222 117.181 44.164 1.00 25.63 105 VAL F CA 1
ATOM 7673 C C . VAL F 1 134 ? 40.309 118.164 43.795 1.00 26.29 105 VAL F C 1
ATOM 7674 O O . VAL F 1 134 ? 40.539 118.462 42.602 1.00 25.75 105 VAL F O 1
ATOM 7678 N N . ASP F 1 135 ? 40.898 118.737 44.846 1.00 26.54 106 ASP F N 1
ATOM 7679 C CA . ASP F 1 135 ? 42.043 119.623 44.735 1.00 27.98 106 ASP F CA 1
ATOM 7680 C C . ASP F 1 135 ? 43.150 119.022 45.589 1.00 28.23 106 ASP F C 1
ATOM 7681 O O . ASP F 1 135 ? 42.986 118.875 46.797 1.00 26.57 106 ASP F O 1
ATOM 7686 N N . ILE F 1 136 ? 44.263 118.665 44.956 1.00 28.42 107 ILE F N 1
ATOM 7687 C CA . ILE F 1 136 ? 45.437 118.209 45.723 1.00 28.87 107 ILE F CA 1
ATOM 7688 C C . ILE F 1 136 ? 46.100 119.477 46.262 1.00 29.15 107 ILE F C 1
ATOM 7689 O O . ILE F 1 136 ? 46.996 120.034 45.643 1.00 30.26 107 ILE F O 1
ATOM 7694 N N . SER F 1 137 ? 45.606 119.967 47.387 1.00 29.42 108 SER F N 1
ATOM 7695 C CA . SER F 1 137 ? 45.955 121.282 47.870 1.00 29.94 108 SER F CA 1
ATOM 7696 C C . SER F 1 137 ? 46.902 121.274 49.074 1.00 30.63 108 SER F C 1
ATOM 7697 O O . SER F 1 137 ? 47.519 122.301 49.381 1.00 30.96 108 SER F O 1
ATOM 7700 N N . GLY F 1 138 ? 46.947 120.161 49.794 1.00 30.95 109 GLY F N 1
ATOM 7701 C CA . GLY F 1 138 ? 47.665 120.109 51.065 1.00 32.12 109 GLY F CA 1
ATOM 7702 C C . GLY F 1 138 ? 46.844 120.675 52.223 1.00 32.48 109 GLY F C 1
ATOM 7703 O O . GLY F 1 138 ? 47.326 120.730 53.352 1.00 32.43 109 GLY F O 1
ATOM 7704 N N . ARG F 1 139 ? 45.610 121.100 51.937 1.00 32.34 110 ARG F N 1
ATOM 7705 C CA . ARG F 1 139 ? 44.654 121.532 52.969 1.00 32.88 110 ARG F CA 1
ATOM 7706 C C . ARG F 1 139 ? 43.606 120.437 53.171 1.00 31.92 110 ARG F C 1
ATOM 7707 O O . ARG F 1 139 ? 42.675 120.338 52.387 1.00 32.65 110 ARG F O 1
ATOM 7715 N N . PRO F 1 140 ? 43.744 119.620 54.225 1.00 30.98 111 PRO F N 1
ATOM 7716 C CA . PRO F 1 140 ? 42.837 118.483 54.429 1.00 30.15 111 PRO F CA 1
ATOM 7717 C C . PRO F 1 140 ? 41.404 118.975 54.738 1.00 29.17 111 PRO F C 1
ATOM 7718 O O . PRO F 1 140 ? 41.157 119.555 55.795 1.00 29.25 111 PRO F O 1
ATOM 7722 N N . TYR F 1 141 ? 40.481 118.754 53.810 1.00 27.99 112 TYR F N 1
ATOM 7723 C CA . TYR F 1 141 ? 39.098 119.229 53.977 1.00 27.13 112 TYR F CA 1
ATOM 7724 C C . TYR F 1 141 ? 38.135 118.384 53.129 1.00 26.35 112 TYR F C 1
ATOM 7725 O O . TYR F 1 141 ? 38.352 118.216 51.925 1.00 25.77 112 TYR F O 1
ATOM 7734 N N . LEU F 1 142 ? 37.082 117.857 53.764 1.00 25.44 113 LEU F N 1
ATOM 7735 C CA . LEU F 1 142 ? 36.007 117.127 53.062 1.00 24.79 113 LEU F CA 1
ATOM 7736 C C . LEU F 1 142 ? 34.639 117.783 53.268 1.00 25.01 113 LEU F C 1
ATOM 7737 O O . LEU F 1 142 ? 34.191 117.942 54.400 1.00 24.28 113 LEU F O 1
ATOM 7742 N N . SER F 1 143 ? 33.968 118.110 52.167 1.00 24.86 114 SER F N 1
ATOM 7743 C CA . SER F 1 143 ? 32.547 118.493 52.224 1.00 25.04 114 SER F CA 1
ATOM 7744 C C . SER F 1 143 ? 31.745 117.337 51.630 1.00 24.66 114 SER F C 1
ATOM 7745 O O . SER F 1 143 ? 31.809 117.089 50.435 1.00 24.60 114 SER F O 1
ATOM 7748 N N . PHE F 1 144 ? 31.032 116.601 52.475 1.00 24.24 115 PHE F N 1
ATOM 7749 C CA . PHE F 1 144 ? 30.347 115.404 52.036 1.00 24.20 115 PHE F CA 1
ATOM 7750 C C . PHE F 1 144 ? 28.838 115.700 52.081 1.00 24.75 115 PHE F C 1
ATOM 7751 O O . PHE F 1 144 ? 28.296 115.900 53.151 1.00 24.73 115 PHE F O 1
ATOM 7759 N N . ASN F 1 145 ? 28.192 115.737 50.920 1.00 24.74 116 ASN F N 1
ATOM 7760 C CA . ASN F 1 145 ? 26.810 116.198 50.776 1.00 25.07 116 ASN F CA 1
ATOM 7761 C C . ASN F 1 145 ? 26.054 115.132 50.000 1.00 25.98 116 ASN F C 1
ATOM 7762 O O . ASN F 1 145 ? 25.944 115.203 48.778 1.00 26.15 116 ASN F O 1
ATOM 7767 N N . ALA F 1 146 ? 25.596 114.106 50.699 1.00 26.19 117 ALA F N 1
ATOM 7768 C CA . ALA F 1 146 ? 24.963 112.980 50.040 1.00 28.01 117 ALA F CA 1
ATOM 7769 C C . ALA F 1 146 ? 24.139 112.231 51.068 1.00 28.85 117 ALA F C 1
ATOM 7770 O O . ALA F 1 146 ? 24.690 111.569 51.923 1.00 29.33 117 ALA F O 1
ATOM 7772 N N . SER F 1 147 ? 22.825 112.334 50.975 1.00 29.48 118 SER F N 1
ATOM 7773 C CA . SER F 1 147 ? 21.955 111.580 51.851 1.00 30.32 118 SER F CA 1
ATOM 7774 C C . SER F 1 147 ? 21.621 110.289 51.162 1.00 29.04 118 SER F C 1
ATOM 7775 O O . SER F 1 147 ? 20.892 110.278 50.165 1.00 29.73 118 SER F O 1
ATOM 7778 N N . LEU F 1 148 ? 22.145 109.202 51.691 1.00 27.12 119 LEU F N 1
ATOM 7779 C CA . LEU F 1 148 ? 22.001 107.925 51.005 1.00 27.09 119 LEU F CA 1
ATOM 7780 C C . LEU F 1 148 ? 20.613 107.366 51.296 1.00 26.33 119 LEU F C 1
ATOM 7781 O O . LEU F 1 148 ? 20.087 107.546 52.390 1.00 25.81 119 LEU F O 1
ATOM 7786 N N . SER F 1 149 ? 20.030 106.677 50.321 1.00 25.47 120 SER F N 1
ATOM 7787 C CA . SER F 1 149 ? 18.640 106.280 50.401 1.00 24.43 120 SER F CA 1
ATOM 7788 C C . SER F 1 149 ? 18.308 105.195 51.425 1.00 24.98 120 SER F C 1
ATOM 7789 O O . SER F 1 149 ? 17.193 105.155 51.903 1.00 24.27 120 SER F O 1
ATOM 7792 N N . LYS F 1 150 ? 19.266 104.325 51.756 1.00 24.36 121 LYS F N 1
ATOM 7793 C CA . LYS F 1 150 ? 18.983 103.188 52.636 1.00 24.10 121 LYS F CA 1
ATOM 7794 C C . LYS F 1 150 ? 20.082 103.051 53.696 1.00 24.21 121 LYS F C 1
ATOM 7795 O O . LYS F 1 150 ? 21.193 103.541 53.503 1.00 23.46 121 LYS F O 1
ATOM 7801 N N . GLU F 1 151 ? 19.756 102.409 54.813 1.00 24.42 122 GLU F N 1
ATOM 7802 C CA . GLU F 1 151 ? 20.691 102.262 55.939 1.00 26.06 122 GLU F CA 1
ATOM 7803 C C . GLU F 1 151 ? 21.766 101.196 55.661 1.00 25.94 122 GLU F C 1
ATOM 7804 O O . GLU F 1 151 ? 22.910 101.283 56.150 1.00 26.14 122 GLU F O 1
ATOM 7810 N N . LYS F 1 152 ? 21.397 100.210 54.850 1.00 26.35 123 LYS F N 1
ATOM 7811 C CA . LYS F 1 152 ? 22.317 99.164 54.402 1.00 27.70 123 LYS F CA 1
ATOM 7812 C C . LYS F 1 152 ? 22.245 98.896 52.905 1.00 27.63 123 LYS F C 1
ATOM 7813 O O . LYS F 1 152 ? 21.201 99.093 52.264 1.00 27.48 123 LYS F O 1
ATOM 7819 N N . VAL F 1 153 ? 23.361 98.437 52.344 1.00 27.99 124 VAL F N 1
ATOM 7820 C CA . VAL F 1 153 ? 23.336 97.727 51.069 1.00 28.88 124 VAL F CA 1
ATOM 7821 C C . VAL F 1 153 ? 23.913 96.337 51.350 1.00 29.18 124 VAL F C 1
ATOM 7822 O O . VAL F 1 153 ? 25.071 96.212 51.746 1.00 28.95 124 VAL F O 1
ATOM 7826 N N . GLY F 1 154 ? 23.097 95.299 51.183 1.00 29.62 125 GLY F N 1
ATOM 7827 C CA . GLY F 1 154 ? 23.467 93.963 51.685 1.00 29.71 125 GLY F CA 1
ATOM 7828 C C . GLY F 1 154 ? 23.655 94.023 53.198 1.00 29.54 125 GLY F C 1
ATOM 7829 O O . GLY F 1 154 ? 22.741 94.421 53.930 1.00 28.30 125 GLY F O 1
ATOM 7830 N N . THR F 1 155 ? 24.844 93.650 53.678 1.00 29.39 126 THR F N 1
ATOM 7831 C CA . THR F 1 155 ? 25.128 93.713 55.117 1.00 29.92 126 THR F CA 1
ATOM 7832 C C . THR F 1 155 ? 25.935 94.971 55.450 1.00 29.86 126 THR F C 1
ATOM 7833 O O . THR F 1 155 ? 26.252 95.228 56.622 1.00 31.02 126 THR F O 1
ATOM 7837 N N . PHE F 1 156 ? 26.279 95.742 54.422 1.00 28.94 127 PHE F N 1
ATOM 7838 C CA . PHE F 1 156 ? 27.179 96.900 54.569 1.00 28.73 127 PHE F CA 1
ATOM 7839 C C . PHE F 1 156 ? 26.424 98.152 55.068 1.00 28.31 127 PHE F C 1
ATOM 7840 O O . PHE F 1 156 ? 25.457 98.578 54.433 1.00 26.69 127 PHE F O 1
ATOM 7848 N N . ASP F 1 157 ? 26.881 98.728 56.184 1.00 27.99 128 ASP F N 1
ATOM 7849 C CA . ASP F 1 157 ? 26.303 99.983 56.735 1.00 27.21 128 ASP F CA 1
ATOM 7850 C C . ASP F 1 157 ? 26.698 101.174 55.853 1.00 25.93 128 ASP F C 1
ATOM 7851 O O . ASP F 1 157 ? 27.874 101.504 55.722 1.00 24.13 128 ASP F O 1
ATOM 7856 N N . THR F 1 158 ? 25.706 101.843 55.273 1.00 24.80 129 THR F N 1
ATOM 7857 C CA . THR F 1 158 ? 25.980 102.906 54.309 1.00 23.90 129 THR F CA 1
ATOM 7858 C C . THR F 1 158 ? 26.622 104.133 54.962 1.00 24.05 129 THR F C 1
ATOM 7859 O O . THR F 1 158 ? 27.278 104.928 54.278 1.00 23.79 129 THR F O 1
ATOM 7863 N N . GLU F 1 159 ? 26.451 104.283 56.274 1.00 24.24 130 GLU F N 1
ATOM 7864 C CA . GLU F 1 159 ? 27.134 105.357 57.010 1.00 25.02 130 GLU F CA 1
ATOM 7865 C C . GLU F 1 159 ? 28.676 105.260 56.939 1.00 25.92 130 GLU F C 1
ATOM 7866 O O . GLU F 1 159 ? 29.378 106.247 57.160 1.00 25.73 130 GLU F O 1
ATOM 7872 N N . LEU F 1 160 ? 29.173 104.077 56.572 1.00 25.72 131 LEU F N 1
ATOM 7873 C CA . LEU F 1 160 ? 30.626 103.833 56.410 1.00 26.49 131 LEU F CA 1
ATOM 7874 C C . LEU F 1 160 ? 31.226 104.547 55.209 1.00 25.89 131 LEU F C 1
ATOM 7875 O O . LEU F 1 160 ? 32.415 104.824 55.182 1.00 26.67 131 LEU F O 1
ATOM 7880 N N . VAL F 1 161 ? 30.405 104.845 54.208 1.00 25.55 132 VAL F N 1
ATOM 7881 C CA . VAL F 1 161 ? 30.901 105.518 53.005 1.00 25.50 132 VAL F CA 1
ATOM 7882 C C . VAL F 1 161 ? 31.538 106.862 53.352 1.00 25.51 132 VAL F C 1
ATOM 7883 O O . VAL F 1 161 ? 32.692 107.128 52.969 1.00 25.08 132 VAL F O 1
ATOM 7887 N N . GLU F 1 162 ? 30.808 107.706 54.083 1.00 24.57 133 GLU F N 1
ATOM 7888 C CA . GLU F 1 162 ? 31.382 108.987 54.526 1.00 25.72 133 GLU F CA 1
ATOM 7889 C C . GLU F 1 162 ? 32.662 108.800 55.370 1.00 26.02 133 GLU F C 1
ATOM 7890 O O . GLU F 1 162 ? 33.632 109.554 55.245 1.00 25.55 133 GLU F O 1
ATOM 7896 N N . GLU F 1 163 ? 32.656 107.789 56.228 1.00 26.67 134 GLU F N 1
ATOM 7897 C CA . GLU F 1 163 ? 33.809 107.526 57.097 1.00 27.68 134 GLU F CA 1
ATOM 7898 C C . GLU F 1 163 ? 35.039 107.167 56.279 1.00 27.21 134 GLU F C 1
ATOM 7899 O O . GLU F 1 163 ? 36.147 107.611 56.605 1.00 27.60 134 GLU F O 1
ATOM 7905 N N . PHE F 1 164 ? 34.840 106.356 55.237 1.00 26.47 135 PHE F N 1
ATOM 7906 C CA . PHE F 1 164 ? 35.936 105.956 54.353 1.00 26.37 135 PHE F CA 1
ATOM 7907 C C . PHE F 1 164 ? 36.508 107.180 53.660 1.00 26.27 135 PHE F C 1
ATOM 7908 O O . PHE F 1 164 ? 37.720 107.398 53.693 1.00 25.67 135 PHE F O 1
ATOM 7916 N N . PHE F 1 165 ? 35.632 107.998 53.059 1.00 25.37 136 PHE F N 1
ATOM 7917 C CA . PHE F 1 165 ? 36.092 109.197 52.350 1.00 25.27 136 PHE F CA 1
ATOM 7918 C C . PHE F 1 165 ? 36.742 110.222 53.235 1.00 25.51 136 PHE F C 1
ATOM 7919 O O . PHE F 1 165 ? 37.727 110.852 52.828 1.00 25.64 136 PHE F O 1
ATOM 7927 N N A ARG F 1 166 ? 36.222 110.420 54.441 0.70 26.01 137 ARG F N 1
ATOM 7928 N N B ARG F 1 166 ? 36.214 110.377 54.446 0.30 25.65 137 ARG F N 1
ATOM 7929 C CA A ARG F 1 166 ? 36.911 111.335 55.349 0.70 27.25 137 ARG F CA 1
ATOM 7930 C CA B ARG F 1 166 ? 36.805 111.258 55.452 0.30 25.99 137 ARG F CA 1
ATOM 7931 C C A ARG F 1 166 ? 38.317 110.829 55.683 0.70 26.62 137 ARG F C 1
ATOM 7932 C C B ARG F 1 166 ? 38.230 110.837 55.835 0.30 26.22 137 ARG F C 1
ATOM 7933 O O A ARG F 1 166 ? 39.249 111.611 55.712 0.70 27.14 137 ARG F O 1
ATOM 7934 O O B ARG F 1 166 ? 39.095 111.679 56.030 0.30 26.25 137 ARG F O 1
ATOM 7949 N N . ALA F 1 167 ? 38.450 109.531 55.937 1.00 26.74 138 ALA F N 1
ATOM 7950 C CA . ALA F 1 167 ? 39.756 108.971 56.299 1.00 27.50 138 ALA F CA 1
ATOM 7951 C C . ALA F 1 167 ? 40.764 109.175 55.150 1.00 27.78 138 ALA F C 1
ATOM 7952 O O . ALA F 1 167 ? 41.881 109.663 55.373 1.00 28.61 138 ALA F O 1
ATOM 7954 N N . VAL F 1 168 ? 40.358 108.856 53.922 1.00 28.54 139 VAL F N 1
ATOM 7955 C CA . VAL F 1 168 ? 41.228 109.035 52.741 1.00 28.23 139 VAL F CA 1
ATOM 7956 C C . VAL F 1 168 ? 41.615 110.501 52.507 1.00 28.57 139 VAL F C 1
ATOM 7957 O O . VAL F 1 168 ? 42.803 110.845 52.397 1.00 27.97 139 VAL F O 1
ATOM 7961 N N . VAL F 1 169 ? 40.606 111.366 52.403 1.00 27.26 140 VAL F N 1
ATOM 7962 C CA . VAL F 1 169 ? 40.806 112.764 52.027 1.00 25.63 140 VAL F CA 1
ATOM 7963 C C . VAL F 1 169 ? 41.666 113.531 53.046 1.00 26.10 140 VAL F C 1
ATOM 7964 O O . VAL F 1 169 ? 42.554 114.328 52.675 1.00 25.92 140 VAL F O 1
ATOM 7968 N N . ILE F 1 170 ? 41.378 113.323 54.328 1.00 26.44 141 ILE F N 1
ATOM 7969 C CA . ILE F 1 170 ? 42.067 114.063 55.387 1.00 27.15 141 ILE F CA 1
ATOM 7970 C C . ILE F 1 170 ? 43.524 113.598 55.450 1.00 27.93 141 ILE F C 1
ATOM 7971 O O . ILE F 1 170 ? 44.444 114.420 55.537 1.00 27.08 141 ILE F O 1
ATOM 7976 N N . ASN F 1 171 ? 43.721 112.286 55.376 1.00 28.50 142 ASN F N 1
ATOM 7977 C CA . ASN F 1 171 ? 45.078 111.748 55.500 1.00 29.65 142 ASN F CA 1
ATOM 7978 C C . ASN F 1 171 ? 45.924 111.947 54.253 1.00 29.71 142 ASN F C 1
ATOM 7979 O O . ASN F 1 171 ? 47.156 112.075 54.340 1.00 30.03 142 ASN F O 1
ATOM 7984 N N . ALA F 1 172 ? 45.263 112.040 53.099 1.00 29.05 143 ALA F N 1
ATOM 7985 C CA . ALA F 1 172 ? 45.944 112.411 51.861 1.00 28.77 143 ALA F CA 1
ATOM 7986 C C . ALA F 1 172 ? 46.136 113.918 51.697 1.00 28.76 143 ALA F C 1
ATOM 7987 O O . ALA F 1 172 ? 46.799 114.368 50.747 1.00 29.26 143 ALA F O 1
ATOM 7989 N N . ARG F 1 173 ? 45.582 114.696 52.629 1.00 28.61 144 ARG F N 1
ATOM 7990 C CA . ARG F 1 173 ? 45.627 116.167 52.581 1.00 28.68 144 ARG F CA 1
ATOM 7991 C C . ARG F 1 173 ? 45.029 116.742 51.282 1.00 28.85 144 ARG F C 1
ATOM 7992 O O . ARG F 1 173 ? 45.602 117.630 50.638 1.00 28.40 144 ARG F O 1
ATOM 8000 N N . LEU F 1 174 ? 43.859 116.227 50.912 1.00 28.17 145 LEU F N 1
ATOM 8001 C CA . LEU F 1 174 ? 43.120 116.736 49.764 1.00 27.39 145 LEU F CA 1
ATOM 8002 C C . LEU F 1 174 ? 42.015 117.665 50.234 1.00 27.66 145 LEU F C 1
ATOM 8003 O O . LEU F 1 174 ? 41.538 117.542 51.360 1.00 28.03 145 LEU F O 1
ATOM 8008 N N . THR F 1 175 ? 41.629 118.613 49.392 1.00 28.13 146 THR F N 1
ATOM 8009 C CA . THR F 1 175 ? 40.300 119.201 49.574 1.00 29.24 146 THR F CA 1
ATOM 8010 C C . THR F 1 175 ? 39.322 118.620 48.546 1.00 28.60 146 THR F C 1
ATOM 8011 O O . THR F 1 175 ? 39.553 118.666 47.337 1.00 29.64 146 THR F O 1
ATOM 8015 N N . THR F 1 176 ? 38.283 117.991 49.072 1.00 27.31 147 THR F N 1
ATOM 8016 C CA . THR F 1 176 ? 37.323 117.222 48.287 1.00 26.13 147 THR F CA 1
ATOM 8017 C C . THR F 1 176 ? 35.869 117.626 48.646 1.00 26.21 147 THR F C 1
ATOM 8018 O O . THR F 1 176 ? 35.515 117.681 49.815 1.00 25.68 147 THR F O 1
ATOM 8022 N N . HIS F 1 177 ? 35.064 117.921 47.618 1.00 25.52 148 HIS F N 1
ATOM 8023 C CA . HIS F 1 177 ? 33.618 118.132 47.737 1.00 24.70 148 HIS F CA 1
ATOM 8024 C C . HIS F 1 177 ? 32.932 116.988 47.004 1.00 24.57 148 HIS F C 1
ATOM 8025 O O . HIS F 1 177 ? 33.151 116.798 45.809 1.00 24.40 148 HIS F O 1
ATOM 8032 N N . ILE F 1 178 ? 32.118 116.228 47.726 1.00 23.97 149 ILE F N 1
ATOM 8033 C CA . ILE F 1 178 ? 31.327 115.152 47.149 1.00 24.37 149 ILE F CA 1
ATOM 8034 C C . ILE F 1 178 ? 29.852 115.556 47.201 1.00 24.66 149 ILE F C 1
ATOM 8035 O O . ILE F 1 178 ? 29.333 115.842 48.269 1.00 25.51 149 ILE F O 1
ATOM 8040 N N . ASP F 1 179 ? 29.193 115.581 46.052 1.00 25.08 150 ASP F N 1
ATOM 8041 C CA . ASP F 1 179 ? 27.806 116.049 45.960 1.00 25.18 150 ASP F CA 1
ATOM 8042 C C . ASP F 1 179 ? 26.954 115.028 45.232 1.00 25.09 150 ASP F C 1
ATOM 8043 O O . ASP F 1 179 ? 27.233 114.684 44.088 1.00 25.31 150 ASP F O 1
ATOM 8048 N N . LEU F 1 180 ? 25.923 114.528 45.893 1.00 25.09 151 LEU F N 1
ATOM 8049 C CA . LEU F 1 180 ? 24.972 113.674 45.223 1.00 25.66 151 LEU F CA 1
ATOM 8050 C C . LEU F 1 180 ? 23.885 114.596 44.712 1.00 25.65 151 LEU F C 1
ATOM 8051 O O . LEU F 1 180 ? 23.082 115.086 45.498 1.00 25.75 151 LEU F O 1
ATOM 8056 N N . ILE F 1 181 ? 23.871 114.849 43.411 1.00 25.45 152 ILE F N 1
ATOM 8057 C CA . ILE F 1 181 ? 22.921 115.800 42.828 1.00 25.10 152 ILE F CA 1
ATOM 8058 C C . ILE F 1 181 ? 21.504 115.210 42.875 1.00 24.81 152 ILE F C 1
ATOM 8059 O O . ILE F 1 181 ? 20.553 115.885 43.264 1.00 22.68 152 ILE F O 1
ATOM 8064 N N . ARG F 1 182 ? 21.389 113.933 42.531 1.00 23.25 153 ARG F N 1
ATOM 8065 C CA . ARG F 1 182 ? 20.123 113.236 42.685 1.00 23.90 153 ARG F CA 1
ATOM 8066 C C . ARG F 1 182 ? 20.438 111.770 42.922 1.00 23.67 153 ARG F C 1
ATOM 8067 O O . ARG F 1 182 ? 21.505 111.288 42.545 1.00 23.19 153 ARG F O 1
ATOM 8075 N N . GLY F 1 183 ? 19.534 111.070 43.586 1.00 24.57 154 GLY F N 1
ATOM 8076 C CA . GLY F 1 183 ? 19.762 109.663 43.882 1.00 25.02 154 GLY F CA 1
ATOM 8077 C C . GLY F 1 183 ? 18.487 108.878 43.739 1.00 25.77 154 GLY F C 1
ATOM 8078 O O . GLY F 1 183 ? 17.576 109.269 42.987 1.00 25.65 154 GLY F O 1
ATOM 8079 N N . GLY F 1 184 ? 18.414 107.761 44.457 1.00 25.22 155 GLY F N 1
ATOM 8080 C CA . GLY F 1 184 ? 17.248 106.887 44.353 1.00 25.30 155 GLY F CA 1
ATOM 8081 C C . GLY F 1 184 ? 17.583 105.483 44.813 1.00 25.01 155 GLY F C 1
ATOM 8082 O O . GLY F 1 184 ? 16.921 104.936 45.695 1.00 25.46 155 GLY F O 1
ATOM 8083 N N . ASN F 1 185 ? 18.606 104.899 44.196 1.00 24.46 156 ASN F N 1
ATOM 8084 C CA . ASN F 1 185 ? 19.046 103.543 44.545 1.00 23.82 156 ASN F CA 1
ATOM 8085 C C . ASN F 1 185 ? 20.385 103.662 45.263 1.00 23.33 156 ASN F C 1
ATOM 8086 O O . ASN F 1 185 ? 21.304 104.309 44.761 1.00 22.81 156 ASN F O 1
ATOM 8091 N N . THR F 1 186 ? 20.475 103.072 46.449 1.00 22.92 157 THR F N 1
ATOM 8092 C CA . THR F 1 186 ? 21.614 103.319 47.327 1.00 23.40 157 THR F CA 1
ATOM 8093 C C . THR F 1 186 ? 22.921 102.743 46.749 1.00 22.77 157 THR F C 1
ATOM 8094 O O . THR F 1 186 ? 23.988 103.353 46.861 1.00 22.39 157 THR F O 1
ATOM 8098 N N . HIS F 1 187 ? 22.839 101.563 46.140 1.00 23.10 158 HIS F N 1
ATOM 8099 C CA . HIS F 1 187 ? 24.014 100.976 45.472 1.00 24.15 158 HIS F CA 1
ATOM 8100 C C . HIS F 1 187 ? 24.516 101.902 44.368 1.00 24.22 158 HIS F C 1
ATOM 8101 O O . HIS F 1 187 ? 25.718 102.113 44.232 1.00 24.40 158 HIS F O 1
ATOM 8108 N N . HIS F 1 188 ? 23.584 102.449 43.573 1.00 24.13 159 HIS F N 1
ATOM 8109 C CA . HIS F 1 188 ? 23.940 103.410 42.513 1.00 24.78 159 HIS F CA 1
ATOM 8110 C C . HIS F 1 188 ? 24.563 104.677 43.078 1.00 24.66 159 HIS F C 1
ATOM 8111 O O . HIS F 1 188 ? 25.538 105.211 42.528 1.00 24.50 159 HIS F O 1
ATOM 8118 N N . GLU F 1 189 ? 23.990 105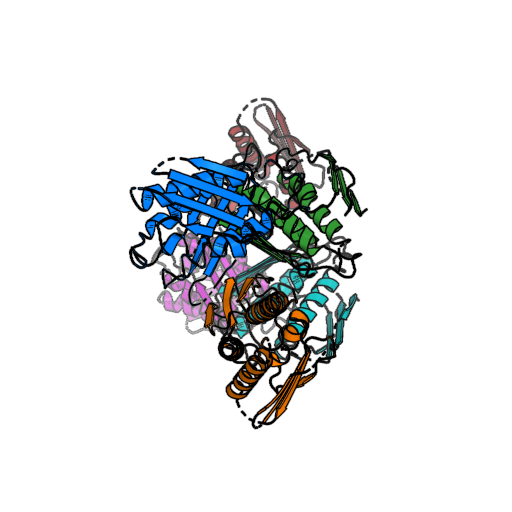.173 44.174 1.00 24.48 160 GLU F N 1
ATOM 8119 C CA . GLU F 1 189 ? 24.499 106.403 44.802 1.00 23.93 160 GLU F CA 1
ATOM 8120 C C . GLU F 1 189 ? 25.958 106.224 45.232 1.00 23.99 160 GLU F C 1
ATOM 8121 O O . GLU F 1 189 ? 26.811 107.080 44.969 1.00 23.46 160 GLU F O 1
ATOM 8127 N N . ILE F 1 190 ? 26.235 105.115 45.907 1.00 23.58 161 ILE F N 1
ATOM 8128 C CA . ILE F 1 190 ? 27.583 104.830 46.410 1.00 24.27 161 ILE F CA 1
ATOM 8129 C C . ILE F 1 190 ? 28.585 104.578 45.275 1.00 25.47 161 ILE F C 1
ATOM 8130 O O . ILE F 1 190 ? 29.698 105.121 45.287 1.00 25.70 161 ILE F O 1
ATOM 8135 N N . GLU F 1 191 ? 28.167 103.791 44.283 1.00 26.46 162 GLU F N 1
ATOM 8136 C CA . GLU F 1 191 ? 29.004 103.510 43.123 1.00 27.64 162 GLU F CA 1
ATOM 8137 C C . GLU F 1 191 ? 29.329 104.777 42.353 1.00 26.50 162 GLU F C 1
ATOM 8138 O O . GLU F 1 191 ? 30.485 104.990 42.006 1.00 26.38 162 GLU F O 1
ATOM 8144 N N . ALA F 1 192 ? 28.328 105.628 42.100 1.00 25.25 163 ALA F N 1
ATOM 8145 C CA . ALA F 1 192 ? 28.578 106.908 41.422 1.00 24.68 163 ALA F CA 1
ATOM 8146 C C . ALA F 1 192 ? 29.610 107.756 42.164 1.00 24.40 163 ALA F C 1
ATOM 8147 O O . ALA F 1 192 ? 30.495 108.330 41.534 1.00 24.31 163 ALA F O 1
ATOM 8149 N N . ILE F 1 193 ? 29.499 107.823 43.494 1.00 24.31 164 ILE F N 1
ATOM 8150 C CA . ILE F 1 193 ? 30.444 108.596 44.309 1.00 24.24 164 ILE F CA 1
ATOM 8151 C C . ILE F 1 193 ? 31.862 108.010 44.212 1.00 24.79 164 ILE F C 1
ATOM 8152 O O . ILE F 1 193 ? 32.830 108.748 44.025 1.00 24.33 164 ILE F O 1
ATOM 8157 N N . PHE F 1 194 ? 31.978 106.691 44.329 1.00 24.47 165 PHE F N 1
ATOM 8158 C CA . PHE F 1 194 ? 33.291 106.046 44.164 1.00 26.04 165 PHE F CA 1
ATOM 8159 C C . PHE F 1 194 ? 33.932 106.276 42.789 1.00 25.95 165 PHE F C 1
ATOM 8160 O O . PHE F 1 194 ? 35.128 106.627 42.715 1.00 26.80 165 PHE F O 1
ATOM 8168 N N A LYS F 1 195 ? 33.156 106.092 41.723 0.50 25.80 166 LYS F N 1
ATOM 8169 N N B LYS F 1 195 ? 33.146 106.081 41.729 0.50 25.62 166 LYS F N 1
ATOM 8170 C CA A LYS F 1 195 ? 33.636 106.320 40.361 0.50 25.69 166 LYS F CA 1
ATOM 8171 C CA B LYS F 1 195 ? 33.584 106.312 40.350 0.50 25.35 166 LYS F CA 1
ATOM 8172 C C A LYS F 1 195 ? 34.039 107.766 40.142 0.50 25.43 166 LYS F C 1
ATOM 8173 C C B LYS F 1 195 ? 34.029 107.751 40.150 0.50 25.22 166 LYS F C 1
ATOM 8174 O O A LYS F 1 195 ? 35.079 108.040 39.531 0.50 25.09 166 LYS F O 1
ATOM 8175 O O B LYS F 1 195 ? 35.087 108.006 39.562 0.50 24.92 166 LYS F O 1
ATOM 8186 N N . ALA F 1 196 ? 33.204 108.692 40.615 1.00 24.82 167 ALA F N 1
ATOM 8187 C CA . ALA F 1 196 ? 33.511 110.116 40.466 1.00 24.59 167 ALA F CA 1
ATOM 8188 C C . ALA F 1 196 ? 34.742 110.528 41.260 1.00 24.32 167 ALA F C 1
ATOM 8189 O O . ALA F 1 196 ? 35.572 111.273 40.746 1.00 25.53 167 ALA F O 1
ATOM 8191 N N . PHE F 1 197 ? 34.856 110.087 42.506 1.00 24.09 168 PHE F N 1
ATOM 8192 C CA . PHE F 1 197 ? 36.036 110.467 43.297 1.00 24.62 168 PHE F CA 1
ATOM 8193 C C . PHE F 1 197 ? 37.321 109.924 42.636 1.00 25.56 168 PHE F C 1
ATOM 8194 O O . PHE F 1 197 ? 38.310 110.629 42.513 1.00 25.29 168 PHE F O 1
ATOM 8202 N N . SER F 1 198 ? 37.273 108.662 42.228 1.00 26.11 169 SER F N 1
ATOM 8203 C CA . SER F 1 198 ? 38.429 107.971 41.656 1.00 27.41 169 SER F CA 1
ATOM 8204 C C . SER F 1 198 ? 38.911 108.623 40.378 1.00 27.71 169 SER F C 1
ATOM 8205 O O . SER F 1 198 ? 40.113 108.760 40.171 1.00 27.99 169 SER F O 1
ATOM 8208 N N . ARG F 1 199 ? 37.971 109.006 39.513 1.00 27.64 170 ARG F N 1
ATOM 8209 C CA . ARG F 1 199 ? 38.314 109.647 38.251 1.00 28.45 170 ARG F CA 1
ATOM 8210 C C . ARG F 1 199 ? 38.853 111.036 38.470 1.00 27.64 170 ARG F C 1
ATOM 8211 O O . ARG F 1 199 ? 39.840 111.426 37.850 1.00 27.18 170 ARG F O 1
ATOM 8219 N N . ALA F 1 200 ? 38.194 111.790 39.345 1.00 26.67 171 ALA F N 1
ATOM 8220 C CA . ALA F 1 200 ? 38.660 113.126 39.706 1.00 26.30 171 ALA F CA 1
ATOM 8221 C C . ALA F 1 200 ? 40.076 113.077 40.319 1.00 26.80 171 ALA F C 1
ATOM 8222 O O . ALA F 1 200 ? 40.925 113.939 40.039 1.00 26.10 171 ALA F O 1
ATOM 8224 N N . LEU F 1 201 ? 40.319 112.092 41.173 1.00 26.58 172 LEU F N 1
ATOM 8225 C CA . LEU F 1 201 ? 41.668 111.908 41.750 1.00 28.23 172 LEU F CA 1
ATOM 8226 C C . LEU F 1 201 ? 42.710 111.605 40.651 1.00 28.50 172 LEU F C 1
ATOM 8227 O O . LEU F 1 201 ? 43.756 112.252 40.585 1.00 29.78 172 LEU F O 1
ATOM 8232 N N . GLY F 1 202 ? 42.391 110.644 39.789 1.00 29.57 173 GLY F N 1
ATOM 8233 C CA . GLY F 1 202 ? 43.228 110.289 38.645 1.00 29.97 173 GLY F CA 1
ATOM 8234 C C . GLY F 1 202 ? 43.575 111.474 37.766 1.00 30.78 173 GLY F C 1
ATOM 8235 O O . GLY F 1 202 ? 44.732 111.618 37.335 1.00 30.61 173 GLY F O 1
ATOM 8236 N N . ILE F 1 203 ? 42.576 112.319 37.492 1.00 29.95 174 ILE F N 1
ATOM 8237 C CA . ILE F 1 203 ? 42.785 113.545 36.741 1.00 30.54 174 ILE F CA 1
ATOM 8238 C C . ILE F 1 203 ? 43.754 114.473 37.474 1.00 30.97 174 ILE F C 1
ATOM 8239 O O . ILE F 1 203 ? 44.709 114.967 36.872 1.00 32.08 174 ILE F O 1
ATOM 8244 N N . ALA F 1 204 ? 43.524 114.695 38.766 1.00 30.58 175 ALA F N 1
ATOM 8245 C CA . ALA F 1 204 ? 44.347 115.618 39.541 1.00 31.19 175 ALA F CA 1
ATOM 8246 C C . ALA F 1 204 ? 45.803 115.146 39.673 1.00 31.24 175 ALA F C 1
ATOM 8247 O O . ALA F 1 204 ? 46.699 115.958 39.750 1.00 31.98 175 ALA F O 1
ATOM 8249 N N . LEU F 1 205 ? 46.009 113.837 39.703 1.00 32.28 176 LEU F N 1
ATOM 8250 C CA . LEU F 1 205 ? 47.341 113.243 39.853 1.00 33.47 176 LEU F CA 1
ATOM 8251 C C . LEU F 1 205 ? 48.169 113.214 38.569 1.00 34.52 176 LEU F C 1
ATOM 8252 O O . LEU F 1 205 ? 49.361 112.909 38.615 1.00 34.45 176 LEU F O 1
ATOM 8257 N N . THR F 1 206 ? 47.529 113.504 37.437 1.00 36.02 177 THR F N 1
ATOM 8258 C CA . THR F 1 206 ? 48.163 113.437 36.122 1.00 37.84 177 THR F CA 1
ATOM 8259 C C . THR F 1 206 ? 49.391 114.353 36.046 1.00 39.08 177 THR F C 1
ATOM 8260 O O . THR F 1 206 ? 49.330 115.526 36.431 1.00 38.56 177 THR F O 1
ATOM 8264 N N . ALA F 1 207 ? 50.502 113.789 35.562 1.00 40.71 178 ALA F N 1
ATOM 8265 C CA . ALA F 1 207 ? 51.764 114.530 35.405 1.00 42.47 178 ALA F CA 1
ATOM 8266 C C . ALA F 1 207 ? 51.625 115.660 34.406 1.00 43.23 178 ALA F C 1
ATOM 8267 O O . ALA F 1 207 ? 51.000 115.497 33.364 1.00 43.71 178 ALA F O 1
ATOM 8269 N N . THR F 1 208 ? 52.203 116.811 34.722 1.00 44.79 179 THR F N 1
ATOM 8270 C CA . THR F 1 208 ? 52.332 117.864 33.716 1.00 46.24 179 THR F CA 1
ATOM 8271 C C . THR F 1 208 ? 53.809 118.029 33.338 1.00 46.85 179 THR F C 1
ATOM 8272 O O . THR F 1 208 ? 54.219 119.066 32.806 1.00 47.98 179 THR F O 1
#

Secondary structure (DSSP, 8-state):
-EEEE--EEEEEEESS----EEE-S-HHHH--HHHHHHH--EEEEEEE--HHHHHHHHHHHHHHHHH---S--SB--EE--B----EEEEEEE--S--EEEEE---S-SEETTEETTHHHHHHHHHHHHTT-EEEEEEEE-S-HHHHHHHHHHHHHHHHHHHT-B-/--EEEEE--EEEEEESS-PPPEEE-S-HHHH--HHHHHHH--EEEEEE---HHHHHHHHHHHHHHHHH---S--SB--EE--B----EEEEEEE--S--EEEEE---S-SEETTEETHHHHHHHHHHHHHTT-EEEEEEEE-S-HHHHHHHHHHHHHHHHHHHH-B-/-EEEE--EEEEEEESS----EEE-S-HHHH--HHHHHHH--EEEEEEE--HHHHHHHHHHHHHHHHH---S--SB--EE--B----EEEEEEE--S--EEEEE---S-SEETTEETTHHHHHHHHHHHHHT-EEEEEEEE---HHHHHHHHHHHHHHHHHHHH-B-/-EEEE---EEEEEESS----EEE-S-HHHH--HHHHHHH--EEEEEE---HHHHHHHHHHHHHHHHH--TT--SB--EE--B----EEEEEEE--S--EEEEE---S-SEETTEETHHHHHHHHHHHHHTT-EEEEEEEE-S-HHHHHHHHHHHHHHHHHHHH-B-/--EEEEE--EEEEEESS-----EE-S-HHHH--HHHHHHH--EEEEEE--HHHHHHHHHHHHHHHHH---S--SB--EE--B----EEEEEEE--SS-EEEEE---S-SEETTEETHHHHHHHHHHHHHHT-EEEEEEEE-S-HHHHHHHHHHHHHHHHHHHH-B-/-EEEE--EEEEEEESS----EEE-S-HHHH--HHHHHHH--EEEEEEE--HHHHHHHHHHHHHHHH---S-SSB--EE--B----EEEEEEE--S--EEEEE---S-SEETTEETHHHHHHHHHHHHHTT-EEEEEEEE-S-HHHHHHHHHHHHHHHHHHHH-B-

B-factor: mean 35.65, std 11.37, range [14.19, 115.35]